Protein AF-0000000068953182 (afdb_homodimer)

Solvent-accessible surface area (backbone atoms only — not comparable to full-atom values): 46967 Å² total; per-residue (Å²): 128,83,80,72,71,77,74,80,54,53,44,37,31,41,40,59,44,64,20,23,60,34,70,32,16,42,49,41,89,77,25,44,59,62,33,35,67,32,52,69,58,50,49,53,51,51,47,52,41,38,72,64,44,34,40,24,41,36,32,75,69,74,76,39,44,79,54,80,82,41,86,46,48,32,48,32,79,77,52,38,37,59,41,44,60,44,51,47,21,19,44,28,65,74,51,73,49,44,13,43,30,28,41,53,45,50,65,86,54,56,47,58,59,54,35,38,48,46,30,30,41,8,40,57,32,59,16,13,24,27,43,30,51,41,58,73,90,44,42,59,35,20,27,38,67,58,31,82,55,50,74,53,71,70,58,41,51,54,43,34,55,52,37,54,50,50,23,57,44,33,36,49,17,34,42,93,77,23,67,61,58,36,51,87,82,45,34,32,32,45,64,88,33,54,39,68,55,64,43,78,58,96,84,47,32,33,30,60,37,49,36,41,63,39,22,74,39,37,49,57,46,35,28,28,54,55,83,47,71,71,36,43,52,50,35,39,67,63,32,37,32,36,42,42,68,36,71,43,67,68,58,21,24,51,51,41,54,52,51,48,62,48,14,54,82,64,77,42,58,62,75,55,44,41,42,24,33,33,35,31,54,36,74,17,95,35,57,66,49,8,50,50,53,48,49,55,48,58,68,53,47,49,66,65,47,28,49,49,52,42,16,56,46,40,54,61,49,82,60,84,88,51,61,47,84,32,63,69,72,88,81,68,73,80,38,91,58,59,47,68,50,31,50,50,53,53,46,47,32,62,75,67,66,32,26,40,49,57,44,15,58,62,63,55,52,48,83,58,27,22,70,48,72,17,22,33,65,57,48,42,49,54,52,47,49,32,43,76,57,50,31,25,49,29,31,24,40,29,24,35,22,24,60,60,34,51,48,47,43,55,72,47,30,45,56,51,32,37,73,70,54,36,35,70,85,59,78,90,54,54,27,30,44,54,65,67,62,42,81,68,58,75,64,68,88,70,55,70,73,68,73,75,78,80,76,81,130,130,82,80,71,72,78,74,79,54,52,44,38,31,40,40,58,44,62,22,23,61,36,70,32,15,42,47,42,90,77,25,44,60,64,32,34,67,32,55,69,59,51,49,53,51,52,48,52,42,37,73,64,45,36,42,23,41,35,32,74,70,73,76,40,44,77,54,79,82,41,87,47,49,33,47,32,79,77,53,37,36,58,40,45,62,44,52,46,21,19,45,29,63,75,52,73,48,44,14,43,30,28,41,53,45,51,64,87,53,55,48,58,58,53,36,39,47,46,32,29,41,8,40,56,32,59,16,12,27,25,43,29,50,40,59,74,92,43,42,60,36,20,27,39,68,58,31,82,56,51,76,54,72,70,59,42,50,55,43,34,56,52,38,51,51,50,24,57,44,36,35,48,16,34,43,93,76,23,68,60,59,35,49,88,83,44,34,33,31,44,65,89,32,53,38,67,56,63,44,79,59,96,82,48,31,33,28,61,36,49,35,41,64,40,22,74,37,37,49,57,46,36,28,29,54,55,81,46,72,72,36,42,53,52,34,40,67,62,31,37,32,34,43,42,68,36,72,43,65,67,60,20,24,51,50,42,52,54,49,47,63,49,14,53,82,64,76,43,58,64,74,55,44,41,40,23,35,34,35,32,54,35,76,17,96,36,58,65,49,7,49,50,53,49,49,54,50,58,69,52,47,49,66,64,47,28,51,50,52,42,16,56,47,40,55,61,48,82,60,84,88,50,60,48,85,31,64,69,72,89,81,68,73,78,38,92,58,59,48,67,49,30,49,50,54,54,45,48,31,62,75,66,66,34,24,40,47,56,45,15,59,62,64,56,52,49,85,57,28,24,68,47,71,16,22,34,65,58,47,41,50,53,53,47,48,32,43,76,58,51,31,24,49,28,30,23,40,30,24,34,22,22,60,58,32,50,48,46,43,57,72,47,29,44,55,52,31,38,74,70,53,36,35,68,86,59,77,87,51,52,25,29,44,53,64,68,63,40,81,68,58,76,63,69,87,70,55,70,74,70,72,75,75,75,75,79,129

Nearest PDB structures (foldseek):
  6ask-assembly1_A  TM=9.057E-01  e=3.598E-47  Bacillus subtilis subsp. subtilis str. 168
  1yw1-assembly1_A-2  TM=9.464E-01  e=6.395E-42  Bacillus subtilis
  1tvl-assembly1_A-2  TM=9.394E-01  e=3.865E-42  Bacillus subtilis
  5tlc-assembly1_B  TM=9.129E-01  e=7.210E-43  Bacillus subtilis
  5tlc-assembly1_A  TM=9.253E-01  e=2.190E-41  Bacillus subtilis

InterPro domains:
  IPR011251 Luciferase-like domain [PF00296] (23-388)
  IPR016215 Nitrilotriacetate monooxygenase component A/pristinamycin IIA synthase subunit A [PIRSF000337] (8-445)
  IPR016215 Nitrilotriacetate monooxygenase component A/pristinamycin IIA synthase subunit A [TIGR03860] (12-435)
  IPR016215 Nitrilotriacetate monooxygenase component A/pristinamycin IIA synthase subunit A [cd01095] (10-423)
  IPR036661 Luciferase-like domain superfamily [G3DSA:3.20.20.30] (4-449)
  IPR036661 Luciferase-like domain superfamily [SSF51679] (8-441)
  IPR051260 Diverse substrate monooxygenases [PTHR30011] (7-442)

Radius of gyration: 29.84 Å; Cα contacts (8 Å, |Δi|>4): 1883; chains: 2; bounding box: 108×92×71 Å

pLDDT: mean 92.64, std 12.22, range [24.36, 99.0]

Foldseek 3Di:
DPPPDADAFFAEEAEDDQFFQFQLSLVPPPTDVVSQPDLVQVLVLLVLCQLLPHLAYEYEDDQAQPPPVQPCSVVGSRRGHDQQLVSLLVSLQRDFFHAREYEDELQQDDLLVVLQSQLVSLVSNVFRYEYAYDHHDFLRRQVVRPHR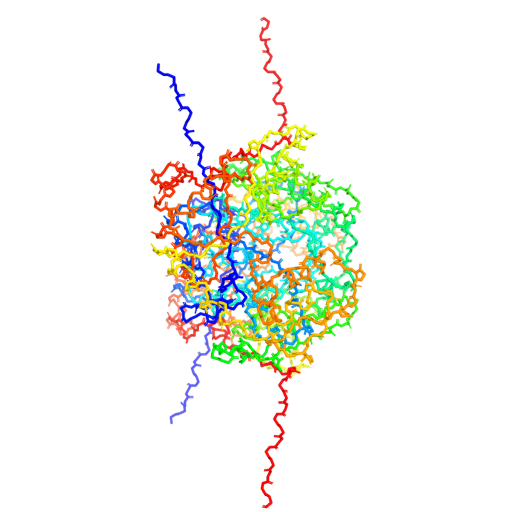GRDDPVVSLVSSLVSLVVSLLLLLQAAPQQADCPVVVPGGGHPLRGHWSQDDDPNDGGTDNRPHHRGNLNDHAYEYADQDPSRLLSCLQHHQEYEYADADLVRLLCSLVVSQVSNVVNPDHSLSYFYAYAEEEQADQFLVRQVVVLVVSLVSDDQSNLQCLVCVLQVNDHCVPDDQQAADDPPRDRDPPNNVSNCVLNVVCVVVVGGNNRSSSVRSPPVRHHYDTGYLQVVLVVQVCSCVVSSGSHYHYGARTPDVSVVSCSVTNSVVCVVVVRHDNHDPDRHSCSSSVHHRDHSPPSPDPPPPDPPDD/DPPPDADAFFAEEAEDDQFFQFQLSLVPPPTDVVSQPDLVQVLVLLVLCQLLPHLAYEYEDDQAQPPPVQPCSVVGSRRGHDQQLVSLLVSLQRDFFHAREYEDELQQDDLLVVLQSQLVSLVSNVFRYEYEYDHHDFLRRQVVRPHRGRDDPVVSLVSSLVSLVVSLLLLLQAAPQQADCPVVVPGGGHPLRGHWSQDDDPNDGGTDNRPHHRGNLNDHAYEYADQDPSRLLSCLQHHQEYEYADADLVVLQCSLVVSQVSNVVNPDHSLSYFYAYAEEEQADQFLVRQVVSLVVSLVSDDQSNLQCLVCVLQVNDHCVPDDQQAADDPPRDRDPPNNVSNCVLNVVCVVVVGGNNRSSSVRSPPVRHHYDTGYLQVVLVVQVCSCVVSSGSHYHYGARTPDVSVVSCSVTNSVVCVVVVRHDNHDPDRHSCSSSVHHRDHSPPSPDPPPPDPPDD

Sequence (914 aa):
MSQQKPARQLHLGAFLQATGHHVAGWRHPGAQADAGRNLAHYIALAQRAEAAGFDALFLADGVAIRGMDDATLPRTARAATFEPLTLLSALAAVTQRIGLVATVSTTYNEPFHVARKFASLDHLSGGRAGWNVVTSWSDAEARNFSLERHPAHADRYARAEEFVDVVTGLWDTWEDDAFLYDKDSGRHFDADKLHTLDHRGAHFQVHGPLNVARPPQGHPVIVQAGSSEAGQELAARTAEVIFTAQQSLADAQAFYRGLKARLARYGRTFDQLKILPGVFPVVGRSEAEAQERFEALQSLIHPSVGLALLSQHLGGIDLSGYPLDGPLPDNLAEPNGAKSRFQLVTGLARRDGLTIRQLCLRVATARGHWSIHGTPQSIADQLQAWFEGEAADGFNVMPPWLPGGLDDFIELVLPELRRRGLFRERYTGTTLREHLGLRRPENLRWRQVEPPLAVGAMSQQKPARQLHLGAFLQATGHHVAGWRHPGAQADAGRNLAHYIALAQRAEAAGFDALFLADGVAIRGMDDATLPRTARAATFEPLTLLSALAAVTQRIGLVATVSTTYNEPFHVARKFASLDHLSGGRAGWNVVTSWSDAEARNFSLERHPAHADRYARAEEFVDVVTGLWDTWEDDAFLYDKDSGRHFDADKLHTLDHRGAHFQVHGPLNVARPPQGHPVIVQAGSSEAGQELAARTAEVIFTAQQSLADAQAFYRGLKARLARYGRTFDQLKILPGVFPVVGRSEAEAQERFEALQSLIHPSVGLALLSQHLGGIDLSGYPLDGPLPDNLAEPNGAKSRFQLVTGLARRDGLTIRQLCLRVATARGHWSIHGTPQSIADQLQAWFEGEAADGFNVMPPWLPGGLDDFIELVLPELRRRGLFRERYTGTTLREHLGLRRPENLRWRQVEPPLAVGA

Organism: Cupriavidus necator (strain ATCC 17699 / DSM 428 / KCTC 22496 / NCIMB 10442 / H16 / Stanier 337) (NCBI:txid381666)

Secondary structure (DSSP, 8-state):
----------EEEEE--TT-SSTTGGGSTTS-TTGGG-HHHHHHHHHHHHHTT-SEEEE---SS-S-TT-TTGGGSS-S----HHHHHHHHHTT-SSSEEEEEEESSSS-HHHHHHHHHHHHHHHTS-EEEEEE----HHHHTTTT-SSPPPHHHHHHHHHHHHHHHHHHHTTB-TT-EEEETTTTEEE-GGGB----EE-SS-EE----SSPPPTTSS-EEEE---SHHHHHHHHHH-SEEEE---SHHHHHHHHHHHHHHGGGGT--GGG-EEEEEEEEEE-SSHHHHHHHHHHHHTTS-HHHHHHHHHHHTTS---TTS-TTSBPPTTPPPPSS-HHHHHHHHHHHHHHT-BHHHHHHHHTSGGGSEEEEE-HHHHHHHHHHHHHTTS-SEEEE--SSTTHHHHHIIIIIHHHHHHTT-S-SS---SSHHHHHTPPPPP-TTT-----------/----------EEEEE--TT-SSTTGGGSTTS-TTGGG-HHHHHHHHHHHHHTT-SEEEE---SS-S-TT-TTGGGSS-S----HHHHHHHHHTT-SSSEEEEEEESSSS-HHHHHHHHHHHHHHHTS-EEEEEE----HHHHTTTT-SSPPPHHHHHHHHHHHHHHHHHHHTTB-TT-EEEETTTTEEE-GGGB----EE-SS-EE----SSPPPTTSS-EEEE---SHHHHHHHHHH-SEEEE---SHHHHHHHHHHHHHHGGGGT--GGG-EEEEEEEEEE-SSHHHHHHHHHHHHTTS-HHHHHHHHHHHTTS---TTS-TTSBPPTTPPPPSS-HHHHHHHHHHHHHHT-BHHHHHHHHTSGGGSEEEEE-HHHHHHHHHHHHHTTS-SEEEE--SSTTHHHHHIIIIIHHHHHHTT-S-SS---SSHHHHHTPPPPP-TTT-----------

Structure (mmCIF, N/CA/C/O backbone):
data_AF-0000000068953182-model_v1
#
loop_
_entity.id
_entity.type
_entity.pdbx_description
1 polymer 'LLM class flavin-dependent oxidoreductase'
#
loop_
_atom_site.group_PDB
_atom_site.id
_atom_site.type_symbol
_atom_site.label_atom_id
_atom_site.label_alt_id
_atom_site.label_comp_id
_atom_site.label_asym_id
_atom_site.label_entity_id
_atom_site.label_seq_id
_atom_site.pdbx_PDB_ins_code
_atom_site.Cartn_x
_atom_site.Cartn_y
_atom_site.Cartn_z
_atom_site.occupancy
_atom_site.B_iso_or_equiv
_atom_site.auth_seq_id
_atom_site.auth_comp_id
_atom_site.auth_asym_id
_atom_site.auth_atom_id
_atom_site.pdbx_PDB_model_num
ATOM 1 N N . MET A 1 1 ? 34.25 34.281 -20.641 1 31.44 1 MET A N 1
ATOM 2 C CA . MET A 1 1 ? 32.844 34.406 -20.281 1 31.44 1 MET A CA 1
ATOM 3 C C . MET A 1 1 ? 32.5 33.469 -19.125 1 31.44 1 MET A C 1
ATOM 5 O O . MET A 1 1 ? 32.688 32.25 -19.219 1 31.44 1 MET A O 1
ATOM 9 N N . SER A 1 2 ? 32.688 33.906 -17.922 1 37.31 2 SER A N 1
ATOM 10 C CA . SER A 1 2 ? 32.5 33.188 -16.672 1 37.31 2 SER A CA 1
ATOM 11 C C . SER A 1 2 ? 31.188 32.406 -16.672 1 37.31 2 SER A C 1
ATOM 13 O O . SER A 1 2 ? 30.141 32.938 -17.047 1 37.31 2 SER A O 1
ATOM 15 N N . GLN A 1 3 ? 31.156 31.141 -16.969 1 39.78 3 GLN A N 1
ATOM 16 C CA . GLN A 1 3 ? 29.984 30.266 -16.969 1 39.78 3 GLN A CA 1
ATOM 17 C C . GLN A 1 3 ? 29.156 30.469 -15.703 1 39.78 3 GLN A C 1
ATOM 19 O O . GLN A 1 3 ? 29.609 30.141 -14.602 1 39.78 3 GLN A O 1
ATOM 24 N N . GLN A 1 4 ? 28.406 31.5 -15.57 1 38.09 4 GLN A N 1
ATOM 25 C CA . GLN A 1 4 ? 27.531 31.844 -14.461 1 38.09 4 GLN A CA 1
ATOM 26 C C . GLN A 1 4 ? 26.703 30.625 -14.031 1 38.09 4 GLN A C 1
ATOM 28 O O . GLN A 1 4 ? 26 30.031 -14.852 1 38.09 4 GLN A O 1
ATOM 33 N N . LYS A 1 5 ? 27.094 29.938 -13.07 1 52.44 5 LYS A N 1
ATOM 34 C CA . LYS A 1 5 ? 26.328 28.859 -12.445 1 52.44 5 LYS A CA 1
ATOM 35 C C . LYS A 1 5 ? 24.844 29.219 -12.375 1 52.44 5 LYS A C 1
ATOM 37 O O . LYS A 1 5 ? 24.484 30.312 -11.938 1 52.44 5 LYS A O 1
ATOM 42 N N . PRO A 1 6 ? 24.016 28.422 -13.086 1 57.38 6 PRO A N 1
ATOM 43 C CA . PRO A 1 6 ? 22.594 28.719 -13.016 1 57.38 6 PRO A CA 1
ATOM 44 C C . PRO A 1 6 ? 22.125 29.062 -11.594 1 57.38 6 PRO A C 1
ATOM 46 O O . PRO A 1 6 ? 22.688 28.547 -10.625 1 57.38 6 PRO A O 1
ATOM 49 N N . ALA A 1 7 ? 21.375 30.141 -11.422 1 73.31 7 ALA A N 1
ATOM 50 C CA . ALA A 1 7 ? 20.844 30.625 -10.156 1 73.31 7 ALA A CA 1
ATOM 51 C C . ALA A 1 7 ? 20.078 29.531 -9.422 1 73.31 7 ALA A C 1
ATOM 53 O O . ALA A 1 7 ? 19.359 28.75 -10.039 1 73.31 7 ALA A O 1
ATOM 54 N N . ARG A 1 8 ? 20.438 29.266 -8.18 1 89.56 8 ARG A N 1
ATOM 55 C CA . ARG A 1 8 ? 19.766 28.328 -7.273 1 89.56 8 ARG A CA 1
ATOM 56 C C . ARG A 1 8 ? 18.266 28.594 -7.238 1 89.56 8 ARG A C 1
ATOM 58 O O . ARG A 1 8 ? 17.844 29.75 -7.25 1 89.56 8 ARG A O 1
ATOM 65 N N . GLN A 1 9 ? 17.453 27.547 -7.422 1 95.69 9 GLN A N 1
ATOM 66 C CA . GLN A 1 9 ? 16 27.672 -7.371 1 95.69 9 GLN A CA 1
ATOM 67 C C . GLN A 1 9 ? 15.438 26.938 -6.152 1 95.69 9 GLN A C 1
ATOM 69 O O . GLN A 1 9 ? 16.031 25.984 -5.652 1 95.69 9 GLN A O 1
ATOM 74 N N . LEU A 1 10 ? 14.297 27.391 -5.762 1 96.5 10 LEU A N 1
ATOM 75 C CA . LEU A 1 10 ? 13.57 26.844 -4.629 1 96.5 10 LEU A CA 1
ATOM 76 C C . LEU A 1 10 ? 12.992 25.469 -4.977 1 96.5 10 LEU A C 1
ATOM 78 O O . LEU A 1 10 ? 12.641 25.219 -6.129 1 96.5 10 LEU A O 1
ATOM 82 N N . HIS A 1 11 ? 12.961 24.656 -3.914 1 98.56 11 HIS A N 1
ATOM 83 C CA . HIS A 1 11 ? 12.172 23.422 -3.994 1 98.56 11 HIS A CA 1
ATOM 84 C C . HIS A 1 11 ? 10.797 23.609 -3.346 1 98.56 11 HIS A C 1
ATOM 86 O O . HIS A 1 11 ? 10.688 24.25 -2.297 1 98.56 11 HIS A O 1
ATOM 92 N N . LEU A 1 12 ? 9.75 23.078 -3.982 1 98.88 12 LEU A N 1
ATOM 93 C CA . LEU A 1 12 ? 8.406 23.203 -3.426 1 98.88 12 LEU A CA 1
ATOM 94 C C . LEU A 1 12 ? 7.742 21.828 -3.311 1 98.88 12 LEU A C 1
ATOM 96 O O . LEU A 1 12 ? 7.637 21.109 -4.297 1 98.88 12 LEU A O 1
ATOM 100 N N . GLY A 1 13 ? 7.355 21.469 -2.115 1 98.81 13 GLY A N 1
ATOM 101 C CA . GLY A 1 13 ? 6.445 20.359 -1.866 1 98.81 13 GLY A CA 1
ATOM 102 C C . GLY A 1 13 ? 5.027 20.812 -1.567 1 98.81 13 GLY A C 1
ATOM 103 O O . GLY A 1 13 ? 4.812 21.922 -1.078 1 98.81 13 GLY A O 1
ATOM 104 N N . ALA A 1 14 ? 4.07 20.031 -1.916 1 98.88 14 ALA A N 1
ATOM 105 C CA . ALA A 1 14 ? 2.689 20.219 -1.483 1 98.88 14 ALA A CA 1
ATOM 106 C C . ALA A 1 14 ? 2.334 19.266 -0.346 1 98.88 14 ALA A C 1
ATOM 108 O O . ALA A 1 14 ? 2.197 18.062 -0.558 1 98.88 14 ALA A O 1
ATOM 109 N N . PHE A 1 15 ? 2.283 19.828 0.818 1 98.19 15 PHE A N 1
ATOM 110 C CA . PHE A 1 15 ? 1.85 19.031 1.965 1 98.19 15 PHE A CA 1
ATOM 111 C C . PHE A 1 15 ? 0.328 18.969 2.031 1 98.19 15 PHE A C 1
ATOM 113 O O . PHE A 1 15 ? -0.327 19.938 2.428 1 98.19 15 PHE A O 1
ATOM 120 N N . LEU A 1 16 ? -0.195 17.781 1.729 1 97.75 16 LEU A N 1
ATOM 121 C CA . LEU A 1 16 ? -1.641 17.656 1.585 1 97.75 16 LEU A CA 1
ATOM 122 C C . LEU A 1 16 ? -2.258 17.016 2.828 1 97.75 16 LEU A C 1
ATOM 124 O O . LEU A 1 16 ? -1.853 15.93 3.244 1 97.75 16 LEU A O 1
ATOM 128 N N . GLN A 1 17 ? -3.09 17.797 3.4 1 94.44 17 GLN A N 1
ATOM 129 C CA . GLN A 1 17 ? -4.078 17.281 4.348 1 94.44 17 GLN A CA 1
ATOM 130 C C . GLN A 1 17 ? -5.473 17.25 3.723 1 94.44 17 GLN A C 1
ATOM 132 O O . GLN A 1 17 ? -5.82 18.125 2.926 1 94.44 17 GLN A O 1
ATOM 137 N N . ALA A 1 18 ? -6.246 16.312 3.979 1 91 18 ALA A N 1
ATOM 138 C CA . ALA A 1 18 ? -7.457 15.992 3.221 1 91 18 ALA A CA 1
ATOM 139 C C . ALA A 1 18 ? -8.234 17.266 2.883 1 91 18 ALA A C 1
ATOM 141 O O . ALA A 1 18 ? -8.555 17.516 1.719 1 91 18 ALA A O 1
ATOM 142 N N . THR A 1 19 ? -8.438 18.156 3.832 1 95.69 19 THR A N 1
ATOM 143 C CA . THR A 1 19 ? -9.289 19.312 3.586 1 95.69 19 THR A CA 1
ATOM 144 C C . THR A 1 19 ? -8.516 20.609 3.773 1 95.69 19 THR A C 1
ATOM 146 O O . THR A 1 19 ? -9.102 21.703 3.84 1 95.69 19 THR A O 1
ATOM 149 N N . GLY A 1 20 ? -7.18 20.516 3.867 1 96.25 20 GLY A N 1
ATOM 150 C CA . GLY A 1 20 ? -6.348 21.672 4.121 1 96.25 20 GLY A CA 1
ATOM 151 C C . GLY A 1 20 ? -5.828 21.734 5.547 1 96.25 20 GLY A C 1
ATOM 152 O O . GLY A 1 20 ? -6.23 20.938 6.395 1 96.25 20 GLY A O 1
ATOM 153 N N . HIS A 1 21 ? -4.977 22.672 5.832 1 95.56 21 HIS A N 1
ATOM 154 C CA . HIS A 1 21 ? -4.234 22.656 7.09 1 95.56 21 HIS A CA 1
ATOM 155 C C . HIS A 1 21 ? -4.898 23.562 8.117 1 95.56 21 HIS A C 1
ATOM 157 O O . HIS A 1 21 ? -4.574 23.5 9.312 1 95.56 21 HIS A O 1
ATOM 163 N N . HIS A 1 22 ? -5.773 24.469 7.715 1 94.94 22 HIS A N 1
ATOM 164 C CA . HIS A 1 22 ? -6.547 25.203 8.703 1 94.94 22 HIS A CA 1
ATOM 165 C C . HIS A 1 22 ? -7.52 24.297 9.438 1 94.94 22 HIS A C 1
ATOM 167 O O . HIS A 1 22 ? -8.195 23.469 8.82 1 94.94 22 HIS A O 1
ATOM 173 N N . VAL A 1 23 ? -7.645 24.422 10.703 1 91.44 23 VAL A N 1
ATOM 174 C CA . VAL A 1 23 ? -8.414 23.5 11.539 1 91.44 23 VAL A CA 1
ATOM 175 C C . VAL A 1 23 ? -9.875 23.5 11.094 1 91.44 23 VAL A C 1
ATOM 177 O O . VAL A 1 23 ? -10.547 22.469 11.188 1 91.44 23 VAL A O 1
ATOM 180 N N . ALA A 1 24 ? -10.32 24.609 10.562 1 94.69 24 ALA A N 1
ATOM 181 C CA . ALA A 1 24 ? -11.695 24.703 10.086 1 94.69 24 ALA A CA 1
ATOM 182 C C . ALA A 1 24 ? -11.75 24.75 8.562 1 94.69 24 ALA A C 1
ATOM 184 O O . ALA A 1 24 ? -12.766 25.141 7.98 1 94.69 24 ALA A O 1
ATOM 185 N N . GLY A 1 25 ? -10.695 24.359 7.875 1 95.56 25 GLY A N 1
ATOM 186 C CA . GLY A 1 25 ? -10.625 24.406 6.426 1 95.56 25 GLY A CA 1
ATOM 187 C C . GLY A 1 25 ? -11.727 23.625 5.738 1 95.56 25 GLY A C 1
ATOM 188 O O . GLY A 1 25 ? -12.227 24.047 4.691 1 95.56 25 GLY A O 1
ATOM 189 N N . TRP A 1 26 ? -12.188 22.547 6.352 1 97.31 26 TRP A N 1
ATOM 190 C CA . TRP A 1 26 ? -13.203 21.688 5.758 1 97.31 26 TRP A CA 1
ATOM 191 C C . TRP A 1 26 ? -14.547 22.406 5.68 1 97.31 26 TRP A C 1
ATOM 193 O O . TRP A 1 26 ? -15.414 22.016 4.891 1 97.31 26 TRP A O 1
ATOM 203 N N . ARG A 1 27 ? -14.688 23.422 6.457 1 97.56 27 ARG A N 1
ATOM 204 C CA . ARG A 1 27 ? -15.961 24.141 6.508 1 97.56 27 ARG A CA 1
ATOM 205 C C . ARG A 1 27 ? -16.016 25.234 5.461 1 97.56 27 ARG A C 1
ATOM 207 O O . ARG A 1 27 ? -17.062 25.844 5.238 1 97.56 27 ARG A O 1
ATOM 214 N N . HIS A 1 28 ? -14.875 25.609 4.875 1 97.88 28 HIS A N 1
ATOM 215 C CA . HIS A 1 28 ? -14.898 26.578 3.783 1 97.88 28 HIS A CA 1
ATOM 216 C C . HIS A 1 28 ? -15.906 26.156 2.711 1 97.88 28 HIS A C 1
ATOM 218 O O . HIS A 1 28 ? -15.984 24.984 2.344 1 97.88 28 HIS A O 1
ATOM 224 N N . PRO A 1 29 ? -16.641 27.109 2.158 1 97.44 29 PRO A N 1
ATOM 225 C CA . PRO A 1 29 ? -17.672 26.766 1.176 1 97.44 29 PRO A CA 1
ATOM 226 C C . PRO A 1 29 ? -17.109 26.062 -0.055 1 97.44 29 PRO A C 1
ATOM 228 O O . PRO A 1 29 ? -17.797 25.234 -0.671 1 97.44 29 PRO A O 1
ATOM 231 N N . GLY A 1 30 ? -15.93 26.297 -0.393 1 97.69 30 GLY A N 1
ATOM 232 C CA . GLY A 1 30 ? -15.32 25.703 -1.575 1 97.69 30 GLY A CA 1
ATOM 233 C C . GLY A 1 30 ? -14.539 24.453 -1.275 1 97.69 30 GLY A C 1
ATOM 234 O O . GLY A 1 30 ? -14.008 23.812 -2.188 1 97.69 30 GLY A O 1
ATOM 235 N N . ALA A 1 31 ? -14.461 24.016 -0.04 1 98.19 31 ALA A N 1
ATOM 236 C CA . ALA A 1 31 ? -13.641 22.875 0.349 1 98.19 31 ALA A CA 1
ATOM 237 C C . ALA A 1 31 ? -14.344 21.562 0.038 1 98.19 31 ALA A C 1
ATOM 239 O O . ALA A 1 31 ? -15.578 21.484 0.076 1 98.19 31 ALA A O 1
ATOM 240 N N . GLN A 1 32 ? -13.617 20.547 -0.334 1 98 32 GLN A N 1
ATOM 241 C CA . GLN A 1 32 ? -14.125 19.188 -0.467 1 98 32 GLN A CA 1
ATOM 242 C C . GLN A 1 32 ? -14.203 18.484 0.891 1 98 32 GLN A C 1
ATOM 244 O O . GLN A 1 32 ? -13.25 17.828 1.315 1 98 32 GLN A O 1
ATOM 249 N N . ALA A 1 33 ? -15.344 18.469 1.47 1 97.44 33 ALA A N 1
ATOM 250 C CA . ALA A 1 33 ? -15.484 18.062 2.865 1 97.44 33 ALA A CA 1
ATOM 251 C C . ALA A 1 33 ? -15.242 16.562 3.023 1 97.44 33 ALA A C 1
ATOM 253 O O . ALA A 1 33 ? -14.789 16.109 4.078 1 97.44 33 ALA A O 1
ATOM 254 N N . ASP A 1 34 ? -15.508 15.758 2.008 1 97.56 34 ASP A N 1
ATOM 255 C CA . ASP A 1 34 ? -15.344 14.305 2.086 1 97.56 34 ASP A CA 1
ATOM 256 C C . ASP A 1 34 ? -14 13.875 1.507 1 97.56 34 ASP A C 1
ATOM 258 O O . ASP A 1 34 ? -13.844 12.734 1.058 1 97.56 34 ASP A O 1
ATOM 262 N N . ALA A 1 35 ? -13.023 14.773 1.493 1 97.62 35 ALA A N 1
ATOM 263 C CA . ALA A 1 35 ? -11.727 14.562 0.858 1 97.62 35 ALA A CA 1
ATOM 264 C C . ALA A 1 35 ? -11.039 13.32 1.419 1 97.62 35 ALA A C 1
ATOM 266 O O . ALA A 1 35 ? -10.289 12.648 0.711 1 97.62 35 ALA A O 1
ATOM 267 N N . GLY A 1 36 ? -11.328 12.93 2.594 1 96.25 36 GLY A N 1
ATOM 268 C CA . GLY A 1 36 ? -10.664 11.812 3.25 1 96.25 36 GLY A CA 1
ATOM 269 C C . GLY A 1 36 ? -10.984 10.469 2.613 1 96.25 36 GLY A C 1
ATOM 270 O O . GLY A 1 36 ? -10.312 9.477 2.885 1 96.25 36 GLY A O 1
ATOM 271 N N . ARG A 1 37 ? -11.938 10.398 1.759 1 96.62 37 ARG A N 1
ATOM 272 C CA . ARG A 1 37 ? -12.297 9.156 1.074 1 96.62 37 ARG A CA 1
ATOM 273 C C . ARG A 1 37 ? -12.602 9.414 -0.398 1 96.62 37 ARG A C 1
ATOM 275 O O . ARG A 1 37 ? -13.375 8.68 -1.015 1 96.62 37 ARG A O 1
ATOM 282 N N . ASN A 1 38 ? -12.047 10.516 -0.911 1 98.12 38 ASN A N 1
ATOM 283 C CA . ASN A 1 38 ? -12.344 10.945 -2.271 1 98.12 38 ASN A CA 1
ATOM 284 C C . ASN A 1 38 ? -11.094 10.93 -3.15 1 98.12 38 ASN A C 1
ATOM 286 O O . ASN A 1 38 ? -10.352 11.906 -3.191 1 98.12 38 ASN A O 1
ATOM 290 N N . LEU A 1 39 ? -10.938 9.867 -3.924 1 98.5 39 LEU A N 1
ATOM 291 C CA . LEU A 1 39 ? -9.742 9.727 -4.746 1 98.5 39 LEU A CA 1
ATOM 292 C C . LEU A 1 39 ? -9.711 10.781 -5.844 1 98.5 39 LEU A C 1
ATOM 294 O O . LEU A 1 39 ? -8.641 11.328 -6.156 1 98.5 39 LEU A O 1
ATOM 298 N N . ALA A 1 40 ? -10.82 11.062 -6.441 1 98.5 40 ALA A N 1
ATOM 299 C CA . ALA A 1 40 ? -10.883 12.031 -7.535 1 98.5 40 ALA A CA 1
ATOM 300 C C . ALA A 1 40 ? -10.336 13.383 -7.098 1 98.5 40 ALA A C 1
ATOM 302 O O . ALA A 1 40 ? -9.672 14.07 -7.875 1 98.5 40 ALA A O 1
ATOM 303 N N . HIS A 1 41 ? -10.625 13.734 -5.852 1 98.5 41 HIS A N 1
ATOM 304 C CA . HIS A 1 41 ? -10.109 14.977 -5.289 1 98.5 41 HIS A CA 1
ATOM 305 C C . HIS A 1 41 ? -8.586 14.977 -5.246 1 98.5 41 HIS A C 1
ATOM 307 O O . HIS A 1 41 ? -7.949 15.938 -5.684 1 98.5 41 HIS A O 1
ATOM 313 N N . TYR A 1 42 ? -8 13.922 -4.836 1 98.81 42 TYR A N 1
ATOM 314 C CA . TYR A 1 42 ? -6.551 13.828 -4.727 1 98.81 42 TYR A CA 1
ATOM 315 C C . TYR A 1 42 ? -5.898 13.766 -6.102 1 98.81 42 TYR A C 1
ATOM 317 O O . TYR A 1 42 ? -4.812 14.312 -6.305 1 98.81 42 TYR A O 1
ATOM 325 N N . ILE A 1 43 ? -6.543 13.094 -7.035 1 98.88 43 ILE A N 1
ATOM 326 C CA . ILE A 1 43 ? -6.027 13.055 -8.398 1 98.88 43 ILE A CA 1
ATOM 327 C C . ILE A 1 43 ? -5.938 14.477 -8.953 1 98.88 43 ILE A C 1
ATOM 329 O O . ILE A 1 43 ? -4.906 14.875 -9.492 1 98.88 43 ILE A O 1
ATOM 333 N N . ALA A 1 44 ? -6.992 15.227 -8.789 1 98.81 44 ALA A N 1
ATOM 334 C CA . ALA A 1 44 ? -7.016 16.594 -9.281 1 98.81 44 ALA A CA 1
ATOM 335 C C . ALA A 1 44 ? -5.93 17.438 -8.625 1 98.81 44 ALA A C 1
ATOM 337 O O . ALA A 1 44 ? -5.227 18.203 -9.297 1 98.81 44 ALA A O 1
ATOM 338 N N . LEU A 1 45 ? -5.785 17.312 -7.301 1 98.88 45 LEU A N 1
ATOM 339 C CA . LEU A 1 45 ? -4.762 18.047 -6.578 1 98.88 45 LEU A CA 1
ATOM 340 C C . LEU A 1 45 ? -3.367 17.688 -7.078 1 98.88 45 LEU A C 1
ATOM 342 O O . LEU A 1 45 ? -2.537 18.562 -7.316 1 98.88 45 LEU A O 1
ATOM 346 N N . ALA A 1 46 ? -3.125 16.375 -7.227 1 98.94 46 ALA A N 1
ATOM 347 C CA . ALA A 1 46 ? -1.818 15.891 -7.66 1 98.94 46 ALA A CA 1
ATOM 348 C C . ALA A 1 46 ? -1.469 16.422 -9.047 1 98.94 46 ALA A C 1
ATOM 350 O O . ALA A 1 46 ? -0.346 16.859 -9.281 1 98.94 46 ALA A O 1
ATOM 351 N N . GLN A 1 47 ? -2.422 16.375 -9.922 1 98.88 47 GLN A N 1
ATOM 352 C CA . GLN A 1 47 ? -2.191 16.797 -11.297 1 98.88 47 GLN A CA 1
ATOM 353 C C . GLN A 1 47 ? -1.986 18.312 -11.375 1 98.88 47 GLN A C 1
ATOM 355 O O . GLN A 1 47 ? -1.177 18.797 -12.172 1 98.88 47 GLN A O 1
ATOM 360 N N . ARG A 1 48 ? -2.699 19.078 -10.539 1 98.69 48 ARG A N 1
ATOM 361 C CA . ARG A 1 48 ? -2.494 20.531 -10.469 1 98.69 48 ARG A CA 1
ATOM 362 C C . ARG A 1 48 ? -1.091 20.859 -9.969 1 98.69 48 ARG A C 1
ATOM 364 O O . ARG A 1 48 ? -0.405 21.703 -10.555 1 98.69 48 ARG A O 1
ATOM 371 N N . ALA A 1 49 ? -0.701 20.188 -8.898 1 98.94 49 ALA A N 1
ATOM 372 C CA . ALA A 1 49 ? 0.632 20.422 -8.344 1 98.94 49 ALA A CA 1
ATOM 373 C C . ALA A 1 49 ? 1.714 20.016 -9.344 1 98.94 49 ALA A C 1
ATOM 375 O O . ALA A 1 49 ? 2.729 20.703 -9.484 1 98.94 49 ALA A O 1
ATOM 376 N N . GLU A 1 50 ? 1.504 18.906 -10.062 1 98.94 50 GLU A N 1
ATOM 377 C CA . GLU A 1 50 ? 2.453 18.438 -11.07 1 98.94 50 GLU A CA 1
ATOM 378 C C . GLU A 1 50 ? 2.566 19.438 -12.219 1 98.94 50 GLU A C 1
ATOM 380 O O . GLU A 1 50 ? 3.674 19.812 -12.617 1 98.94 50 GLU A O 1
ATOM 385 N N . ALA A 1 51 ? 1.443 19.859 -12.703 1 98.75 51 ALA A N 1
ATOM 386 C CA . ALA A 1 51 ? 1.433 20.812 -13.797 1 98.75 51 ALA A CA 1
ATOM 387 C C . ALA A 1 51 ? 2.133 22.109 -13.398 1 98.75 51 ALA A C 1
ATOM 389 O O . ALA A 1 51 ? 2.729 22.797 -14.234 1 98.75 51 ALA A O 1
ATOM 390 N N . ALA A 1 52 ? 2.104 22.406 -12.086 1 98.88 52 ALA A N 1
ATOM 391 C CA . ALA A 1 52 ? 2.691 23.641 -11.57 1 98.88 52 ALA A CA 1
ATOM 392 C C . ALA A 1 52 ? 4.18 23.469 -11.297 1 98.88 52 ALA A C 1
ATOM 394 O O . ALA A 1 52 ? 4.875 24.422 -10.953 1 98.88 52 ALA A O 1
ATOM 395 N N . GLY A 1 53 ? 4.684 22.234 -11.359 1 98.69 53 GLY A N 1
ATOM 396 C CA . GLY A 1 53 ? 6.117 22.016 -11.258 1 98.69 53 GLY A CA 1
ATOM 397 C C . GLY A 1 53 ? 6.578 21.703 -9.852 1 98.69 53 GLY A C 1
ATOM 398 O O . GLY A 1 53 ? 7.781 21.703 -9.57 1 98.69 53 GLY A O 1
ATOM 399 N N . PHE A 1 54 ? 5.688 21.375 -8.945 1 98.94 54 PHE A N 1
ATOM 400 C CA . PHE A 1 54 ? 6.059 21.016 -7.582 1 98.94 54 PHE A CA 1
ATOM 401 C C . PHE A 1 54 ? 6.973 19.797 -7.574 1 98.94 54 PHE A C 1
ATOM 403 O O . PHE A 1 54 ? 6.832 18.906 -8.414 1 98.94 54 PHE A O 1
ATOM 410 N N . ASP A 1 55 ? 7.863 19.766 -6.57 1 98.88 55 ASP A N 1
ATOM 411 C CA . ASP A 1 55 ? 8.797 18.656 -6.469 1 98.88 55 ASP A CA 1
ATOM 412 C C . ASP A 1 55 ? 8.086 17.375 -6.016 1 98.88 55 ASP A C 1
ATOM 414 O O . ASP A 1 55 ? 8.398 16.281 -6.488 1 98.88 55 ASP A O 1
ATOM 418 N N . ALA A 1 56 ? 7.176 17.547 -5.066 1 98.94 56 ALA A N 1
ATOM 419 C CA . ALA A 1 56 ? 6.605 16.344 -4.461 1 98.94 56 ALA A CA 1
ATOM 420 C C . ALA A 1 56 ? 5.293 16.672 -3.752 1 98.94 56 ALA A C 1
ATOM 422 O O . ALA A 1 56 ? 5.062 17.797 -3.334 1 98.94 56 ALA A O 1
ATOM 423 N N . LEU A 1 57 ? 4.453 15.672 -3.709 1 98.94 57 LEU A N 1
ATOM 424 C CA . LEU A 1 57 ? 3.408 15.602 -2.693 1 98.94 57 LEU A CA 1
ATOM 425 C C . LEU A 1 57 ? 3.951 15.023 -1.392 1 98.94 57 LEU A C 1
ATOM 427 O O . LEU A 1 57 ? 4.762 14.094 -1.412 1 98.94 57 LEU A O 1
ATOM 431 N N . PHE A 1 58 ? 3.527 15.562 -0.318 1 98.75 58 PHE A N 1
ATOM 432 C CA . PHE A 1 58 ? 3.898 15.086 1.009 1 98.75 58 PHE A CA 1
ATOM 433 C C . PHE A 1 58 ? 2.662 14.719 1.821 1 98.75 58 PHE A C 1
ATOM 435 O O . PHE A 1 58 ? 1.75 15.539 1.971 1 98.75 58 PHE A O 1
ATOM 442 N N . LEU A 1 59 ? 2.598 13.469 2.309 1 98.5 59 LEU A N 1
ATOM 443 C CA . LEU A 1 59 ? 1.504 13.016 3.164 1 98.5 59 LEU A CA 1
ATOM 444 C C . LEU A 1 59 ? 2.021 12.617 4.543 1 98.5 59 LEU A C 1
ATOM 446 O O . LEU A 1 59 ? 2.916 11.773 4.652 1 98.5 59 LEU A O 1
ATOM 450 N N . ALA A 1 60 ? 1.438 13.234 5.562 1 96.25 60 ALA A N 1
ATOM 451 C CA . ALA A 1 60 ? 1.688 12.781 6.926 1 96.25 60 ALA A CA 1
ATOM 452 C C . ALA A 1 60 ? 0.943 11.484 7.219 1 96.25 60 ALA A C 1
ATOM 454 O O . ALA A 1 60 ? 0.155 11.016 6.391 1 96.25 60 ALA A O 1
ATOM 455 N N . ASP A 1 61 ? 1.314 10.883 8.391 1 95.88 61 ASP A N 1
ATOM 456 C CA . ASP A 1 61 ? 0.596 9.68 8.805 1 95.88 61 ASP A CA 1
ATOM 457 C C . ASP A 1 61 ? 0.658 9.492 10.32 1 95.88 61 ASP A C 1
ATOM 459 O O . ASP A 1 61 ? 1.654 9.844 10.953 1 95.88 61 ASP A O 1
ATOM 463 N N . GLY A 1 62 ? -0.456 9.078 10.859 1 95 62 GLY A N 1
ATOM 464 C CA . GLY A 1 62 ? -0.593 8.516 12.195 1 95 62 GLY A CA 1
ATOM 465 C C . GLY A 1 62 ? -1.371 7.215 12.219 1 95 62 GLY A C 1
ATOM 466 O O . GLY A 1 62 ? -2.34 7.051 11.477 1 95 62 GLY A O 1
ATOM 467 N N . VAL A 1 63 ? -0.947 6.293 13.125 1 97.69 63 VAL A N 1
ATOM 468 C CA . VAL A 1 63 ? -1.568 4.973 13.102 1 97.69 63 VAL A CA 1
ATOM 469 C C . VAL A 1 63 ? -2.566 4.848 14.25 1 97.69 63 VAL A C 1
ATOM 471 O O . VAL A 1 63 ? -2.611 3.82 14.93 1 97.69 63 VAL A O 1
ATOM 474 N N . ALA A 1 64 ? -3.334 5.938 14.469 1 97.19 64 ALA A N 1
ATOM 475 C CA . ALA A 1 64 ? -4.441 6.043 15.422 1 97.19 64 ALA A CA 1
ATOM 476 C C . ALA A 1 64 ? -5.273 7.293 15.156 1 97.19 64 ALA A C 1
ATOM 478 O O . ALA A 1 64 ? -4.84 8.195 14.43 1 97.19 64 ALA A O 1
ATOM 479 N N . ILE A 1 65 ? -6.531 7.234 15.602 1 94.69 65 ILE A N 1
ATOM 480 C CA . ILE A 1 65 ? -7.238 8.5 15.781 1 94.69 65 ILE A CA 1
ATOM 481 C C . ILE A 1 65 ? -6.777 9.172 17.062 1 94.69 65 ILE A C 1
ATOM 483 O O . ILE A 1 65 ? -6.926 8.617 18.156 1 94.69 65 ILE A O 1
ATOM 487 N N . ARG A 1 66 ? -6.207 10.273 16.891 1 80.75 66 ARG A N 1
ATOM 488 C CA . ARG A 1 66 ? -5.738 11 18.062 1 80.75 66 ARG A CA 1
ATOM 489 C C . ARG A 1 66 ? -6.855 11.844 18.656 1 80.75 66 ARG A C 1
ATOM 491 O O . ARG A 1 66 ? -7.719 12.344 17.938 1 80.75 66 ARG A O 1
ATOM 498 N N . GLY A 1 67 ? -6.871 11.93 19.953 1 78.19 67 GLY A N 1
ATOM 499 C CA . GLY A 1 67 ? -7.816 12.797 20.656 1 78.19 67 GLY A CA 1
ATOM 500 C C . GLY A 1 67 ? -9.203 12.195 20.781 1 78.19 67 GLY A C 1
ATOM 501 O O . GLY A 1 67 ? -10.203 12.898 20.656 1 78.19 67 GLY A O 1
ATOM 502 N N . MET A 1 68 ? -9.25 10.977 20.906 1 75.88 68 MET A N 1
ATOM 503 C CA . MET A 1 68 ? -10.531 10.289 21.047 1 75.88 68 MET A CA 1
ATOM 504 C C . MET A 1 68 ? -11.312 10.828 22.25 1 75.88 68 MET A C 1
ATOM 506 O O . MET A 1 68 ? -12.539 10.789 22.25 1 75.88 68 MET A O 1
ATOM 510 N N . ASP A 1 69 ? -10.555 11.414 23.062 1 75.69 69 ASP A N 1
ATOM 511 C CA . ASP A 1 69 ? -11.203 11.961 24.25 1 75.69 69 ASP A CA 1
ATOM 512 C C . ASP A 1 69 ? -11.555 13.438 24.047 1 75.69 69 ASP A C 1
ATOM 514 O O . ASP A 1 69 ? -12.195 14.047 24.906 1 75.69 69 ASP A O 1
ATOM 518 N N . ASP A 1 70 ? -11.141 13.883 22.969 1 81.12 70 ASP A N 1
ATOM 519 C CA . ASP A 1 70 ? -11.461 15.266 22.641 1 81.12 70 ASP A CA 1
ATOM 520 C C . ASP A 1 70 ? -12.867 15.383 22.062 1 81.12 70 ASP A C 1
ATOM 522 O O . ASP A 1 70 ? -13.133 14.906 20.953 1 81.12 70 ASP A O 1
ATOM 526 N N . ALA A 1 71 ? -13.727 16.094 22.781 1 86.81 71 ALA A N 1
ATOM 527 C CA . ALA A 1 71 ? -15.125 16.234 22.406 1 86.81 71 ALA A CA 1
ATOM 528 C C . ALA A 1 71 ? -15.258 16.984 21.078 1 86.81 71 ALA A C 1
ATOM 530 O O . ALA A 1 71 ? -16.312 16.953 20.438 1 86.81 71 ALA A O 1
ATOM 531 N N . THR A 1 72 ? -14.203 17.625 20.688 1 91.31 72 THR A N 1
ATOM 532 C CA . THR A 1 72 ? -14.281 18.438 19.469 1 91.31 72 THR A CA 1
ATOM 533 C C . THR A 1 72 ? -13.805 17.641 18.25 1 91.31 72 THR A C 1
ATOM 535 O O . THR A 1 72 ? -13.898 18.125 17.125 1 91.31 72 THR A O 1
ATOM 538 N N . LEU A 1 73 ? -13.391 16.422 18.422 1 92.69 73 LEU A N 1
ATOM 539 C CA . LEU A 1 73 ? -12.906 15.586 17.328 1 92.69 73 LEU A CA 1
ATOM 540 C C . LEU A 1 73 ? -13.93 15.516 16.203 1 92.69 73 LEU A C 1
ATOM 542 O O . LEU A 1 73 ? -13.586 15.68 15.039 1 92.69 73 LEU A O 1
ATOM 546 N N . PRO A 1 74 ? -15.242 15.445 16.5 1 96.19 74 PRO A N 1
ATOM 547 C CA . PRO A 1 74 ? -16.234 15.344 15.438 1 96.19 74 PRO A CA 1
ATOM 548 C C . PRO A 1 74 ? -16.375 16.625 14.625 1 96.19 74 PRO A C 1
ATOM 550 O O . PRO A 1 74 ? -17.016 16.641 13.578 1 96.19 74 PRO A O 1
ATOM 553 N N . ARG A 1 75 ? -15.734 17.672 15.125 1 95.62 75 ARG A N 1
ATOM 554 C CA . ARG A 1 75 ? -15.82 18.969 14.453 1 95.62 75 ARG A CA 1
ATOM 555 C C . ARG A 1 75 ? -14.586 19.234 13.602 1 95.62 75 ARG A C 1
ATOM 557 O O . ARG A 1 75 ? -14.43 20.312 13.039 1 95.62 75 ARG A O 1
ATOM 564 N N . THR A 1 76 ? -13.766 18.234 13.477 1 93.12 76 THR A N 1
ATOM 565 C CA . THR A 1 76 ? -12.578 18.312 12.633 1 93.12 76 THR A CA 1
ATOM 566 C C . THR A 1 76 ? -12.625 17.25 11.539 1 93.12 76 THR A C 1
ATOM 568 O O . THR A 1 76 ? -13.344 16.266 11.656 1 93.12 76 THR A O 1
ATOM 571 N N . ALA A 1 77 ? -11.906 17.5 10.484 1 94.31 77 ALA A N 1
ATOM 572 C CA . ALA A 1 77 ? -11.844 16.547 9.375 1 94.31 77 ALA A CA 1
ATOM 573 C C . ALA A 1 77 ? -10.594 15.68 9.469 1 94.31 77 ALA A C 1
ATOM 575 O O . ALA A 1 77 ? -10.031 15.273 8.445 1 94.31 77 ALA A O 1
ATOM 576 N N . ARG A 1 78 ? -10.164 15.32 10.641 1 91.88 78 ARG A N 1
ATOM 577 C CA . ARG A 1 78 ? -8.844 14.719 10.82 1 91.88 78 ARG A CA 1
ATOM 578 C C . ARG A 1 78 ? -8.969 13.266 11.281 1 91.88 78 ARG A C 1
ATOM 580 O O . ARG A 1 78 ? -7.961 12.57 11.422 1 91.88 78 ARG A O 1
ATOM 587 N N . ALA A 1 79 ? -10.164 12.773 11.445 1 94.81 79 ALA A N 1
ATOM 588 C CA . ALA A 1 79 ? -10.352 11.477 12.102 1 94.81 79 ALA A CA 1
ATOM 589 C C . ALA A 1 79 ? -10.133 10.336 11.117 1 94.81 79 ALA A C 1
ATOM 591 O O . ALA A 1 79 ? -9.648 9.266 11.5 1 94.81 79 ALA A O 1
ATOM 592 N N . ALA A 1 80 ? -10.492 10.555 9.875 1 96.88 80 ALA A N 1
ATOM 593 C CA . ALA A 1 80 ? -10.43 9.461 8.906 1 96.88 80 ALA A CA 1
ATOM 594 C C . ALA A 1 80 ? -9.883 9.938 7.566 1 96.88 80 ALA A C 1
ATOM 596 O O . ALA A 1 80 ? -10.43 10.867 6.961 1 96.88 80 ALA A O 1
ATOM 597 N N . THR A 1 81 ? -8.82 9.367 7.121 1 97.56 81 THR A N 1
ATOM 598 C CA . THR A 1 81 ? -8.195 9.641 5.828 1 97.56 81 THR A CA 1
ATOM 599 C C . THR A 1 81 ? -7.613 8.375 5.223 1 97.56 81 THR A C 1
ATOM 601 O O . THR A 1 81 ? -7.598 7.32 5.871 1 97.56 81 THR A O 1
ATOM 604 N N . PHE A 1 82 ? -7.184 8.422 4.004 1 98.5 82 PHE A N 1
ATOM 605 C CA . PHE A 1 82 ? -6.535 7.297 3.34 1 98.5 82 PHE A CA 1
ATOM 606 C C . PHE A 1 82 ? -5.211 6.957 4.016 1 98.5 82 PHE A C 1
ATOM 608 O O . PHE A 1 82 ? -4.52 7.848 4.516 1 98.5 82 PHE A O 1
ATOM 615 N N . GLU A 1 83 ? -4.902 5.629 4.008 1 98.56 83 GLU A N 1
ATOM 616 C CA . GLU A 1 83 ? -3.52 5.234 4.258 1 98.56 83 GLU A CA 1
ATOM 617 C C . GLU A 1 83 ? -2.59 5.766 3.168 1 98.56 83 GLU A C 1
ATOM 619 O O . GLU A 1 83 ? -2.912 5.695 1.98 1 98.56 83 GLU A O 1
ATOM 624 N N . PRO A 1 84 ? -1.496 6.391 3.502 1 98.56 84 PRO A N 1
ATOM 625 C CA . PRO A 1 84 ? -0.734 7.211 2.559 1 98.56 84 PRO A CA 1
ATOM 626 C C . PRO A 1 84 ? -0.116 6.391 1.429 1 98.56 84 PRO A C 1
ATOM 628 O O . PRO A 1 84 ? -0.092 6.836 0.279 1 98.56 84 PRO A O 1
ATOM 631 N N . LEU A 1 85 ? 0.392 5.203 1.676 1 98.81 85 LEU A N 1
ATOM 632 C CA . LEU A 1 85 ? 1.097 4.449 0.645 1 98.81 85 LEU A CA 1
ATOM 633 C C . LEU A 1 85 ? 0.129 3.957 -0.427 1 98.81 85 LEU A C 1
ATOM 635 O O . LEU A 1 85 ? 0.45 3.98 -1.617 1 98.81 85 LEU A O 1
ATOM 639 N N . THR A 1 86 ? -1.076 3.508 0.015 1 98.88 86 THR A N 1
ATOM 640 C CA . THR A 1 86 ? -2.059 3.102 -0.983 1 98.88 86 THR A CA 1
ATOM 641 C C . THR A 1 86 ? -2.504 4.297 -1.822 1 98.88 86 THR A C 1
ATOM 643 O O . THR A 1 86 ? -2.586 4.203 -3.049 1 98.88 86 THR A O 1
ATOM 646 N N . LEU A 1 87 ? -2.705 5.438 -1.199 1 98.94 87 LEU A N 1
ATOM 647 C CA . LEU A 1 87 ? -3.117 6.633 -1.932 1 98.94 87 LEU A CA 1
ATOM 648 C C . LEU A 1 87 ? -2.039 7.062 -2.92 1 98.94 87 LEU A C 1
ATOM 650 O O . LEU A 1 87 ? -2.328 7.305 -4.094 1 98.94 87 LEU A O 1
ATOM 654 N N . LEU A 1 88 ? -0.81 7.113 -2.447 1 98.94 88 LEU A N 1
ATOM 655 C CA . LEU A 1 88 ? 0.264 7.59 -3.312 1 98.94 88 LEU A CA 1
ATOM 656 C C . LEU A 1 88 ? 0.532 6.602 -4.441 1 98.94 88 LEU A C 1
ATOM 658 O O . LEU A 1 88 ? 0.897 7.004 -5.551 1 98.94 88 LEU A O 1
ATOM 662 N N . SER A 1 89 ? 0.309 5.309 -4.203 1 98.94 89 SER A N 1
ATOM 663 C CA . SER A 1 89 ? 0.425 4.328 -5.273 1 98.94 89 SER A CA 1
ATOM 664 C C . SER A 1 89 ? -0.641 4.547 -6.344 1 98.94 89 SER A C 1
ATOM 666 O O . SER A 1 89 ? -0.358 4.445 -7.539 1 98.94 89 SER A O 1
ATOM 668 N N . ALA A 1 90 ? -1.843 4.852 -5.941 1 98.94 90 ALA A N 1
ATOM 669 C CA . ALA A 1 90 ? -2.895 5.195 -6.895 1 98.94 90 ALA A CA 1
ATOM 670 C C . ALA A 1 90 ? -2.508 6.422 -7.719 1 98.94 90 ALA A C 1
ATOM 672 O O . ALA A 1 90 ? -2.668 6.426 -8.945 1 98.94 90 ALA A O 1
ATOM 673 N N . LEU A 1 91 ? -1.933 7.395 -7.051 1 98.94 91 LEU A N 1
ATOM 674 C CA . LEU A 1 91 ? -1.574 8.641 -7.723 1 98.94 91 LEU A CA 1
ATOM 675 C C . LEU A 1 91 ? -0.39 8.43 -8.664 1 98.94 91 LEU A C 1
ATOM 677 O O . LEU A 1 91 ? -0.234 9.156 -9.648 1 98.94 91 LEU A O 1
ATOM 681 N N . ALA A 1 92 ? 0.447 7.422 -8.352 1 98.94 92 ALA A N 1
ATOM 682 C CA . ALA A 1 92 ? 1.584 7.094 -9.203 1 98.94 92 ALA A CA 1
ATOM 683 C C . ALA A 1 92 ? 1.124 6.734 -10.617 1 98.94 92 ALA A C 1
ATOM 685 O O . ALA A 1 92 ? 1.814 7.031 -11.594 1 98.94 92 ALA A O 1
ATOM 686 N N . ALA A 1 93 ? -0.075 6.191 -10.758 1 98.75 93 ALA A N 1
ATOM 687 C CA . ALA A 1 93 ? -0.57 5.695 -12.039 1 98.75 93 ALA A CA 1
ATOM 688 C C . ALA A 1 93 ? -1.166 6.824 -12.867 1 98.75 93 ALA A C 1
ATOM 690 O O . ALA A 1 93 ? -1.408 6.66 -14.07 1 98.75 93 ALA A O 1
ATOM 691 N N . VAL A 1 94 ? -1.357 8.016 -12.242 1 98.75 94 VAL A N 1
ATOM 692 C CA . VAL A 1 94 ? -2.082 9.062 -12.953 1 98.75 94 VAL A CA 1
ATOM 693 C C . VAL A 1 94 ? -1.261 10.344 -12.969 1 98.75 94 VAL A C 1
ATOM 695 O O . VAL A 1 94 ? -1.78 11.422 -13.289 1 98.75 94 VAL A O 1
ATOM 698 N N . THR A 1 95 ? -0.016 10.281 -12.5 1 98.81 95 THR A N 1
ATOM 699 C CA . THR A 1 95 ? 0.97 11.352 -12.617 1 98.81 95 THR A CA 1
ATOM 700 C C . THR A 1 95 ? 2.256 10.836 -13.25 1 98.81 95 THR A C 1
ATOM 702 O O . THR A 1 95 ? 2.436 9.625 -13.406 1 98.81 95 THR A O 1
ATOM 705 N N . GLN A 1 96 ? 3.189 11.805 -13.594 1 98.56 96 GLN A N 1
ATOM 706 C CA . GLN A 1 96 ? 4.328 11.367 -14.391 1 98.56 96 GLN A CA 1
ATOM 707 C C . GLN A 1 96 ? 5.641 11.867 -13.805 1 98.56 96 GLN A C 1
ATOM 709 O O . GLN A 1 96 ? 6.699 11.281 -14.039 1 98.56 96 GLN A O 1
ATOM 714 N N . ARG A 1 97 ? 5.57 12.992 -13.07 1 98.88 97 ARG A N 1
ATOM 715 C CA . ARG A 1 97 ? 6.832 13.625 -12.695 1 98.88 97 ARG A CA 1
ATOM 716 C C . ARG A 1 97 ? 6.875 13.906 -11.195 1 98.88 97 ARG A C 1
ATOM 718 O O . ARG A 1 97 ? 7.918 13.758 -10.562 1 98.88 97 ARG A O 1
ATOM 725 N N . ILE A 1 98 ? 5.805 14.281 -10.594 1 98.94 98 ILE A N 1
ATOM 726 C CA . ILE A 1 98 ? 5.789 14.805 -9.234 1 98.94 98 ILE A CA 1
ATOM 727 C C . ILE A 1 98 ? 6.18 13.703 -8.25 1 98.94 98 ILE A C 1
ATOM 729 O O . ILE A 1 98 ? 5.773 12.547 -8.414 1 98.94 98 ILE A O 1
ATOM 733 N N . GLY A 1 99 ? 7.039 14.039 -7.309 1 98.94 99 GLY A N 1
ATOM 734 C CA . GLY A 1 99 ? 7.434 13.109 -6.266 1 98.94 99 GLY A CA 1
ATOM 735 C C . GLY A 1 99 ? 6.285 12.711 -5.359 1 98.94 99 GLY A C 1
ATOM 736 O O . GLY A 1 99 ? 5.305 13.445 -5.23 1 98.94 99 GLY A O 1
ATOM 737 N N . LEU A 1 100 ? 6.422 11.531 -4.715 1 99 100 LEU A N 1
ATOM 738 C CA . LEU A 1 100 ? 5.395 10.922 -3.879 1 99 100 LEU A CA 1
ATOM 739 C C . LEU A 1 100 ? 5.969 10.5 -2.531 1 99 100 LEU A C 1
ATOM 741 O O . LEU A 1 100 ? 6.504 9.398 -2.398 1 99 100 LEU A O 1
ATOM 745 N N . VAL A 1 101 ? 5.812 11.367 -1.488 1 98.94 101 VAL A N 1
ATOM 746 C CA . VAL A 1 101 ? 6.453 11.156 -0.194 1 98.94 101 VAL A CA 1
ATOM 747 C C . VAL A 1 101 ? 5.41 10.711 0.831 1 98.94 101 VAL A C 1
ATOM 749 O O . VAL A 1 101 ? 4.449 11.438 1.101 1 98.94 101 VAL A O 1
ATOM 752 N N . ALA A 1 102 ? 5.602 9.531 1.385 1 98.81 102 ALA A N 1
ATOM 753 C CA . ALA A 1 102 ? 4.723 8.992 2.422 1 98.81 102 ALA A CA 1
ATOM 754 C C . ALA A 1 102 ? 5.434 8.938 3.77 1 98.81 102 ALA A C 1
ATOM 756 O O . ALA A 1 102 ? 6.621 8.602 3.84 1 98.81 102 ALA A O 1
ATOM 757 N N . THR A 1 103 ? 4.695 9.234 4.801 1 98.44 103 THR A N 1
ATOM 758 C CA . THR A 1 103 ? 5.188 9.078 6.168 1 98.44 103 THR A CA 1
ATOM 759 C C . THR A 1 103 ? 4.918 7.664 6.676 1 98.44 103 THR A C 1
ATOM 761 O O . THR A 1 103 ? 3.793 7.168 6.59 1 98.44 103 THR A O 1
ATOM 764 N N . VAL A 1 104 ? 5.949 6.992 7.125 1 98.56 104 VAL A N 1
ATOM 765 C CA . VAL A 1 104 ? 5.832 5.668 7.73 1 98.56 104 VAL A CA 1
ATOM 766 C C . VAL A 1 104 ? 6.723 5.582 8.969 1 98.56 104 VAL A C 1
ATOM 768 O O . VAL A 1 104 ? 7.902 5.934 8.914 1 98.56 104 VAL A O 1
ATOM 771 N N . SER A 1 105 ? 6.164 5.129 10.055 1 97.88 105 SER A N 1
ATOM 772 C CA . SER A 1 105 ? 6.848 5.078 11.344 1 97.88 105 SER A CA 1
ATOM 773 C C . SER A 1 105 ? 7.789 3.881 11.422 1 97.88 105 SER A C 1
ATOM 775 O O . SER A 1 105 ? 7.453 2.789 10.961 1 97.88 105 SER A O 1
ATOM 777 N N . THR A 1 106 ? 8.93 4.078 12.047 1 98.38 106 THR A N 1
ATOM 778 C CA . THR A 1 106 ? 9.875 2.998 12.305 1 98.38 106 THR A CA 1
ATOM 779 C C . THR A 1 106 ? 9.539 2.283 13.609 1 98.38 106 THR A C 1
ATOM 781 O O . THR A 1 106 ? 10.125 1.248 13.93 1 98.38 106 THR A O 1
ATOM 784 N N . THR A 1 107 ? 8.578 2.836 14.367 1 98.31 107 THR A N 1
ATOM 785 C CA . THR A 1 107 ? 8.25 2.27 15.664 1 98.31 107 THR A CA 1
ATOM 786 C C . THR A 1 107 ? 7.25 1.124 15.523 1 98.31 107 THR A C 1
ATOM 788 O O . THR A 1 107 ? 7.387 0.086 16.172 1 98.31 107 THR A O 1
ATOM 791 N N . TYR A 1 108 ? 6.336 1.272 14.625 1 98.31 108 TYR A N 1
ATOM 792 C CA . TYR A 1 108 ? 5.211 0.344 14.594 1 98.31 108 TYR A CA 1
ATOM 793 C C . TYR A 1 108 ? 5.172 -0.422 13.273 1 98.31 108 TYR A C 1
ATOM 795 O O . TYR A 1 108 ? 4.105 -0.868 12.844 1 98.31 108 TYR A O 1
ATOM 803 N N . ASN A 1 109 ? 6.309 -0.517 12.555 1 98.62 109 ASN A N 1
ATOM 804 C CA . ASN A 1 109 ? 6.422 -1.263 11.305 1 98.62 109 ASN A CA 1
ATOM 805 C C . ASN A 1 109 ? 7.605 -2.225 11.328 1 98.62 109 ASN A C 1
ATOM 807 O O . ASN A 1 109 ? 8.438 -2.168 12.234 1 98.62 109 ASN A O 1
ATOM 811 N N . GLU A 1 110 ? 7.598 -3.168 10.367 1 98.75 110 GLU A N 1
ATOM 812 C CA . GLU A 1 110 ? 8.727 -4.051 10.102 1 98.75 110 GLU A CA 1
ATOM 813 C C . GLU A 1 110 ? 9.547 -3.551 8.914 1 98.75 110 GLU A C 1
ATOM 815 O O . GLU A 1 110 ? 8.984 -3.176 7.879 1 98.75 110 GLU A O 1
ATOM 820 N N . PRO A 1 111 ? 10.891 -3.545 9.078 1 98.88 111 PRO A N 1
ATOM 821 C CA . PRO A 1 111 ? 11.711 -2.938 8.031 1 98.88 111 PRO A CA 1
ATOM 822 C C . PRO A 1 111 ? 11.547 -3.629 6.68 1 98.88 111 PRO A C 1
ATOM 824 O O . PRO A 1 111 ? 11.625 -2.977 5.637 1 98.88 111 PRO A O 1
ATOM 827 N N . PHE A 1 112 ? 11.344 -4.953 6.633 1 98.88 112 PHE A N 1
ATOM 828 C CA . PHE A 1 112 ? 11.211 -5.664 5.363 1 98.88 112 PHE A CA 1
ATOM 829 C C . PHE A 1 112 ? 9.984 -5.176 4.598 1 98.88 112 PHE A C 1
ATOM 831 O O . PHE A 1 112 ? 10.047 -4.961 3.387 1 98.88 112 PHE A O 1
ATOM 838 N N . HIS A 1 113 ? 8.883 -4.957 5.312 1 98.88 113 HIS A N 1
ATOM 839 C CA . HIS A 1 113 ? 7.672 -4.434 4.691 1 98.88 113 HIS A CA 1
ATOM 840 C C . HIS A 1 113 ? 7.906 -3.035 4.125 1 98.88 113 HIS A C 1
ATOM 842 O O . HIS A 1 113 ? 7.508 -2.744 2.996 1 98.88 113 HIS A O 1
ATOM 848 N N . VAL A 1 114 ? 8.539 -2.215 4.922 1 98.94 114 VAL A N 1
ATOM 849 C CA . VAL A 1 114 ? 8.742 -0.83 4.512 1 98.94 114 VAL A CA 1
ATOM 850 C C . VAL A 1 114 ? 9.664 -0.784 3.293 1 98.94 114 VAL A C 1
ATOM 852 O O . VAL A 1 114 ? 9.398 -0.057 2.334 1 98.94 114 VAL A O 1
ATOM 855 N N . ALA A 1 115 ? 10.688 -1.598 3.299 1 98.94 115 ALA A N 1
ATOM 856 C CA . ALA A 1 115 ? 11.602 -1.669 2.164 1 98.94 115 ALA A CA 1
ATOM 857 C C . ALA A 1 115 ? 10.867 -2.08 0.891 1 98.94 115 ALA A C 1
ATOM 859 O O . ALA A 1 115 ? 11.039 -1.46 -0.161 1 98.94 115 ALA A O 1
ATOM 860 N N . ARG A 1 116 ? 10.008 -3.07 0.999 1 98.69 116 ARG A N 1
ATOM 861 C CA . ARG A 1 116 ? 9.281 -3.6 -0.153 1 98.69 116 ARG A CA 1
ATOM 862 C C . ARG A 1 116 ? 8.312 -2.564 -0.712 1 98.69 116 ARG A C 1
ATOM 864 O O . ARG A 1 116 ? 8.242 -2.365 -1.927 1 98.69 116 ARG A O 1
ATOM 871 N N . LYS A 1 117 ? 7.641 -1.935 0.139 1 98.94 117 LYS A N 1
ATOM 872 C CA . LYS A 1 117 ? 6.574 -1.031 -0.285 1 98.94 117 LYS A CA 1
ATOM 873 C C . LYS A 1 117 ? 7.145 0.219 -0.95 1 98.94 117 LYS A C 1
ATOM 875 O O . LYS A 1 117 ? 6.672 0.638 -2.008 1 98.94 117 LYS A O 1
ATOM 880 N N . PHE A 1 118 ? 8.18 0.739 -0.393 1 98.94 118 PHE A N 1
ATOM 881 C CA . PHE A 1 118 ? 8.75 1.94 -0.985 1 98.94 118 PHE A CA 1
ATOM 882 C C . PHE A 1 118 ? 9.516 1.604 -2.258 1 98.94 118 PHE A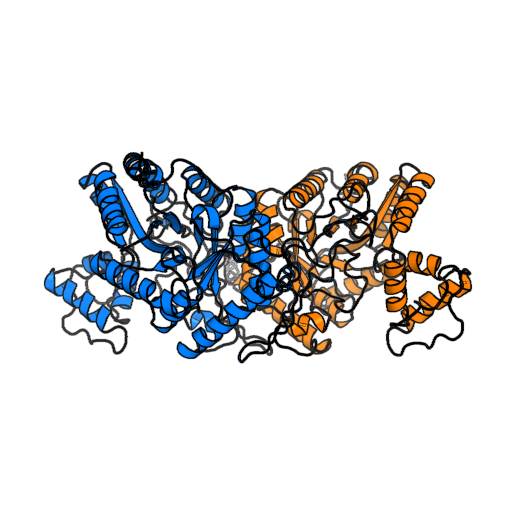 C 1
ATOM 884 O O . PHE A 1 118 ? 9.547 2.398 -3.201 1 98.94 118 PHE A O 1
ATOM 891 N N . ALA A 1 119 ? 10.195 0.463 -2.277 1 98.94 119 ALA A N 1
ATOM 892 C CA . ALA A 1 119 ? 10.82 0.036 -3.529 1 98.94 119 ALA A CA 1
ATOM 893 C C . ALA A 1 119 ? 9.773 -0.132 -4.629 1 98.94 119 ALA A C 1
ATOM 895 O O . ALA A 1 119 ? 9.984 0.304 -5.766 1 98.94 119 ALA A O 1
ATOM 896 N N . SER A 1 120 ? 8.648 -0.735 -4.285 1 98.94 120 SER A N 1
ATOM 897 C CA . SER A 1 120 ? 7.574 -0.915 -5.254 1 98.94 120 SER A CA 1
ATOM 898 C C . SER A 1 120 ? 7.012 0.427 -5.711 1 98.94 120 SER A C 1
ATOM 900 O O . SER A 1 120 ? 6.816 0.649 -6.91 1 98.94 120 SER A O 1
ATOM 902 N N . LEU A 1 121 ? 6.762 1.33 -4.762 1 98.94 121 LEU A N 1
ATOM 903 C CA . LEU A 1 121 ? 6.27 2.654 -5.125 1 98.94 121 LEU A CA 1
ATOM 904 C C . LEU A 1 121 ? 7.25 3.365 -6.051 1 98.94 121 LEU A C 1
ATOM 906 O O . LEU A 1 121 ? 6.84 4.062 -6.98 1 98.94 121 LEU A O 1
ATOM 910 N N . ASP A 1 122 ? 8.539 3.193 -5.781 1 98.94 122 ASP A N 1
ATOM 911 C CA . ASP A 1 122 ? 9.562 3.822 -6.617 1 98.94 122 ASP A CA 1
ATOM 912 C C . ASP A 1 122 ? 9.523 3.264 -8.039 1 98.94 122 ASP A C 1
ATOM 914 O O . ASP A 1 122 ? 9.617 4.016 -9.008 1 98.94 122 ASP A O 1
ATOM 918 N N . HIS A 1 123 ? 9.328 2.008 -8.172 1 98.88 123 HIS A N 1
ATOM 919 C CA . HIS A 1 123 ? 9.203 1.397 -9.492 1 98.88 123 HIS A CA 1
ATOM 920 C C . HIS A 1 123 ? 7.898 1.797 -10.164 1 98.88 123 HIS A C 1
ATOM 922 O O . HIS A 1 123 ? 7.883 2.16 -11.336 1 98.88 123 HIS A O 1
ATOM 928 N N . LEU A 1 124 ? 6.809 1.769 -9.422 1 98.88 124 LEU A N 1
ATOM 929 C CA . LEU A 1 124 ? 5.504 2.123 -9.969 1 98.88 124 LEU A CA 1
ATOM 930 C C . LEU A 1 124 ? 5.516 3.533 -10.547 1 98.88 124 LEU A C 1
ATOM 932 O O . LEU A 1 124 ? 4.816 3.818 -11.516 1 98.88 124 LEU A O 1
ATOM 936 N N . SER A 1 125 ? 6.305 4.363 -9.938 1 98.88 125 SER A N 1
ATOM 937 C CA . SER A 1 125 ? 6.27 5.781 -10.273 1 98.88 125 SER A CA 1
ATOM 938 C C . SER A 1 125 ? 7.441 6.164 -11.172 1 98.88 125 SER A C 1
ATOM 940 O O . SER A 1 125 ? 7.543 7.312 -11.609 1 98.88 125 SER A O 1
ATOM 942 N N . GLY A 1 126 ? 8.312 5.238 -11.461 1 98.62 126 GLY A N 1
ATOM 943 C CA . GLY A 1 126 ? 9.484 5.551 -12.266 1 98.62 126 GLY A CA 1
ATOM 944 C C . GLY A 1 126 ? 10.5 6.398 -11.531 1 98.62 126 GLY A C 1
ATOM 945 O O . GLY A 1 126 ? 11.125 7.281 -12.125 1 98.62 126 GLY A O 1
ATOM 946 N N . GLY A 1 127 ? 10.641 6.211 -10.258 1 98.81 127 GLY A N 1
ATOM 947 C CA . GLY A 1 127 ? 11.664 6.891 -9.484 1 98.81 127 GLY A CA 1
ATOM 948 C C . GLY A 1 127 ? 11.156 8.148 -8.805 1 98.81 127 GLY A C 1
ATOM 949 O O . GLY A 1 127 ? 11.836 9.18 -8.82 1 98.81 127 GLY A O 1
ATOM 950 N N . ARG A 1 128 ? 10.031 8.109 -8.164 1 98.94 128 ARG A N 1
ATOM 951 C CA . ARG A 1 128 ? 9.484 9.344 -7.609 1 98.94 128 ARG A CA 1
ATOM 952 C C . ARG A 1 128 ? 9.117 9.172 -6.137 1 98.94 128 ARG A C 1
ATOM 954 O O . ARG A 1 128 ? 8.492 10.047 -5.539 1 98.94 128 ARG A O 1
ATOM 961 N N . ALA A 1 129 ? 9.523 8.039 -5.48 1 98.94 129 ALA A N 1
ATOM 962 C CA . ALA A 1 129 ? 9.117 7.738 -4.109 1 98.94 129 ALA A CA 1
ATOM 963 C C . ALA A 1 129 ? 10.031 8.43 -3.102 1 98.94 129 ALA A C 1
ATOM 965 O O . ALA A 1 129 ? 11.234 8.562 -3.334 1 98.94 129 ALA A O 1
ATOM 966 N N . GLY A 1 130 ? 9.461 8.875 -1.994 1 98.94 130 GLY A N 1
ATOM 967 C CA . GLY A 1 130 ? 10.172 9.312 -0.8 1 98.94 130 GLY A CA 1
ATOM 968 C C . GLY A 1 130 ? 9.57 8.758 0.482 1 98.94 130 GLY A C 1
ATOM 969 O O . GLY A 1 130 ? 8.359 8.578 0.579 1 98.94 130 GLY A O 1
ATOM 970 N N . TRP A 1 131 ? 10.422 8.484 1.441 1 98.94 131 TRP A N 1
ATOM 971 C CA . TRP A 1 131 ? 10.039 7.965 2.748 1 98.94 131 TRP A CA 1
ATOM 972 C C . TRP A 1 131 ? 10.312 8.992 3.844 1 98.94 131 TRP A C 1
ATOM 974 O O . TRP A 1 131 ? 11.469 9.32 4.117 1 98.94 131 TRP A O 1
ATOM 984 N N . ASN A 1 132 ? 9.227 9.523 4.406 1 98.69 132 ASN A N 1
ATOM 985 C CA . ASN A 1 132 ? 9.367 10.359 5.594 1 98.69 132 ASN A CA 1
ATOM 986 C C . ASN A 1 132 ? 9.461 9.516 6.863 1 98.69 132 ASN A C 1
ATOM 988 O O . ASN A 1 132 ? 8.469 8.93 7.297 1 98.69 132 ASN A O 1
ATOM 992 N N . VAL A 1 133 ? 10.625 9.516 7.453 1 98.25 133 VAL A N 1
ATOM 993 C CA . VAL A 1 133 ? 10.938 8.703 8.617 1 98.25 133 VAL A CA 1
ATOM 994 C C . VAL A 1 133 ? 10.492 9.414 9.891 1 98.25 133 VAL A C 1
ATOM 996 O O . VAL A 1 133 ? 10.961 10.516 10.188 1 98.25 133 VAL A O 1
ATOM 999 N N . VAL A 1 134 ? 9.602 8.734 10.57 1 95.94 134 VAL A N 1
ATOM 1000 C CA . VAL A 1 134 ? 9.18 9.25 11.867 1 95.94 134 VAL A CA 1
ATOM 1001 C C . VAL A 1 134 ? 9.172 8.125 12.898 1 95.94 134 VAL A C 1
ATOM 1003 O O . VAL A 1 134 ? 9.211 6.945 12.539 1 95.94 134 VAL A O 1
ATOM 1006 N N . THR A 1 135 ? 9.117 8.461 14.203 1 96.06 135 THR A N 1
ATOM 1007 C CA . THR A 1 135 ? 9.109 7.453 15.258 1 96.06 135 THR A CA 1
ATOM 1008 C C . THR A 1 135 ? 7.777 7.449 16 1 96.06 135 THR A C 1
ATOM 1010 O O . THR A 1 135 ? 7.621 6.75 17 1 96.06 135 THR A O 1
ATOM 1013 N N . SER A 1 136 ? 6.793 8.133 15.43 1 93.75 136 SER A N 1
ATOM 1014 C CA . SER A 1 136 ? 5.504 8.305 16.094 1 93.75 136 SER A CA 1
ATOM 1015 C C . SER A 1 136 ? 5.664 9 17.438 1 93.75 136 SER A C 1
ATOM 1017 O O . SER A 1 136 ? 6.77 9.406 17.812 1 93.75 136 SER A O 1
ATOM 1019 N N . TRP A 1 137 ? 4.461 9.328 18.203 1 88.5 137 TRP A N 1
ATOM 1020 C CA . TRP A 1 137 ? 4.691 10.148 19.391 1 88.5 137 TRP A CA 1
ATOM 1021 C C . TRP A 1 137 ? 3.598 9.922 20.422 1 88.5 137 TRP A C 1
ATOM 1023 O O . TRP A 1 137 ? 3.641 10.492 21.516 1 88.5 137 TRP A O 1
ATOM 1033 N N . SER A 1 138 ? 2.58 9.031 20.172 1 89.31 138 SER A N 1
ATOM 1034 C CA . SER A 1 138 ? 1.45 9.047 21.094 1 89.31 138 SER A CA 1
ATOM 1035 C C . SER A 1 138 ? 1.154 7.648 21.625 1 89.31 138 SER A C 1
ATOM 1037 O O . SER A 1 138 ? 1.398 6.652 20.938 1 89.31 138 SER A O 1
ATOM 1039 N N . ASP A 1 139 ? 0.552 7.648 22.812 1 94 139 ASP A N 1
ATOM 1040 C CA . ASP A 1 139 ? 0.082 6.398 23.406 1 94 139 ASP A CA 1
ATOM 1041 C C . ASP A 1 139 ? -1.085 5.82 22.609 1 94 139 ASP A C 1
ATOM 1043 O O . ASP A 1 139 ? -1.272 4.602 22.578 1 94 139 ASP A O 1
ATOM 1047 N N . ALA A 1 140 ? -1.828 6.699 21.984 1 94.25 140 ALA A N 1
ATOM 1048 C CA . ALA A 1 140 ? -2.938 6.227 21.156 1 94.25 140 ALA A CA 1
ATOM 1049 C C . ALA A 1 140 ? -2.449 5.262 20.078 1 94.25 140 ALA A C 1
ATOM 1051 O O . ALA A 1 140 ? -3.088 4.242 19.812 1 94.25 140 ALA A O 1
ATOM 1052 N N . GLU A 1 141 ? -1.329 5.52 19.5 1 97.12 141 GLU A N 1
ATOM 1053 C CA . GLU A 1 141 ? -0.756 4.641 18.484 1 97.12 141 GLU A CA 1
ATOM 1054 C C . GLU A 1 141 ? -0.281 3.326 19.094 1 97.12 141 GLU A C 1
ATOM 1056 O O . GLU A 1 141 ? -0.518 2.252 18.531 1 97.12 141 GLU A O 1
ATOM 1061 N N . ALA A 1 142 ? 0.342 3.451 20.266 1 97.75 142 ALA A N 1
ATOM 1062 C CA . ALA A 1 142 ? 0.844 2.26 20.953 1 97.75 142 ALA A CA 1
ATOM 1063 C C . ALA A 1 142 ? -0.281 1.262 21.203 1 97.75 142 ALA A C 1
ATOM 1065 O O . ALA A 1 142 ? -0.103 0.055 21.016 1 97.75 142 ALA A O 1
ATOM 1066 N N . ARG A 1 143 ? -1.419 1.735 21.516 1 97.75 143 ARG A N 1
ATOM 1067 C CA . ARG A 1 143 ? -2.547 0.91 21.938 1 97.75 143 ARG A CA 1
ATOM 1068 C C . ARG A 1 143 ? -3.148 0.158 20.75 1 97.75 143 ARG A C 1
ATOM 1070 O O . ARG A 1 143 ? -4.004 -0.712 20.938 1 97.75 143 ARG A O 1
ATOM 1077 N N . ASN A 1 144 ? -2.717 0.449 19.547 1 98.56 144 ASN A N 1
ATOM 1078 C CA . ASN A 1 144 ? -3.158 -0.293 18.359 1 98.56 144 ASN A CA 1
ATOM 1079 C C . ASN A 1 144 ? -2.158 -1.38 17.984 1 98.56 144 ASN A C 1
ATOM 1081 O O . ASN A 1 144 ? -2.389 -2.137 17.031 1 98.56 144 ASN A O 1
ATOM 1085 N N . PHE A 1 145 ? -1.079 -1.47 18.703 1 98.62 145 PHE A N 1
ATOM 1086 C CA . PHE A 1 145 ? 0.003 -2.385 18.359 1 98.62 145 PHE A CA 1
ATOM 1087 C C . PHE A 1 145 ? 0.436 -3.191 19.578 1 98.62 145 PHE A C 1
ATOM 1089 O O . PHE A 1 145 ? 1.622 -3.482 19.75 1 98.62 145 PHE A O 1
ATOM 1096 N N . SER A 1 146 ? -0.5 -3.502 20.406 1 98.44 146 SER A N 1
ATOM 1097 C CA . SER A 1 146 ? -0.382 -4.426 21.531 1 98.44 146 SER A CA 1
ATOM 1098 C C . SER A 1 146 ? 0.581 -3.893 22.578 1 98.44 146 SER A C 1
ATOM 1100 O O . SER A 1 146 ? 1.3 -4.664 23.219 1 98.44 146 SER A O 1
ATOM 1102 N N . LEU A 1 147 ? 0.718 -2.549 22.656 1 97.75 147 LEU A N 1
ATOM 1103 C CA . LEU A 1 147 ? 1.452 -1.85 23.703 1 97.75 147 LEU A CA 1
ATOM 1104 C C . LEU A 1 147 ? 0.53 -0.921 24.484 1 97.75 147 LEU A C 1
ATOM 1106 O O . LEU A 1 147 ? -0.397 -0.339 23.922 1 97.75 147 LEU A O 1
ATOM 1110 N N . GLU A 1 148 ? 0.861 -0.743 25.734 1 96.44 148 GLU A N 1
ATOM 1111 C CA . GLU A 1 148 ? 0.073 0.164 26.562 1 96.44 148 GLU A CA 1
ATOM 1112 C C . GLU A 1 148 ? 0.549 1.605 26.406 1 96.44 148 GLU A C 1
ATOM 1114 O O . GLU A 1 148 ? -0.256 2.539 26.438 1 96.44 148 GLU A O 1
ATOM 1119 N N . ARG A 1 149 ? 1.874 1.667 26.25 1 96.38 149 ARG A N 1
ATOM 1120 C CA . ARG A 1 149 ? 2.492 2.988 26.188 1 96.38 149 ARG A CA 1
ATOM 1121 C C . ARG A 1 149 ? 3.477 3.078 25.031 1 96.38 149 ARG A C 1
ATOM 1123 O O . ARG A 1 149 ? 4.094 2.08 24.656 1 96.38 149 ARG A O 1
ATOM 1130 N N . HIS A 1 150 ? 3.527 4.281 24.5 1 95.44 150 HIS A N 1
ATOM 1131 C CA . HIS A 1 150 ? 4.527 4.582 23.484 1 95.44 150 HIS A CA 1
ATOM 1132 C C . HIS A 1 150 ? 5.941 4.457 24.062 1 95.44 150 HIS A C 1
ATOM 1134 O O . HIS A 1 150 ? 6.199 4.867 25.188 1 95.44 150 HIS A O 1
ATOM 1140 N N . PRO A 1 151 ? 6.895 3.838 23.344 1 96.12 151 PRO A N 1
ATOM 1141 C CA . PRO A 1 151 ? 8.25 3.648 23.875 1 96.12 151 PRO A CA 1
ATOM 1142 C C . PRO A 1 151 ? 8.961 4.969 24.156 1 96.12 151 PRO A C 1
ATOM 1144 O O . PRO A 1 151 ? 8.609 6 23.578 1 96.12 151 PRO A O 1
ATOM 1147 N N . ALA A 1 152 ? 9.969 4.855 24.953 1 95.06 152 ALA A N 1
ATOM 1148 C CA . ALA A 1 152 ? 10.742 6.035 25.344 1 95.06 152 ALA A CA 1
ATOM 1149 C C . ALA A 1 152 ? 11.5 6.605 24.141 1 95.06 152 ALA A C 1
ATOM 1151 O O . ALA A 1 152 ? 11.891 5.863 23.234 1 95.06 152 ALA A O 1
ATOM 1152 N N . HIS A 1 153 ? 11.719 7.914 24.188 1 92.62 153 HIS A N 1
ATOM 1153 C CA . HIS A 1 153 ? 12.312 8.672 23.094 1 92.62 153 HIS A CA 1
ATOM 1154 C C . HIS A 1 153 ? 13.648 8.07 22.656 1 92.62 153 HIS A C 1
ATOM 1156 O O . HIS A 1 153 ? 13.859 7.797 21.484 1 92.62 153 HIS A O 1
ATOM 1162 N N . ALA A 1 154 ? 14.516 7.793 23.547 1 93 154 ALA A N 1
ATOM 1163 C CA . ALA A 1 154 ? 15.844 7.27 23.25 1 93 154 ALA A CA 1
ATOM 1164 C C . ALA A 1 154 ? 15.758 5.898 22.578 1 93 154 ALA A C 1
ATOM 1166 O O . ALA A 1 154 ? 16.5 5.613 21.641 1 93 154 ALA A O 1
ATOM 1167 N N . ASP A 1 155 ? 14.875 5.062 23.062 1 96 155 ASP A N 1
ATOM 1168 C CA . ASP A 1 155 ? 14.695 3.721 22.516 1 96 155 ASP A CA 1
ATOM 1169 C C . ASP A 1 155 ? 14.156 3.779 21.094 1 96 155 ASP A C 1
ATOM 1171 O O . ASP A 1 155 ? 14.594 3.021 20.219 1 96 155 ASP A O 1
ATOM 1175 N N . ARG A 1 156 ? 13.242 4.668 20.844 1 96.12 156 ARG A N 1
ATOM 1176 C CA . ARG A 1 156 ? 12.633 4.789 19.531 1 96.12 156 ARG A CA 1
ATOM 1177 C C . ARG A 1 156 ? 13.656 5.219 18.484 1 96.12 156 ARG A C 1
ATOM 1179 O O . ARG A 1 156 ? 13.648 4.719 17.359 1 96.12 156 ARG A O 1
ATOM 1186 N N . TYR A 1 157 ? 14.508 6.105 18.875 1 95.38 157 TYR A N 1
ATOM 1187 C CA . TYR A 1 157 ? 15.469 6.605 17.891 1 95.38 157 TYR A CA 1
ATOM 1188 C C . TYR A 1 157 ? 16.594 5.602 17.672 1 95.38 157 TYR A C 1
ATOM 1190 O O . TYR A 1 157 ? 17.141 5.496 16.578 1 95.38 157 TYR A O 1
ATOM 1198 N N . ALA A 1 158 ? 16.969 4.832 18.75 1 97.44 158 ALA A N 1
ATOM 1199 C CA . ALA A 1 158 ? 17.891 3.73 18.531 1 97.44 158 ALA A CA 1
ATOM 1200 C C . ALA A 1 158 ? 17.328 2.715 17.547 1 97.44 158 ALA A C 1
ATOM 1202 O O . ALA A 1 158 ? 18.031 2.262 16.641 1 97.44 158 ALA A O 1
ATOM 1203 N N . ARG A 1 159 ? 16.109 2.432 17.719 1 98.38 159 ARG A N 1
ATOM 1204 C CA . ARG A 1 159 ? 15.422 1.525 16.812 1 98.38 159 ARG A CA 1
ATOM 1205 C C . ARG A 1 159 ? 15.359 2.111 15.398 1 98.38 159 ARG A C 1
ATOM 1207 O O . ARG A 1 159 ? 15.578 1.403 14.414 1 98.38 159 ARG A O 1
ATOM 1214 N N . ALA A 1 160 ? 15.078 3.393 15.305 1 98.31 160 ALA A N 1
ATOM 1215 C CA . ALA A 1 160 ? 14.953 4.074 14.016 1 98.31 160 ALA A CA 1
ATOM 1216 C C . ALA A 1 160 ? 16.266 4.039 13.242 1 98.31 160 ALA A C 1
ATOM 1218 O O . ALA A 1 160 ? 16.281 3.834 12.031 1 98.31 160 ALA A O 1
ATOM 1219 N N . GLU A 1 161 ? 17.344 4.273 13.914 1 98 161 GLU A N 1
ATOM 1220 C CA . GLU A 1 161 ? 18.656 4.23 13.273 1 98 161 GLU A CA 1
ATOM 1221 C C . GLU A 1 161 ? 18.922 2.865 12.641 1 98 161 GLU A C 1
ATOM 1223 O O . GLU A 1 161 ? 19.297 2.781 11.469 1 98 161 GLU A O 1
ATOM 1228 N N . GLU A 1 162 ? 18.672 1.839 13.422 1 98.69 162 GLU A N 1
ATOM 1229 C CA . GLU A 1 162 ? 18.859 0.484 12.906 1 98.69 162 GLU A CA 1
ATOM 1230 C C . GLU A 1 162 ? 17.875 0.175 11.781 1 98.69 162 GLU A C 1
ATOM 1232 O O . GLU A 1 162 ? 18.234 -0.484 10.805 1 98.69 162 GLU A O 1
ATOM 1237 N N . PHE A 1 163 ? 16.656 0.651 11.969 1 98.88 163 PHE A N 1
ATOM 1238 C CA . PHE A 1 163 ? 15.609 0.465 10.977 1 98.88 163 PHE A CA 1
ATOM 1239 C C . PHE A 1 163 ? 16.031 1.01 9.625 1 98.88 163 PHE A C 1
ATOM 1241 O O . PHE A 1 163 ? 15.93 0.316 8.609 1 98.88 163 PHE A O 1
ATOM 1248 N N . VAL A 1 164 ? 16.547 2.205 9.555 1 98.75 164 VAL A N 1
ATOM 1249 C CA . VAL A 1 164 ? 16.969 2.848 8.312 1 98.75 164 VAL A CA 1
ATOM 1250 C C . VAL A 1 164 ? 18.141 2.078 7.703 1 98.75 164 VAL A C 1
ATOM 1252 O O . VAL A 1 164 ? 18.188 1.88 6.488 1 98.75 164 VAL A O 1
ATOM 1255 N N . ASP A 1 165 ? 19.016 1.598 8.562 1 98.31 165 ASP A N 1
ATOM 1256 C CA . ASP A 1 165 ? 20.125 0.79 8.078 1 98.31 165 ASP A CA 1
ATOM 1257 C C . ASP A 1 165 ? 19.625 -0.473 7.379 1 98.31 165 ASP A C 1
ATOM 1259 O O . ASP A 1 165 ? 20.125 -0.828 6.305 1 98.31 165 ASP A O 1
ATOM 1263 N N . VAL A 1 166 ? 18.672 -1.121 7.973 1 98.81 166 VAL A N 1
ATOM 1264 C CA . VAL A 1 166 ? 18.141 -2.365 7.418 1 98.81 166 VAL A CA 1
ATOM 1265 C C . VAL A 1 166 ? 17.438 -2.082 6.098 1 98.81 166 VAL A C 1
ATOM 1267 O O . VAL A 1 166 ? 17.656 -2.773 5.102 1 98.81 166 VAL A O 1
ATOM 1270 N N . VAL A 1 167 ? 16.594 -1.057 6.035 1 98.88 167 VAL A N 1
ATOM 1271 C CA . VAL A 1 167 ? 15.805 -0.75 4.848 1 98.88 167 VAL A CA 1
ATOM 1272 C C . VAL A 1 167 ? 16.734 -0.394 3.689 1 98.88 167 VAL A C 1
ATOM 1274 O O . VAL A 1 167 ? 16.594 -0.925 2.586 1 98.88 167 VAL A O 1
ATOM 1277 N N . THR A 1 168 ? 17.719 0.495 3.928 1 98.38 168 THR A N 1
ATOM 1278 C CA . THR A 1 168 ? 18.625 0.893 2.857 1 98.38 168 THR A CA 1
ATOM 1279 C C . THR A 1 168 ? 19.5 -0.278 2.434 1 98.38 168 THR A C 1
ATOM 1281 O O . THR A 1 168 ? 19.812 -0.427 1.251 1 98.38 168 THR A O 1
ATOM 1284 N N . GLY A 1 169 ? 19.859 -1.111 3.41 1 98.38 169 GLY A N 1
ATOM 1285 C CA . GLY A 1 169 ? 20.578 -2.33 3.074 1 98.38 169 GLY A CA 1
ATOM 1286 C C . GLY A 1 169 ? 19.781 -3.27 2.191 1 98.38 169 GLY A C 1
ATOM 1287 O O . GLY A 1 169 ? 20.328 -3.863 1.257 1 98.38 169 GLY A O 1
ATOM 1288 N N . LEU A 1 170 ? 18.516 -3.461 2.52 1 98.75 170 LEU A N 1
ATOM 1289 C CA . LEU A 1 170 ? 17.641 -4.316 1.727 1 98.75 170 LEU A CA 1
ATOM 1290 C C . LEU A 1 170 ? 17.516 -3.791 0.302 1 98.75 170 LEU A C 1
ATOM 1292 O O . LEU A 1 170 ? 17.547 -4.566 -0.657 1 98.75 170 LEU A O 1
ATOM 1296 N N . TRP A 1 171 ? 17.391 -2.469 0.101 1 98.56 171 TRP A N 1
ATOM 1297 C CA . TRP A 1 171 ? 17.266 -1.879 -1.229 1 98.56 171 TRP A CA 1
ATOM 1298 C C . TRP A 1 171 ? 18.516 -2.176 -2.062 1 98.56 171 TRP A C 1
ATOM 1300 O O . TRP A 1 171 ? 18.438 -2.248 -3.291 1 98.56 171 TRP A O 1
ATOM 1310 N N . ASP A 1 172 ? 19.609 -2.418 -1.418 1 98.12 172 ASP A N 1
ATOM 1311 C CA . ASP A 1 172 ? 20.891 -2.588 -2.109 1 98.12 172 ASP A CA 1
ATOM 1312 C C . ASP A 1 172 ? 21.203 -4.066 -2.322 1 98.12 172 ASP A C 1
ATOM 1314 O O . ASP A 1 172 ? 22.281 -4.414 -2.801 1 98.12 172 ASP A O 1
ATOM 1318 N N . THR A 1 173 ? 20.297 -4.949 -1.953 1 97.88 173 THR A N 1
ATOM 1319 C CA . THR A 1 173 ? 20.594 -6.375 -2.072 1 97.88 173 THR A CA 1
ATOM 1320 C C . THR A 1 173 ? 20.641 -6.793 -3.539 1 97.88 173 THR A C 1
ATOM 1322 O O . THR A 1 173 ? 21.172 -7.859 -3.865 1 97.88 173 THR A O 1
ATOM 1325 N N . TRP A 1 174 ? 20.047 -6.027 -4.449 1 97.56 174 TRP A N 1
ATOM 1326 C CA . TRP A 1 174 ? 20.188 -6.172 -5.895 1 97.56 174 TRP A CA 1
ATOM 1327 C C . TRP A 1 174 ? 21.156 -5.137 -6.453 1 97.56 174 TRP A C 1
ATOM 1329 O O . TRP A 1 174 ? 21.094 -3.959 -6.086 1 97.56 174 TRP A O 1
ATOM 1339 N N . GLU A 1 175 ? 22.078 -5.559 -7.293 1 97.06 175 GLU A N 1
ATOM 1340 C CA . GLU A 1 175 ? 22.828 -4.574 -8.055 1 97.06 175 GLU A CA 1
ATOM 1341 C C . GLU A 1 175 ? 22 -3.986 -9.188 1 97.06 175 GLU A C 1
ATOM 1343 O O . GLU A 1 175 ? 20.984 -4.57 -9.586 1 97.06 175 GLU A O 1
ATOM 1348 N N . ASP A 1 176 ? 22.375 -2.854 -9.75 1 95.62 176 ASP A N 1
ATOM 1349 C CA . ASP A 1 176 ? 21.578 -2.082 -10.695 1 95.62 176 ASP A CA 1
ATOM 1350 C C . ASP A 1 176 ? 21.328 -2.877 -11.977 1 95.62 176 ASP A C 1
ATOM 1352 O O . ASP A 1 176 ? 20.25 -2.785 -12.562 1 95.62 176 ASP A O 1
ATOM 1356 N N . ASP A 1 177 ? 22.266 -3.656 -12.414 1 95.38 177 ASP A N 1
ATOM 1357 C CA . ASP A 1 177 ? 22.188 -4.371 -13.688 1 95.38 177 ASP A CA 1
ATOM 1358 C C . ASP A 1 177 ? 22.031 -5.871 -13.469 1 95.38 177 ASP A C 1
ATOM 1360 O O . ASP A 1 177 ? 22.469 -6.676 -14.289 1 95.38 177 ASP A O 1
ATOM 1364 N N . ALA A 1 178 ? 21.406 -6.219 -12.359 1 97.38 178 ALA A N 1
ATOM 1365 C CA . ALA A 1 178 ? 21.281 -7.621 -11.977 1 97.38 178 ALA A CA 1
ATOM 1366 C C . ALA A 1 178 ? 20.406 -8.391 -12.961 1 97.38 178 ALA A C 1
ATOM 1368 O O . ALA A 1 178 ? 20.641 -9.57 -13.219 1 97.38 178 ALA A O 1
ATOM 1369 N N . PHE A 1 179 ? 19.406 -7.805 -13.539 1 98.19 179 PHE A N 1
ATOM 1370 C CA . PHE A 1 179 ? 18.438 -8.492 -14.383 1 98.19 179 PHE A CA 1
ATOM 1371 C C . PHE A 1 179 ? 18.891 -8.5 -15.836 1 98.19 179 PHE A C 1
ATOM 1373 O O . PHE A 1 179 ? 19.141 -7.445 -16.422 1 98.19 179 PHE A O 1
ATOM 1380 N N . LEU A 1 180 ? 18.922 -9.703 -16.375 1 98.31 180 LEU A N 1
ATOM 1381 C CA . LEU A 1 180 ? 19.453 -9.914 -17.719 1 98.31 180 LEU A CA 1
ATOM 1382 C C . LEU A 1 180 ? 18.312 -10.117 -18.719 1 98.31 180 LEU A C 1
ATOM 1384 O O . LEU A 1 180 ? 18.391 -9.648 -19.859 1 98.31 180 LEU A O 1
ATOM 1388 N N . TYR A 1 181 ? 17.359 -10.805 -18.344 1 98 181 TYR A N 1
ATOM 1389 C CA . TYR A 1 181 ? 16.219 -11.203 -19.156 1 98 181 TYR A CA 1
ATOM 1390 C C . TYR A 1 181 ? 16.672 -11.898 -20.438 1 98 181 TYR A C 1
ATOM 1392 O O . TYR A 1 181 ? 16.172 -11.617 -21.516 1 98 181 TYR A O 1
ATOM 1400 N N . ASP A 1 182 ? 17.672 -12.719 -20.281 1 98.12 182 ASP A N 1
ATOM 1401 C CA . ASP A 1 182 ? 18.219 -13.453 -21.422 1 98.12 182 ASP A CA 1
ATOM 1402 C C . ASP A 1 182 ? 17.391 -14.711 -21.703 1 98.12 182 ASP A C 1
ATOM 1404 O O . ASP A 1 182 ? 17.656 -15.773 -21.156 1 98.12 182 ASP A O 1
ATOM 1408 N N . LYS A 1 183 ? 16.469 -14.641 -22.641 1 97.69 183 LYS A N 1
ATOM 1409 C CA . LYS A 1 183 ? 15.555 -15.734 -22.938 1 97.69 183 LYS A CA 1
ATOM 1410 C C . LYS A 1 183 ? 16.281 -16.906 -23.578 1 97.69 183 LYS A C 1
ATOM 1412 O O . LYS A 1 183 ? 15.93 -18.078 -23.344 1 97.69 183 LYS A O 1
ATOM 1417 N N . ASP A 1 184 ? 17.297 -16.641 -24.312 1 96.69 184 ASP A N 1
ATOM 1418 C CA . ASP A 1 184 ? 18.016 -17.672 -25.047 1 96.69 184 ASP A CA 1
ATOM 1419 C C . ASP A 1 184 ? 18.75 -18.609 -24.109 1 96.69 184 ASP A C 1
ATOM 1421 O O . ASP A 1 184 ? 18.594 -19.828 -24.188 1 96.69 184 ASP A O 1
ATOM 1425 N N . SER A 1 185 ? 19.453 -18.031 -23.141 1 95.88 185 SER A N 1
ATOM 1426 C CA . SER A 1 185 ? 20.234 -18.859 -22.234 1 95.88 185 SER A CA 1
ATOM 1427 C C . SER A 1 185 ? 19.406 -19.25 -21.016 1 95.88 185 SER A C 1
ATOM 1429 O O . SER A 1 185 ? 19.828 -20.094 -20.219 1 95.88 185 SER A O 1
ATOM 1431 N N . GLY A 1 186 ? 18.266 -18.641 -20.922 1 96.81 186 GLY A N 1
ATOM 1432 C CA . GLY A 1 186 ? 17.391 -18.938 -19.797 1 96.81 186 GLY A CA 1
ATOM 1433 C C . GLY A 1 186 ? 17.875 -18.344 -18.5 1 96.81 186 GLY A C 1
ATOM 1434 O O . GLY A 1 186 ? 17.719 -18.953 -17.438 1 96.81 186 GLY A O 1
ATOM 1435 N N . ARG A 1 187 ? 18.516 -17.219 -18.562 1 97.5 187 ARG A N 1
ATOM 1436 C CA . ARG A 1 187 ? 18.953 -16.5 -17.359 1 97.5 187 ARG A CA 1
ATOM 1437 C C . ARG A 1 187 ? 18.141 -15.219 -17.156 1 97.5 187 ARG A C 1
ATOM 1439 O O . ARG A 1 187 ? 18.297 -14.266 -17.922 1 97.5 187 ARG A O 1
ATOM 1446 N N . HIS A 1 188 ? 17.344 -15.242 -16.141 1 97.88 188 HIS A N 1
ATOM 1447 C CA . HIS A 1 188 ? 16.5 -14.086 -15.875 1 97.88 188 HIS A CA 1
ATOM 1448 C C . HIS A 1 188 ? 17.297 -12.977 -15.188 1 97.88 188 HIS A C 1
ATOM 1450 O O . HIS A 1 188 ? 17.141 -11.797 -15.516 1 97.88 188 HIS A O 1
ATOM 1456 N N . PHE A 1 189 ? 18.141 -13.344 -14.242 1 97.62 189 PHE A N 1
ATOM 1457 C CA . PHE A 1 189 ? 19.016 -12.398 -13.562 1 97.62 189 PHE A CA 1
ATOM 1458 C C . PHE A 1 189 ? 20.359 -13.047 -13.242 1 97.62 189 PHE A C 1
ATOM 1460 O O . PHE A 1 189 ? 20.531 -14.25 -13.422 1 97.62 189 PHE A O 1
ATOM 1467 N N . ASP A 1 190 ? 21.359 -12.227 -12.914 1 97 190 ASP A N 1
ATOM 1468 C CA . ASP A 1 190 ? 22.703 -12.656 -12.523 1 97 190 ASP A CA 1
ATOM 1469 C C . ASP A 1 190 ? 22.766 -12.984 -11.039 1 97 190 ASP A C 1
ATOM 1471 O O . ASP A 1 190 ? 22.672 -12.086 -10.195 1 97 190 ASP A O 1
ATOM 1475 N N . ALA A 1 191 ? 22.953 -14.25 -10.742 1 94.69 191 ALA A N 1
ATOM 1476 C CA . ALA A 1 191 ? 22.953 -14.711 -9.359 1 94.69 191 ALA A CA 1
ATOM 1477 C C . ALA A 1 191 ? 24.031 -14 -8.539 1 94.69 191 ALA A C 1
ATOM 1479 O O . ALA A 1 191 ? 23.859 -13.789 -7.336 1 94.69 191 ALA A O 1
ATOM 1480 N N . ASP A 1 192 ? 25.078 -13.594 -9.164 1 94.75 192 ASP A N 1
ATOM 1481 C CA . ASP A 1 192 ? 26.188 -12.961 -8.469 1 94.75 192 ASP A CA 1
ATOM 1482 C C . ASP A 1 192 ? 25.844 -11.531 -8.062 1 94.75 192 ASP A C 1
ATOM 1484 O O . ASP A 1 192 ? 26.578 -10.898 -7.293 1 94.75 192 ASP A O 1
ATOM 1488 N N . LYS A 1 193 ? 24.781 -11.078 -8.57 1 96.31 193 LYS A N 1
ATOM 1489 C CA . LYS A 1 193 ? 24.406 -9.695 -8.305 1 96.31 193 LYS A CA 1
ATOM 1490 C C . LYS A 1 193 ? 23.203 -9.617 -7.367 1 96.31 193 LYS A C 1
ATOM 1492 O O . LYS A 1 193 ? 22.562 -8.57 -7.258 1 96.31 193 LYS A O 1
ATOM 1497 N N . LEU A 1 194 ? 22.828 -10.664 -6.809 1 96.62 194 LEU A N 1
ATOM 1498 C CA . LEU A 1 194 ? 21.875 -10.781 -5.707 1 96.62 194 LEU A CA 1
ATOM 1499 C C . LEU A 1 194 ? 22.594 -11.117 -4.402 1 96.62 194 LEU A C 1
ATOM 1501 O O . LEU A 1 194 ? 23.359 -12.078 -4.336 1 96.62 194 LEU A O 1
ATOM 1505 N N . HIS A 1 195 ? 22.312 -10.281 -3.379 1 95.81 195 HIS A N 1
ATOM 1506 C CA . HIS A 1 195 ? 23.062 -10.43 -2.135 1 95.81 195 HIS A CA 1
ATOM 1507 C C . HIS A 1 195 ? 22.125 -10.562 -0.939 1 95.81 195 HIS A C 1
ATOM 1509 O O . HIS A 1 195 ? 21.078 -9.914 -0.898 1 95.81 195 HIS A O 1
ATOM 1515 N N . THR A 1 196 ? 22.516 -11.352 -0.026 1 96.06 196 THR A N 1
ATOM 1516 C CA . THR A 1 196 ? 21.797 -11.445 1.238 1 96.06 196 THR A CA 1
ATOM 1517 C C . THR A 1 196 ? 22.234 -10.352 2.201 1 96.06 196 THR A C 1
ATOM 1519 O O . THR A 1 196 ? 23.438 -10.07 2.322 1 96.06 196 THR A O 1
ATOM 1522 N N . LEU A 1 197 ? 21.328 -9.688 2.834 1 97.25 197 LEU A N 1
ATOM 1523 C CA . LEU A 1 197 ? 21.656 -8.648 3.799 1 97.25 197 LEU A CA 1
ATOM 1524 C C . LEU A 1 197 ? 22.281 -9.242 5.059 1 97.25 197 LEU A C 1
ATOM 1526 O O . LEU A 1 197 ? 23.312 -8.773 5.527 1 97.25 197 LEU A O 1
ATOM 1530 N N . ASP A 1 198 ? 21.688 -10.242 5.648 1 97.31 198 ASP A N 1
ATOM 1531 C CA . ASP A 1 198 ? 22.125 -10.961 6.844 1 97.31 198 ASP A CA 1
ATOM 1532 C C . ASP A 1 198 ? 22.344 -10.008 8.008 1 97.31 198 ASP A C 1
ATOM 1534 O O . ASP A 1 198 ? 23.391 -10.039 8.656 1 97.31 198 ASP A O 1
ATOM 1538 N N . HIS A 1 199 ? 21.422 -9.141 8.25 1 98.44 199 HIS A N 1
ATOM 1539 C CA . HIS A 1 199 ? 21.516 -8.188 9.352 1 98.44 199 HIS A CA 1
ATOM 1540 C C . HIS A 1 199 ? 21.156 -8.844 10.68 1 98.44 199 HIS A C 1
ATOM 1542 O O . HIS A 1 199 ? 20.141 -9.523 10.789 1 98.44 199 HIS A O 1
ATOM 1548 N N . ARG A 1 200 ? 21.969 -8.672 11.648 1 98.44 200 ARG A N 1
ATOM 1549 C CA . ARG A 1 200 ? 21.734 -9.07 13.031 1 98.44 200 ARG A CA 1
ATOM 1550 C C . ARG A 1 200 ? 22.062 -7.93 13.992 1 98.44 200 ARG A C 1
ATOM 1552 O O . ARG A 1 200 ? 23.234 -7.703 14.312 1 98.44 200 ARG A O 1
ATOM 1559 N N . GLY A 1 201 ? 21.031 -7.234 14.422 1 98.44 201 GLY A N 1
ATOM 1560 C CA . GLY A 1 201 ? 21.234 -6.105 15.312 1 98.44 201 GLY A CA 1
ATOM 1561 C C . GLY A 1 201 ? 20.453 -6.227 16.609 1 98.44 201 GLY A C 1
ATOM 1562 O O . GLY A 1 201 ? 19.938 -7.297 16.938 1 98.44 201 GLY A O 1
ATOM 1563 N N . ALA A 1 202 ? 20.422 -5.141 17.391 1 98.31 202 ALA A N 1
ATOM 1564 C CA . ALA A 1 202 ? 19.766 -5.102 18.703 1 98.31 202 ALA A CA 1
ATOM 1565 C C . ALA A 1 202 ? 18.25 -5.215 18.562 1 98.31 202 ALA A C 1
ATOM 1567 O O . ALA A 1 202 ? 17.594 -5.809 19.422 1 98.31 202 ALA A O 1
ATOM 1568 N N . HIS A 1 203 ? 17.734 -4.688 17.438 1 98.38 203 HIS A N 1
ATOM 1569 C CA . HIS A 1 203 ? 16.281 -4.59 17.312 1 98.38 203 HIS A CA 1
ATOM 1570 C C . HIS A 1 203 ? 15.75 -5.551 16.266 1 98.38 203 HIS A C 1
ATOM 1572 O O . HIS A 1 203 ? 14.602 -5.996 16.328 1 98.38 203 HIS A O 1
ATOM 1578 N N . PHE A 1 204 ? 16.609 -5.836 15.305 1 98.75 204 PHE A N 1
ATOM 1579 C CA . PHE A 1 204 ? 16.094 -6.59 14.172 1 98.75 204 PHE A CA 1
ATOM 1580 C C . PHE A 1 204 ? 17.094 -7.664 13.742 1 98.75 204 PHE A C 1
ATOM 1582 O O . PHE A 1 204 ? 18.297 -7.453 13.789 1 98.75 204 PHE A O 1
ATOM 1589 N N . GLN A 1 205 ? 16.562 -8.828 13.344 1 98.75 205 GLN A N 1
ATOM 1590 C CA . GLN A 1 205 ? 17.234 -9.836 12.531 1 98.75 205 GLN A CA 1
ATOM 1591 C C . GLN A 1 205 ? 16.531 -10 11.18 1 98.75 205 GLN A C 1
ATOM 1593 O O . GLN A 1 205 ? 15.391 -10.445 11.117 1 98.75 205 GLN A O 1
ATOM 1598 N N . VAL A 1 206 ? 17.203 -9.602 10.125 1 98.75 206 VAL A N 1
ATOM 1599 C CA . VAL A 1 206 ? 16.625 -9.609 8.789 1 98.75 206 VAL A CA 1
ATOM 1600 C C . VAL A 1 206 ? 17.625 -10.227 7.805 1 98.75 206 VAL A C 1
ATOM 1602 O O . VAL A 1 206 ? 18.703 -9.688 7.598 1 98.75 206 VAL A O 1
ATOM 1605 N N . HIS A 1 207 ? 17.188 -11.258 7.195 1 97.62 207 HIS A N 1
ATOM 1606 C CA . HIS A 1 207 ? 18.094 -12.016 6.324 1 97.62 207 HIS A CA 1
ATOM 1607 C C . HIS A 1 207 ? 18.141 -11.398 4.93 1 97.62 207 HIS A C 1
ATOM 1609 O O . HIS A 1 207 ? 19.234 -11.148 4.402 1 97.62 207 HIS A O 1
ATOM 1615 N N . GLY A 1 208 ? 17 -11.047 4.371 1 96.88 208 GLY A N 1
ATOM 1616 C CA . GLY A 1 208 ? 16.938 -10.688 2.965 1 96.88 208 GLY A CA 1
ATOM 1617 C C . GLY A 1 208 ? 17.219 -11.852 2.037 1 96.88 208 GLY A C 1
ATOM 1618 O O . GLY A 1 208 ? 17.188 -13.008 2.461 1 96.88 208 GLY A O 1
ATOM 1619 N N . PRO A 1 209 ? 17.531 -11.609 0.715 1 97.94 209 PRO A N 1
ATOM 1620 C CA . PRO A 1 209 ? 17.438 -10.352 -0.026 1 97.94 209 PRO A CA 1
ATOM 1621 C C . PRO A 1 209 ? 16 -9.844 -0.151 1 97.94 209 PRO A C 1
ATOM 1623 O O . PRO A 1 209 ? 15.062 -10.531 0.266 1 97.94 209 PRO A O 1
ATOM 1626 N N . LEU A 1 210 ? 15.898 -8.586 -0.615 1 98.5 210 LEU A N 1
ATOM 1627 C CA . LEU A 1 210 ? 14.586 -8.016 -0.884 1 98.5 210 LEU A CA 1
ATOM 1628 C C . LEU A 1 210 ? 13.977 -8.625 -2.145 1 98.5 210 LEU A C 1
ATOM 1630 O O . LEU A 1 210 ? 14.672 -8.789 -3.154 1 98.5 210 LEU A O 1
ATOM 1634 N N . ASN A 1 211 ? 12.734 -8.977 -2.109 1 98.25 211 ASN A N 1
ATOM 1635 C CA . ASN A 1 211 ? 12.094 -9.578 -3.275 1 98.25 211 ASN A CA 1
ATOM 1636 C C . ASN A 1 211 ? 11.461 -8.516 -4.172 1 98.25 211 ASN A C 1
ATOM 1638 O O . ASN A 1 211 ? 10.383 -8.742 -4.727 1 98.25 211 ASN A O 1
ATOM 1642 N N . VAL A 1 212 ? 12 -7.348 -4.219 1 98.62 212 VAL A N 1
ATOM 1643 C CA . VAL A 1 212 ? 11.773 -6.246 -5.145 1 98.62 212 VAL A CA 1
ATOM 1644 C C . VAL A 1 212 ? 13.102 -5.73 -5.684 1 98.62 212 VAL A C 1
ATOM 1646 O O . VAL A 1 212 ? 14.07 -5.59 -4.93 1 98.62 212 VAL A O 1
ATOM 1649 N N . ALA A 1 213 ? 13.164 -5.48 -6.996 1 98.25 213 ALA A N 1
ATOM 1650 C CA . ALA A 1 213 ? 14.391 -5.004 -7.629 1 98.25 213 ALA A CA 1
ATOM 1651 C C . ALA A 1 213 ? 14.852 -3.689 -7.004 1 98.25 213 ALA A C 1
ATOM 1653 O O . ALA A 1 213 ? 14.055 -2.953 -6.426 1 98.25 213 ALA A O 1
ATOM 1654 N N . ARG A 1 214 ? 16.125 -3.42 -7.105 1 98.38 214 ARG A N 1
ATOM 1655 C CA . ARG A 1 214 ? 16.641 -2.152 -6.602 1 98.38 214 ARG A CA 1
ATOM 1656 C C . ARG A 1 214 ? 15.875 -0.973 -7.188 1 98.38 214 ARG A C 1
ATOM 1658 O O . ARG A 1 214 ? 15.633 -0.92 -8.398 1 98.38 214 ARG A O 1
ATOM 1665 N N . PRO A 1 215 ? 15.508 -0.047 -6.352 1 98.62 215 PRO A N 1
ATOM 1666 C CA . PRO A 1 215 ? 14.711 1.082 -6.84 1 98.62 215 PRO A CA 1
ATOM 1667 C C . PRO A 1 215 ? 15.43 1.888 -7.918 1 98.62 215 PRO A C 1
ATOM 1669 O O . PRO A 1 215 ? 16.656 2.018 -7.887 1 98.62 215 PRO A O 1
ATOM 1672 N N . PRO A 1 216 ? 14.656 2.521 -8.844 1 98.44 216 PRO A N 1
ATOM 1673 C CA . PRO A 1 216 ? 15.242 3.375 -9.883 1 98.44 216 PRO A CA 1
ATOM 1674 C C . PRO A 1 216 ? 16.094 4.5 -9.305 1 98.44 216 PRO A C 1
ATOM 1676 O O . PRO A 1 216 ? 17.109 4.879 -9.906 1 98.44 216 PRO A O 1
ATOM 1679 N N . GLN A 1 217 ? 15.797 4.977 -8.164 1 98.62 217 GLN A N 1
ATOM 1680 C CA . GLN A 1 217 ? 16.531 6.07 -7.547 1 98.62 217 GLN A CA 1
ATOM 1681 C C . GLN A 1 217 ? 17.719 5.547 -6.738 1 98.62 217 GLN A C 1
ATOM 1683 O O . GLN A 1 217 ? 18.453 6.324 -6.117 1 98.62 217 GLN A O 1
ATOM 1688 N N . GLY A 1 218 ? 18 4.305 -6.742 1 97.94 218 GLY A N 1
ATOM 1689 C CA . GLY A 1 218 ? 18.875 3.703 -5.758 1 97.94 218 GLY A CA 1
ATOM 1690 C C . GLY A 1 218 ? 18.203 3.451 -4.422 1 97.94 218 GLY A C 1
ATOM 1691 O O . GLY A 1 218 ? 17.922 2.303 -4.066 1 97.94 218 GLY A O 1
ATOM 1692 N N . HIS A 1 219 ? 17.859 4.562 -3.84 1 98.12 219 HIS A N 1
ATOM 1693 C CA . HIS A 1 219 ? 17 4.621 -2.672 1 98.12 219 HIS A CA 1
ATOM 1694 C C . HIS A 1 219 ? 15.875 5.637 -2.873 1 98.12 219 HIS A C 1
ATOM 1696 O O . HIS A 1 219 ? 16.125 6.758 -3.326 1 98.12 219 HIS A O 1
ATOM 1702 N N . PRO A 1 220 ? 14.602 5.195 -2.539 1 98.88 220 PRO A N 1
ATOM 1703 C CA . PRO A 1 220 ? 13.672 6.309 -2.344 1 98.88 220 PRO A CA 1
ATOM 1704 C C . PRO A 1 220 ? 14.258 7.426 -1.483 1 98.88 220 PRO A C 1
ATOM 1706 O O . PRO A 1 220 ? 15.062 7.16 -0.585 1 98.88 220 PRO A O 1
ATOM 1709 N N . VAL A 1 221 ? 13.883 8.695 -1.781 1 98.94 221 VAL A N 1
ATOM 1710 C CA . VAL A 1 221 ? 14.43 9.836 -1.056 1 98.94 221 VAL A CA 1
ATOM 1711 C C . VAL A 1 221 ? 14.062 9.727 0.424 1 98.94 221 VAL A C 1
ATOM 1713 O O . VAL A 1 221 ? 12.906 9.469 0.768 1 98.94 221 VAL A O 1
ATOM 1716 N N . ILE A 1 222 ? 15.047 9.883 1.296 1 98.88 222 ILE A N 1
ATOM 1717 C CA . ILE A 1 222 ? 14.812 9.797 2.734 1 98.88 222 ILE A CA 1
ATOM 1718 C C . ILE A 1 222 ? 14.508 11.18 3.295 1 98.88 222 ILE A C 1
ATOM 1720 O O . ILE A 1 222 ? 15.352 12.078 3.252 1 98.88 222 ILE A O 1
ATOM 1724 N N . VAL A 1 223 ? 13.328 11.32 3.779 1 98.75 223 VAL A N 1
ATOM 1725 C CA . VAL A 1 223 ? 12.844 12.547 4.414 1 98.75 223 VAL A CA 1
ATOM 1726 C C . VAL A 1 223 ? 12.727 12.336 5.922 1 98.75 223 VAL A C 1
ATOM 1728 O O . VAL A 1 223 ? 12.5 11.211 6.379 1 98.75 223 VAL A O 1
ATOM 1731 N N . GLN A 1 224 ? 12.938 13.359 6.672 1 97.25 224 GLN A N 1
ATOM 1732 C CA . GLN A 1 224 ? 12.742 13.297 8.117 1 97.25 224 GLN A CA 1
ATOM 1733 C C . GLN A 1 224 ? 12.094 14.578 8.641 1 97.25 224 GLN A C 1
ATOM 1735 O O . GLN A 1 224 ? 12.258 15.648 8.055 1 97.25 224 GLN A O 1
ATOM 1740 N N . ALA A 1 225 ? 11.336 14.547 9.656 1 87.19 225 ALA A N 1
ATOM 1741 C CA . ALA A 1 225 ? 10.672 15.703 10.242 1 87.19 225 ALA A CA 1
ATOM 1742 C C . ALA A 1 225 ? 11.008 15.844 11.727 1 87.19 225 ALA A C 1
ATOM 1744 O O . ALA A 1 225 ? 10.531 16.766 12.391 1 87.19 225 ALA A O 1
ATOM 1745 N N . GLY A 1 226 ? 11.977 15.281 12.297 1 75.12 226 GLY A N 1
ATOM 1746 C CA . GLY A 1 226 ? 12.289 15.391 13.711 1 75.12 226 GLY A CA 1
ATOM 1747 C C . GLY A 1 226 ? 13.211 16.547 14.039 1 75.12 226 GLY A C 1
ATOM 1748 O O . GLY A 1 226 ? 14.188 16.781 13.328 1 75.12 226 GLY A O 1
ATOM 1749 N N . SER A 1 227 ? 12.883 17.344 15.156 1 79.31 227 SER A N 1
ATOM 1750 C CA . SER A 1 227 ? 13.672 18.516 15.508 1 79.31 227 SER A CA 1
ATOM 1751 C C . SER A 1 227 ? 14.438 18.312 16.797 1 79.31 227 SER A C 1
ATOM 1753 O O . SER A 1 227 ? 15.258 19.141 17.188 1 79.31 227 SER A O 1
ATOM 1755 N N . SER A 1 228 ? 14.227 17.156 17.406 1 82.56 228 SER A N 1
ATOM 1756 C CA . SER A 1 228 ? 14.977 16.859 18.625 1 82.56 228 SER A CA 1
ATOM 1757 C C . SER A 1 228 ? 16.453 16.625 18.312 1 82.56 228 SER A C 1
ATOM 1759 O O . SER A 1 228 ? 16.828 16.484 17.141 1 82.56 228 SER A O 1
ATOM 1761 N N . GLU A 1 229 ? 17.234 16.656 19.391 1 89.44 229 GLU A N 1
ATOM 1762 C CA . GLU A 1 229 ? 18.656 16.406 19.203 1 89.44 229 GLU A CA 1
ATOM 1763 C C . GLU A 1 229 ? 18.906 15.047 18.547 1 89.44 229 GLU A C 1
ATOM 1765 O O . GLU A 1 229 ? 19.672 14.953 17.578 1 89.44 229 GLU A O 1
ATOM 1770 N N . ALA A 1 230 ? 18.312 14.023 19.109 1 90.12 230 ALA A N 1
ATOM 1771 C CA . ALA A 1 230 ? 18.438 12.688 18.531 1 90.12 230 ALA A CA 1
ATOM 1772 C C . ALA A 1 230 ? 17.906 12.656 17.094 1 90.12 230 ALA A C 1
ATOM 1774 O O . ALA A 1 230 ? 18.5 12.008 16.234 1 90.12 230 ALA A O 1
ATOM 1775 N N . GLY A 1 231 ? 16.875 13.344 16.859 1 91.88 231 GLY A N 1
ATOM 1776 C CA . GLY A 1 231 ? 16.312 13.445 15.523 1 91.88 231 GLY A CA 1
ATOM 1777 C C . GLY A 1 231 ? 17.234 14.141 14.539 1 91.88 231 GLY A C 1
ATOM 1778 O O . GLY A 1 231 ? 17.406 13.688 13.406 1 91.88 231 GLY A O 1
ATOM 1779 N N . GLN A 1 232 ? 17.844 15.188 15 1 94.06 232 GLN A N 1
ATOM 1780 C CA . GLN A 1 232 ? 18.766 15.922 14.141 1 94.06 232 GLN A CA 1
ATOM 1781 C C . GLN A 1 232 ? 20 15.094 13.836 1 94.06 232 GLN A C 1
ATOM 1783 O O . GLN A 1 232 ? 20.547 15.164 12.734 1 94.06 232 GLN A O 1
ATOM 1788 N N . GLU A 1 233 ? 20.438 14.344 14.789 1 95 233 GLU A N 1
ATOM 1789 C CA . GLU A 1 233 ? 21.594 13.477 14.555 1 95 233 GLU A CA 1
ATOM 1790 C C . GLU A 1 233 ? 21.281 12.406 13.516 1 95 233 GLU A C 1
ATOM 1792 O O . GLU A 1 233 ? 22.094 12.148 12.625 1 95 233 GLU A O 1
ATOM 1797 N N . LEU A 1 234 ? 20.125 11.789 13.688 1 95.5 234 LEU A N 1
ATOM 1798 C CA . LEU A 1 234 ? 19.703 10.812 12.688 1 95.5 234 LEU A CA 1
ATOM 1799 C C . LEU A 1 234 ? 19.578 11.453 11.312 1 95.5 234 LEU A C 1
ATOM 1801 O O . LEU A 1 234 ? 20 10.867 10.312 1 95.5 234 LEU A O 1
ATOM 1805 N N . ALA A 1 235 ? 19.031 12.609 11.281 1 96.5 235 ALA A N 1
ATOM 1806 C CA . ALA A 1 235 ? 18.875 13.344 10.031 1 96.5 235 ALA A CA 1
ATOM 1807 C C . ALA A 1 235 ? 20.219 13.648 9.391 1 96.5 235 ALA A C 1
ATOM 1809 O O . ALA A 1 235 ? 20.391 13.461 8.18 1 96.5 235 ALA A O 1
ATOM 1810 N N . ALA A 1 236 ? 21.094 14.117 10.18 1 97.44 236 ALA A N 1
ATOM 1811 C CA . ALA A 1 236 ? 22.422 14.445 9.664 1 97.44 236 ALA A CA 1
ATOM 1812 C C . ALA A 1 236 ? 23.078 13.227 9.016 1 97.44 236 ALA A C 1
ATOM 1814 O O . ALA A 1 236 ? 23.766 13.352 8 1 97.44 236 ALA A O 1
ATOM 1815 N N . ARG A 1 237 ? 22.766 12.133 9.57 1 97 237 ARG A N 1
ATOM 1816 C CA . ARG A 1 237 ? 23.391 10.906 9.094 1 97 237 ARG A CA 1
ATOM 1817 C C . ARG A 1 237 ? 22.688 10.383 7.848 1 97 237 ARG A C 1
ATOM 1819 O O . ARG A 1 237 ? 23.328 9.852 6.938 1 97 237 ARG A O 1
ATOM 1826 N N . THR A 1 238 ? 21.359 10.547 7.781 1 96.81 238 THR A N 1
ATOM 1827 C CA . THR A 1 238 ? 20.641 9.695 6.836 1 96.81 238 THR A CA 1
ATOM 1828 C C . THR A 1 238 ? 19.75 10.523 5.926 1 96.81 238 THR A C 1
ATOM 1830 O O . THR A 1 238 ? 19.5 10.141 4.781 1 96.81 238 THR A O 1
ATOM 1833 N N . ALA A 1 239 ? 19.172 11.633 6.352 1 98.25 239 ALA A N 1
ATOM 1834 C CA . ALA A 1 239 ? 18.109 12.328 5.645 1 98.25 239 ALA A CA 1
ATOM 1835 C C . ALA A 1 239 ? 18.656 13.102 4.445 1 98.25 239 ALA A C 1
ATOM 1837 O O . ALA A 1 239 ? 19.797 13.562 4.465 1 98.25 239 ALA A O 1
ATOM 1838 N N . GLU A 1 240 ? 17.828 13.18 3.455 1 98.69 240 GLU A N 1
ATOM 1839 C CA . GLU A 1 240 ? 18.156 13.961 2.268 1 98.69 240 GLU A CA 1
ATOM 1840 C C . GLU A 1 240 ? 17.25 15.188 2.145 1 98.69 240 GLU A C 1
ATOM 1842 O O . GLU A 1 240 ? 17.562 16.125 1.422 1 98.69 240 GLU A O 1
ATOM 1847 N N . VAL A 1 241 ? 16.094 15.125 2.791 1 98.75 241 VAL A N 1
ATOM 1848 C CA . VAL A 1 241 ? 15.164 16.234 2.922 1 98.75 241 VAL A CA 1
ATOM 1849 C C . VAL A 1 241 ? 14.664 16.328 4.359 1 98.75 241 VAL A C 1
ATOM 1851 O O . VAL A 1 241 ? 14.406 15.305 5 1 98.75 241 VAL A O 1
ATOM 1854 N N . ILE A 1 242 ? 14.586 17.531 4.883 1 98.06 242 ILE A N 1
ATOM 1855 C CA . ILE A 1 242 ? 14.023 17.766 6.207 1 98.06 242 ILE A CA 1
ATOM 1856 C C . ILE A 1 242 ? 12.734 18.578 6.082 1 98.06 242 ILE A C 1
ATOM 1858 O O . ILE A 1 242 ? 12.695 19.594 5.398 1 98.06 242 ILE A O 1
ATOM 1862 N N . PHE A 1 243 ? 11.711 18.062 6.609 1 96.44 243 PHE A N 1
ATOM 1863 C CA . PHE A 1 243 ? 10.5 18.844 6.863 1 96.44 243 PHE A CA 1
ATOM 1864 C C . PHE A 1 243 ? 10.477 19.359 8.297 1 96.44 243 PHE A C 1
ATOM 1866 O O . PHE A 1 243 ? 10.492 18.578 9.242 1 96.44 243 PHE A O 1
ATOM 1873 N N . THR A 1 244 ? 10.367 20.641 8.508 1 93.56 244 THR A N 1
ATOM 1874 C CA . THR A 1 244 ? 10.461 21.219 9.844 1 93.56 244 THR A CA 1
ATOM 1875 C C . THR A 1 244 ? 9.477 22.375 10.008 1 93.56 244 THR A C 1
ATOM 1877 O O . THR A 1 244 ? 9.031 22.969 9.023 1 93.56 244 THR A O 1
ATOM 1880 N N . ALA A 1 245 ? 9.133 22.641 11.234 1 90.12 245 ALA A N 1
ATOM 1881 C CA . ALA A 1 245 ? 8.312 23.797 11.594 1 90.12 245 ALA A CA 1
ATOM 1882 C C . ALA A 1 245 ? 9.172 24.922 12.164 1 90.12 245 ALA A C 1
ATOM 1884 O O . ALA A 1 245 ? 9.898 24.719 13.141 1 90.12 245 ALA A O 1
ATOM 1885 N N . GLN A 1 246 ? 9.18 26.016 11.469 1 89.56 246 GLN A N 1
ATOM 1886 C CA . GLN A 1 246 ? 9.852 27.234 11.891 1 89.56 246 GLN A CA 1
ATOM 1887 C C . GLN A 1 246 ? 8.93 28.438 11.766 1 89.56 246 GLN A C 1
ATOM 1889 O O . GLN A 1 246 ? 8.148 28.531 10.82 1 89.56 246 GLN A O 1
ATOM 1894 N N . GLN A 1 247 ? 9.086 29.391 12.695 1 87.44 247 GLN A N 1
ATOM 1895 C CA . GLN A 1 247 ? 8.109 30.469 12.703 1 87.44 247 GLN A CA 1
ATOM 1896 C C . GLN A 1 247 ? 8.781 31.812 12.453 1 87.44 247 GLN A C 1
ATOM 1898 O O . GLN A 1 247 ? 8.102 32.812 12.227 1 87.44 247 GLN A O 1
ATOM 1903 N N . SER A 1 248 ? 10.109 31.812 12.547 1 91.5 248 SER A N 1
ATOM 1904 C CA . SER A 1 248 ? 10.836 33.062 12.305 1 91.5 248 SER A CA 1
ATOM 1905 C C . SER A 1 248 ? 12.086 32.812 11.469 1 91.5 248 SER A C 1
ATOM 1907 O O . SER A 1 248 ? 12.617 31.688 11.453 1 91.5 248 SER A O 1
ATOM 1909 N N . LEU A 1 249 ? 12.492 33.875 10.766 1 96.38 249 LEU A N 1
ATOM 1910 C CA . LEU A 1 249 ? 13.711 33.812 9.961 1 96.38 249 LEU A CA 1
ATOM 1911 C C . LEU A 1 249 ? 14.906 33.438 10.828 1 96.38 249 LEU A C 1
ATOM 1913 O O . LEU A 1 249 ? 15.688 32.531 10.461 1 96.38 249 LEU A O 1
ATOM 1917 N N . ALA A 1 250 ? 14.961 34.031 12.023 1 96.44 250 ALA A N 1
ATOM 1918 C CA . ALA A 1 250 ? 16.094 33.781 12.906 1 96.44 250 ALA A CA 1
ATOM 1919 C C . ALA A 1 250 ? 16.141 32.312 13.359 1 96.44 250 ALA A C 1
ATOM 1921 O O . ALA A 1 250 ? 17.203 31.688 13.336 1 96.44 250 ALA A O 1
ATOM 1922 N N . ASP A 1 251 ? 15.008 31.812 13.781 1 93 251 ASP A N 1
ATOM 1923 C CA . ASP A 1 251 ? 14.945 30.422 14.219 1 93 251 ASP A CA 1
ATOM 1924 C C . ASP A 1 251 ? 15.242 29.469 13.062 1 93 251 ASP A C 1
ATOM 1926 O O . ASP A 1 251 ? 15.938 28.469 13.242 1 93 251 ASP A O 1
ATOM 1930 N N . ALA A 1 252 ? 14.727 29.797 11.93 1 96.19 252 ALA A N 1
ATOM 1931 C CA . ALA A 1 252 ? 14.961 28.984 10.75 1 96.19 252 ALA A CA 1
ATOM 1932 C C . ALA A 1 252 ? 16.438 28.969 10.375 1 96.19 252 ALA A C 1
ATOM 1934 O O . ALA A 1 252 ? 16.984 27.922 10.031 1 96.19 252 ALA A O 1
ATOM 1935 N N . GLN A 1 253 ? 17.062 30.109 10.453 1 98.06 253 GLN A N 1
ATOM 1936 C CA . GLN A 1 253 ? 18.484 30.219 10.156 1 98.06 253 GLN A CA 1
ATOM 1937 C C . GLN A 1 253 ? 19.312 29.391 11.141 1 98.06 253 GLN A C 1
ATOM 1939 O O . GLN A 1 253 ? 20.25 28.703 10.742 1 98.06 253 GLN A O 1
ATOM 1944 N N . ALA A 1 254 ? 18.922 29.516 12.383 1 96.69 254 ALA A N 1
ATOM 1945 C CA . ALA A 1 254 ? 19.641 28.766 13.414 1 96.69 254 ALA A CA 1
ATOM 1946 C C . ALA A 1 254 ? 19.516 27.25 13.172 1 96.69 254 ALA A C 1
ATOM 1948 O O . ALA A 1 254 ? 20.5 26.516 13.25 1 96.69 254 ALA A O 1
ATOM 1949 N N . PHE A 1 255 ? 18.344 26.812 12.938 1 95.12 255 PHE A N 1
ATOM 1950 C CA . PHE A 1 255 ? 18.109 25.406 12.664 1 95.12 255 PHE A CA 1
ATOM 1951 C C . PHE A 1 255 ? 18.859 24.953 11.422 1 95.12 255 PHE A C 1
ATOM 1953 O O . PHE A 1 255 ? 19.547 23.922 11.445 1 95.12 255 PHE A O 1
ATOM 1960 N N . TYR A 1 256 ? 18.75 25.719 10.32 1 97.31 256 TYR A N 1
ATOM 1961 C CA . TYR A 1 256 ? 19.391 25.438 9.039 1 97.31 256 TYR A CA 1
ATOM 1962 C C . TYR A 1 256 ? 20.891 25.281 9.203 1 97.31 256 TYR A C 1
ATOM 1964 O O . TYR A 1 256 ? 21.453 24.25 8.844 1 97.31 256 TYR A O 1
ATOM 1972 N N . ARG A 1 257 ? 21.547 26.281 9.789 1 97.5 257 ARG A N 1
ATOM 1973 C CA . ARG A 1 257 ? 22.984 26.281 9.961 1 97.5 257 ARG A CA 1
ATOM 1974 C C . ARG A 1 257 ? 23.422 25.172 10.922 1 97.5 257 ARG A C 1
ATOM 1976 O O . ARG A 1 257 ? 24.453 24.531 10.703 1 97.5 257 ARG A O 1
ATOM 1983 N N . GLY A 1 258 ? 22.609 25.031 11.969 1 96.75 258 GLY A N 1
ATOM 1984 C CA . GLY A 1 258 ? 22.938 24 12.945 1 96.75 258 GLY A CA 1
ATOM 1985 C C . GLY A 1 258 ? 22.922 22.594 12.359 1 96.75 258 GLY A C 1
ATOM 1986 O O . GLY A 1 258 ? 23.859 21.828 12.562 1 96.75 258 GLY A O 1
ATOM 1987 N N . LEU A 1 259 ? 21.891 22.25 11.664 1 97.19 259 LEU A N 1
ATOM 1988 C CA . LEU A 1 259 ? 21.766 20.922 11.094 1 97.19 259 LEU A CA 1
ATOM 1989 C C . LEU A 1 259 ? 22.797 20.703 9.984 1 97.19 259 LEU A C 1
ATOM 1991 O O . LEU A 1 259 ? 23.438 19.656 9.922 1 97.19 259 LEU A O 1
ATOM 1995 N N . LYS A 1 260 ? 22.969 21.719 9.125 1 97.62 260 LYS A N 1
ATOM 1996 C CA . LYS A 1 260 ? 23.953 21.609 8.039 1 97.62 260 LYS A CA 1
ATOM 1997 C C . LYS A 1 260 ? 25.359 21.406 8.586 1 97.62 260 LYS A C 1
ATOM 1999 O O . LYS A 1 260 ? 26.156 20.672 8 1 97.62 260 LYS A O 1
ATOM 2004 N N . ALA A 1 261 ? 25.641 21.984 9.656 1 97.31 261 ALA A N 1
ATOM 2005 C CA . ALA A 1 261 ? 26.969 21.891 10.258 1 97.31 261 ALA A CA 1
ATOM 2006 C C . ALA A 1 261 ? 27.234 20.469 10.742 1 97.31 261 ALA A C 1
ATOM 2008 O O . ALA A 1 261 ? 28.391 20.047 10.82 1 97.31 261 ALA A O 1
ATOM 2009 N N . ARG A 1 262 ? 26.203 19.734 11.086 1 97.19 262 ARG A N 1
ATOM 2010 C CA . ARG A 1 262 ? 26.359 18.375 11.602 1 97.19 262 ARG A CA 1
ATOM 2011 C C . ARG A 1 262 ? 26.734 17.406 10.484 1 97.19 262 ARG A C 1
ATOM 2013 O O . ARG A 1 262 ? 27.234 16.312 10.742 1 97.19 262 ARG A O 1
ATOM 2020 N N . LEU A 1 263 ? 26.516 17.766 9.258 1 98.06 263 LEU A N 1
ATOM 2021 C CA . LEU A 1 263 ? 26.672 16.859 8.125 1 98.06 263 LEU A CA 1
ATOM 2022 C C . LEU A 1 263 ? 28.125 16.422 7.988 1 98.06 263 LEU A C 1
ATOM 2024 O O . LEU A 1 263 ? 28.391 15.266 7.641 1 98.06 263 LEU A O 1
ATOM 2028 N N . ALA A 1 264 ? 28.984 17.281 8.266 1 97.31 264 ALA A N 1
ATOM 2029 C CA . ALA A 1 264 ? 30.406 17 8.078 1 97.31 264 ALA A CA 1
ATOM 2030 C C . ALA A 1 264 ? 30.859 15.805 8.922 1 97.31 264 ALA A C 1
ATOM 2032 O O . ALA A 1 264 ? 31.734 15.047 8.508 1 97.31 264 ALA A O 1
ATOM 2033 N N . ARG A 1 265 ? 30.25 15.625 10.031 1 96.94 265 ARG A N 1
ATOM 2034 C CA . ARG A 1 265 ? 30.562 14.5 10.914 1 96.94 265 ARG A CA 1
ATOM 2035 C C . ARG A 1 265 ? 30.344 13.172 10.211 1 96.94 265 ARG A C 1
ATOM 2037 O O . ARG A 1 265 ? 30.938 12.156 10.57 1 96.94 265 ARG A O 1
ATOM 2044 N N . TYR A 1 266 ? 29.562 13.172 9.211 1 97 266 TYR A N 1
ATOM 2045 C CA . TYR A 1 266 ? 29.203 11.938 8.516 1 97 266 TYR A CA 1
ATOM 2046 C C . TYR A 1 266 ? 29.719 11.945 7.086 1 97 266 TYR A C 1
ATOM 2048 O O . TYR A 1 266 ? 29.234 11.188 6.242 1 97 266 TYR A O 1
ATOM 2056 N N . GLY A 1 267 ? 30.609 12.898 6.762 1 96.88 267 GLY A N 1
ATOM 2057 C CA . GLY A 1 267 ? 31.203 12.977 5.441 1 96.88 267 GLY A CA 1
ATOM 2058 C C . GLY A 1 267 ? 30.25 13.5 4.383 1 96.88 267 GLY A C 1
ATOM 2059 O O . GLY A 1 267 ? 30.438 13.234 3.191 1 96.88 267 GLY A O 1
ATOM 2060 N N . ARG A 1 268 ? 29.234 14.188 4.816 1 97.44 268 ARG A N 1
ATOM 2061 C CA . ARG A 1 268 ? 28.25 14.711 3.891 1 97.44 268 ARG A CA 1
ATOM 2062 C C . ARG A 1 268 ? 28.422 16.219 3.688 1 97.44 268 ARG A C 1
ATOM 2064 O O . ARG A 1 268 ? 29.016 16.891 4.531 1 97.44 268 ARG A O 1
ATOM 2071 N N . THR A 1 269 ? 27.969 16.672 2.502 1 96.94 269 THR A N 1
ATOM 2072 C CA . THR A 1 269 ? 28.078 18.094 2.158 1 96.94 269 THR A CA 1
ATOM 2073 C C . THR A 1 269 ? 26.703 18.766 2.258 1 96.94 269 THR A C 1
ATOM 2075 O O . THR A 1 269 ? 25.672 18.094 2.312 1 96.94 269 THR A O 1
ATOM 2078 N N . PHE A 1 270 ? 26.672 20.031 2.297 1 95.5 270 PHE A N 1
ATOM 2079 C CA . PHE A 1 270 ? 25.484 20.828 2.514 1 95.5 270 PHE A CA 1
ATOM 2080 C C . PHE A 1 270 ? 24.438 20.547 1.44 1 95.5 270 PHE A C 1
ATOM 2082 O O . PHE A 1 270 ? 23.234 20.531 1.721 1 95.5 270 PHE A O 1
ATOM 2089 N N . ASP A 1 271 ? 24.922 20.25 0.265 1 94.31 271 ASP A N 1
ATOM 2090 C CA . ASP A 1 271 ? 24 20.094 -0.868 1 94.31 271 ASP A CA 1
ATOM 2091 C C . ASP A 1 271 ? 23.312 18.734 -0.83 1 94.31 271 ASP A C 1
ATOM 2093 O O . ASP A 1 271 ? 22.344 18.516 -1.562 1 94.31 271 ASP A O 1
ATOM 2097 N N . GLN A 1 272 ? 23.688 17.875 0.08 1 97.5 272 GLN A N 1
ATOM 2098 C CA . GLN A 1 272 ? 23.109 16.531 0.183 1 97.5 272 GLN A CA 1
ATOM 2099 C C . GLN A 1 272 ? 21.891 16.531 1.101 1 97.5 272 GLN A C 1
ATOM 2101 O O . GLN A 1 272 ? 21.25 15.492 1.289 1 97.5 272 GLN A O 1
ATOM 2106 N N . LEU A 1 273 ? 21.562 17.672 1.612 1 98.12 273 LEU A N 1
ATOM 2107 C CA . LEU A 1 273 ? 20.406 17.828 2.486 1 98.12 273 LEU A CA 1
ATOM 2108 C C . LEU A 1 273 ? 19.609 19.078 2.141 1 98.12 273 LEU A C 1
ATOM 2110 O O . LEU A 1 273 ? 20.188 20.172 2.086 1 98.12 273 LEU A O 1
ATOM 2114 N N . LYS A 1 274 ? 18.375 18.891 1.81 1 98.62 274 LYS A N 1
ATOM 2115 C CA . LYS A 1 274 ? 17.469 20.016 1.576 1 98.62 274 LYS A CA 1
ATOM 2116 C C . LYS A 1 274 ? 16.547 20.234 2.773 1 98.62 274 LYS A C 1
ATOM 2118 O O . LYS A 1 274 ? 15.961 19.281 3.297 1 98.62 274 LYS A O 1
ATOM 2123 N N . ILE A 1 275 ? 16.484 21.422 3.232 1 98.31 275 ILE A N 1
ATOM 2124 C CA . ILE A 1 275 ? 15.633 21.781 4.359 1 98.31 275 ILE A CA 1
ATOM 2125 C C . ILE A 1 275 ? 14.438 22.578 3.863 1 98.31 275 ILE A C 1
ATOM 2127 O O . ILE A 1 275 ? 14.594 23.688 3.336 1 98.31 275 ILE A O 1
ATOM 2131 N N . LEU A 1 276 ? 13.211 22.016 4.062 1 98.5 276 LEU A N 1
ATOM 2132 C CA . LEU A 1 276 ? 11.977 22.578 3.531 1 98.5 276 LEU A CA 1
ATOM 2133 C C . LEU A 1 276 ? 10.977 22.828 4.652 1 98.5 276 LEU A C 1
ATOM 2135 O O . LEU A 1 276 ? 10.07 22.031 4.879 1 98.5 276 LEU A O 1
ATOM 2139 N N . PRO A 1 277 ? 11.055 24.031 5.336 1 96.81 277 PRO A N 1
ATOM 2140 C CA . PRO A 1 277 ? 10.039 24.359 6.336 1 96.81 277 PRO A CA 1
ATOM 2141 C C . PRO A 1 277 ? 8.633 24.469 5.738 1 96.81 277 PRO A C 1
ATOM 2143 O O . PRO A 1 277 ? 8.484 24.766 4.551 1 96.81 277 PRO A O 1
ATOM 2146 N N . GLY A 1 278 ? 7.656 24.188 6.586 1 96.44 278 GLY A N 1
ATOM 2147 C CA . GLY A 1 278 ? 6.277 24.391 6.172 1 96.44 278 GLY A CA 1
ATOM 2148 C C . GLY A 1 278 ? 5.883 25.844 6.121 1 96.44 278 GLY A C 1
ATOM 2149 O O . GLY A 1 278 ? 6.301 26.641 6.965 1 96.44 278 GLY A O 1
ATOM 2150 N N . VAL A 1 279 ? 5.086 26.172 5.125 1 97.12 279 VAL A N 1
ATOM 2151 C CA . VAL A 1 279 ? 4.559 27.531 5.016 1 97.12 279 VAL A CA 1
ATOM 2152 C C . VAL A 1 279 ? 3.055 27.484 4.758 1 97.12 279 VAL A C 1
ATOM 2154 O O . VAL A 1 279 ? 2.586 26.703 3.922 1 97.12 279 VAL A O 1
ATOM 2157 N N . PHE A 1 280 ? 2.322 28.219 5.543 1 96.5 280 PHE A N 1
ATOM 2158 C CA . PHE A 1 280 ? 0.871 28.344 5.484 1 96.5 280 PHE A CA 1
ATOM 2159 C C . PHE A 1 280 ? 0.475 29.688 4.875 1 96.5 280 PHE A C 1
ATOM 2161 O O . PHE A 1 280 ? 0.288 30.672 5.59 1 96.5 280 PHE A O 1
ATOM 2168 N N . PRO A 1 281 ? 0.255 29.719 3.541 1 97.69 281 PRO A N 1
ATOM 2169 C CA . PRO A 1 281 ? 0.004 31 2.881 1 97.69 281 PRO A CA 1
ATOM 2170 C C . PRO A 1 281 ? -1.484 31.312 2.746 1 97.69 281 PRO A C 1
ATOM 2172 O O . PRO A 1 281 ? -2.275 30.438 2.404 1 97.69 281 PRO A O 1
ATOM 2175 N N . VAL A 1 282 ? -1.871 32.469 3.057 1 97.75 282 VAL A N 1
ATOM 2176 C CA . VAL A 1 282 ? -3.152 33.062 2.676 1 97.75 282 VAL A CA 1
ATOM 2177 C C . VAL A 1 282 ? -2.926 34.219 1.709 1 97.75 282 VAL A C 1
ATOM 2179 O O . VAL A 1 282 ? -2.426 35.281 2.104 1 97.75 282 VAL A O 1
ATOM 2182 N N . VAL A 1 283 ? -3.35 34 0.462 1 98.5 283 VAL A N 1
ATOM 2183 C CA . VAL A 1 283 ? -2.963 34.906 -0.622 1 98.5 283 VAL A CA 1
ATOM 2184 C C . VAL A 1 283 ? -4.16 35.75 -1.039 1 98.5 283 VAL A C 1
ATOM 2186 O O . VAL A 1 283 ? -5.277 35.25 -1.166 1 98.5 283 VAL A O 1
ATOM 2189 N N . GLY A 1 284 ? -3.932 37.031 -1.154 1 98.19 284 GLY A N 1
ATOM 2190 C CA . GLY A 1 284 ? -4.883 37.969 -1.736 1 98.19 284 GLY A CA 1
ATOM 2191 C C . GLY A 1 284 ? -4.254 38.875 -2.77 1 98.19 284 GLY A C 1
ATOM 2192 O O . GLY A 1 284 ? -3.033 39.031 -2.805 1 98.19 284 GLY A O 1
ATOM 2193 N N . ARG A 1 285 ? -5.055 39.406 -3.598 1 97.44 285 ARG A N 1
ATOM 2194 C CA . ARG A 1 285 ? -4.57 40.344 -4.602 1 97.44 285 ARG A CA 1
ATOM 2195 C C . ARG A 1 285 ? -4.148 41.656 -3.955 1 97.44 285 ARG A C 1
ATOM 2197 O O . ARG A 1 285 ? -3.412 42.469 -4.555 1 97.44 285 ARG A O 1
ATOM 2204 N N . SER A 1 286 ? -4.684 41.938 -2.746 1 98.06 286 SER A N 1
ATOM 2205 C CA . SER A 1 286 ? -4.254 43 -1.874 1 98.06 286 SER A CA 1
ATOM 2206 C C . SER A 1 286 ? -4.043 42.531 -0.444 1 98.06 286 SER A C 1
ATOM 2208 O O . SER A 1 286 ? -4.52 41.438 -0.073 1 98.06 286 SER A O 1
ATOM 2210 N N . GLU A 1 287 ? -3.281 43.344 0.264 1 97.75 287 GLU A N 1
ATOM 2211 C CA . GLU A 1 287 ? -3.09 43.031 1.672 1 97.75 287 GLU A CA 1
ATOM 2212 C C . GLU A 1 287 ? -4.426 42.906 2.4 1 97.75 287 GLU A C 1
ATOM 2214 O O . GLU A 1 287 ? -4.609 42 3.23 1 97.75 287 GLU A O 1
ATOM 2219 N N . ALA A 1 288 ? -5.344 43.781 2.049 1 98 288 ALA A N 1
ATOM 2220 C CA . ALA A 1 288 ? -6.668 43.781 2.668 1 98 288 ALA A CA 1
ATOM 2221 C C . ALA A 1 288 ? -7.434 42.5 2.322 1 98 288 ALA A C 1
ATOM 2223 O O . ALA A 1 288 ? -8.078 41.906 3.186 1 98 288 ALA A O 1
ATOM 2224 N N . GLU A 1 289 ? -7.352 42.125 1.105 1 98.19 289 GLU A N 1
ATOM 2225 C CA . GLU A 1 289 ? -8.039 40.906 0.683 1 98.19 289 GLU A CA 1
ATOM 2226 C C . GLU A 1 289 ? -7.477 39.688 1.396 1 98.19 289 GLU A C 1
ATOM 2228 O O . GLU A 1 289 ? -8.227 38.812 1.811 1 98.19 289 GLU A O 1
ATOM 2233 N N . ALA A 1 290 ? -6.152 39.625 1.508 1 98.06 290 ALA A N 1
ATOM 2234 C CA . ALA A 1 290 ? -5.52 38.5 2.211 1 98.06 290 ALA A CA 1
ATOM 2235 C C . ALA A 1 290 ? -6.004 38.438 3.654 1 98.06 290 ALA A C 1
ATOM 2237 O O . ALA A 1 290 ? -6.324 37.344 4.148 1 98.06 290 ALA A O 1
ATOM 2238 N N . GLN A 1 291 ? -6.059 39.562 4.27 1 96.62 291 GLN A N 1
ATOM 2239 C CA . GLN A 1 291 ? -6.512 39.625 5.656 1 96.62 291 GLN A CA 1
ATOM 2240 C C . GLN A 1 291 ? -7.977 39.219 5.77 1 96.62 291 GLN A C 1
ATOM 2242 O O . GLN A 1 291 ? -8.352 38.5 6.699 1 96.62 291 GLN A O 1
ATOM 2247 N N . GLU A 1 292 ? -8.773 39.688 4.867 1 97.44 292 GLU A N 1
ATOM 2248 C CA . GLU A 1 292 ? -10.188 39.344 4.855 1 97.44 292 GLU A CA 1
ATOM 2249 C C . GLU A 1 292 ? -10.375 37.844 4.688 1 97.44 292 GLU A C 1
ATOM 2251 O O . GLU A 1 292 ? -11.219 37.219 5.352 1 97.44 292 GLU A O 1
ATOM 2256 N N . ARG A 1 293 ? -9.625 37.281 3.832 1 96.94 293 ARG A N 1
ATOM 2257 C CA . ARG A 1 293 ? -9.703 35.844 3.58 1 96.94 293 ARG A CA 1
ATOM 2258 C C . ARG A 1 293 ? -9.273 35.062 4.809 1 96.94 293 ARG A C 1
ATOM 2260 O O . ARG A 1 293 ? -9.867 34.031 5.133 1 96.94 293 ARG A O 1
ATOM 2267 N N . PHE A 1 294 ? -8.273 35.562 5.438 1 95.44 294 PHE A N 1
ATOM 2268 C CA . PHE A 1 294 ? -7.809 34.875 6.652 1 95.44 294 PHE A CA 1
ATOM 2269 C C . PHE A 1 294 ? -8.867 34.969 7.746 1 95.44 294 PHE A C 1
ATOM 2271 O O . PHE A 1 294 ? -9.156 33.969 8.406 1 95.44 294 PHE A O 1
ATOM 2278 N N . GLU A 1 295 ? -9.406 36.125 7.863 1 94.38 295 GLU A N 1
ATOM 2279 C CA . GLU A 1 295 ? -10.438 36.312 8.875 1 94.38 295 GLU A CA 1
ATOM 2280 C C . GLU A 1 295 ? -11.672 35.469 8.586 1 94.38 295 GLU A C 1
ATOM 2282 O O . GLU A 1 295 ? -12.328 34.969 9.508 1 94.38 295 GLU A O 1
ATOM 2287 N N . ALA A 1 296 ? -11.945 35.344 7.352 1 95.81 296 ALA A N 1
ATOM 2288 C CA . ALA A 1 296 ? -13.062 34.469 6.973 1 95.81 296 ALA A CA 1
ATOM 2289 C C . ALA A 1 296 ? -12.82 33.031 7.406 1 95.81 296 ALA A C 1
ATOM 2291 O O . ALA A 1 296 ? -13.727 32.375 7.91 1 95.81 296 ALA A O 1
ATOM 2292 N N . LEU A 1 297 ? -11.641 32.531 7.27 1 95.25 297 LEU A N 1
ATOM 2293 C CA . LEU A 1 297 ? -11.289 31.188 7.715 1 95.25 297 LEU A CA 1
ATOM 2294 C C . LEU A 1 297 ? -11.367 31.094 9.234 1 95.25 297 LEU A C 1
ATOM 2296 O O . LEU A 1 297 ? -11.898 30.109 9.766 1 95.25 297 LEU A O 1
ATOM 2300 N N . GLN A 1 298 ? -10.852 32.094 9.875 1 93.62 298 GLN A N 1
ATOM 2301 C CA . GLN A 1 298 ? -10.852 32.094 11.336 1 93.62 298 GLN A CA 1
ATOM 2302 C C . GLN A 1 298 ? -12.273 32.062 11.883 1 93.62 298 GLN A C 1
ATOM 2304 O O . GLN A 1 298 ? -12.531 31.422 12.906 1 93.62 298 GLN A O 1
ATOM 2309 N N . SER A 1 299 ? -13.141 32.719 11.188 1 93.75 299 SER A N 1
ATOM 2310 C CA . SER A 1 299 ? -14.531 32.812 11.633 1 93.75 299 SER A CA 1
ATOM 2311 C C . SER A 1 299 ? -15.219 31.453 11.539 1 93.75 299 SER A C 1
ATOM 2313 O O . SER A 1 299 ? -16.281 31.25 12.125 1 93.75 299 SER A O 1
ATOM 2315 N N . LEU A 1 300 ? -14.617 30.531 10.82 1 95.56 300 LEU A N 1
ATOM 2316 C CA . LEU A 1 300 ? -15.195 29.203 10.656 1 95.56 300 LEU A CA 1
ATOM 2317 C C . LEU A 1 300 ? -14.812 28.297 11.812 1 95.56 300 LEU A C 1
ATOM 2319 O O . LEU A 1 300 ? -15.359 27.188 11.961 1 95.56 300 LEU A O 1
ATOM 2323 N N . ILE A 1 301 ? -13.867 28.703 12.688 1 94.69 301 ILE A N 1
ATOM 2324 C CA . ILE A 1 301 ? -13.469 27.906 13.836 1 94.69 301 ILE A CA 1
ATOM 2325 C C . ILE A 1 301 ? -14.602 27.859 14.852 1 94.69 301 ILE A C 1
ATOM 2327 O O . ILE A 1 301 ? -15.016 28.891 15.391 1 94.69 301 ILE A O 1
ATOM 2331 N N . HIS A 1 302 ? -15.07 26.656 15.055 1 93.38 302 HIS A N 1
ATOM 2332 C CA . HIS A 1 302 ? -16.078 26.5 16.094 1 93.38 302 HIS A CA 1
ATOM 2333 C C . HIS A 1 302 ? -15.516 26.859 17.469 1 93.38 302 HIS A C 1
ATOM 2335 O O . HIS A 1 302 ? -14.391 26.469 17.797 1 93.38 302 HIS A O 1
ATOM 2341 N N . PRO A 1 303 ? -16.234 27.531 18.25 1 91.62 303 PRO A N 1
ATOM 2342 C CA . PRO A 1 303 ? -15.719 27.984 19.547 1 91.62 303 PRO A CA 1
ATOM 2343 C C . PRO A 1 303 ? -15.188 26.828 20.391 1 91.62 303 PRO A C 1
ATOM 2345 O O . PRO A 1 303 ? -14.148 26.969 21.047 1 91.62 303 PRO A O 1
ATOM 2348 N N . SER A 1 304 ? -15.844 25.766 20.328 1 91.62 304 SER A N 1
ATOM 2349 C CA . SER A 1 304 ? -15.391 24.641 21.141 1 91.62 304 SER A CA 1
ATOM 2350 C C . SER A 1 304 ? -14.047 24.109 20.656 1 91.62 304 SER A C 1
ATOM 2352 O O . SER A 1 304 ? -13.227 23.641 21.438 1 91.62 304 SER A O 1
ATOM 2354 N N . VAL A 1 305 ? -13.82 24.156 19.359 1 92.06 305 VAL A N 1
ATOM 2355 C CA . VAL A 1 305 ? -12.547 23.719 18.797 1 92.06 305 VAL A CA 1
ATOM 2356 C C . VAL A 1 305 ? -11.438 24.688 19.203 1 92.06 305 VAL A C 1
ATOM 2358 O O . VAL A 1 305 ? -10.359 24.25 19.625 1 92.06 305 VAL A O 1
ATOM 2361 N N . GLY A 1 306 ? -11.711 25.891 19.094 1 90.38 306 GLY A N 1
ATOM 2362 C CA . GLY A 1 306 ? -10.75 26.891 19.547 1 90.38 306 GLY A CA 1
ATOM 2363 C C . GLY A 1 306 ? -10.375 26.734 21.016 1 90.38 306 GLY A C 1
ATOM 2364 O O . GLY A 1 306 ? -9.195 26.812 21.359 1 90.38 306 GLY A O 1
ATOM 2365 N N . LEU A 1 307 ? -11.375 26.469 21.797 1 90.5 307 LEU A N 1
ATOM 2366 C CA . LEU A 1 307 ? -11.164 26.297 23.234 1 90.5 307 LEU A CA 1
ATOM 2367 C C . LEU A 1 307 ? -10.297 25.078 23.516 1 90.5 307 LEU A C 1
ATOM 2369 O O . LEU A 1 307 ? -9.414 25.109 24.375 1 90.5 307 LEU A O 1
ATOM 2373 N N . ALA A 1 308 ? -10.594 24.062 22.781 1 88.69 308 ALA A N 1
ATOM 2374 C CA . ALA A 1 308 ? -9.828 22.828 22.969 1 88.69 308 ALA A CA 1
ATOM 2375 C C . ALA A 1 308 ? -8.367 23.031 22.594 1 88.69 308 ALA A C 1
ATOM 2377 O O . ALA A 1 308 ? -7.469 22.578 23.312 1 88.69 308 ALA A O 1
ATOM 2378 N N . LEU A 1 309 ? -8.109 23.656 21.5 1 86.94 309 LEU A N 1
ATOM 2379 C CA . LEU A 1 309 ? -6.746 23.953 21.078 1 86.94 309 LEU A CA 1
ATOM 2380 C C . LEU A 1 309 ? -6.023 24.812 22.109 1 86.94 309 LEU A C 1
ATOM 2382 O O . LEU A 1 309 ? -4.871 24.531 22.453 1 86.94 309 LEU A O 1
ATOM 2386 N N . LEU A 1 310 ? -6.668 25.797 22.531 1 87.62 310 LEU A N 1
ATOM 2387 C CA . LEU A 1 310 ? -6.09 26.672 23.547 1 87.62 310 LEU A CA 1
ATOM 2388 C C . LEU A 1 310 ? -5.773 25.891 24.812 1 87.62 310 LEU A C 1
ATOM 2390 O O . LEU A 1 310 ? -4.707 26.078 25.406 1 87.62 310 LEU A O 1
ATOM 2394 N N . SER A 1 311 ? -6.703 25.062 25.219 1 87.06 311 SER A N 1
ATOM 2395 C CA . SER A 1 311 ? -6.504 24.219 26.391 1 87.06 311 SER A CA 1
ATOM 2396 C C . SER A 1 311 ? -5.246 23.375 26.25 1 87.06 311 SER A C 1
ATOM 2398 O O . SER A 1 311 ? -4.465 23.25 27.203 1 87.06 311 SER A O 1
ATOM 2400 N N . GLN A 1 312 ? -5.074 22.781 25.094 1 81 312 GLN A N 1
ATOM 2401 C CA . GLN A 1 312 ? -3.887 21.984 24.828 1 81 312 GLN A CA 1
ATOM 2402 C C . GLN A 1 312 ? -2.613 22.812 24.969 1 81 312 GLN A C 1
ATOM 2404 O O . GLN A 1 312 ? -1.621 22.344 25.531 1 81 312 GLN A O 1
ATOM 2409 N N . HIS A 1 313 ? -2.623 24 24.484 1 79.19 313 HIS A N 1
ATOM 2410 C CA . HIS A 1 313 ? -1.478 24.891 24.594 1 79.19 313 HIS A CA 1
ATOM 2411 C C . HIS A 1 313 ? -1.217 25.297 26.031 1 79.19 313 HIS A C 1
ATOM 2413 O O . HIS A 1 313 ? -0.085 25.625 26.391 1 79.19 313 HIS A O 1
ATOM 2419 N N . LEU A 1 314 ? -2.203 25.203 26.859 1 84.19 314 LEU A N 1
ATOM 2420 C CA . LEU A 1 314 ? -2.104 25.625 28.25 1 84.19 314 LEU A CA 1
ATOM 2421 C C . LEU A 1 314 ? -1.902 24.422 29.172 1 84.19 314 LEU A C 1
ATOM 2423 O O . LEU A 1 314 ? -2.07 24.531 30.375 1 84.19 314 LEU A O 1
ATOM 2427 N N . GLY A 1 315 ? -1.599 23.312 28.562 1 76.06 315 GLY A N 1
ATOM 2428 C CA . GLY A 1 315 ? -1.296 22.125 29.344 1 76.06 315 GLY A CA 1
ATOM 2429 C C . GLY A 1 315 ? -2.535 21.359 29.781 1 76.06 315 GLY A C 1
ATOM 2430 O O . GLY A 1 315 ? -2.523 20.688 30.812 1 76.06 315 GLY A O 1
ATOM 2431 N N . GLY A 1 316 ? -3.664 21.625 29.125 1 81.69 316 GLY A N 1
ATOM 2432 C CA . GLY A 1 316 ? -4.863 20.859 29.391 1 81.69 316 GLY A CA 1
ATOM 2433 C C . GLY A 1 316 ? -5.836 21.562 30.312 1 81.69 316 GLY A C 1
ATOM 2434 O O . GLY A 1 316 ? -6.785 20.953 30.812 1 81.69 316 GLY A O 1
ATOM 2435 N N . ILE A 1 317 ? -5.602 22.812 30.562 1 84.44 317 ILE A N 1
ATOM 2436 C CA . ILE A 1 317 ? -6.484 23.578 31.438 1 84.44 317 ILE A CA 1
ATOM 2437 C C . ILE A 1 317 ? -7.859 23.719 30.781 1 84.44 317 ILE A C 1
ATOM 2439 O O . ILE A 1 317 ? -7.965 24.062 29.594 1 84.44 317 ILE A O 1
ATOM 2443 N N . ASP A 1 318 ? -8.891 23.453 31.578 1 86.56 318 ASP A N 1
ATOM 2444 C CA . ASP A 1 318 ? -10.258 23.578 31.094 1 86.56 318 ASP A CA 1
ATOM 2445 C C . ASP A 1 318 ? -10.742 25.016 31.172 1 86.56 318 ASP A C 1
ATOM 2447 O O . ASP A 1 318 ? -10.875 25.578 32.25 1 86.56 318 ASP A O 1
ATOM 2451 N N . LEU A 1 319 ? -11.055 25.562 30.062 1 89.5 319 LEU A N 1
ATOM 2452 C CA . LEU A 1 319 ? -11.477 26.969 30 1 89.5 319 LEU A CA 1
ATOM 2453 C C . LEU A 1 319 ? -12.969 27.062 29.703 1 89.5 319 LEU A C 1
ATOM 2455 O O . LEU A 1 319 ? -13.484 28.172 29.5 1 89.5 319 LEU A O 1
ATOM 2459 N N . SER A 1 320 ? -13.703 25.969 29.703 1 87.56 320 SER A N 1
ATOM 2460 C CA . SER A 1 320 ? -15.109 25.938 29.297 1 87.56 320 SER A CA 1
ATOM 2461 C C . SER A 1 320 ? -15.977 26.766 30.234 1 87.56 320 SER A C 1
ATOM 2463 O O . SER A 1 320 ? -17.047 27.234 29.844 1 87.56 320 SER A O 1
ATOM 2465 N N . GLY A 1 321 ? -15.484 27 31.391 1 88.25 321 GLY A N 1
ATOM 2466 C CA . GLY A 1 321 ? -16.266 27.734 32.375 1 88.25 321 GLY A CA 1
ATOM 2467 C C . GLY A 1 321 ? -16.047 29.234 32.312 1 88.25 321 GLY A C 1
ATOM 2468 O O . GLY A 1 321 ? -16.688 29.984 33.031 1 88.25 321 GLY A O 1
ATOM 2469 N N . TYR A 1 322 ? -15.289 29.672 31.422 1 92.25 322 TYR A N 1
ATOM 2470 C CA . TYR A 1 322 ? -14.984 31.094 31.312 1 92.25 322 TYR A CA 1
ATOM 2471 C C . TYR A 1 322 ? -15.625 31.703 30.062 1 92.25 322 TYR A C 1
ATOM 2473 O O . TYR A 1 322 ? -15.797 31.016 29.047 1 92.25 322 TYR A O 1
ATOM 2481 N N . PRO A 1 323 ? -15.992 33 30.234 1 93.12 323 PRO A N 1
ATOM 2482 C CA . PRO A 1 323 ? -16.547 33.656 29.047 1 93.12 323 PRO A CA 1
ATOM 2483 C C . PRO A 1 323 ? -15.523 33.812 27.922 1 93.12 323 PRO A C 1
ATOM 2485 O O . PRO A 1 323 ? -14.422 34.344 28.156 1 93.12 323 PRO A O 1
ATOM 2488 N N . LEU A 1 324 ? -15.867 33.5 26.719 1 93.56 324 LEU A N 1
ATOM 2489 C CA . LEU A 1 324 ? -14.961 33.531 25.578 1 93.56 324 LEU A CA 1
ATOM 2490 C C . LEU A 1 324 ? -14.484 34.969 25.297 1 93.56 324 LEU A C 1
ATOM 2492 O O . LEU A 1 324 ? -13.367 35.156 24.828 1 93.56 324 LEU A O 1
ATOM 2496 N N . ASP A 1 325 ? -15.352 35.844 25.578 1 94.44 325 ASP A N 1
ATOM 2497 C CA . ASP A 1 325 ? -15.008 37.25 25.281 1 94.44 325 ASP A CA 1
ATOM 2498 C C . ASP A 1 325 ? -14.391 37.938 26.5 1 94.44 325 ASP A C 1
ATOM 2500 O O . ASP A 1 325 ? -14.188 39.156 26.5 1 94.44 325 ASP A O 1
ATOM 2504 N N . GLY A 1 326 ? -14.078 37.156 27.516 1 93.75 326 GLY A N 1
ATOM 2505 C CA . GLY A 1 326 ? -13.328 37.625 28.672 1 93.75 326 GLY A CA 1
ATOM 2506 C C . GLY A 1 326 ? -11.852 37.281 28.609 1 93.75 326 GLY A C 1
ATOM 2507 O O . GLY A 1 326 ? -11.406 36.594 27.688 1 93.75 326 GLY A O 1
ATOM 2508 N N . PRO A 1 327 ? -11.141 37.844 29.547 1 93.5 327 PRO A N 1
ATOM 2509 C CA . PRO A 1 327 ? -9.703 37.562 29.594 1 93.5 327 PRO A CA 1
ATOM 2510 C C . PRO A 1 327 ? -9.383 36.188 30.156 1 93.5 327 PRO A C 1
ATOM 2512 O O . PRO A 1 327 ? -10.25 35.531 30.75 1 93.5 327 PRO A O 1
ATOM 2515 N N . LEU A 1 328 ? -8.188 35.75 29.891 1 92.81 328 LEU A N 1
ATOM 2516 C CA . LEU A 1 328 ? -7.691 34.562 30.594 1 92.81 328 LEU A CA 1
ATOM 2517 C C . LEU A 1 328 ? -7.66 34.812 32.094 1 92.81 328 LEU A C 1
ATOM 2519 O O . LEU A 1 328 ? -7.281 35.906 32.531 1 92.81 328 LEU A O 1
ATOM 2523 N N . PRO A 1 329 ? -8.008 33.781 32.781 1 89.44 329 PRO A N 1
ATOM 2524 C CA . PRO A 1 329 ? -7.914 33.969 34.25 1 89.44 329 PRO A CA 1
ATOM 2525 C C . PRO A 1 329 ? -6.477 34.188 34.719 1 89.44 329 PRO A C 1
ATOM 2527 O O . PRO A 1 329 ? -5.547 33.594 34.188 1 89.44 329 PRO A O 1
ATOM 2530 N N . ASP A 1 330 ? -6.266 34.969 35.75 1 83.31 330 ASP A N 1
ATOM 2531 C CA . ASP A 1 330 ? -4.945 35.344 36.25 1 83.31 330 ASP A CA 1
ATOM 2532 C C . ASP A 1 330 ? -4.312 34.188 37.031 1 83.31 330 ASP A C 1
ATOM 2534 O O . ASP A 1 330 ? -3.092 34.125 37.188 1 83.31 330 ASP A O 1
ATOM 2538 N N . ASN A 1 331 ? -5.082 33.312 37.531 1 83.38 331 ASN A N 1
ATOM 2539 C CA . ASN A 1 331 ? -4.578 32.344 38.5 1 83.38 331 ASN A CA 1
ATOM 2540 C C . ASN A 1 331 ? -4.469 30.938 37.875 1 83.38 331 ASN A C 1
ATOM 2542 O O . ASN A 1 331 ? -4.695 29.938 38.531 1 83.38 331 ASN A O 1
ATOM 2546 N N . LEU A 1 332 ? -4.117 30.953 36.562 1 86.94 332 LEU A N 1
ATOM 2547 C CA . LEU A 1 332 ? -3.926 29.641 35.969 1 86.94 332 LEU A CA 1
ATOM 2548 C C . LEU A 1 332 ? -2.627 29 36.438 1 86.94 332 LEU A C 1
ATOM 2550 O O . LEU A 1 332 ? -1.589 29.656 36.5 1 86.94 332 LEU A O 1
ATOM 2554 N N . ALA A 1 333 ? -2.734 27.781 36.906 1 81.19 333 ALA A N 1
ATOM 2555 C CA . ALA A 1 333 ? -1.557 27.047 37.344 1 81.19 333 ALA A CA 1
ATOM 2556 C C . ALA A 1 333 ? -0.695 26.609 36.156 1 81.19 333 ALA A C 1
ATOM 2558 O O . ALA A 1 333 ? -1.201 26.031 35.219 1 81.19 333 ALA A O 1
ATOM 2559 N N . GLU A 1 334 ? 0.551 26.906 36.281 1 79 334 GLU A N 1
ATOM 2560 C CA . GLU A 1 334 ? 1.5 26.469 35.25 1 79 334 GLU A CA 1
ATOM 2561 C C . GLU A 1 334 ? 1.617 24.953 35.219 1 79 334 GLU A C 1
ATOM 2563 O O . GLU A 1 334 ? 1.784 24.312 36.281 1 79 334 GLU A O 1
ATOM 2568 N N . PRO A 1 335 ? 1.359 24.422 34.125 1 75.62 335 PRO A N 1
ATOM 2569 C CA . PRO A 1 335 ? 1.476 22.969 34.062 1 75.62 335 PRO A CA 1
ATOM 2570 C C . PRO A 1 335 ? 2.916 22.484 34.188 1 75.62 335 PRO A C 1
ATOM 2572 O O . PRO A 1 335 ? 3.855 23.266 34.031 1 75.62 335 PRO A O 1
ATOM 2575 N N . ASN A 1 336 ? 3.049 21.203 34.656 1 62.38 336 ASN A N 1
ATOM 2576 C CA . ASN A 1 336 ? 4.379 20.609 34.781 1 62.38 336 ASN A CA 1
ATOM 2577 C C . ASN A 1 336 ? 5.004 20.375 33.406 1 62.38 336 ASN A C 1
ATOM 2579 O O . ASN A 1 336 ? 6.203 20.594 33.219 1 62.38 336 ASN A O 1
ATOM 2583 N N . GLY A 1 337 ? 4.113 19.922 32.531 1 60.16 337 GLY A N 1
ATOM 2584 C CA . GLY A 1 337 ? 4.559 19.734 31.172 1 60.16 337 GLY A CA 1
ATOM 2585 C C . GLY A 1 337 ? 4.215 20.906 30.266 1 60.16 337 GLY A C 1
ATOM 2586 O O . GLY A 1 337 ? 3.492 21.828 30.672 1 60.16 337 GLY A O 1
ATOM 2587 N N . ALA A 1 338 ? 4.934 21.406 29.188 1 64.06 338 ALA A N 1
ATOM 2588 C CA . ALA A 1 338 ? 4.703 22.422 28.156 1 64.06 338 ALA A CA 1
ATOM 2589 C C . ALA A 1 338 ? 4.836 23.828 28.734 1 64.06 338 ALA A C 1
ATOM 2591 O O . ALA A 1 338 ? 4.035 24.719 28.422 1 64.06 338 ALA A O 1
ATOM 2592 N N . LYS A 1 339 ? 5.613 24.062 29.797 1 67.12 339 LYS A N 1
ATOM 2593 C CA . LYS A 1 339 ? 5.789 25.328 30.5 1 67.12 339 LYS A CA 1
ATOM 2594 C C . LYS A 1 339 ? 6.059 26.469 29.516 1 67.12 339 LYS A C 1
ATOM 2596 O O . LYS A 1 339 ? 5.473 27.547 29.625 1 67.12 339 LYS A O 1
ATOM 2601 N N . SER A 1 340 ? 6.875 26.188 28.578 1 69.75 340 SER A N 1
ATOM 2602 C CA . SER A 1 340 ? 7.238 27.219 27.609 1 69.75 340 SER A CA 1
ATOM 2603 C C . SER A 1 340 ? 6.023 27.688 26.812 1 69.75 340 SER A C 1
ATOM 2605 O O . SER A 1 340 ? 5.805 28.891 26.656 1 69.75 340 SER A O 1
ATOM 2607 N N . ARG A 1 341 ? 5.188 26.75 26.359 1 73.69 341 ARG A N 1
ATOM 2608 C CA . ARG A 1 341 ? 3.992 27.109 25.609 1 73.69 341 ARG A CA 1
ATOM 2609 C C . ARG A 1 341 ? 2.996 27.859 26.484 1 73.69 341 ARG A C 1
ATOM 2611 O O . ARG A 1 341 ? 2.373 28.828 26.031 1 73.69 341 ARG A O 1
ATOM 2618 N N . PHE A 1 342 ? 2.885 27.406 27.703 1 81.06 342 PHE A N 1
ATOM 2619 C CA . PHE A 1 342 ? 2.006 28.062 28.656 1 81.06 342 PHE A CA 1
ATOM 2620 C C . PHE A 1 342 ? 2.408 29.516 28.859 1 81.06 342 PHE A C 1
ATOM 2622 O O . PHE A 1 342 ? 1.57 30.422 28.766 1 81.06 342 PHE A O 1
ATOM 2629 N N . GLN A 1 343 ? 3.686 29.719 29.031 1 79.81 343 GLN A N 1
ATOM 2630 C CA . GLN A 1 343 ? 4.195 31.062 29.25 1 79.81 343 GLN A CA 1
ATOM 2631 C C . GLN A 1 343 ? 4.02 31.938 28 1 79.81 343 GLN A C 1
ATOM 2633 O O . GLN A 1 343 ? 3.697 33.125 28.109 1 79.81 343 GLN A O 1
ATOM 2638 N N . LEU A 1 344 ? 4.227 31.344 26.969 1 77.94 344 LEU A N 1
ATOM 2639 C CA . LEU A 1 344 ? 4.074 32.094 25.703 1 77.94 344 LEU A CA 1
ATOM 2640 C C . LEU A 1 344 ? 2.631 32.531 25.516 1 77.94 344 LEU A C 1
ATOM 2642 O O . LEU A 1 344 ? 2.375 33.688 25.188 1 77.94 344 LEU A O 1
ATOM 2646 N N . VAL A 1 345 ? 1.741 31.641 25.719 1 84.44 345 VAL A N 1
ATOM 2647 C CA . VAL A 1 345 ? 0.333 31.922 25.453 1 84.44 345 VAL A CA 1
ATOM 2648 C C . VAL A 1 345 ? -0.199 32.906 26.5 1 84.44 345 VAL A C 1
ATOM 2650 O O . VAL A 1 345 ? -0.902 33.844 26.156 1 84.44 345 VAL A O 1
ATOM 2653 N N . THR A 1 346 ? 0.13 32.656 27.734 1 87.44 346 THR A N 1
ATOM 2654 C CA . THR A 1 346 ? -0.33 33.562 28.781 1 87.44 346 THR A CA 1
ATOM 2655 C C . THR A 1 346 ? 0.318 34.938 28.641 1 87.44 346 THR A C 1
ATOM 2657 O O . THR A 1 346 ? -0.323 35.969 28.875 1 87.44 346 THR A O 1
ATOM 2660 N N . GLY A 1 347 ? 1.541 34.938 28.281 1 84.94 347 GLY A N 1
ATOM 2661 C CA . GLY A 1 347 ? 2.207 36.219 28.016 1 84.94 347 GLY A CA 1
ATOM 2662 C C . GLY A 1 347 ? 1.568 37 26.875 1 84.94 347 GLY A C 1
ATOM 2663 O O . GLY A 1 347 ? 1.398 38.188 26.984 1 84.94 347 GLY A O 1
ATOM 2664 N N . LEU A 1 348 ? 1.265 36.312 25.875 1 84.44 348 LEU A N 1
ATOM 2665 C CA . LEU A 1 348 ? 0.585 36.938 24.734 1 84.44 348 LEU A CA 1
ATOM 2666 C C . LEU A 1 348 ? -0.748 37.531 25.156 1 84.44 348 LEU A C 1
ATOM 2668 O O . LEU A 1 348 ? -1.088 38.656 24.734 1 84.44 348 LEU A O 1
ATOM 2672 N N . ALA A 1 349 ? -1.494 36.812 25.891 1 89.12 349 ALA A N 1
ATOM 2673 C CA . ALA A 1 349 ? -2.789 37.281 26.375 1 89.12 349 ALA A CA 1
ATOM 2674 C C . ALA A 1 349 ? -2.641 38.562 27.172 1 89.12 349 ALA A C 1
ATOM 2676 O O . ALA A 1 349 ? -3.406 39.5 26.984 1 89.12 349 ALA A O 1
ATOM 2677 N N . ARG A 1 350 ? -1.676 38.562 27.969 1 88.88 350 ARG A N 1
ATOM 2678 C CA . ARG A 1 350 ? -1.458 39.719 28.844 1 88.88 350 ARG A CA 1
ATOM 2679 C C . ARG A 1 350 ? -0.927 40.906 28.062 1 88.88 350 ARG A C 1
ATOM 2681 O O . ARG A 1 350 ? -1.417 42.031 28.219 1 88.88 350 ARG A O 1
ATOM 2688 N N . ARG A 1 351 ? 0.021 40.625 27.328 1 88.75 351 ARG A N 1
ATOM 2689 C CA . ARG A 1 351 ? 0.683 41.688 26.594 1 88.75 351 ARG A CA 1
ATOM 2690 C C . ARG A 1 351 ? -0.285 42.375 25.625 1 88.75 351 ARG A C 1
ATOM 2692 O O . ARG A 1 351 ? -0.312 43.594 25.531 1 88.75 351 ARG A O 1
ATOM 2699 N N . ASP A 1 352 ? -1.11 41.625 24.984 1 89.56 352 ASP A N 1
ATOM 2700 C CA . ASP A 1 352 ? -1.96 42.156 23.938 1 89.56 352 ASP A CA 1
ATOM 2701 C C . ASP A 1 352 ? -3.4 42.312 24.422 1 89.56 352 ASP A C 1
ATOM 2703 O O . ASP A 1 352 ? -4.266 42.781 23.672 1 89.56 352 ASP A O 1
ATOM 2707 N N . GLY A 1 353 ? -3.623 42 25.516 1 91.5 353 GLY A N 1
ATOM 2708 C CA . GLY A 1 353 ? -4.961 42.125 26.078 1 91.5 353 GLY A CA 1
ATOM 2709 C C . GLY A 1 353 ? -5.996 41.312 25.328 1 91.5 353 GLY A C 1
ATOM 2710 O O . GLY A 1 353 ? -7.074 41.812 25 1 91.5 353 GLY A O 1
ATOM 2711 N N . LEU A 1 354 ? -5.688 40.094 25.031 1 92.75 354 LEU A N 1
ATOM 2712 C CA . LEU A 1 354 ? -6.543 39.25 24.188 1 92.75 354 LEU A CA 1
ATOM 2713 C C . LEU A 1 354 ? -7.602 38.562 25.031 1 92.75 354 LEU A C 1
ATOM 2715 O O . LEU A 1 354 ? -7.324 38.125 26.156 1 92.75 354 LEU A O 1
ATOM 2719 N N . THR A 1 355 ? -8.789 38.531 24.484 1 94.94 355 THR A N 1
ATOM 2720 C CA . THR A 1 355 ? -9.82 37.688 25.062 1 94.94 355 THR A CA 1
ATOM 2721 C C . THR A 1 355 ? -9.516 36.188 24.812 1 94.94 355 THR A C 1
ATOM 2723 O O . THR A 1 355 ? -8.633 35.875 24.016 1 94.94 355 THR A O 1
ATOM 2726 N N . ILE A 1 356 ? -10.25 35.312 25.531 1 93.75 356 ILE A N 1
ATOM 2727 C CA . ILE A 1 356 ? -10.109 33.875 25.328 1 93.75 356 ILE A CA 1
ATOM 2728 C C . ILE A 1 356 ? -10.414 33.531 23.859 1 93.75 356 ILE A C 1
ATOM 2730 O O . ILE A 1 356 ? -9.672 32.781 23.234 1 93.75 356 ILE A O 1
ATOM 2734 N N . ARG A 1 357 ? -11.461 34.156 23.344 1 92.38 357 ARG A N 1
ATOM 2735 C CA . ARG A 1 357 ? -11.812 33.938 21.953 1 92.38 357 ARG A CA 1
ATOM 2736 C C . ARG A 1 357 ? -10.672 34.344 21.031 1 92.38 357 ARG A C 1
ATOM 2738 O O . ARG A 1 357 ? -10.289 33.594 20.125 1 92.38 357 ARG A O 1
ATOM 2745 N N . GLN A 1 358 ? -10.164 35.5 21.25 1 89.06 358 GLN A N 1
ATOM 2746 C CA . GLN A 1 358 ? -9.062 36 20.422 1 89.06 358 GLN A CA 1
ATOM 2747 C C . GLN A 1 358 ? -7.824 35.125 20.562 1 89.06 358 GLN A C 1
ATOM 2749 O O . GLN A 1 358 ? -7.102 34.906 19.594 1 89.06 358 GLN A O 1
ATOM 2754 N N . LEU A 1 359 ? -7.625 34.656 21.734 1 89 359 LEU A N 1
ATOM 2755 C CA . LEU A 1 359 ? -6.484 33.781 21.984 1 89 359 LEU A CA 1
ATOM 2756 C C . LEU A 1 359 ? -6.648 32.469 21.266 1 89 359 LEU A C 1
ATOM 2758 O O . LEU A 1 359 ? -5.68 31.906 20.734 1 89 359 LEU A O 1
ATOM 2762 N N . CYS A 1 360 ? -7.844 31.969 21.297 1 88.69 360 CYS A N 1
ATOM 2763 C CA . CYS A 1 360 ? -8.156 30.734 20.578 1 88.69 360 CYS A CA 1
ATOM 2764 C C . CYS A 1 360 ? -7.781 30.859 19.109 1 88.69 360 CYS A C 1
ATOM 2766 O O . CYS A 1 360 ? -7.152 29.969 18.531 1 88.69 360 CYS A O 1
ATOM 2768 N N . LEU A 1 361 ? -8.141 31.906 18.531 1 87.31 361 LEU A N 1
ATOM 2769 C CA . LEU A 1 361 ? -7.871 32.125 17.125 1 87.31 361 LEU A CA 1
ATOM 2770 C C . LEU A 1 361 ? -6.371 32.25 16.859 1 87.31 361 LEU A C 1
ATOM 2772 O O . LEU A 1 361 ? -5.875 31.797 15.836 1 87.31 361 LEU A O 1
ATOM 2776 N N . ARG A 1 362 ? -5.703 32.781 17.781 1 80.94 362 ARG A N 1
ATOM 2777 C CA . ARG A 1 362 ? -4.262 32.969 17.641 1 80.94 362 ARG A CA 1
ATOM 2778 C C . ARG A 1 362 ? -3.527 31.625 17.672 1 80.94 362 ARG A C 1
ATOM 2780 O O . ARG A 1 362 ? -2.566 31.422 16.922 1 80.94 362 ARG A O 1
ATOM 2787 N N . VAL A 1 363 ? -3.988 30.734 18.453 1 80.81 363 VAL A N 1
ATOM 2788 C CA . VAL A 1 363 ? -3.254 29.484 18.641 1 80.81 363 VAL A CA 1
ATOM 2789 C C . VAL A 1 363 ? -3.67 28.484 17.578 1 80.81 363 VAL A C 1
ATOM 2791 O O 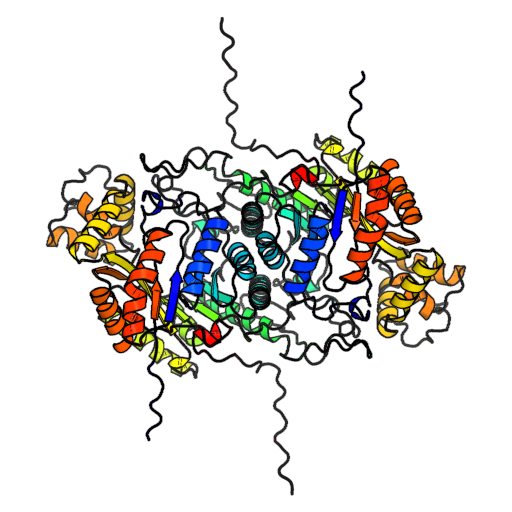. VAL A 1 363 ? -2.998 27.469 17.391 1 80.81 363 VAL A O 1
ATOM 2794 N N . ALA A 1 364 ? -4.773 28.734 16.969 1 78.12 364 ALA A N 1
ATOM 2795 C CA . ALA A 1 364 ? -5.309 27.781 16 1 78.12 364 ALA A CA 1
ATOM 2796 C C . ALA A 1 364 ? -4.523 27.828 14.695 1 78.12 364 ALA A C 1
ATOM 2798 O O . ALA A 1 364 ? -4.66 26.938 13.852 1 78.12 364 ALA A O 1
ATOM 2799 N N . THR A 1 365 ? -3.648 28.766 14.672 1 67 365 THR A N 1
ATOM 2800 C CA . THR A 1 365 ? -3.045 28.984 13.359 1 67 365 THR A CA 1
ATOM 2801 C C . THR A 1 365 ? -1.826 28.094 13.172 1 67 365 THR A C 1
ATOM 2803 O O . THR A 1 365 ? -0.96 28.016 14.047 1 67 365 THR A O 1
ATOM 2806 N N . ALA A 1 366 ? -1.657 27.312 12.117 1 65.75 366 ALA A N 1
ATOM 2807 C CA . ALA A 1 366 ? -0.593 26.672 11.359 1 65.75 366 ALA A CA 1
ATOM 2808 C C . ALA A 1 366 ? 0.179 25.688 12.227 1 65.75 366 ALA A C 1
ATOM 2810 O O . ALA A 1 366 ? 1.314 25.312 11.906 1 65.75 366 ALA A O 1
ATOM 2811 N N . ARG A 1 367 ? -0.214 25.25 13.328 1 67.44 367 ARG A N 1
ATOM 2812 C CA . ARG A 1 367 ? 0.342 24.156 14.125 1 67.44 367 ARG A CA 1
ATOM 2813 C C . ARG A 1 367 ? 1.852 24.297 14.281 1 67.44 367 ARG A C 1
ATOM 2815 O O . ARG A 1 367 ? 2.598 23.344 14.102 1 67.44 367 ARG A O 1
ATOM 2822 N N . GLY A 1 368 ? 2.318 25.516 14.422 1 73.31 368 GLY A N 1
ATOM 2823 C CA . GLY A 1 368 ? 3.738 25.75 14.633 1 73.31 368 GLY A CA 1
ATOM 2824 C C . GLY A 1 368 ? 4.488 26.078 13.359 1 73.31 368 GLY A C 1
ATOM 2825 O O . GLY A 1 368 ? 5.645 26.5 13.406 1 73.31 368 GLY A O 1
ATOM 2826 N N . HIS A 1 369 ? 3.811 25.969 12.273 1 86.5 369 HIS A N 1
ATOM 2827 C CA . HIS A 1 369 ? 4.449 26.312 11.008 1 86.5 369 HIS A CA 1
ATOM 2828 C C . HIS A 1 369 ? 4.348 27.797 10.719 1 86.5 369 HIS A C 1
ATOM 2830 O O . HIS A 1 369 ? 3.693 28.531 11.461 1 86.5 369 HIS A O 1
ATOM 2836 N N . TRP A 1 370 ? 5.082 28.219 9.758 1 90.5 370 TRP A N 1
ATOM 2837 C CA . TRP A 1 370 ? 5.172 29.625 9.352 1 90.5 370 TRP A CA 1
ATOM 2838 C C . TRP A 1 370 ? 3.924 30.047 8.578 1 90.5 370 TRP A C 1
ATOM 2840 O O . TRP A 1 370 ? 3.629 29.5 7.516 1 90.5 370 TRP A O 1
ATOM 2850 N N . SER A 1 371 ? 3.111 30.953 9.188 1 93 371 SER A N 1
ATOM 2851 C CA . SER A 1 371 ? 1.927 31.5 8.531 1 93 371 SER A CA 1
ATOM 2852 C C . SER A 1 371 ? 2.219 32.844 7.91 1 93 371 SER A C 1
ATOM 2854 O O . SER A 1 371 ? 2.676 33.781 8.594 1 93 371 SER A O 1
ATOM 2856 N N . ILE A 1 372 ? 1.954 33 6.594 1 95.31 372 ILE A N 1
ATOM 2857 C CA . ILE A 1 372 ? 2.211 34.25 5.906 1 95.31 372 ILE A CA 1
ATOM 2858 C C . ILE A 1 372 ? 0.962 34.688 5.145 1 95.31 372 ILE A C 1
ATOM 2860 O O . ILE A 1 372 ? 0.336 33.875 4.453 1 95.31 372 ILE A O 1
ATOM 2864 N N . HIS A 1 373 ? 0.589 35.969 5.301 1 96 373 HIS A N 1
ATOM 2865 C CA . HIS A 1 373 ? -0.589 36.531 4.664 1 96 373 HIS A CA 1
ATOM 2866 C C . HIS A 1 373 ? -0.225 37.781 3.854 1 96 373 HIS A C 1
ATOM 2868 O O . HIS A 1 373 ? 0.463 38.656 4.352 1 96 373 HIS A O 1
ATOM 2874 N N . GLY A 1 374 ? -0.655 37.781 2.605 1 98.38 374 GLY A N 1
ATOM 2875 C CA . GLY A 1 374 ? -0.345 38.969 1.833 1 98.38 374 GLY A CA 1
ATOM 2876 C C . GLY A 1 374 ? -0.562 38.781 0.342 1 98.38 374 GLY A C 1
ATOM 2877 O O . GLY A 1 374 ? -1.307 37.875 -0.079 1 98.38 374 GLY A O 1
ATOM 2878 N N . THR A 1 375 ? -0.001 39.781 -0.412 1 98.62 375 THR A N 1
ATOM 2879 C CA . THR A 1 375 ? -0.043 39.75 -1.87 1 98.62 375 THR A CA 1
ATOM 2880 C C . THR A 1 375 ? 0.973 38.75 -2.412 1 98.62 375 THR A C 1
ATOM 2882 O O . THR A 1 375 ? 1.876 38.312 -1.691 1 98.62 375 THR A O 1
ATOM 2885 N N . PRO A 1 376 ? 0.811 38.344 -3.689 1 98.62 376 PRO A N 1
ATOM 2886 C CA . PRO A 1 376 ? 1.825 37.5 -4.305 1 98.62 376 PRO A CA 1
ATOM 2887 C C . PRO A 1 376 ? 3.238 38.062 -4.16 1 98.62 376 PRO A C 1
ATOM 2889 O O . PRO A 1 376 ? 4.172 37.312 -3.857 1 98.62 376 PRO A O 1
ATOM 2892 N N . GLN A 1 377 ? 3.371 39.344 -4.281 1 98.56 377 GLN A N 1
ATOM 2893 C CA . GLN A 1 377 ? 4.68 40 -4.199 1 98.56 377 GLN A CA 1
ATOM 2894 C C . GLN A 1 377 ? 5.238 39.906 -2.781 1 98.56 377 GLN A C 1
ATOM 2896 O O . GLN A 1 377 ? 6.402 39.562 -2.586 1 98.56 377 GLN A O 1
ATOM 2901 N N . SER A 1 378 ? 4.41 40.25 -1.836 1 98.38 378 SER A N 1
ATOM 2902 C CA . SER A 1 378 ? 4.879 40.25 -0.455 1 98.38 378 SER A CA 1
ATOM 2903 C C . SER A 1 378 ? 5.219 38.844 0.016 1 98.38 378 SER A C 1
ATOM 2905 O O . SER A 1 378 ? 6.18 38.656 0.762 1 98.38 378 SER A O 1
ATOM 2907 N N . ILE A 1 379 ? 4.434 37.906 -0.325 1 98.62 379 ILE A N 1
ATOM 2908 C CA . ILE A 1 379 ? 4.715 36.5 0.018 1 98.62 379 ILE A CA 1
ATOM 2909 C C . ILE A 1 379 ? 6.008 36.062 -0.659 1 98.62 379 ILE A C 1
ATOM 2911 O O . ILE A 1 379 ? 6.875 35.469 -0.019 1 98.62 379 ILE A O 1
ATOM 2915 N N . ALA A 1 380 ? 6.168 36.344 -1.933 1 98.69 380 ALA A N 1
ATOM 2916 C CA . ALA A 1 380 ? 7.395 36 -2.646 1 98.69 380 ALA A CA 1
ATOM 2917 C C . ALA A 1 380 ? 8.609 36.656 -1.996 1 98.69 380 ALA A C 1
ATOM 2919 O O . ALA A 1 380 ? 9.68 36.062 -1.925 1 98.69 380 ALA A O 1
ATOM 2920 N N . ASP A 1 381 ? 8.43 37.938 -1.548 1 98.62 381 ASP A N 1
ATOM 2921 C CA . ASP A 1 381 ? 9.508 38.625 -0.837 1 98.62 381 ASP A CA 1
ATOM 2922 C C . ASP A 1 381 ? 9.953 37.812 0.38 1 98.62 381 ASP A C 1
ATOM 2924 O O . ASP A 1 381 ? 11.156 37.656 0.606 1 98.62 381 ASP A O 1
ATOM 2928 N N . GLN A 1 382 ? 9.023 37.406 1.115 1 98.12 382 GLN A N 1
ATOM 2929 C CA . GLN A 1 382 ? 9.312 36.688 2.354 1 98.12 382 GLN A CA 1
ATOM 2930 C C . GLN A 1 382 ? 9.945 35.312 2.066 1 98.12 382 GLN A C 1
ATOM 2932 O O . GLN A 1 382 ? 10.922 34.938 2.707 1 98.12 382 GLN A O 1
ATOM 2937 N N . LEU A 1 383 ? 9.43 34.594 1.123 1 98.69 383 LEU A N 1
ATOM 2938 C CA . LEU A 1 383 ? 10.008 33.312 0.739 1 98.69 383 LEU A CA 1
ATOM 2939 C C . LEU A 1 383 ? 11.438 33.5 0.246 1 98.69 383 LEU A C 1
ATOM 2941 O O . LEU A 1 383 ? 12.328 32.719 0.607 1 98.69 383 LEU A O 1
ATOM 2945 N N . GLN A 1 384 ? 11.664 34.469 -0.591 1 98.56 384 GLN A N 1
ATOM 2946 C CA . GLN A 1 384 ? 12.984 34.75 -1.143 1 98.56 384 GLN A CA 1
ATOM 2947 C C . GLN A 1 384 ? 13.977 35.094 -0.038 1 98.56 384 GLN A C 1
ATOM 2949 O O . GLN A 1 384 ? 15.133 34.656 -0.079 1 98.56 384 GLN A O 1
ATOM 2954 N N . ALA A 1 385 ? 13.484 35.875 0.931 1 98.38 385 ALA A N 1
ATOM 2955 C CA . ALA A 1 385 ? 14.352 36.25 2.049 1 98.38 385 ALA A CA 1
ATOM 2956 C C . ALA A 1 385 ? 14.828 35 2.805 1 98.38 385 ALA A C 1
ATOM 2958 O O . ALA A 1 385 ? 16 34.906 3.168 1 98.38 385 ALA A O 1
ATOM 2959 N N . TRP A 1 386 ? 13.922 34.062 3.115 1 98.44 386 TRP A N 1
ATOM 2960 C CA . TRP A 1 386 ? 14.305 32.844 3.791 1 98.44 386 TRP A CA 1
ATOM 2961 C C . TRP A 1 386 ? 15.273 32.031 2.936 1 98.44 386 TRP A C 1
ATOM 2963 O O . TRP A 1 386 ? 16.266 31.5 3.439 1 98.44 386 TRP A O 1
ATOM 2973 N N . PHE A 1 387 ? 15.031 31.953 1.647 1 98.06 387 PHE A N 1
ATOM 2974 C CA . PHE A 1 387 ? 15.797 31.156 0.7 1 98.06 387 PHE A CA 1
ATOM 2975 C C . PHE A 1 387 ? 17.219 31.688 0.562 1 98.06 387 PHE A C 1
ATOM 2977 O O . PHE A 1 387 ? 18.188 30.922 0.666 1 98.06 387 PHE A O 1
ATOM 2984 N N . GLU A 1 388 ? 17.328 32.969 0.394 1 97.38 388 GLU A N 1
ATOM 2985 C CA . GLU A 1 388 ? 18.641 33.594 0.207 1 97.38 388 GLU A CA 1
ATOM 2986 C C . GLU A 1 388 ? 19.359 33.75 1.539 1 97.38 388 GLU A C 1
ATOM 2988 O O . GLU A 1 388 ? 20.594 33.875 1.575 1 97.38 388 GLU A O 1
ATOM 2993 N N . GLY A 1 389 ? 18.578 33.656 2.621 1 97.38 389 GLY A N 1
ATOM 2994 C CA . GLY A 1 389 ? 19.125 33.938 3.936 1 97.38 389 GLY A CA 1
ATOM 2995 C C . GLY A 1 389 ? 19.547 32.688 4.691 1 97.38 389 GLY A C 1
ATOM 2996 O O . GLY A 1 389 ? 19.703 32.719 5.91 1 97.38 389 GLY A O 1
ATOM 2997 N N . GLU A 1 390 ? 19.672 31.578 4.09 1 96.94 390 GLU A N 1
ATOM 2998 C CA . GLU A 1 390 ? 20.062 30.312 4.703 1 96.94 390 GLU A CA 1
ATOM 2999 C C . GLU A 1 390 ? 19.078 29.891 5.781 1 96.94 390 GLU A C 1
ATOM 3001 O O . GLU A 1 390 ? 19.469 29.516 6.887 1 96.94 390 GLU A O 1
ATOM 3006 N N . ALA A 1 391 ? 17.875 30.047 5.473 1 97.88 391 ALA A N 1
ATOM 3007 C CA . ALA A 1 391 ? 16.797 29.594 6.359 1 97.88 391 ALA A CA 1
ATOM 3008 C C . ALA A 1 391 ? 16.047 28.422 5.742 1 97.88 391 ALA A C 1
ATOM 3010 O O . ALA A 1 391 ? 15.344 27.688 6.449 1 97.88 391 ALA A O 1
ATOM 3011 N N . ALA A 1 392 ? 16.234 28.281 4.426 1 98.25 392 ALA A N 1
ATOM 3012 C CA . ALA A 1 392 ? 15.477 27.25 3.729 1 98.25 392 ALA A CA 1
ATOM 3013 C C . ALA A 1 392 ? 16.062 26.984 2.34 1 98.25 392 ALA A C 1
ATOM 3015 O O . ALA A 1 392 ? 16.641 27.891 1.729 1 98.25 392 ALA A O 1
ATOM 3016 N N . ASP A 1 393 ? 15.914 25.75 1.871 1 98.44 393 ASP A N 1
ATOM 3017 C CA . ASP A 1 393 ? 16.188 25.406 0.481 1 98.44 393 ASP A CA 1
ATOM 3018 C C . ASP A 1 393 ? 14.914 25.422 -0.356 1 98.44 393 ASP A C 1
ATOM 3020 O O . ASP A 1 393 ? 14.969 25.25 -1.577 1 98.44 393 ASP A O 1
ATOM 3024 N N . GLY A 1 394 ? 13.828 25.609 0.232 1 98.5 394 GLY A N 1
ATOM 3025 C CA . GLY A 1 394 ? 12.477 25.609 -0.294 1 98.5 394 GLY A CA 1
ATOM 3026 C C . GLY A 1 394 ? 11.414 25.453 0.782 1 98.5 394 GLY A C 1
ATOM 3027 O O . GLY A 1 394 ? 11.672 25.734 1.955 1 98.5 394 GLY A O 1
ATOM 3028 N N . PHE A 1 395 ? 10.234 25.031 0.315 1 98.75 395 PHE A N 1
ATOM 3029 C CA . PHE A 1 395 ? 9.148 25.016 1.293 1 98.75 395 PHE A CA 1
ATOM 3030 C C . PHE A 1 395 ? 8.164 23.891 0.976 1 98.75 395 PHE A C 1
ATOM 3032 O O . PHE A 1 395 ? 7.965 23.547 -0.19 1 98.75 395 PHE A O 1
ATOM 3039 N N . ASN A 1 396 ? 7.598 23.312 2.01 1 98.31 396 ASN A N 1
ATOM 3040 C CA . ASN A 1 396 ? 6.355 22.562 1.883 1 98.31 396 ASN A CA 1
ATOM 3041 C C . ASN A 1 396 ? 5.133 23.453 2.047 1 98.31 396 ASN A C 1
ATOM 3043 O O . ASN A 1 396 ? 4.859 23.953 3.146 1 98.31 396 ASN A O 1
ATOM 3047 N N . VAL A 1 397 ? 4.441 23.641 0.967 1 98.69 397 VAL A N 1
ATOM 3048 C CA . VAL A 1 397 ? 3.266 24.5 0.97 1 98.69 397 VAL A CA 1
ATOM 3049 C C . VAL A 1 397 ? 2.104 23.797 1.656 1 98.69 397 VAL A C 1
ATOM 3051 O O . VAL A 1 397 ? 1.778 22.656 1.315 1 98.69 397 VAL A O 1
ATOM 3054 N N . MET A 1 398 ? 1.562 24.484 2.605 1 97.62 398 MET A N 1
ATOM 3055 C CA . MET A 1 398 ? 0.448 23.984 3.406 1 97.62 398 MET A CA 1
ATOM 3056 C C . MET A 1 398 ? -0.818 24.781 3.143 1 97.62 398 MET A C 1
ATOM 3058 O O . MET A 1 398 ? -1.143 25.703 3.898 1 97.62 398 MET A O 1
ATOM 3062 N N . PRO A 1 399 ? -1.626 24.375 2.148 1 97.94 399 PRO A N 1
ATOM 3063 C CA . PRO A 1 399 ? -2.84 25.141 1.842 1 97.94 399 PRO A CA 1
ATOM 3064 C C . PRO A 1 399 ? -3.832 25.156 3.002 1 97.94 399 PRO A C 1
ATOM 3066 O O . PRO A 1 399 ? -4.125 24.109 3.588 1 97.94 399 PRO A O 1
ATOM 3069 N N . PRO A 1 400 ? -4.375 26.312 3.273 1 96.44 400 PRO A N 1
ATOM 3070 C CA . PRO A 1 400 ? -5.324 26.406 4.387 1 96.44 400 PRO A CA 1
ATOM 3071 C C . PRO A 1 400 ? -6.562 25.531 4.18 1 96.44 400 PRO A C 1
ATOM 3073 O O . PRO A 1 400 ? -7.059 24.922 5.129 1 96.44 400 PRO A O 1
ATOM 3076 N N . TRP A 1 401 ? -7.066 25.516 3.043 1 97.25 401 TRP A N 1
ATOM 3077 C CA . TRP A 1 401 ? -8.18 24.672 2.613 1 97.25 401 TRP A CA 1
ATOM 3078 C C . TRP A 1 401 ? -7.961 24.188 1.188 1 97.25 401 TRP A C 1
ATOM 3080 O O . TRP A 1 401 ? -7.125 24.719 0.456 1 97.25 401 TRP A O 1
ATOM 3090 N N . LEU A 1 402 ? -8.547 23.078 0.88 1 98.31 402 LEU A N 1
ATOM 3091 C CA . LEU A 1 402 ? -8.344 22.484 -0.432 1 98.31 402 LEU A CA 1
ATOM 3092 C C . LEU A 1 402 ? -9.672 22.297 -1.161 1 98.31 402 LEU A C 1
ATOM 3094 O O . LEU A 1 402 ? -10.672 21.938 -0.549 1 98.31 402 LEU A O 1
ATOM 3098 N N . PRO A 1 403 ? -9.594 22.594 -2.504 1 98.44 403 PRO A N 1
ATOM 3099 C CA . PRO A 1 403 ? -8.383 22.766 -3.309 1 98.44 403 PRO A CA 1
ATOM 3100 C C . PRO A 1 403 ? -7.934 24.219 -3.377 1 98.44 403 PRO A C 1
ATOM 3102 O O . PRO A 1 403 ? -6.812 24.516 -3.807 1 98.44 403 PRO A O 1
ATOM 3105 N N . GLY A 1 404 ? -8.68 25.156 -2.947 1 97.94 404 GLY A N 1
ATOM 3106 C CA . GLY A 1 404 ? -8.531 26.562 -3.283 1 97.94 404 GLY A CA 1
ATOM 3107 C C . GLY A 1 404 ? -7.238 27.172 -2.77 1 97.94 404 GLY A C 1
ATOM 3108 O O . GLY A 1 404 ? -6.625 28 -3.443 1 97.94 404 GLY A O 1
ATOM 3109 N N . GLY A 1 405 ? -6.785 26.75 -1.598 1 97.94 405 GLY A N 1
ATOM 3110 C CA . GLY A 1 405 ? -5.523 27.266 -1.081 1 97.94 405 GLY A CA 1
ATOM 3111 C C . GLY A 1 405 ? -4.336 26.906 -1.951 1 97.94 405 GLY A C 1
ATOM 3112 O O . GLY A 1 405 ? -3.406 27.688 -2.104 1 97.94 405 GLY A O 1
ATOM 3113 N N . LEU A 1 406 ? -4.336 25.703 -2.498 1 98.69 406 LEU A N 1
ATOM 3114 C CA . LEU A 1 406 ? -3.291 25.297 -3.43 1 98.69 406 LEU A CA 1
ATOM 3115 C C . LEU A 1 406 ? -3.387 26.078 -4.734 1 98.69 406 LEU A C 1
ATOM 3117 O O . LEU A 1 406 ? -2.377 26.562 -5.246 1 98.69 406 LEU A O 1
ATOM 3121 N N . ASP A 1 407 ? -4.605 26.266 -5.234 1 98.62 407 ASP A N 1
ATOM 3122 C CA . ASP A 1 407 ? -4.844 27.016 -6.465 1 98.62 407 ASP A CA 1
ATOM 3123 C C . ASP A 1 407 ? -4.352 28.453 -6.332 1 98.62 407 ASP A C 1
ATOM 3125 O O . ASP A 1 407 ? -3.719 28.984 -7.246 1 98.62 407 ASP A O 1
ATOM 3129 N N . ASP A 1 408 ? -4.668 29.047 -5.219 1 98.5 408 ASP A N 1
ATOM 3130 C CA . ASP A 1 408 ? -4.254 30.438 -4.984 1 98.5 408 ASP A CA 1
ATOM 3131 C C . ASP A 1 408 ? -2.734 30.562 -5.062 1 98.5 408 ASP A C 1
ATOM 3133 O O . ASP A 1 408 ? -2.221 31.5 -5.684 1 98.5 408 ASP A O 1
ATOM 3137 N N . PHE A 1 409 ? -2.045 29.656 -4.418 1 98.69 409 PHE A N 1
ATOM 3138 C CA . PHE A 1 409 ? -0.587 29.703 -4.445 1 98.69 409 PHE A CA 1
ATOM 3139 C C . PHE A 1 409 ? -0.067 29.547 -5.871 1 98.69 409 PHE A C 1
ATOM 3141 O O . PHE A 1 409 ? 0.798 30.297 -6.312 1 98.69 409 PHE A O 1
ATOM 3148 N N . ILE A 1 410 ? -0.612 28.594 -6.609 1 98.81 410 ILE A N 1
ATOM 3149 C CA . ILE A 1 410 ? -0.171 28.25 -7.957 1 98.81 410 ILE A CA 1
ATOM 3150 C C . ILE A 1 410 ? -0.466 29.422 -8.906 1 98.81 410 ILE A C 1
ATOM 3152 O O . ILE A 1 410 ? 0.391 29.812 -9.703 1 98.81 410 ILE A O 1
ATOM 3156 N N . GLU A 1 411 ? -1.597 30 -8.789 1 98.62 411 GLU A N 1
ATOM 3157 C CA . GLU A 1 411 ? -2.059 30.984 -9.75 1 98.62 411 GLU A CA 1
ATOM 3158 C C . GLU A 1 411 ? -1.474 32.375 -9.438 1 98.62 411 GLU A C 1
ATOM 3160 O O . GLU A 1 411 ? -1.276 33.188 -10.344 1 98.62 411 GLU A O 1
ATOM 3165 N N . LEU A 1 412 ? -1.19 32.594 -8.148 1 98.56 412 LEU A N 1
ATOM 3166 C CA . LEU A 1 412 ? -0.86 33.969 -7.785 1 98.56 412 LEU A CA 1
ATOM 3167 C C . LEU A 1 412 ? 0.6 34.094 -7.359 1 98.56 412 LEU A C 1
ATOM 3169 O O . LEU A 1 412 ? 1.309 35 -7.797 1 98.56 412 LEU A O 1
ATOM 3173 N N . VAL A 1 413 ? 1.135 33.219 -6.578 1 98.75 413 VAL A N 1
ATOM 3174 C CA . VAL A 1 413 ? 2.463 33.344 -5.988 1 98.75 413 VAL A CA 1
ATOM 3175 C C . VAL A 1 413 ? 3.512 32.781 -6.945 1 98.75 413 VAL A C 1
ATOM 3177 O O . VAL A 1 413 ? 4.566 33.375 -7.148 1 98.75 413 VAL A O 1
ATOM 3180 N N . LEU A 1 414 ? 3.254 31.656 -7.594 1 98.62 414 LEU A N 1
ATOM 3181 C CA . LEU A 1 414 ? 4.23 30.938 -8.414 1 98.62 414 LEU A CA 1
ATOM 3182 C C . LEU A 1 414 ? 4.691 31.812 -9.578 1 98.62 414 LEU A C 1
ATOM 3184 O O . LEU A 1 414 ? 5.883 31.844 -9.898 1 98.62 414 LEU A O 1
ATOM 3188 N N . PRO A 1 415 ? 3.77 32.469 -10.289 1 98.5 415 PRO A N 1
ATOM 3189 C CA . PRO A 1 415 ? 4.234 33.344 -11.375 1 98.5 415 PRO A CA 1
ATOM 3190 C C . PRO A 1 415 ? 5.223 34.406 -10.898 1 98.5 415 PRO A C 1
ATOM 3192 O O . PRO A 1 415 ? 6.168 34.719 -11.617 1 98.5 415 PRO A O 1
ATOM 3195 N N . GLU A 1 416 ? 4.969 34.969 -9.711 1 98.5 416 GLU A N 1
ATOM 3196 C CA . GLU A 1 416 ? 5.898 35.938 -9.156 1 98.5 416 GLU A CA 1
ATOM 3197 C C . GLU A 1 416 ? 7.258 35.312 -8.867 1 98.5 416 GLU A C 1
ATOM 3199 O O . GLU A 1 416 ? 8.297 35.906 -9.148 1 98.5 416 GLU A O 1
ATOM 3204 N N . LEU A 1 417 ? 7.289 34.094 -8.289 1 98.69 417 LEU A N 1
ATOM 3205 C CA . LEU A 1 417 ? 8.539 33.406 -8.039 1 98.69 417 LEU A CA 1
ATOM 3206 C C . LEU A 1 417 ? 9.273 33.125 -9.344 1 98.69 417 LEU A C 1
ATOM 3208 O O . LEU A 1 417 ? 10.5 33.25 -9.406 1 98.69 417 LEU A O 1
ATOM 3212 N N . ARG A 1 418 ? 8.57 32.75 -10.383 1 98.25 418 ARG A N 1
ATOM 3213 C CA . ARG A 1 418 ? 9.156 32.438 -11.688 1 98.25 418 ARG A CA 1
ATOM 3214 C C . ARG A 1 418 ? 9.711 33.719 -12.344 1 98.25 418 ARG A C 1
ATOM 3216 O O . ARG A 1 418 ? 10.797 33.688 -12.93 1 98.25 418 ARG A O 1
ATOM 3223 N N . ARG A 1 419 ? 8.953 34.719 -12.234 1 97.81 419 ARG A N 1
ATOM 3224 C CA . ARG A 1 419 ? 9.414 36 -12.773 1 97.81 419 ARG A CA 1
ATOM 3225 C C . ARG A 1 419 ? 10.766 36.406 -12.172 1 97.81 419 ARG A C 1
ATOM 3227 O O . ARG A 1 419 ? 11.609 36.969 -12.859 1 97.81 419 ARG A O 1
ATOM 3234 N N . ARG A 1 420 ? 10.969 36 -10.977 1 97.44 420 ARG A N 1
ATOM 3235 C CA . ARG A 1 420 ? 12.195 36.344 -10.25 1 97.44 420 ARG A CA 1
ATOM 3236 C C . ARG A 1 420 ? 13.281 35.312 -10.508 1 97.44 420 ARG A C 1
ATOM 3238 O O . ARG A 1 420 ? 14.398 35.438 -9.992 1 97.44 420 ARG A O 1
ATOM 3245 N N . GLY A 1 421 ? 12.93 34.25 -11.195 1 97.31 421 GLY A N 1
ATOM 3246 C CA . GLY A 1 421 ? 13.883 33.188 -11.469 1 97.31 421 GLY A CA 1
ATOM 3247 C C . GLY A 1 421 ? 14.07 32.25 -10.297 1 97.31 421 GLY A C 1
ATOM 3248 O O . GLY A 1 421 ? 15.055 31.5 -10.25 1 97.31 421 GLY A O 1
ATOM 3249 N N . LEU A 1 422 ? 13.164 32.219 -9.359 1 98.19 422 LEU A N 1
ATOM 3250 C CA . LEU A 1 422 ? 13.32 31.484 -8.109 1 98.19 422 LEU A CA 1
ATOM 3251 C C . LEU A 1 422 ? 12.711 30.094 -8.219 1 98.19 422 LEU A C 1
ATOM 3253 O O . LEU A 1 422 ? 12.969 29.234 -7.375 1 98.19 422 LEU A O 1
ATOM 3257 N N . PHE A 1 423 ? 11.906 29.844 -9.227 1 98.19 423 PHE A N 1
ATOM 3258 C CA . PHE A 1 423 ? 11.273 28.531 -9.367 1 98.19 423 PHE A CA 1
ATOM 3259 C C . PHE A 1 423 ? 11.219 28.109 -10.828 1 98.19 423 PHE A C 1
ATOM 3261 O O . PHE A 1 423 ? 11.086 28.953 -11.719 1 98.19 423 PHE A O 1
ATOM 3268 N N . ARG A 1 424 ? 11.203 26.844 -11.062 1 97.38 424 ARG A N 1
ATOM 3269 C CA . ARG A 1 424 ? 11.289 26.297 -12.406 1 97.38 424 ARG A CA 1
ATOM 3270 C C . ARG A 1 424 ? 9.984 26.516 -13.172 1 97.38 424 ARG A C 1
ATOM 3272 O O . ARG A 1 424 ? 8.906 26.516 -12.578 1 97.38 424 ARG A O 1
ATOM 3279 N N . GLU A 1 425 ? 10.078 26.562 -14.445 1 96.06 425 GLU A N 1
ATOM 3280 C CA . GLU A 1 425 ? 8.922 26.641 -15.328 1 96.06 425 GLU A CA 1
ATOM 3281 C C . GLU A 1 425 ? 8.43 25.25 -15.734 1 96.06 425 GLU A C 1
ATOM 3283 O O . GLU A 1 425 ? 7.238 25.062 -15.977 1 96.06 425 GLU A O 1
ATOM 3288 N N . ARG A 1 426 ? 9.398 24.391 -15.867 1 96.75 426 ARG A N 1
ATOM 3289 C CA . ARG A 1 426 ? 9.109 23.016 -16.25 1 96.75 426 ARG A CA 1
ATOM 3290 C C . ARG A 1 426 ? 10.078 22.031 -15.594 1 96.75 426 ARG A C 1
ATOM 3292 O O . ARG A 1 426 ? 11.164 22.438 -15.156 1 96.75 426 ARG A O 1
ATOM 3299 N N . TYR A 1 427 ? 9.648 20.828 -15.516 1 97.75 427 TYR A N 1
ATOM 3300 C CA . TYR A 1 427 ? 10.539 19.797 -15.008 1 97.75 427 TYR A CA 1
ATOM 3301 C C . TYR A 1 427 ? 11.727 19.594 -15.953 1 97.75 427 TYR A C 1
ATOM 3303 O O . TYR A 1 427 ? 11.562 19.609 -17.172 1 97.75 427 TYR A O 1
ATOM 3311 N N . THR A 1 428 ? 12.875 19.359 -15.367 1 95.75 428 THR A N 1
ATOM 3312 C CA . THR A 1 428 ? 14.055 19.078 -16.172 1 95.75 428 THR A CA 1
ATOM 3313 C C . THR A 1 428 ? 14.523 17.641 -15.945 1 95.75 428 THR A C 1
ATOM 3315 O O . THR A 1 428 ? 15.438 17.156 -16.625 1 95.75 428 THR A O 1
ATOM 3318 N N . GLY A 1 429 ? 13.992 16.953 -14.984 1 97.44 429 GLY A N 1
ATOM 3319 C CA . GLY A 1 429 ? 14.242 15.547 -14.688 1 97.44 429 GLY A CA 1
ATOM 3320 C C . GLY A 1 429 ? 12.969 14.719 -14.625 1 97.44 429 GLY A C 1
ATOM 3321 O O . GLY A 1 429 ? 11.875 15.227 -14.859 1 97.44 429 GLY A O 1
ATOM 3322 N N . THR A 1 430 ? 13.18 13.406 -14.359 1 98.38 430 THR A N 1
ATOM 3323 C CA . THR A 1 430 ? 12.031 12.516 -14.336 1 98.38 430 THR A CA 1
ATOM 3324 C C . THR A 1 430 ? 11.852 11.898 -12.953 1 98.38 430 THR A C 1
ATOM 3326 O O . THR A 1 430 ? 10.797 11.344 -12.648 1 98.38 430 THR A O 1
ATOM 3329 N N . THR A 1 431 ? 12.867 12 -12.055 1 98.81 431 THR A N 1
ATOM 3330 C CA . THR A 1 431 ? 12.805 11.398 -10.727 1 98.81 431 THR A CA 1
ATOM 3331 C C . THR A 1 431 ? 12.734 12.477 -9.648 1 98.81 431 THR A C 1
ATOM 3333 O O . THR A 1 431 ? 13.047 13.641 -9.906 1 98.81 431 THR A O 1
ATOM 3336 N N . LEU A 1 432 ? 12.312 12.109 -8.477 1 98.94 432 LEU A N 1
ATOM 3337 C CA . LEU A 1 432 ? 12.305 13.047 -7.352 1 98.94 432 LEU A CA 1
ATOM 3338 C C . LEU A 1 432 ? 13.719 13.508 -7.016 1 98.94 432 LEU A C 1
ATOM 3340 O O . LEU A 1 432 ? 13.938 14.688 -6.723 1 98.94 432 LEU A O 1
ATOM 3344 N N . ARG A 1 433 ? 14.727 12.656 -7.125 1 98.62 433 ARG A N 1
ATOM 3345 C CA . ARG A 1 433 ? 16.109 13.023 -6.855 1 98.62 433 ARG A CA 1
ATOM 3346 C C . ARG A 1 433 ? 16.578 14.102 -7.828 1 98.62 433 ARG A C 1
ATOM 3348 O O . ARG A 1 433 ? 17.234 15.07 -7.422 1 98.62 433 ARG A O 1
ATOM 3355 N N . GLU A 1 434 ? 16.234 13.898 -9.047 1 98.25 434 GLU A N 1
ATOM 3356 C CA . GLU A 1 434 ? 16.625 14.883 -10.047 1 98.25 434 GLU A CA 1
ATOM 3357 C C . GLU A 1 434 ? 15.969 16.234 -9.781 1 98.25 434 GLU A C 1
ATOM 3359 O O . GLU A 1 434 ? 16.609 17.281 -9.93 1 98.25 434 GLU A O 1
ATOM 3364 N N . HIS A 1 435 ? 14.695 16.203 -9.367 1 98.38 435 HIS A N 1
ATOM 3365 C CA . HIS A 1 435 ? 14.008 17.453 -9.047 1 98.38 435 HIS A CA 1
ATOM 3366 C C . HIS A 1 435 ? 14.719 18.188 -7.91 1 98.38 435 HIS A C 1
ATOM 3368 O O . HIS A 1 435 ? 14.812 19.406 -7.93 1 98.38 435 HIS A O 1
ATOM 3374 N N . LEU A 1 436 ? 15.25 17.391 -6.945 1 98.44 436 LEU A N 1
ATOM 3375 C CA . LEU A 1 436 ? 15.797 17.953 -5.715 1 98.44 436 LEU A CA 1
ATOM 3376 C C . LEU A 1 436 ? 17.297 18.188 -5.848 1 98.44 436 LEU A C 1
ATOM 3378 O O . LEU A 1 436 ? 17.938 18.719 -4.926 1 98.44 436 LEU A O 1
ATOM 3382 N N . GLY A 1 437 ? 17.844 17.828 -6.969 1 97.19 437 GLY A N 1
ATOM 3383 C CA . GLY A 1 437 ? 19.281 17.969 -7.156 1 97.19 437 GLY A CA 1
ATOM 3384 C C . GLY A 1 437 ? 20.094 17.047 -6.27 1 97.19 437 GLY A C 1
ATOM 3385 O O . GLY A 1 437 ? 21.172 17.422 -5.801 1 97.19 437 GLY A O 1
ATOM 3386 N N . LEU A 1 438 ? 19.562 15.859 -5.973 1 98.06 438 LEU A N 1
ATOM 3387 C CA . LEU A 1 438 ? 20.219 14.883 -5.117 1 98.06 438 LEU A CA 1
ATOM 3388 C C . LEU A 1 438 ? 20.922 13.82 -5.953 1 98.06 438 LEU A C 1
ATOM 3390 O O . LEU A 1 438 ? 20.422 13.398 -6.988 1 98.06 438 LEU A O 1
ATOM 3394 N N . ARG A 1 439 ? 22 13.406 -5.461 1 96.06 439 ARG A N 1
ATOM 3395 C CA . ARG A 1 439 ? 22.734 12.344 -6.145 1 96.06 439 ARG A CA 1
ATOM 3396 C C . ARG A 1 439 ? 22.078 10.984 -5.91 1 96.06 439 ARG A C 1
ATOM 3398 O O . ARG A 1 439 ? 21.547 10.727 -4.832 1 96.06 439 ARG A O 1
ATOM 3405 N N . ARG A 1 440 ? 22.141 10.148 -6.875 1 96.81 440 ARG A N 1
ATOM 3406 C CA . ARG A 1 440 ? 21.656 8.773 -6.742 1 96.81 440 ARG A CA 1
ATOM 3407 C C . ARG A 1 440 ? 22.641 7.934 -5.922 1 96.81 440 ARG A C 1
ATOM 3409 O O . ARG A 1 440 ? 23.828 7.879 -6.23 1 96.81 440 ARG A O 1
ATOM 3416 N N . PRO A 1 441 ? 22.203 7.293 -4.871 1 95.69 441 PRO A N 1
ATOM 3417 C CA . PRO A 1 441 ? 23.094 6.445 -4.082 1 95.69 441 PRO A CA 1
ATOM 3418 C C . PRO A 1 441 ? 23.672 5.289 -4.891 1 95.69 441 PRO A C 1
ATOM 3420 O O . PRO A 1 441 ? 22.953 4.617 -5.629 1 95.69 441 PRO A O 1
ATOM 3423 N N . GLU A 1 442 ? 24.938 5.09 -4.727 1 92.31 442 GLU A N 1
ATOM 3424 C CA . GLU A 1 442 ? 25.594 3.938 -5.332 1 92.31 442 GLU A CA 1
ATOM 3425 C C . GLU A 1 442 ? 25.453 2.695 -4.461 1 92.31 442 GLU A C 1
ATOM 3427 O O . GLU A 1 442 ? 25.234 2.801 -3.252 1 92.31 442 GLU A O 1
ATOM 3432 N N . ASN A 1 443 ? 25.422 1.551 -5.109 1 91.75 443 ASN A N 1
ATOM 3433 C CA . ASN A 1 443 ? 25.469 0.303 -4.355 1 91.75 443 ASN A CA 1
ATOM 3434 C C . ASN A 1 443 ? 26.891 -0.051 -3.926 1 91.75 443 ASN A C 1
ATOM 3436 O O . ASN A 1 443 ? 27.578 -0.809 -4.609 1 91.75 443 ASN A O 1
ATOM 3440 N N . LEU A 1 444 ? 27.328 0.47 -2.898 1 76.56 444 LEU A N 1
ATOM 3441 C CA . LEU A 1 444 ? 28.719 0.34 -2.486 1 76.56 444 LEU A CA 1
ATOM 3442 C C . LEU A 1 444 ? 28.922 -0.914 -1.642 1 76.56 444 LEU A C 1
ATOM 3444 O O . LEU A 1 444 ? 30.047 -1.389 -1.486 1 76.56 444 LEU A O 1
ATOM 3448 N N . ARG A 1 445 ? 27.891 -1.418 -1.198 1 75.56 445 ARG A N 1
ATOM 3449 C CA . ARG A 1 445 ? 27.984 -2.541 -0.272 1 75.56 445 ARG A CA 1
ATOM 3450 C C . ARG A 1 445 ? 28.562 -3.773 -0.968 1 75.56 445 ARG A C 1
ATOM 3452 O O . ARG A 1 445 ? 29.281 -4.562 -0.354 1 75.56 445 ARG A O 1
ATOM 3459 N N . TRP A 1 446 ? 28.234 -3.902 -2.244 1 73.06 446 TRP A N 1
ATOM 3460 C CA . TRP A 1 446 ? 28.562 -5.176 -2.871 1 73.06 446 TRP A CA 1
ATOM 3461 C C . TRP A 1 446 ? 29.406 -4.961 -4.125 1 73.06 446 TRP A C 1
ATOM 3463 O O . TRP A 1 446 ? 29.844 -5.922 -4.766 1 73.06 446 TRP A O 1
ATOM 3473 N N . ARG A 1 447 ? 29.609 -3.768 -4.574 1 62.47 447 ARG A N 1
ATOM 3474 C CA . ARG A 1 447 ? 30.469 -3.555 -5.73 1 62.47 447 ARG A CA 1
ATOM 3475 C C . ARG A 1 447 ? 31.922 -3.941 -5.422 1 62.47 447 ARG A C 1
ATOM 3477 O O . ARG A 1 447 ? 32.438 -3.59 -4.363 1 62.47 447 ARG A O 1
ATOM 3484 N N . GLN A 1 448 ? 32.219 -5.148 -5.883 1 51.41 448 GLN A N 1
ATOM 3485 C CA . GLN A 1 448 ? 33.594 -5.543 -5.867 1 51.41 448 GLN A CA 1
ATOM 3486 C C . GLN A 1 448 ? 34.5 -4.41 -6.359 1 51.41 448 GLN A C 1
ATOM 3488 O O . GLN A 1 448 ? 34.156 -3.713 -7.316 1 51.41 448 GLN A O 1
ATOM 3493 N N . VAL A 1 449 ? 35.219 -3.768 -5.5 1 44.12 449 VAL A N 1
ATOM 3494 C CA . VAL A 1 449 ? 36.312 -2.893 -5.898 1 44.12 449 VAL A CA 1
ATOM 3495 C C . VAL A 1 449 ? 37 -3.453 -7.145 1 44.12 449 VAL A C 1
ATOM 3497 O O . VAL A 1 449 ? 37.406 -4.613 -7.16 1 44.12 449 VAL A O 1
ATOM 3500 N N . GLU A 1 450 ? 36.656 -2.951 -8.281 1 45.66 450 GLU A N 1
ATOM 3501 C CA . GLU A 1 450 ? 37.469 -3.277 -9.438 1 45.66 450 GLU A CA 1
ATOM 3502 C C . GLU A 1 450 ? 38.938 -3.408 -9.039 1 45.66 450 GLU A C 1
ATOM 3504 O O . GLU A 1 450 ? 39.438 -2.621 -8.234 1 45.66 450 GLU A O 1
ATOM 3509 N N . PRO A 1 451 ? 39.5 -4.586 -9.125 1 38.97 451 PRO A N 1
ATOM 3510 C CA . PRO A 1 451 ? 40.938 -4.562 -8.867 1 38.97 451 PRO A CA 1
ATOM 3511 C C . PRO A 1 451 ? 41.656 -3.393 -9.555 1 38.97 451 PRO A C 1
ATOM 3513 O O . PRO A 1 451 ? 41.188 -2.914 -10.594 1 38.97 451 PRO A O 1
ATOM 3516 N N . PRO A 1 452 ? 42.406 -2.584 -8.773 1 40.09 452 PRO A N 1
ATOM 3517 C CA . PRO A 1 452 ? 43.156 -1.502 -9.43 1 40.09 452 PRO A CA 1
ATOM 3518 C C . PRO A 1 452 ? 43.75 -1.93 -10.758 1 40.09 452 PRO A C 1
ATOM 3520 O O . PRO A 1 452 ? 44.062 -3.107 -10.953 1 40.09 452 PRO A O 1
ATOM 3523 N N . LEU A 1 453 ? 43.469 -1.197 -11.859 1 40.06 453 LEU A N 1
ATOM 3524 C CA . LEU A 1 453 ? 44.094 -1.414 -13.156 1 40.06 453 LEU A CA 1
ATOM 3525 C C . LEU A 1 453 ? 45.562 -1.756 -12.977 1 40.06 453 LEU A C 1
ATOM 3527 O O . LEU A 1 453 ? 46.312 -1.035 -12.297 1 40.06 453 LEU A O 1
ATOM 3531 N N . ALA A 1 454 ? 45.906 -2.979 -13.18 1 37.25 454 ALA A N 1
ATOM 3532 C CA . ALA A 1 454 ? 47.312 -3.367 -13.211 1 37.25 454 ALA A CA 1
ATOM 3533 C C . ALA A 1 454 ? 48.125 -2.408 -14.07 1 37.25 454 ALA A C 1
ATOM 3535 O O . ALA A 1 454 ? 47.844 -2.225 -15.258 1 37.25 454 ALA A O 1
ATOM 3536 N N . VAL A 1 455 ? 48.781 -1.302 -13.547 1 37.59 455 VAL A N 1
ATOM 3537 C CA . VAL A 1 455 ? 49.781 -0.498 -14.242 1 37.59 455 VAL A CA 1
ATOM 3538 C C . VAL A 1 455 ? 50.719 -1.409 -15.016 1 37.59 455 VAL A C 1
ATOM 3540 O O . VAL A 1 455 ? 51.281 -2.361 -14.461 1 37.59 455 VAL A O 1
ATOM 3543 N N . GLY A 1 456 ? 50.594 -1.534 -16.297 1 29.08 456 GLY A N 1
ATOM 3544 C CA . GLY A 1 456 ? 51.531 -2.184 -17.188 1 29.08 456 GLY A CA 1
ATOM 3545 C C . GLY A 1 456 ? 53 -1.963 -16.781 1 29.08 456 GLY A C 1
ATOM 3546 O O . GLY A 1 456 ? 53.375 -0.835 -16.484 1 29.08 456 GLY A O 1
ATOM 3547 N N . ALA A 1 457 ? 53.75 -2.984 -16.391 1 25.08 457 ALA A N 1
ATOM 3548 C CA . ALA A 1 457 ? 55.219 -3.006 -16.422 1 25.08 457 ALA A CA 1
ATOM 3549 C C . ALA A 1 457 ? 55.719 -2.82 -17.844 1 25.08 457 ALA A C 1
ATOM 3551 O O . ALA A 1 457 ? 55.188 -3.408 -18.797 1 25.08 457 ALA A O 1
ATOM 3552 N N . MET B 1 1 ? -46.531 -17.438 -15.953 1 31.22 1 MET B N 1
ATOM 3553 C CA . MET B 1 1 ? -45.188 -17.484 -16.578 1 31.22 1 MET B CA 1
ATOM 3554 C C . MET B 1 1 ? -44.094 -17.562 -15.523 1 31.22 1 MET B C 1
ATOM 3556 O O . MET B 1 1 ? -44 -16.703 -14.648 1 31.22 1 MET B O 1
ATOM 3560 N N . SER B 1 2 ? -43.719 -18.734 -15.109 1 37.75 2 SER B N 1
ATOM 3561 C CA . SER B 1 2 ? -42.781 -19.047 -14.039 1 37.75 2 SER B CA 1
ATOM 3562 C C . SER B 1 2 ? -41.5 -18.25 -14.164 1 37.75 2 SER B C 1
ATOM 3564 O O . SER B 1 2 ? -40.969 -18.109 -15.258 1 37.75 2 SER B O 1
ATOM 3566 N N . GLN B 1 3 ? -41.312 -17.188 -13.461 1 40 3 GLN B N 1
ATOM 3567 C CA . GLN B 1 3 ? -40.156 -16.328 -13.469 1 40 3 GLN B CA 1
ATOM 3568 C C . GLN B 1 3 ? -38.844 -17.141 -13.391 1 40 3 GLN B C 1
ATOM 3570 O O . GLN B 1 3 ? -38.594 -17.797 -12.383 1 40 3 GLN B O 1
ATOM 3575 N N . GLN B 1 4 ? -38.438 -17.781 -14.398 1 38.44 4 GLN B N 1
ATOM 3576 C CA . GLN B 1 4 ? -37.219 -18.578 -14.531 1 38.44 4 GLN B CA 1
ATOM 3577 C C . GLN B 1 4 ? -36 -17.859 -13.93 1 38.44 4 GLN B C 1
ATOM 3579 O O . GLN B 1 4 ? -35.719 -16.719 -14.312 1 38.44 4 GLN B O 1
ATOM 3584 N N . LYS B 1 5 ? -35.656 -18.141 -12.773 1 52.75 5 LYS B N 1
ATOM 3585 C CA . LYS B 1 5 ? -34.438 -17.656 -12.125 1 52.75 5 LYS B CA 1
ATOM 3586 C C . LYS B 1 5 ? -33.281 -17.578 -13.109 1 52.75 5 LYS B C 1
ATOM 3588 O O . LYS B 1 5 ? -33 -18.547 -13.828 1 52.75 5 LYS B O 1
ATOM 3593 N N . PRO B 1 6 ? -32.781 -16.344 -13.352 1 57.5 6 PRO B N 1
ATOM 3594 C CA . PRO B 1 6 ? -31.656 -16.266 -14.273 1 57.5 6 PRO B CA 1
ATOM 3595 C C . PRO B 1 6 ? -30.609 -17.359 -14.039 1 57.5 6 PRO B C 1
ATOM 3597 O O . PRO B 1 6 ? -30.422 -17.797 -12.906 1 57.5 6 PRO B O 1
ATOM 3600 N N . ALA B 1 7 ? -30.172 -18.016 -15.094 1 73.5 7 ALA B N 1
ATOM 3601 C CA . ALA B 1 7 ? -29.188 -19.109 -15.07 1 73.5 7 ALA B CA 1
ATOM 3602 C C . ALA B 1 7 ? -27.906 -18.672 -14.359 1 73.5 7 ALA B C 1
ATOM 3604 O O . ALA B 1 7 ? -27.453 -17.531 -14.516 1 73.5 7 ALA B O 1
ATOM 3605 N N . ARG B 1 8 ? -27.484 -19.422 -13.352 1 89.56 8 ARG B N 1
ATOM 3606 C CA . ARG B 1 8 ? -26.234 -19.25 -12.625 1 89.56 8 ARG B CA 1
ATOM 3607 C C . ARG B 1 8 ? -25.062 -19.078 -13.586 1 89.56 8 ARG B C 1
ATOM 3609 O O . ARG B 1 8 ? -25 -19.766 -14.617 1 89.56 8 ARG B O 1
ATOM 3616 N N . GLN B 1 9 ? -24.25 -18.047 -13.383 1 95.69 9 GLN B N 1
ATOM 3617 C CA . GLN B 1 9 ? -23.062 -17.812 -14.211 1 95.69 9 GLN B CA 1
ATOM 3618 C C . GLN B 1 9 ? -21.781 -18.016 -13.414 1 95.69 9 GLN B C 1
ATOM 3620 O O . GLN B 1 9 ? -21.766 -17.844 -12.188 1 95.69 9 GLN B O 1
ATOM 3625 N N . LEU B 1 10 ? -20.766 -18.312 -14.125 1 96.5 10 LEU B N 1
ATOM 3626 C CA . LEU B 1 10 ? -19.438 -18.531 -13.57 1 96.5 10 LEU B CA 1
ATOM 3627 C C . LEU B 1 10 ? -18.812 -17.203 -13.109 1 96.5 10 LEU B C 1
ATOM 3629 O O . LEU B 1 10 ? -19.094 -16.156 -13.695 1 96.5 10 LEU B O 1
ATOM 3633 N N . HIS B 1 11 ? -18.031 -17.359 -12.047 1 98.62 11 HIS B N 1
ATOM 3634 C CA . HIS B 1 11 ? -17.125 -16.281 -11.664 1 98.62 11 HIS B CA 1
ATOM 3635 C C . HIS B 1 11 ? -15.719 -16.516 -12.195 1 98.62 11 HIS B C 1
ATOM 3637 O O . HIS B 1 11 ? -15.227 -17.641 -12.164 1 98.62 11 HIS B O 1
ATOM 3643 N N . LEU B 1 12 ? -15.078 -15.453 -12.703 1 98.88 12 LEU B N 1
ATOM 3644 C CA . LEU B 1 12 ? -13.727 -15.594 -13.227 1 98.88 12 LEU B CA 1
ATOM 3645 C C . LEU B 1 12 ? -12.789 -14.57 -12.586 1 98.88 12 LEU B C 1
ATOM 3647 O O . LEU B 1 12 ? -13.055 -13.367 -12.641 1 98.88 12 LEU B O 1
ATOM 3651 N N . GLY B 1 13 ? -11.758 -15.039 -11.945 1 98.81 13 GLY B N 1
ATOM 3652 C CA . GLY B 1 13 ? -10.617 -14.227 -11.555 1 98.81 13 GLY B CA 1
ATOM 3653 C C . GLY B 1 13 ? -9.414 -14.406 -12.461 1 98.81 13 GLY B C 1
ATOM 3654 O O . GLY B 1 13 ? -9.25 -15.453 -13.086 1 98.81 13 GLY B O 1
ATOM 3655 N N . ALA B 1 14 ? -8.641 -13.398 -12.617 1 98.88 14 ALA B N 1
ATOM 3656 C CA . ALA B 1 14 ? -7.332 -13.492 -13.273 1 98.88 14 ALA B CA 1
ATOM 3657 C C . ALA B 1 14 ? -6.207 -13.531 -12.242 1 98.88 14 ALA B C 1
ATOM 3659 O O . ALA B 1 14 ? -5.922 -12.523 -11.586 1 98.88 14 ALA B O 1
ATOM 3660 N N . PHE B 1 15 ? -5.684 -14.688 -12.07 1 98.19 15 PHE B N 1
ATOM 3661 C CA . PHE B 1 15 ? -4.531 -14.82 -11.195 1 98.19 15 PHE B CA 1
ATOM 3662 C C . PHE B 1 15 ? -3.246 -14.445 -11.922 1 98.19 15 PHE B C 1
ATOM 3664 O O . PHE B 1 15 ? -2.738 -15.227 -12.734 1 98.19 15 PHE B O 1
ATOM 3671 N N . LEU B 1 16 ? -2.688 -13.297 -11.531 1 97.75 16 LEU B N 1
ATOM 3672 C CA . LEU B 1 16 ? -1.562 -12.758 -12.289 1 97.75 16 LEU B CA 1
ATOM 3673 C C . LEU B 1 16 ? -0.245 -13.016 -11.562 1 97.75 16 LEU B C 1
ATOM 3675 O O . LEU B 1 16 ? -0.084 -12.625 -10.398 1 97.75 16 LEU B O 1
ATOM 3679 N N . GLN B 1 17 ? 0.557 -13.75 -12.234 1 94.5 17 GLN B N 1
ATOM 3680 C CA . GLN B 1 17 ? 1.985 -13.797 -11.945 1 94.5 17 GLN B CA 1
ATOM 3681 C C . GLN B 1 17 ? 2.783 -13.008 -12.969 1 94.5 17 GLN B C 1
ATOM 3683 O O . GLN B 1 17 ? 2.424 -12.969 -14.148 1 94.5 17 GLN B O 1
ATOM 3688 N N . ALA B 1 18 ? 3.785 -12.344 -12.609 1 91.12 18 ALA B N 1
ATOM 3689 C CA . ALA B 1 18 ? 4.434 -11.312 -13.422 1 91.12 18 ALA B CA 1
ATOM 3690 C C . ALA B 1 18 ? 4.578 -11.773 -14.867 1 91.12 18 ALA B C 1
ATOM 3692 O O . ALA B 1 18 ? 4.156 -11.07 -15.789 1 91.12 18 ALA B O 1
ATOM 3693 N N . THR B 1 19 ? 5.031 -12.992 -15.109 1 95.62 19 THR B N 1
ATOM 3694 C CA . THR B 1 19 ? 5.312 -13.414 -16.484 1 95.62 19 THR B CA 1
ATOM 3695 C C . THR B 1 19 ? 4.465 -14.625 -16.859 1 95.62 19 THR B C 1
ATOM 3697 O O . THR B 1 19 ? 4.711 -15.266 -17.875 1 95.62 19 THR B O 1
ATOM 3700 N N . GLY B 1 20 ? 3.463 -14.938 -16.031 1 96.25 20 GLY B N 1
ATOM 3701 C CA . GLY B 1 20 ? 2.639 -16.109 -16.25 1 96.25 20 GLY B CA 1
ATOM 3702 C C . GLY B 1 20 ? 2.963 -17.25 -15.312 1 96.25 20 GLY B C 1
ATOM 3703 O O . GLY B 1 20 ? 3.93 -17.188 -14.547 1 96.25 20 GLY B O 1
ATOM 3704 N N . HIS B 1 21 ? 2.201 -18.312 -15.352 1 95.62 21 HIS B N 1
ATOM 3705 C CA . HIS B 1 21 ? 2.271 -19.344 -14.328 1 95.62 21 HIS B CA 1
ATOM 3706 C C . HIS B 1 21 ? 3.137 -20.516 -14.789 1 95.62 21 HIS B C 1
ATOM 3708 O O . HIS B 1 21 ? 3.52 -21.359 -13.977 1 95.62 21 HIS B O 1
ATOM 3714 N N . HIS B 1 22 ? 3.418 -20.641 -16.062 1 94.94 22 HIS B N 1
ATOM 3715 C CA . HIS B 1 22 ? 4.395 -21.641 -16.5 1 94.94 22 HIS B CA 1
ATOM 3716 C C . HIS B 1 22 ? 5.797 -21.266 -16.016 1 94.94 22 HIS B C 1
ATOM 3718 O O . HIS B 1 22 ? 6.215 -20.109 -16.125 1 94.94 22 HIS B O 1
ATOM 3724 N N . VAL B 1 23 ? 6.535 -22.188 -15.539 1 91.44 23 VAL B N 1
ATOM 3725 C CA . VAL B 1 23 ? 7.828 -21.953 -14.906 1 91.44 23 VAL B CA 1
ATOM 3726 C C . VAL B 1 23 ? 8.773 -21.281 -15.898 1 91.44 23 VAL B C 1
ATOM 3728 O O . VAL B 1 23 ? 9.625 -20.469 -15.516 1 91.44 23 VAL B O 1
ATOM 3731 N N . ALA B 1 24 ? 8.594 -21.578 -17.156 1 94.69 24 ALA B N 1
ATOM 3732 C CA . ALA B 1 24 ? 9.43 -20.984 -18.203 1 94.69 24 ALA B CA 1
ATOM 3733 C C . ALA B 1 24 ? 8.648 -19.953 -19.016 1 94.69 24 ALA B C 1
ATOM 3735 O O . ALA B 1 24 ? 9.07 -19.578 -20.125 1 94.69 24 ALA B O 1
ATOM 3736 N N . GLY B 1 25 ? 7.523 -19.484 -18.531 1 95.56 25 GLY B N 1
ATOM 3737 C CA . GLY B 1 25 ? 6.68 -18.547 -19.25 1 95.56 25 GLY B CA 1
ATOM 3738 C C . GLY B 1 25 ? 7.398 -17.281 -19.656 1 95.56 25 GLY B C 1
ATOM 3739 O O . GLY B 1 25 ? 7.148 -16.719 -20.734 1 95.56 25 GLY B O 1
ATOM 3740 N N . TRP B 1 26 ? 8.352 -16.828 -18.859 1 97.38 26 TRP B N 1
ATOM 3741 C CA . TRP B 1 26 ? 9.07 -15.586 -19.109 1 97.38 26 TRP B CA 1
ATOM 3742 C C . TRP B 1 26 ? 9.945 -15.695 -20.359 1 97.38 26 TRP B C 1
ATOM 3744 O O . TRP B 1 26 ? 10.32 -14.688 -20.953 1 97.38 26 TRP B O 1
ATOM 3754 N N . ARG B 1 27 ? 10.227 -16.891 -20.734 1 97.56 27 ARG B N 1
ATOM 3755 C CA . ARG B 1 27 ? 11.117 -17.109 -21.875 1 97.56 27 ARG B CA 1
ATOM 3756 C C . ARG B 1 27 ? 10.336 -17.156 -23.188 1 97.56 27 ARG B C 1
ATOM 3758 O O . ARG B 1 27 ? 10.93 -17.156 -24.266 1 97.56 27 ARG B O 1
ATOM 3765 N N . HIS B 1 28 ? 9 -17.281 -23.109 1 97.88 28 HIS B N 1
ATOM 3766 C CA . HIS B 1 28 ? 8.211 -17.188 -24.328 1 97.88 28 HIS B CA 1
ATOM 3767 C C . HIS B 1 28 ? 8.555 -15.938 -25.125 1 97.88 28 HIS B C 1
ATOM 3769 O O . HIS B 1 28 ? 8.711 -14.859 -24.547 1 97.88 28 HIS B O 1
ATOM 3775 N N . PRO B 1 29 ? 8.633 -16.031 -26.438 1 97.44 29 PRO B N 1
ATOM 3776 C CA . PRO B 1 29 ? 9.031 -14.883 -27.25 1 97.44 29 PRO B CA 1
ATOM 3777 C C . PRO B 1 29 ? 8.086 -13.695 -27.094 1 97.44 29 PRO B C 1
ATOM 3779 O O . PRO B 1 29 ? 8.508 -12.539 -27.203 1 97.44 29 PRO B O 1
ATOM 3782 N N . GLY B 1 30 ? 6.891 -13.914 -26.797 1 97.69 30 GLY B N 1
ATOM 3783 C CA . GLY B 1 30 ? 5.91 -12.844 -26.656 1 97.69 30 GLY B CA 1
ATOM 3784 C C . GLY B 1 30 ? 5.738 -12.367 -25.234 1 97.69 30 GLY B C 1
ATOM 3785 O O . GLY B 1 30 ? 4.98 -11.43 -24.969 1 97.69 30 GLY B O 1
ATOM 3786 N N . ALA B 1 31 ? 6.438 -12.945 -24.266 1 98.19 31 ALA B N 1
ATOM 3787 C CA . ALA B 1 31 ? 6.258 -12.617 -22.859 1 98.19 31 ALA B CA 1
ATOM 3788 C C . ALA B 1 31 ? 6.984 -11.328 -22.5 1 98.19 31 ALA B C 1
ATOM 3790 O O . ALA B 1 31 ? 8.023 -11.008 -23.078 1 98.19 31 ALA B O 1
ATOM 3791 N N . GLN B 1 32 ? 6.441 -10.539 -21.609 1 98.06 32 GLN B N 1
ATOM 3792 C CA . GLN B 1 32 ? 7.109 -9.383 -21.016 1 98.06 32 GLN B CA 1
ATOM 3793 C C . GLN B 1 32 ? 8.062 -9.812 -19.906 1 98.06 32 GLN B C 1
ATOM 3795 O O . GLN B 1 32 ? 7.672 -9.891 -18.734 1 98.06 32 GLN B O 1
ATOM 3800 N N . ALA B 1 33 ? 9.297 -9.93 -20.203 1 97.44 33 ALA B N 1
ATOM 3801 C CA . ALA B 1 33 ? 10.258 -10.562 -19.312 1 97.44 33 ALA B CA 1
ATOM 3802 C C . ALA B 1 33 ? 10.5 -9.703 -18.078 1 97.44 33 ALA B C 1
ATOM 3804 O O . ALA B 1 33 ? 10.805 -10.219 -17 1 97.44 33 ALA B O 1
ATOM 3805 N N . ASP B 1 34 ? 10.375 -8.383 -18.156 1 97.62 34 ASP B N 1
ATOM 3806 C CA . ASP B 1 34 ? 10.633 -7.48 -17.047 1 97.62 34 ASP B CA 1
ATOM 3807 C C . ASP B 1 34 ? 9.336 -7.113 -16.328 1 97.62 34 ASP B C 1
ATOM 3809 O O . ASP B 1 34 ? 9.25 -6.059 -15.695 1 97.62 34 ASP B O 1
ATOM 3813 N N . ALA B 1 35 ? 8.328 -7.957 -16.438 1 97.62 35 ALA B N 1
ATOM 3814 C CA . ALA B 1 35 ? 6.984 -7.695 -15.922 1 97.62 35 ALA B CA 1
ATOM 3815 C C . ALA B 1 35 ? 7.016 -7.387 -14.43 1 97.62 35 ALA B C 1
ATOM 3817 O O . ALA B 1 35 ? 6.195 -6.621 -13.93 1 97.62 35 ALA B O 1
ATOM 3818 N N . GLY B 1 36 ? 7.969 -7.844 -13.719 1 96.38 36 GLY B N 1
ATOM 3819 C CA . GLY B 1 36 ? 8.047 -7.684 -12.273 1 96.38 36 GLY B CA 1
ATOM 3820 C C . GLY B 1 36 ? 8.297 -6.25 -11.844 1 96.38 36 GLY B C 1
ATOM 3821 O O . GLY B 1 36 ? 8.141 -5.914 -10.672 1 96.38 36 GLY B O 1
ATOM 3822 N N . ARG B 1 37 ? 8.633 -5.383 -12.734 1 96.69 37 ARG B N 1
ATOM 3823 C CA . ARG B 1 37 ? 8.867 -3.977 -12.422 1 96.69 37 ARG B CA 1
ATOM 3824 C C . ARG B 1 37 ? 8.266 -3.072 -13.492 1 96.69 37 ARG B C 1
ATOM 3826 O O . ARG B 1 37 ? 8.75 -1.957 -13.711 1 96.69 37 ARG B O 1
ATOM 3833 N N . ASN B 1 38 ? 7.281 -3.619 -14.203 1 98.12 38 ASN B N 1
ATOM 3834 C CA . ASN B 1 38 ? 6.691 -2.918 -15.336 1 98.12 38 ASN B CA 1
ATOM 3835 C C . ASN B 1 38 ? 5.215 -2.609 -15.102 1 98.12 38 ASN B C 1
ATOM 3837 O O . ASN B 1 38 ? 4.352 -3.438 -15.383 1 98.12 38 ASN B O 1
ATOM 3841 N N . LEU B 1 39 ? 4.934 -1.395 -14.672 1 98.56 39 LEU B N 1
ATOM 3842 C CA . LEU B 1 39 ? 3.561 -1.02 -14.352 1 98.56 39 LEU B CA 1
ATOM 3843 C C . LEU B 1 39 ? 2.691 -1.01 -15.602 1 98.56 39 LEU B C 1
ATOM 3845 O O . LEU B 1 39 ? 1.531 -1.429 -15.562 1 98.56 39 LEU B O 1
ATOM 3849 N N . ALA B 1 40 ? 3.211 -0.522 -16.688 1 98.56 40 ALA B N 1
ATOM 3850 C CA . ALA B 1 40 ? 2.447 -0.43 -17.922 1 98.56 40 ALA B CA 1
ATOM 3851 C C . ALA B 1 40 ? 1.909 -1.796 -18.344 1 98.56 40 ALA B C 1
ATOM 3853 O O . ALA B 1 40 ? 0.787 -1.902 -18.844 1 98.56 40 ALA B O 1
ATOM 3854 N N . HIS B 1 41 ? 2.721 -2.814 -18.109 1 98.5 41 HIS B N 1
ATOM 3855 C CA . HIS B 1 41 ? 2.299 -4.18 -18.422 1 98.5 41 HIS B CA 1
ATOM 3856 C C . HIS B 1 41 ? 1.089 -4.574 -17.578 1 98.5 41 HIS B C 1
ATOM 3858 O O . HIS B 1 41 ? 0.103 -5.094 -18.109 1 98.5 41 HIS B O 1
ATOM 3864 N N . TYR B 1 42 ? 1.092 -4.281 -16.328 1 98.81 42 TYR B N 1
ATOM 3865 C CA . TYR B 1 42 ? -0.004 -4.641 -15.445 1 98.81 42 TYR B CA 1
ATOM 3866 C C . TYR B 1 42 ? -1.251 -3.818 -15.75 1 98.81 42 TYR B C 1
ATOM 3868 O O . TYR B 1 42 ? -2.373 -4.32 -15.648 1 98.81 42 TYR B O 1
ATOM 3876 N N . ILE B 1 43 ? -1.061 -2.553 -16.094 1 98.88 43 ILE B N 1
ATOM 3877 C CA . ILE B 1 43 ? -2.197 -1.725 -16.484 1 98.88 43 ILE B CA 1
ATOM 3878 C C . ILE B 1 43 ? -2.906 -2.346 -17.672 1 98.88 43 ILE B C 1
ATOM 3880 O O . ILE B 1 43 ? -4.129 -2.502 -17.672 1 98.88 43 ILE B O 1
ATOM 3884 N N . ALA B 1 44 ? -2.141 -2.723 -18.672 1 98.81 44 ALA B N 1
ATOM 3885 C CA . ALA B 1 44 ? -2.713 -3.328 -19.859 1 98.81 44 ALA B CA 1
ATOM 3886 C C . ALA B 1 44 ? -3.449 -4.621 -19.531 1 98.81 44 ALA B C 1
ATOM 3888 O O . ALA B 1 44 ? -4.562 -4.852 -20.016 1 98.81 44 ALA B O 1
ATOM 3889 N N . LEU B 1 45 ? -2.838 -5.465 -18.703 1 98.88 45 LEU B N 1
ATOM 3890 C CA . LEU B 1 45 ? -3.465 -6.719 -18.297 1 98.88 45 LEU B CA 1
ATOM 3891 C C . LEU B 1 45 ? -4.773 -6.457 -17.562 1 98.88 45 LEU B C 1
ATOM 3893 O O . LEU B 1 45 ? -5.785 -7.102 -17.844 1 98.88 45 LEU B O 1
ATOM 3897 N N . ALA B 1 46 ? -4.734 -5.52 -16.609 1 98.94 46 ALA B N 1
ATOM 3898 C CA . ALA B 1 46 ? -5.902 -5.203 -15.805 1 98.94 46 ALA B CA 1
ATOM 3899 C C . ALA B 1 46 ? -7.055 -4.699 -16.672 1 98.94 46 ALA B C 1
ATOM 3901 O O . ALA B 1 46 ? -8.203 -5.121 -16.5 1 98.94 46 ALA B O 1
ATOM 3902 N N . GLN B 1 47 ? -6.734 -3.844 -17.578 1 98.88 47 GLN B N 1
ATOM 3903 C CA . GLN B 1 47 ? -7.758 -3.256 -18.438 1 98.88 47 GLN B CA 1
ATOM 3904 C C . GLN B 1 47 ? -8.328 -4.293 -19.406 1 98.88 47 GLN B C 1
ATOM 3906 O O . GLN B 1 47 ? -9.523 -4.273 -19.703 1 98.88 47 GLN B O 1
ATOM 3911 N N . ARG B 1 48 ? -7.488 -5.223 -19.891 1 98.69 48 ARG B N 1
ATOM 3912 C CA . ARG B 1 48 ? -7.969 -6.316 -20.734 1 98.69 48 ARG B CA 1
ATOM 3913 C C . ARG B 1 48 ? -8.922 -7.223 -19.953 1 98.69 48 ARG B C 1
ATOM 3915 O O . ARG B 1 48 ? -9.992 -7.574 -20.469 1 98.69 48 ARG B O 1
ATOM 3922 N N . ALA B 1 49 ? -8.508 -7.598 -18.766 1 98.94 49 ALA B N 1
ATOM 3923 C CA . ALA B 1 49 ? -9.352 -8.445 -17.922 1 98.94 49 ALA B CA 1
ATOM 3924 C C . ALA B 1 49 ? -10.664 -7.746 -17.578 1 98.94 49 ALA B C 1
ATOM 3926 O O . ALA B 1 49 ? -11.727 -8.375 -17.578 1 98.94 49 ALA B O 1
ATOM 3927 N N . GLU B 1 50 ? -10.609 -6.445 -17.297 1 98.94 50 GLU B N 1
ATOM 3928 C CA . GLU B 1 50 ? -11.805 -5.668 -16.984 1 98.94 50 GLU B CA 1
ATOM 3929 C C . GLU B 1 50 ? -12.75 -5.602 -18.172 1 98.94 50 GLU B C 1
ATOM 3931 O O . GLU B 1 50 ? -13.945 -5.844 -18.047 1 98.94 50 GLU B O 1
ATOM 3936 N N . ALA B 1 51 ? -12.188 -5.281 -19.297 1 98.75 51 ALA B N 1
ATOM 3937 C CA . ALA B 1 51 ? -12.992 -5.195 -20.516 1 98.75 51 ALA B CA 1
ATOM 3938 C C . ALA B 1 51 ? -13.664 -6.531 -20.828 1 98.75 51 ALA B C 1
ATOM 3940 O O . ALA B 1 51 ? -14.758 -6.566 -21.406 1 98.75 51 ALA B O 1
ATOM 3941 N N . ALA B 1 52 ? -13.023 -7.609 -20.375 1 98.81 52 ALA B N 1
ATOM 3942 C CA . ALA B 1 52 ? -13.523 -8.953 -20.641 1 98.81 52 ALA B CA 1
ATOM 3943 C C . ALA B 1 52 ? -14.547 -9.383 -19.594 1 98.81 52 ALA B C 1
ATOM 3945 O O . ALA B 1 52 ? -15.164 -10.445 -19.703 1 98.81 52 ALA B O 1
ATOM 3946 N N . GLY B 1 53 ? -14.688 -8.609 -18.531 1 98.69 53 GLY B N 1
ATOM 3947 C CA . GLY B 1 53 ? -15.742 -8.867 -17.562 1 98.69 53 GLY B CA 1
ATOM 3948 C C . GLY B 1 53 ? -15.289 -9.727 -16.391 1 98.69 53 GLY B C 1
ATOM 3949 O O . GLY B 1 53 ? -16.125 -10.211 -15.617 1 98.69 53 GLY B O 1
ATOM 3950 N N . PHE B 1 54 ? -14.008 -9.914 -16.203 1 98.94 54 PHE B N 1
ATOM 3951 C CA . PHE B 1 54 ? -13.5 -10.695 -15.07 1 98.94 54 PHE B CA 1
ATOM 3952 C C . PHE B 1 54 ? -13.938 -10.078 -13.75 1 98.94 54 PHE B C 1
ATOM 3954 O O . PHE B 1 54 ? -14.055 -8.859 -13.633 1 98.94 54 PHE B O 1
ATOM 3961 N N . ASP B 1 55 ? -14.125 -10.953 -12.75 1 98.88 55 ASP B N 1
ATOM 3962 C CA . ASP B 1 55 ? -14.555 -10.484 -11.445 1 98.88 55 ASP B CA 1
ATOM 3963 C C . ASP B 1 55 ? -13.43 -9.742 -10.727 1 98.88 55 ASP B C 1
ATOM 3965 O O . ASP B 1 55 ? -13.672 -8.734 -10.055 1 98.88 55 ASP B O 1
ATOM 3969 N N . ALA B 1 56 ? -12.234 -10.297 -10.852 1 98.94 56 ALA B N 1
ATOM 3970 C CA . ALA B 1 56 ? -11.156 -9.742 -10.031 1 98.94 56 ALA B CA 1
ATOM 3971 C C . ALA B 1 56 ? -9.789 -10.125 -10.594 1 98.94 56 ALA B C 1
ATOM 3973 O O . ALA B 1 56 ? -9.656 -11.133 -11.281 1 98.94 56 ALA B O 1
ATOM 3974 N N . LEU B 1 57 ? -8.844 -9.258 -10.336 1 98.94 57 LEU B N 1
ATOM 3975 C CA . LEU B 1 57 ? -7.438 -9.648 -10.336 1 98.94 57 LEU B CA 1
ATOM 3976 C C . LEU B 1 57 ? -7.043 -10.273 -9 1 98.94 57 LEU B C 1
ATOM 3978 O O . LEU B 1 57 ? -7.48 -9.805 -7.941 1 98.94 57 LEU B O 1
ATOM 3982 N N . PHE B 1 58 ? -6.258 -11.273 -9.055 1 98.75 58 PHE B N 1
ATOM 3983 C CA . PHE B 1 58 ? -5.738 -11.945 -7.867 1 98.75 58 PHE B CA 1
ATOM 3984 C C . PHE B 1 58 ? -4.215 -11.945 -7.871 1 98.75 58 PHE B C 1
ATOM 3986 O O . PHE B 1 58 ? -3.594 -12.391 -8.836 1 98.75 58 PHE B O 1
ATOM 3993 N N . LEU B 1 59 ? -3.604 -11.398 -6.812 1 98.5 59 LEU B N 1
ATOM 3994 C CA . LEU B 1 59 ? -2.152 -11.406 -6.66 1 98.5 59 LEU B CA 1
ATOM 3995 C C . LEU B 1 59 ? -1.742 -12.195 -5.422 1 98.5 59 LEU B C 1
ATOM 3997 O O . LEU B 1 59 ? -2.203 -11.914 -4.316 1 98.5 59 LEU B O 1
ATOM 4001 N N . ALA B 1 60 ? -0.877 -13.18 -5.633 1 96.25 60 ALA B N 1
ATOM 4002 C CA . ALA B 1 60 ? -0.242 -13.859 -4.508 1 96.25 60 ALA B CA 1
ATOM 4003 C C . ALA B 1 60 ? 0.833 -12.984 -3.871 1 96.25 60 ALA B C 1
ATOM 4005 O O . ALA B 1 60 ? 1.15 -11.914 -4.387 1 96.25 60 ALA B O 1
ATOM 4006 N N . ASP B 1 61 ? 1.305 -13.461 -2.686 1 95.88 61 ASP B N 1
ATOM 4007 C CA . ASP B 1 61 ? 2.398 -12.742 -2.041 1 95.88 61 ASP B CA 1
ATOM 4008 C C . ASP B 1 61 ? 3.201 -13.664 -1.126 1 95.88 61 ASP B C 1
ATOM 4010 O O . ASP B 1 61 ? 2.645 -14.578 -0.519 1 95.88 61 ASP B O 1
ATOM 4014 N N . GLY B 1 62 ? 4.488 -13.469 -1.143 1 95 62 GLY B N 1
ATOM 4015 C CA . GLY B 1 62 ? 5.449 -13.961 -0.166 1 95 62 GLY B CA 1
ATOM 4016 C C . GLY B 1 62 ? 6.406 -12.891 0.323 1 95 62 GLY B C 1
ATOM 4017 O O . GLY B 1 62 ? 6.832 -12.031 -0.45 1 95 62 GLY B O 1
ATOM 4018 N N . VAL B 1 63 ? 6.766 -12.977 1.609 1 97.75 63 VAL B N 1
ATOM 4019 C CA . VAL B 1 63 ? 7.574 -11.898 2.17 1 97.75 63 VAL B CA 1
ATOM 4020 C C . VAL B 1 63 ? 9.023 -12.359 2.301 1 97.75 63 VAL B C 1
ATOM 4022 O O . VAL B 1 63 ? 9.672 -12.102 3.32 1 97.75 63 VAL B O 1
ATOM 4025 N N . ALA B 1 64 ? 9.5 -13.07 1.264 1 97.25 64 ALA B N 1
ATOM 4026 C CA . ALA B 1 64 ? 10.875 -13.523 1.077 1 97.25 64 ALA B CA 1
ATOM 4027 C C . ALA B 1 64 ? 11.109 -14 -0.353 1 97.25 64 ALA B C 1
ATOM 4029 O O . ALA B 1 64 ? 10.148 -14.227 -1.102 1 97.25 64 ALA B O 1
ATOM 4030 N N . ILE B 1 65 ? 12.375 -13.969 -0.755 1 94.81 65 ILE B N 1
ATOM 4031 C CA . ILE B 1 65 ? 12.734 -14.781 -1.909 1 94.81 65 ILE B CA 1
ATOM 4032 C C . ILE B 1 65 ? 12.891 -16.25 -1.48 1 94.81 65 ILE B C 1
ATOM 4034 O O . ILE B 1 65 ? 13.727 -16.562 -0.636 1 94.81 65 ILE B O 1
ATOM 4038 N N . ARG B 1 66 ? 12.07 -17.016 -2.021 1 81.12 66 ARG B N 1
ATOM 4039 C CA . ARG B 1 66 ? 12.148 -18.422 -1.68 1 81.12 66 ARG B CA 1
ATOM 4040 C C . ARG B 1 66 ? 13.172 -19.141 -2.555 1 81.12 66 ARG B C 1
ATOM 4042 O O . ARG B 1 66 ? 13.359 -18.797 -3.721 1 81.12 66 ARG B O 1
ATOM 4049 N N . GLY B 1 67 ? 13.867 -20.094 -1.981 1 78.69 67 GLY B N 1
ATOM 4050 C CA . GLY B 1 67 ? 14.797 -20.922 -2.73 1 78.69 67 GLY B CA 1
ATOM 4051 C C . GLY B 1 67 ? 16.125 -20.25 -2.988 1 78.69 67 GLY B C 1
ATOM 4052 O O . GLY B 1 67 ? 16.719 -20.406 -4.059 1 78.69 67 GLY B O 1
ATOM 4053 N N . MET B 1 68 ? 16.516 -19.5 -2.115 1 76.12 68 MET B N 1
ATOM 4054 C CA . MET B 1 68 ? 17.797 -18.797 -2.258 1 76.12 68 MET B CA 1
ATOM 4055 C C . MET B 1 68 ? 18.938 -19.797 -2.436 1 76.12 68 MET B C 1
ATOM 4057 O O . MET B 1 68 ? 19.953 -19.484 -3.061 1 76.12 68 MET B O 1
ATOM 4061 N N . ASP B 1 69 ? 18.625 -20.938 -2.027 1 76.06 69 ASP B N 1
ATOM 4062 C CA . ASP B 1 69 ? 19.656 -21.969 -2.148 1 76.06 69 ASP B CA 1
ATOM 4063 C C . ASP B 1 69 ? 19.484 -22.766 -3.443 1 76.06 69 ASP B C 1
ATOM 4065 O O . ASP B 1 69 ? 20.312 -23.609 -3.766 1 76.06 69 ASP B O 1
ATOM 4069 N N . ASP B 1 70 ? 18.469 -22.453 -4.059 1 81.5 70 ASP B N 1
ATOM 4070 C CA . ASP B 1 70 ? 18.219 -23.109 -5.34 1 81.5 70 ASP B CA 1
ATOM 4071 C C . ASP B 1 70 ? 19.016 -22.438 -6.457 1 81.5 70 ASP B C 1
ATOM 4073 O O . ASP B 1 70 ? 18.766 -21.297 -6.824 1 81.5 70 ASP B O 1
ATOM 4077 N N . ALA B 1 71 ? 19.938 -23.219 -7.039 1 86.94 71 ALA B N 1
ATOM 4078 C CA . ALA B 1 71 ? 20.828 -22.703 -8.078 1 86.94 71 ALA B CA 1
ATOM 4079 C C . ALA B 1 71 ? 20.047 -22.297 -9.32 1 86.94 71 ALA B C 1
ATOM 4081 O O . ALA B 1 71 ? 20.562 -21.578 -10.172 1 86.94 71 ALA B O 1
ATOM 4082 N N . THR B 1 72 ? 18.828 -22.719 -9.398 1 91.44 72 THR B N 1
ATOM 4083 C CA . THR B 1 72 ? 18.047 -22.438 -10.602 1 91.44 72 THR B CA 1
ATOM 4084 C C . THR B 1 72 ? 17.203 -21.172 -10.406 1 91.44 72 THR B C 1
ATOM 4086 O O . THR B 1 72 ? 16.562 -20.703 -11.352 1 91.44 72 THR B O 1
ATOM 4089 N N . LEU B 1 73 ? 17.25 -20.547 -9.258 1 92.88 73 LEU B N 1
ATOM 4090 C CA . LEU B 1 73 ? 16.469 -19.344 -8.977 1 92.88 73 LEU B CA 1
ATOM 4091 C C . LEU B 1 73 ? 16.719 -18.281 -10.039 1 92.88 73 LEU B C 1
ATOM 4093 O O . LEU B 1 73 ? 15.773 -17.688 -10.555 1 92.88 73 LEU B O 1
ATOM 4097 N N . PRO B 1 74 ? 17.969 -18.125 -10.539 1 96.25 74 PRO B N 1
ATOM 4098 C CA . PRO B 1 74 ? 18.219 -17.078 -11.531 1 96.25 74 PRO B CA 1
ATOM 4099 C C . PRO B 1 74 ? 17.594 -17.375 -12.891 1 96.25 74 PRO B C 1
ATOM 4101 O O . PRO B 1 74 ? 17.562 -16.5 -13.766 1 96.25 74 PRO B O 1
ATOM 4104 N N . ARG B 1 75 ? 17.078 -18.594 -13.016 1 95.75 75 ARG B N 1
ATOM 4105 C CA . ARG B 1 75 ? 16.484 -19 -14.281 1 95.75 75 ARG B CA 1
ATOM 4106 C C . ARG B 1 75 ? 14.969 -18.891 -14.234 1 95.75 75 ARG B C 1
ATOM 4108 O O . ARG B 1 75 ? 14.281 -19.297 -15.172 1 95.75 75 ARG B O 1
ATOM 4115 N N . THR B 1 76 ? 14.477 -18.328 -13.18 1 93.25 76 THR B N 1
ATOM 4116 C CA . THR B 1 76 ? 13.047 -18.094 -13.023 1 93.25 76 THR B CA 1
ATOM 4117 C C . THR B 1 76 ? 12.75 -16.609 -12.867 1 93.25 76 THR B C 1
ATOM 4119 O O . THR B 1 76 ? 13.641 -15.828 -12.516 1 93.25 76 THR B O 1
ATOM 4122 N N . ALA B 1 77 ? 11.547 -16.234 -13.18 1 94.38 77 ALA B N 1
ATOM 4123 C CA . ALA B 1 77 ? 11.133 -14.836 -13.055 1 94.38 77 ALA B CA 1
ATOM 4124 C C . ALA B 1 77 ? 10.391 -14.602 -11.75 1 94.38 77 ALA B C 1
ATOM 4126 O O . ALA B 1 77 ? 9.516 -13.734 -11.664 1 94.38 77 ALA B O 1
ATOM 4127 N N . ARG B 1 78 ? 10.742 -15.273 -10.688 1 91.88 78 ARG B N 1
ATOM 4128 C CA . ARG B 1 78 ? 9.922 -15.297 -9.484 1 91.88 78 ARG B CA 1
ATOM 4129 C C . ARG B 1 78 ? 10.609 -14.586 -8.328 1 91.88 78 ARG B C 1
ATOM 4131 O O . ARG B 1 78 ? 10.039 -14.445 -7.246 1 91.88 78 ARG B O 1
ATOM 4138 N N . ALA B 1 79 ? 11.789 -14.062 -8.547 1 94.88 79 ALA B N 1
ATOM 4139 C CA . ALA B 1 79 ? 12.602 -13.57 -7.438 1 94.88 79 ALA B CA 1
ATOM 4140 C C . ALA B 1 79 ? 12.18 -12.156 -7.035 1 94.88 79 ALA B C 1
ATOM 4142 O O . ALA B 1 79 ? 12.25 -11.797 -5.859 1 94.88 79 ALA B O 1
ATOM 4143 N N . ALA B 1 80 ? 11.75 -11.383 -8.008 1 96.94 80 ALA B N 1
ATOM 4144 C CA . ALA B 1 80 ? 11.453 -9.984 -7.703 1 96.94 80 ALA B CA 1
ATOM 4145 C C . ALA B 1 80 ? 10.18 -9.531 -8.414 1 96.94 80 ALA B C 1
ATOM 4147 O O . ALA B 1 80 ? 10.07 -9.633 -9.641 1 96.94 80 ALA B O 1
ATOM 4148 N N . THR B 1 81 ? 9.219 -9.086 -7.676 1 97.56 81 THR B N 1
ATOM 4149 C CA . THR B 1 81 ? 7.957 -8.547 -8.18 1 97.56 81 THR B CA 1
ATOM 4150 C C . THR B 1 81 ? 7.473 -7.395 -7.305 1 97.56 81 THR B C 1
ATOM 4152 O O . THR B 1 81 ? 8.055 -7.121 -6.254 1 97.56 81 THR B O 1
ATOM 4155 N N . PHE B 1 82 ? 6.457 -6.703 -7.711 1 98.5 82 PHE B N 1
ATOM 4156 C CA . PHE B 1 82 ? 5.852 -5.633 -6.93 1 98.5 82 PHE B CA 1
ATOM 4157 C C . PHE B 1 82 ? 5.219 -6.184 -5.656 1 98.5 82 PHE B C 1
ATOM 4159 O O . PHE B 1 82 ? 4.707 -7.305 -5.648 1 98.5 82 PHE B O 1
ATOM 4166 N N . GLU B 1 83 ? 5.293 -5.344 -4.59 1 98.56 83 GLU B N 1
ATOM 4167 C CA . GLU B 1 83 ? 4.398 -5.574 -3.461 1 98.56 83 GLU B CA 1
ATOM 4168 C C . GLU B 1 83 ? 2.936 -5.422 -3.875 1 98.56 83 GLU B C 1
ATOM 4170 O O . GLU B 1 83 ? 2.584 -4.488 -4.598 1 98.56 83 GLU B O 1
ATOM 4175 N N . PRO B 1 84 ? 2.072 -6.344 -3.547 1 98.62 84 PRO B N 1
ATOM 4176 C CA . PRO B 1 84 ? 0.753 -6.449 -4.176 1 98.62 84 PRO B CA 1
ATOM 4177 C C . PRO B 1 84 ? -0.151 -5.262 -3.855 1 98.62 84 PRO B C 1
ATOM 4179 O O . PRO B 1 84 ? -0.891 -4.793 -4.723 1 98.62 84 PRO B O 1
ATOM 4182 N N . LEU B 1 85 ? -0.143 -4.734 -2.652 1 98.81 85 LEU B N 1
ATOM 4183 C CA . LEU B 1 85 ? -1.081 -3.68 -2.279 1 98.81 85 LEU B CA 1
ATOM 4184 C C . LEU B 1 85 ? -0.75 -2.377 -2.998 1 98.81 85 LEU B C 1
ATOM 4186 O O . LEU B 1 85 ? -1.65 -1.661 -3.443 1 98.81 85 LEU B O 1
ATOM 4190 N N . THR B 1 86 ? 0.575 -2.076 -3.105 1 98.88 86 THR B N 1
ATOM 4191 C CA . THR B 1 86 ? 0.937 -0.876 -3.852 1 98.88 86 THR B CA 1
ATOM 4192 C C . THR B 1 86 ? 0.563 -1.021 -5.324 1 98.88 86 THR B C 1
ATOM 4194 O O . THR B 1 86 ? -0 -0.1 -5.918 1 98.88 86 THR B O 1
ATOM 4197 N N . LEU B 1 87 ? 0.78 -2.184 -5.898 1 98.94 87 LEU B N 1
ATOM 4198 C CA . LEU B 1 87 ? 0.436 -2.406 -7.301 1 98.94 87 LEU B CA 1
ATOM 4199 C C . LEU B 1 87 ? -1.069 -2.293 -7.516 1 98.94 87 LEU B C 1
ATOM 4201 O O . LEU B 1 87 ? -1.52 -1.589 -8.422 1 98.94 87 LEU B O 1
ATOM 4205 N N . LEU B 1 88 ? -1.824 -2.941 -6.656 1 98.94 88 LEU B N 1
ATOM 4206 C CA . LEU B 1 88 ? -3.271 -2.941 -6.848 1 98.94 88 LEU B CA 1
ATOM 4207 C C . LEU B 1 88 ? -3.852 -1.554 -6.598 1 98.94 88 LEU B C 1
ATOM 4209 O O . LEU B 1 88 ? -4.836 -1.165 -7.23 1 98.94 88 LEU B O 1
ATOM 4213 N N . SER B 1 89 ? -3.229 -0.776 -5.711 1 98.94 89 SER B N 1
ATOM 4214 C CA . SER B 1 89 ? -3.654 0.607 -5.52 1 98.94 89 SER B CA 1
ATOM 4215 C C . SER B 1 89 ? -3.414 1.44 -6.773 1 98.94 89 SER B C 1
ATOM 4217 O O . SER B 1 89 ? -4.258 2.256 -7.152 1 98.94 89 SER B O 1
ATOM 4219 N N . ALA B 1 90 ? -2.303 1.251 -7.422 1 98.94 90 ALA B N 1
ATOM 4220 C CA . ALA B 1 90 ? -2.041 1.916 -8.695 1 98.94 90 ALA B CA 1
ATOM 4221 C C . ALA B 1 90 ? -3.09 1.54 -9.734 1 98.94 90 ALA B C 1
ATOM 4223 O O . ALA B 1 90 ? -3.615 2.406 -10.438 1 98.94 90 ALA B O 1
ATOM 4224 N N . LEU B 1 91 ? -3.432 0.271 -9.766 1 98.94 91 LEU B N 1
ATOM 4225 C CA . LEU B 1 91 ? -4.379 -0.217 -10.758 1 98.94 91 LEU B CA 1
ATOM 4226 C C . LEU B 1 91 ? -5.789 0.281 -10.453 1 98.94 91 LEU B C 1
ATOM 4228 O O . LEU B 1 91 ? -6.613 0.414 -11.359 1 98.94 91 LEU B O 1
ATOM 4232 N N . ALA B 1 92 ? -6.059 0.556 -9.164 1 98.94 92 ALA B N 1
ATOM 4233 C CA . ALA B 1 92 ? -7.355 1.089 -8.766 1 98.94 92 ALA B CA 1
ATOM 4234 C C . ALA B 1 92 ? -7.648 2.412 -9.469 1 98.94 92 ALA B C 1
ATOM 4236 O O . ALA B 1 92 ? -8.797 2.707 -9.797 1 98.94 92 ALA B O 1
ATOM 4237 N N . ALA B 1 93 ? -6.621 3.18 -9.797 1 98.75 93 ALA B N 1
ATOM 4238 C CA . ALA B 1 93 ? -6.785 4.52 -10.359 1 98.75 93 ALA B CA 1
ATOM 4239 C C . ALA B 1 93 ? -7.023 4.457 -11.867 1 98.75 93 ALA B C 1
ATOM 4241 O O . ALA B 1 93 ? -7.426 5.449 -12.477 1 98.75 93 ALA B O 1
ATOM 4242 N N . VAL B 1 94 ? -6.812 3.248 -12.469 1 98.75 94 VAL B N 1
ATOM 4243 C CA . VAL B 1 94 ? -6.863 3.203 -13.93 1 98.75 94 VAL B CA 1
ATOM 4244 C C . VAL B 1 94 ? -7.844 2.123 -14.375 1 98.75 94 VAL B C 1
ATOM 4246 O O . VAL B 1 94 ? -7.852 1.729 -15.547 1 98.75 94 VAL B O 1
ATOM 4249 N N . THR B 1 95 ? -8.594 1.547 -13.445 1 98.81 95 THR B N 1
ATOM 4250 C CA . THR B 1 95 ? -9.711 0.647 -13.703 1 98.81 95 THR B CA 1
ATOM 4251 C C . THR B 1 95 ? -10.969 1.125 -12.984 1 98.81 95 THR B C 1
ATOM 4253 O O . THR B 1 95 ? -10.906 2.027 -12.148 1 98.81 95 THR B O 1
ATOM 4256 N N . GLN B 1 96 ? -12.141 0.451 -13.312 1 98.56 96 GLN B N 1
ATOM 4257 C CA . GLN B 1 96 ? -13.391 1.023 -12.812 1 98.56 96 GLN B CA 1
ATOM 4258 C C . GLN B 1 96 ? -14.258 -0.044 -12.164 1 98.56 96 GLN B C 1
ATOM 4260 O O . GLN B 1 96 ? -15.102 0.266 -11.312 1 98.56 96 GLN B O 1
ATOM 4265 N N . ARG B 1 97 ? -14.086 -1.293 -12.594 1 98.88 97 ARG B N 1
ATOM 4266 C CA . ARG B 1 97 ? -15.062 -2.293 -12.164 1 98.88 97 ARG B CA 1
ATOM 4267 C C . ARG B 1 97 ? -14.367 -3.521 -11.586 1 98.88 97 ARG B C 1
ATOM 4269 O O . ARG B 1 97 ? -14.828 -4.098 -10.602 1 98.88 97 ARG B O 1
ATOM 4276 N N . ILE B 1 98 ? -13.266 -3.932 -12.117 1 98.94 98 ILE B N 1
ATOM 4277 C CA . ILE B 1 98 ? -12.656 -5.215 -11.805 1 98.94 98 ILE B CA 1
ATOM 4278 C C . ILE B 1 98 ? -12.18 -5.219 -10.352 1 98.94 98 ILE B C 1
ATOM 4280 O O . ILE B 1 98 ? -11.656 -4.215 -9.859 1 98.94 98 ILE B O 1
ATOM 4284 N N . GLY B 1 99 ? -12.453 -6.309 -9.656 1 98.94 99 GLY B N 1
ATOM 4285 C CA . GLY B 1 99 ? -11.992 -6.473 -8.281 1 98.94 99 GLY B CA 1
ATOM 4286 C C . GLY B 1 99 ? -10.484 -6.539 -8.164 1 98.94 99 GLY B C 1
ATOM 4287 O O . GLY B 1 99 ? -9.797 -6.898 -9.125 1 98.94 99 GLY B O 1
ATOM 4288 N N . LEU B 1 100 ? -9.969 -6.199 -6.969 1 99 100 LEU B N 1
ATOM 4289 C CA . LEU B 1 100 ? -8.547 -6.102 -6.684 1 99 100 LEU B CA 1
ATOM 4290 C C . LEU B 1 100 ? -8.188 -6.867 -5.414 1 99 100 LEU B C 1
ATOM 4292 O O . LEU B 1 100 ? -8.289 -6.328 -4.309 1 99 100 LEU B O 1
ATOM 4296 N N . VAL B 1 101 ? -7.719 -8.133 -5.57 1 98.94 101 VAL B N 1
ATOM 4297 C CA . VAL B 1 101 ? -7.496 -9.031 -4.438 1 98.94 101 VAL B CA 1
ATOM 4298 C C . VAL B 1 101 ? -5.996 -9.172 -4.176 1 98.94 101 VAL B C 1
ATOM 4300 O O . VAL B 1 101 ? -5.25 -9.625 -5.047 1 98.94 101 VAL B O 1
ATOM 4303 N N . ALA B 1 102 ? -5.578 -8.789 -2.982 1 98.81 102 ALA B N 1
ATOM 4304 C CA . ALA B 1 102 ? -4.184 -8.914 -2.566 1 98.81 102 ALA B CA 1
ATOM 4305 C C . ALA B 1 102 ? -4.031 -9.969 -1.477 1 98.81 102 ALA B C 1
ATOM 4307 O O . ALA B 1 102 ? -4.871 -10.078 -0.582 1 98.81 102 ALA B O 1
ATOM 4308 N N . THR B 1 103 ? -2.953 -10.695 -1.552 1 98.44 103 THR B N 1
ATOM 4309 C CA . THR B 1 103 ? -2.586 -11.641 -0.5 1 98.44 103 THR B CA 1
ATOM 4310 C C . THR B 1 103 ? -1.755 -10.953 0.578 1 98.44 103 THR B C 1
ATOM 4312 O O . THR B 1 103 ? -0.766 -10.281 0.273 1 98.44 103 THR B O 1
ATOM 4315 N N . VAL B 1 104 ? -2.191 -11.047 1.806 1 98.56 104 VAL B N 1
ATOM 4316 C CA . VAL B 1 104 ? -1.458 -10.516 2.949 1 98.56 104 VAL B CA 1
ATOM 4317 C C . VAL B 1 104 ? -1.5 -11.516 4.102 1 98.56 104 VAL B C 1
ATOM 4319 O O . VAL B 1 104 ? -2.57 -12.008 4.465 1 98.56 104 VAL B O 1
ATOM 4322 N N . SER B 1 105 ? -0.359 -11.805 4.664 1 97.88 105 SER B N 1
ATOM 4323 C CA . SER B 1 105 ? -0.213 -12.82 5.707 1 97.88 105 SER B CA 1
ATOM 4324 C C . SER B 1 105 ? -0.648 -12.273 7.066 1 97.88 105 SER B C 1
ATOM 4326 O O . SER B 1 105 ? -0.357 -11.125 7.402 1 97.88 105 SER B O 1
ATOM 4328 N N . THR B 1 106 ? -1.285 -13.117 7.855 1 98.38 106 THR B N 1
ATOM 4329 C CA . THR B 1 106 ? -1.654 -12.773 9.227 1 98.38 106 THR B CA 1
ATOM 4330 C C . THR B 1 106 ? -0.515 -13.102 10.188 1 98.38 106 THR B C 1
ATOM 4332 O O . THR B 1 106 ? -0.581 -12.766 11.375 1 98.38 106 THR B O 1
ATOM 4335 N N . THR B 1 107 ? 0.524 -13.758 9.68 1 98.31 107 THR B N 1
ATOM 4336 C CA . THR B 1 107 ? 1.624 -14.172 10.539 1 98.31 107 THR B CA 1
ATOM 4337 C C . THR B 1 107 ? 2.631 -13.039 10.719 1 98.31 107 THR B C 1
ATOM 4339 O O . THR B 1 107 ? 3.113 -12.805 11.828 1 98.31 107 THR B O 1
ATOM 4342 N N . TYR B 1 108 ? 2.863 -12.305 9.68 1 98.38 108 TYR B N 1
ATOM 4343 C CA . TYR B 1 108 ? 3.986 -11.375 9.703 1 98.38 108 TYR B CA 1
ATOM 4344 C C . TYR B 1 108 ? 3.506 -9.938 9.547 1 98.38 108 TYR B C 1
ATOM 4346 O O . TYR B 1 108 ? 4.246 -9.078 9.062 1 98.38 108 TYR B O 1
ATOM 4354 N N . ASN B 1 109 ? 2.213 -9.656 9.844 1 98.62 109 ASN B N 1
ATOM 4355 C CA . ASN B 1 109 ? 1.639 -8.32 9.789 1 98.62 109 ASN B CA 1
ATOM 4356 C C . ASN B 1 109 ? 0.925 -7.957 11.094 1 98.62 109 ASN B C 1
ATOM 4358 O O . ASN B 1 109 ? 0.722 -8.82 11.953 1 98.62 109 ASN B O 1
ATOM 4362 N N . GLU B 1 110 ? 0.655 -6.652 11.25 1 98.75 110 GLU B N 1
ATOM 4363 C CA . GLU B 1 110 ? -0.193 -6.137 12.32 1 98.75 110 GLU B CA 1
ATOM 4364 C C . GLU B 1 110 ? -1.609 -5.867 11.82 1 98.75 110 GLU B C 1
ATOM 4366 O O . GLU B 1 110 ? -1.795 -5.285 10.75 1 98.75 110 GLU B O 1
ATOM 4371 N N . PRO B 1 111 ? -2.617 -6.312 12.617 1 98.88 111 PRO B N 1
ATOM 4372 C CA . PRO B 1 111 ? -3.99 -6.211 12.117 1 98.88 111 PRO B CA 1
ATOM 4373 C C . PRO B 1 111 ? -4.406 -4.773 11.82 1 98.88 111 PRO B C 1
ATOM 4375 O O . PRO B 1 111 ? -5.18 -4.527 10.891 1 98.88 111 PRO B O 1
ATOM 4378 N N . PHE B 1 112 ? -3.938 -3.775 12.602 1 98.88 112 PHE B N 1
ATOM 4379 C CA . PHE B 1 112 ? -4.328 -2.389 12.383 1 98.88 112 PHE B CA 1
ATOM 4380 C C . PHE B 1 112 ? -3.861 -1.901 11.016 1 98.88 112 PHE B C 1
ATOM 4382 O O . PHE B 1 112 ? -4.609 -1.239 10.297 1 98.88 112 PHE B O 1
ATOM 4389 N N . HIS B 1 113 ? -2.646 -2.275 10.641 1 98.88 113 HIS B N 1
ATOM 4390 C CA . HIS B 1 113 ? -2.119 -1.919 9.328 1 98.88 113 HIS B CA 1
ATOM 4391 C C . HIS B 1 113 ? -2.945 -2.553 8.211 1 98.88 113 HIS B C 1
ATOM 4393 O O . HIS B 1 113 ? -3.289 -1.885 7.234 1 98.88 113 HIS B O 1
ATOM 4399 N N . VAL B 1 114 ? -3.23 -3.807 8.375 1 98.94 114 VAL B N 1
ATOM 4400 C CA . VAL B 1 114 ? -3.953 -4.531 7.336 1 98.94 114 VAL B CA 1
ATOM 4401 C C . VAL B 1 114 ? -5.355 -3.953 7.184 1 98.94 114 VAL B C 1
ATOM 4403 O O . VAL B 1 114 ? -5.824 -3.732 6.062 1 98.94 114 VAL B O 1
ATOM 4406 N N . ALA B 1 115 ? -5.992 -3.643 8.281 1 98.94 115 ALA B N 1
ATOM 4407 C CA . ALA B 1 115 ? -7.324 -3.039 8.25 1 98.94 115 ALA B CA 1
ATOM 4408 C C . ALA B 1 115 ? -7.305 -1.708 7.5 1 98.94 115 ALA B C 1
ATOM 4410 O O . ALA B 1 115 ? -8.148 -1.46 6.641 1 98.94 115 ALA B O 1
ATOM 4411 N N . ARG B 1 116 ? -6.305 -0.893 7.777 1 98.69 116 ARG B N 1
ATOM 4412 C CA . ARG B 1 116 ? -6.199 0.433 7.176 1 98.69 116 ARG B CA 1
ATOM 4413 C C . ARG B 1 116 ? -5.961 0.336 5.672 1 98.69 116 ARG B C 1
ATOM 4415 O O . ARG B 1 116 ? -6.598 1.045 4.891 1 98.69 116 ARG B O 1
ATOM 4422 N N . LYS B 1 117 ? -5.117 -0.514 5.312 1 98.94 117 LYS B N 1
ATOM 4423 C CA . LYS B 1 117 ? -4.699 -0.588 3.918 1 98.94 117 LYS B CA 1
ATOM 4424 C C . LYS B 1 117 ? -5.816 -1.136 3.035 1 98.94 117 LYS B C 1
ATOM 4426 O O . LYS B 1 117 ? -6.094 -0.591 1.965 1 98.94 117 LYS B O 1
ATOM 4431 N N . PHE B 1 118 ? -6.488 -2.127 3.51 1 98.94 118 PHE B N 1
ATOM 4432 C CA . PHE B 1 118 ? -7.559 -2.691 2.699 1 98.94 118 PHE B CA 1
ATOM 4433 C C . PHE B 1 118 ? -8.773 -1.777 2.699 1 98.94 118 PHE B C 1
ATOM 4435 O O . PHE B 1 118 ? -9.492 -1.69 1.701 1 98.94 118 PHE B O 1
ATOM 4442 N N . ALA B 1 119 ? -9.055 -1.131 3.822 1 98.94 119 ALA B N 1
ATOM 4443 C CA . ALA B 1 119 ? -10.125 -0.131 3.814 1 98.94 119 ALA B CA 1
ATOM 4444 C C . ALA B 1 119 ? -9.82 0.987 2.822 1 98.94 119 ALA B C 1
ATOM 4446 O O . ALA B 1 119 ? -10.695 1.411 2.066 1 98.94 119 ALA B O 1
ATOM 4447 N N . SER B 1 120 ? -8.578 1.438 2.809 1 98.94 120 SER B N 1
ATOM 4448 C CA . SER B 1 120 ? -8.172 2.482 1.874 1 98.94 120 SER B CA 1
ATOM 4449 C C . SER B 1 120 ? -8.289 2.004 0.43 1 98.94 120 SER B C 1
ATOM 4451 O O . SER B 1 120 ? -8.82 2.715 -0.425 1 98.94 120 SER B O 1
ATOM 4453 N N . LEU B 1 121 ? -7.801 0.791 0.161 1 98.94 121 LEU B N 1
ATOM 4454 C CA . LEU B 1 121 ? -7.914 0.241 -1.186 1 98.94 121 LEU B CA 1
ATOM 4455 C C . LEU B 1 121 ? -9.375 0.147 -1.613 1 98.94 121 LEU B C 1
ATOM 4457 O O . LEU B 1 121 ? -9.703 0.4 -2.775 1 98.94 121 LEU B O 1
ATOM 4461 N N . ASP B 1 122 ? -10.234 -0.223 -0.676 1 98.94 122 ASP B N 1
ATOM 4462 C CA . ASP B 1 122 ? -11.664 -0.33 -0.985 1 98.94 122 ASP B CA 1
ATOM 4463 C C . ASP B 1 122 ? -12.25 1.035 -1.336 1 98.94 122 ASP B C 1
ATOM 4465 O O . ASP B 1 122 ? -13.023 1.156 -2.285 1 98.94 122 ASP B O 1
ATOM 4469 N N . HIS B 1 123 ? -11.867 2.037 -0.652 1 98.88 123 HIS B N 1
ATOM 4470 C CA . HIS B 1 123 ? -12.312 3.389 -0.964 1 98.88 123 HIS B CA 1
ATOM 4471 C C . HIS B 1 123 ? -11.703 3.885 -2.27 1 98.88 123 HIS B C 1
ATOM 4473 O O . HIS B 1 123 ? -12.406 4.445 -3.115 1 98.88 123 HIS B O 1
ATOM 4479 N N . LEU B 1 124 ? -10.422 3.662 -2.453 1 98.88 124 LEU B N 1
ATOM 4480 C CA . LEU B 1 124 ? -9.734 4.102 -3.662 1 98.88 124 LEU B CA 1
ATOM 4481 C C . LEU B 1 124 ? -10.391 3.518 -4.906 1 98.88 124 LEU B C 1
ATOM 4483 O O . LEU B 1 124 ? -10.406 4.156 -5.961 1 98.88 124 LEU B O 1
ATOM 4487 N N . SER B 1 125 ? -10.914 2.346 -4.75 1 98.88 125 SER B N 1
ATOM 4488 C CA . SER B 1 125 ? -11.406 1.608 -5.91 1 98.88 125 SER B CA 1
ATOM 4489 C C . SER B 1 125 ? -12.922 1.672 -6 1 98.88 125 SER B C 1
ATOM 4491 O O . SER B 1 125 ? -13.516 1.159 -6.949 1 98.88 125 SER B O 1
ATOM 4493 N N . GLY B 1 126 ? -13.562 2.287 -5.047 1 98.62 126 GLY B N 1
ATOM 4494 C CA . GLY B 1 126 ? -15.016 2.338 -5.039 1 98.62 126 GLY B CA 1
ATOM 4495 C C . GLY B 1 126 ? -15.656 1.004 -4.711 1 98.62 126 GLY B C 1
ATOM 4496 O O . GLY B 1 126 ? -16.688 0.649 -5.277 1 98.62 126 GLY B O 1
ATOM 4497 N N . GLY B 1 127 ? -15.047 0.242 -3.865 1 98.88 127 GLY B N 1
ATOM 4498 C CA . GLY B 1 127 ? -15.625 -1.005 -3.393 1 98.88 127 GLY B CA 1
ATOM 4499 C C . GLY B 1 127 ? -15.172 -2.215 -4.184 1 98.88 127 GLY B C 1
ATOM 4500 O O . GLY B 1 127 ? -15.977 -3.074 -4.539 1 98.88 127 GLY B O 1
ATOM 4501 N N . ARG B 1 128 ? -13.906 -2.357 -4.43 1 98.94 128 ARG B N 1
ATOM 4502 C CA . ARG B 1 128 ? -13.461 -3.451 -5.289 1 98.94 128 ARG B CA 1
ATOM 4503 C C . ARG B 1 128 ? -12.344 -4.25 -4.625 1 98.94 128 ARG B C 1
ATOM 4505 O O . ARG B 1 128 ? -11.727 -5.102 -5.258 1 98.94 128 ARG B O 1
ATOM 4512 N N . ALA B 1 129 ? -12.055 -4.02 -3.307 1 98.94 129 ALA B N 1
ATOM 4513 C CA . ALA B 1 129 ? -10.922 -4.652 -2.633 1 98.94 129 ALA B CA 1
ATOM 4514 C C . ALA B 1 129 ? -11.289 -6.039 -2.117 1 98.94 129 ALA B C 1
ATOM 4516 O O . ALA B 1 129 ? -12.422 -6.266 -1.686 1 98.94 129 ALA B O 1
ATOM 4517 N N . GLY B 1 130 ? -10.352 -6.957 -2.168 1 98.94 130 GLY B N 1
ATOM 4518 C CA . GLY B 1 130 ? -10.398 -8.242 -1.495 1 98.94 130 GLY B CA 1
ATOM 4519 C C . GLY B 1 130 ? -9.094 -8.594 -0.796 1 98.94 130 GLY B C 1
ATOM 4520 O O . GLY B 1 130 ? -8.016 -8.25 -1.273 1 98.94 130 GLY B O 1
ATOM 4521 N N . TRP B 1 131 ? -9.211 -9.266 0.327 1 98.94 131 TRP B N 1
ATOM 4522 C CA . TRP B 1 131 ? -8.078 -9.711 1.13 1 98.94 131 TRP B CA 1
ATOM 4523 C C . TRP B 1 131 ? -7.965 -11.234 1.129 1 98.94 131 TRP B C 1
ATOM 4525 O O . TRP B 1 131 ? -8.836 -11.922 1.657 1 98.94 131 TRP B O 1
ATOM 4535 N N . ASN B 1 132 ? -6.91 -11.719 0.468 1 98.69 132 ASN B N 1
ATOM 4536 C CA . ASN B 1 132 ? -6.594 -13.133 0.568 1 98.69 132 ASN B CA 1
ATOM 4537 C C . ASN B 1 132 ? -5.793 -13.445 1.828 1 98.69 132 ASN B C 1
ATOM 4539 O O . ASN B 1 132 ? -4.613 -13.094 1.922 1 98.69 132 ASN B O 1
ATOM 4543 N N . VAL B 1 133 ? -6.426 -14.133 2.74 1 98.25 133 VAL B N 1
ATOM 4544 C CA . VAL B 1 133 ? -5.863 -14.445 4.051 1 98.25 133 VAL B CA 1
ATOM 4545 C C . VAL B 1 133 ? -5 -15.695 3.961 1 98.25 133 VAL B C 1
ATOM 4547 O O . VAL B 1 133 ? -5.488 -16.766 3.609 1 98.25 133 VAL B O 1
ATOM 4550 N N . VAL B 1 134 ? -3.744 -15.469 4.297 1 96 134 VAL B N 1
ATOM 4551 C CA . VAL B 1 134 ? -2.836 -16.609 4.367 1 96 134 VAL B CA 1
ATOM 4552 C C . VAL B 1 134 ? -2.012 -16.531 5.648 1 96 134 VAL 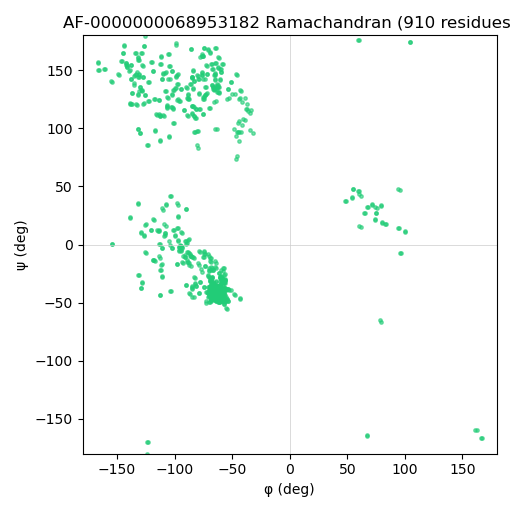B C 1
ATOM 4554 O O . VAL B 1 134 ? -1.939 -15.484 6.289 1 96 134 VAL B O 1
ATOM 4557 N N . THR B 1 135 ? -1.357 -17.656 6.031 1 96.06 135 THR B N 1
ATOM 4558 C CA . THR B 1 135 ? -0.549 -17.672 7.246 1 96.06 135 THR B CA 1
ATOM 4559 C C . THR B 1 135 ? 0.929 -17.844 6.91 1 96.06 135 THR B C 1
ATOM 4561 O O . THR B 1 135 ? 1.762 -18 7.805 1 96.06 135 THR B O 1
ATOM 4564 N N . SER B 1 136 ? 1.256 -17.703 5.629 1 93.69 136 SER B N 1
ATOM 4565 C CA . SER B 1 136 ? 2.611 -17.953 5.16 1 93.69 136 SER B CA 1
ATOM 4566 C C . SER B 1 136 ? 3.031 -19.391 5.441 1 93.69 136 SER B C 1
ATOM 4568 O O . SER B 1 136 ? 2.232 -20.203 5.934 1 93.69 136 SER B O 1
ATOM 4570 N N . TRP B 1 137 ? 4.34 -19.859 4.965 1 88.44 137 TRP B N 1
ATOM 4571 C CA . TRP B 1 137 ? 4.586 -21.281 5.121 1 88.44 137 TRP B CA 1
ATOM 4572 C C . TRP B 1 137 ? 6.082 -21.578 5.211 1 88.44 137 TRP B C 1
ATOM 4574 O O . TRP B 1 137 ? 6.488 -22.719 5.383 1 88.44 137 TRP B O 1
ATOM 4584 N N . SER B 1 138 ? 6.988 -20.531 5.152 1 89.19 138 SER B N 1
ATOM 4585 C CA . SER B 1 138 ? 8.391 -20.891 5 1 89.19 138 SER B CA 1
ATOM 4586 C C . SER B 1 138 ? 9.258 -20.219 6.062 1 89.19 138 SER B C 1
ATOM 4588 O O . SER B 1 138 ? 8.938 -19.125 6.531 1 89.19 138 SER B O 1
ATOM 4590 N N . ASP B 1 139 ? 10.375 -20.891 6.344 1 94.06 139 ASP B N 1
ATOM 4591 C CA . ASP B 1 139 ? 11.375 -20.328 7.242 1 94.06 139 ASP B CA 1
ATOM 4592 C C . ASP B 1 139 ? 12.039 -19.094 6.621 1 94.06 139 ASP B C 1
ATOM 4594 O O . ASP B 1 139 ? 12.469 -18.188 7.336 1 94.06 139 ASP B O 1
ATOM 4598 N N . ALA B 1 140 ? 12.094 -19.094 5.301 1 94.31 140 ALA B N 1
ATOM 4599 C CA . ALA B 1 140 ? 12.672 -17.938 4.625 1 94.31 140 ALA B CA 1
ATOM 4600 C C . ALA B 1 140 ? 11.93 -16.656 5 1 94.31 140 ALA B C 1
ATOM 4602 O O . ALA B 1 140 ? 12.555 -15.609 5.227 1 94.31 140 ALA B O 1
ATOM 4603 N N . GLU B 1 141 ? 10.648 -16.703 5.129 1 97.19 141 GLU B N 1
ATOM 4604 C CA . GLU B 1 141 ? 9.859 -15.547 5.527 1 97.19 141 GLU B CA 1
ATOM 4605 C C . GLU B 1 141 ? 10.117 -15.172 6.988 1 97.19 141 GLU B C 1
ATOM 4607 O O . GLU B 1 141 ? 10.266 -14 7.316 1 97.19 141 GLU B O 1
ATOM 4612 N N . ALA B 1 142 ? 10.203 -16.203 7.824 1 97.75 142 ALA B N 1
ATOM 4613 C CA . ALA B 1 142 ? 10.445 -15.977 9.242 1 97.75 142 ALA B CA 1
ATOM 4614 C C . ALA B 1 142 ? 11.742 -15.195 9.461 1 97.75 142 ALA B C 1
ATOM 4616 O O . ALA B 1 142 ? 11.789 -14.281 10.289 1 97.75 142 ALA B O 1
ATOM 4617 N N . ARG B 1 143 ? 12.711 -15.453 8.688 1 97.75 143 ARG B N 1
ATOM 4618 C CA . ARG B 1 143 ? 14.055 -14.898 8.867 1 97.75 143 ARG B CA 1
ATOM 4619 C C . ARG B 1 143 ? 14.094 -13.43 8.461 1 97.75 143 ARG B C 1
ATOM 4621 O O . ARG B 1 143 ? 15.094 -12.742 8.703 1 97.75 143 ARG B O 1
ATOM 4628 N N . ASN B 1 144 ? 13.023 -12.914 7.879 1 98.56 144 ASN B N 1
ATOM 4629 C CA . ASN B 1 144 ? 12.93 -11.492 7.562 1 98.56 144 ASN B CA 1
ATOM 4630 C C . ASN B 1 144 ? 12.18 -10.719 8.641 1 98.56 144 ASN B C 1
ATOM 4632 O O . ASN B 1 144 ? 12.047 -9.5 8.562 1 98.56 144 ASN B O 1
ATOM 4636 N N . PHE B 1 145 ? 11.711 -11.414 9.633 1 98.62 145 PHE B N 1
ATOM 4637 C CA . PHE B 1 145 ? 10.875 -10.805 10.664 1 98.62 145 PHE B CA 1
ATOM 4638 C C . PHE B 1 145 ? 11.367 -11.188 12.055 1 98.62 145 PHE B C 1
ATOM 4640 O O . PHE B 1 145 ? 10.562 -11.391 12.969 1 98.62 145 PHE B O 1
ATOM 4647 N N . SER B 1 146 ? 12.641 -11.297 12.188 1 98.44 146 SER B N 1
ATOM 4648 C CA . SER B 1 146 ? 13.367 -11.461 13.445 1 98.44 146 SER B CA 1
ATOM 4649 C C . SER B 1 146 ? 13.023 -12.781 14.125 1 98.44 146 SER B C 1
ATOM 4651 O O . SER B 1 146 ? 12.969 -12.859 15.352 1 98.44 146 SER B O 1
ATOM 4653 N N . LEU B 1 147 ? 12.625 -13.789 13.312 1 97.81 147 LEU B N 1
ATOM 4654 C CA . LEU B 1 147 ? 12.414 -15.164 13.75 1 97.81 147 LEU B CA 1
ATOM 4655 C C . LEU B 1 147 ? 13.352 -16.109 13.023 1 97.81 147 LEU B C 1
ATOM 4657 O O . LEU B 1 147 ? 13.656 -15.906 11.844 1 97.81 147 LEU B O 1
ATOM 4661 N N . GLU B 1 148 ? 13.703 -17.156 13.695 1 96.44 148 GLU B N 1
ATOM 4662 C CA . GLU B 1 148 ? 14.57 -18.172 13.07 1 96.44 148 GLU B CA 1
ATOM 4663 C C . GLU B 1 148 ? 13.75 -19.172 12.266 1 96.44 148 GLU B C 1
ATOM 4665 O O . GLU B 1 148 ? 14.195 -19.641 11.211 1 96.44 148 GLU B O 1
ATOM 4670 N N . ARG B 1 149 ? 12.57 -19.438 12.852 1 96.38 149 ARG B N 1
ATOM 4671 C CA . ARG B 1 149 ? 11.719 -20.453 12.242 1 96.38 149 ARG B CA 1
ATOM 4672 C C . ARG B 1 149 ? 10.273 -19.953 12.125 1 96.38 149 ARG B C 1
ATOM 4674 O O . ARG B 1 149 ? 9.82 -19.156 12.945 1 96.38 149 ARG B O 1
ATOM 4681 N N . HIS B 1 150 ? 9.672 -20.453 11.07 1 95.5 150 HIS B N 1
ATOM 4682 C CA . HIS B 1 150 ? 8.242 -20.203 10.891 1 95.5 150 HIS B CA 1
ATOM 4683 C C . HIS B 1 150 ? 7.43 -20.844 12.008 1 95.5 150 HIS B C 1
ATOM 4685 O O . HIS B 1 150 ? 7.719 -21.969 12.422 1 95.5 150 HIS B O 1
ATOM 4691 N N . PRO B 1 151 ? 6.43 -20.172 12.594 1 96.12 151 PRO B N 1
ATOM 4692 C CA . PRO B 1 151 ? 5.652 -20.719 13.703 1 96.12 151 PRO B CA 1
ATOM 4693 C C . PRO B 1 151 ? 4.906 -22 13.32 1 96.12 151 PRO B C 1
ATOM 4695 O O . PRO B 1 151 ? 4.641 -22.234 12.141 1 96.12 151 PRO B O 1
ATOM 4698 N N . ALA B 1 152 ? 4.543 -22.719 14.336 1 95.06 152 ALA B N 1
ATOM 4699 C CA . ALA B 1 152 ? 3.832 -23.984 14.133 1 95.06 152 ALA B CA 1
ATOM 4700 C C . ALA B 1 152 ? 2.443 -23.734 13.547 1 95.06 152 ALA B C 1
ATOM 4702 O O . ALA B 1 152 ? 1.821 -22.703 13.812 1 95.06 152 ALA B O 1
ATOM 4703 N N . HIS B 1 153 ? 1.975 -24.719 12.781 1 92.56 153 HIS B N 1
ATOM 4704 C CA . HIS B 1 153 ? 0.726 -24.641 12.031 1 92.56 153 HIS B CA 1
ATOM 4705 C C . HIS B 1 153 ? -0.438 -24.266 12.945 1 92.56 153 HIS B C 1
ATOM 4707 O O . HIS B 1 153 ? -1.176 -23.312 12.648 1 92.56 153 HIS B O 1
ATOM 4713 N N . ALA B 1 154 ? -0.606 -24.875 14.039 1 93.06 154 ALA B N 1
ATOM 4714 C CA . ALA B 1 154 ? -1.718 -24.641 14.953 1 93.06 154 ALA B CA 1
ATOM 4715 C C . ALA B 1 154 ? -1.667 -23.219 15.508 1 93.06 154 ALA B C 1
ATOM 4717 O O . ALA B 1 154 ? -2.697 -22.547 15.617 1 93.06 154 ALA B O 1
ATOM 4718 N N . ASP B 1 155 ? -0.49 -22.75 15.852 1 95.94 155 ASP B N 1
ATOM 4719 C CA . ASP B 1 155 ? -0.317 -21.406 16.406 1 95.94 155 ASP B CA 1
ATOM 4720 C C . ASP B 1 155 ? -0.646 -20.344 15.359 1 95.94 155 ASP B C 1
ATOM 4722 O O . ASP B 1 155 ? -1.28 -19.344 15.672 1 95.94 155 ASP B O 1
ATOM 4726 N N . ARG B 1 156 ? -0.24 -20.578 14.141 1 96.06 156 ARG B N 1
ATOM 4727 C CA . ARG B 1 156 ? -0.471 -19.609 13.078 1 96.06 156 ARG B CA 1
ATOM 4728 C C . ARG B 1 156 ? -1.962 -19.438 12.805 1 96.06 156 ARG B C 1
ATOM 4730 O O . ARG B 1 156 ? -2.434 -18.328 12.578 1 96.06 156 ARG B O 1
ATOM 4737 N N . TYR B 1 157 ? -2.666 -20.516 12.844 1 95.25 157 TYR B N 1
ATOM 4738 C CA . TYR B 1 157 ? -4.086 -20.422 12.531 1 95.25 157 TYR B CA 1
ATOM 4739 C C . TYR B 1 157 ? -4.875 -19.859 13.703 1 95.25 157 TYR B C 1
ATOM 4741 O O . TYR B 1 157 ? -5.875 -19.156 13.508 1 95.25 157 TYR B O 1
ATOM 4749 N N . ALA B 1 158 ? -4.43 -20.141 14.961 1 97.38 158 ALA B N 1
ATOM 4750 C CA . ALA B 1 158 ? -5.031 -19.469 16.094 1 97.38 158 ALA B CA 1
ATOM 4751 C C . ALA B 1 158 ? -4.852 -17.953 16 1 97.38 158 ALA B C 1
ATOM 4753 O O . ALA B 1 158 ? -5.793 -17.188 16.219 1 97.38 158 ALA B O 1
ATOM 4754 N N . ARG B 1 159 ? -3.689 -17.594 15.633 1 98.38 159 ARG B N 1
ATOM 4755 C CA . ARG B 1 159 ? -3.4 -16.172 15.43 1 98.38 159 ARG B CA 1
ATOM 4756 C C . ARG B 1 159 ? -4.242 -15.602 14.289 1 98.38 159 ARG B C 1
ATOM 4758 O O . ARG B 1 159 ? -4.77 -14.492 14.398 1 98.38 159 ARG B O 1
ATOM 4765 N N . ALA B 1 160 ? -4.379 -16.359 13.219 1 98.31 160 ALA B N 1
ATOM 4766 C CA . ALA B 1 160 ? -5.129 -15.914 12.039 1 98.31 160 ALA B CA 1
ATOM 4767 C C . ALA B 1 160 ? -6.598 -15.68 12.383 1 98.31 160 ALA B C 1
ATOM 4769 O O . ALA B 1 160 ? -7.203 -14.711 11.922 1 98.31 160 ALA B O 1
ATOM 4770 N N . GLU B 1 161 ? -7.172 -16.562 13.125 1 97.94 161 GLU B N 1
ATOM 4771 C CA . GLU B 1 161 ? -8.562 -16.406 13.539 1 97.94 161 GLU B CA 1
ATOM 4772 C C . GLU B 1 161 ? -8.781 -15.102 14.289 1 97.94 161 GLU B C 1
ATOM 4774 O O . GLU B 1 161 ? -9.688 -14.336 13.961 1 97.94 161 GLU B O 1
ATOM 4779 N N . GLU B 1 162 ? -7.93 -14.867 15.25 1 98.69 162 GLU B N 1
ATOM 4780 C CA . GLU B 1 162 ? -8.023 -13.633 16.031 1 98.69 162 GLU B CA 1
ATOM 4781 C C . GLU B 1 162 ? -7.754 -12.414 15.148 1 98.69 162 GLU B C 1
ATOM 4783 O O . GLU B 1 162 ? -8.406 -11.375 15.297 1 98.69 162 GLU B O 1
ATOM 4788 N N . PHE B 1 163 ? -6.773 -12.57 14.273 1 98.88 163 PHE B N 1
ATOM 4789 C CA . PHE B 1 163 ? -6.398 -11.508 13.336 1 98.88 163 PHE B CA 1
ATOM 4790 C C . PHE B 1 163 ? -7.602 -11.062 12.516 1 98.88 163 PHE B C 1
ATOM 4792 O O . PHE B 1 163 ? -7.887 -9.867 12.43 1 98.88 163 PHE B O 1
ATOM 4799 N N . VAL B 1 164 ? -8.344 -11.961 11.945 1 98.75 164 VAL B N 1
ATOM 4800 C CA . VAL B 1 164 ? -9.5 -11.664 11.109 1 98.75 164 VAL B CA 1
ATOM 4801 C C . VAL B 1 164 ? -10.586 -10.992 11.953 1 98.75 164 VAL B C 1
ATOM 4803 O O . VAL B 1 164 ? -11.227 -10.039 11.508 1 98.75 164 VAL B O 1
ATOM 4806 N N . ASP B 1 165 ? -10.727 -11.453 13.164 1 98.25 165 ASP B N 1
ATOM 4807 C CA . ASP B 1 165 ? -11.688 -10.836 14.07 1 98.25 165 ASP B CA 1
ATOM 4808 C C . ASP B 1 165 ? -11.352 -9.367 14.312 1 98.25 165 ASP B C 1
ATOM 4810 O O . ASP B 1 165 ? -12.234 -8.508 14.281 1 98.25 165 ASP B O 1
ATOM 4814 N N . VAL B 1 166 ? -10.102 -9.102 14.539 1 98.81 166 VAL B N 1
ATOM 4815 C CA . VAL B 1 166 ? -9.672 -7.734 14.836 1 98.81 166 VAL B CA 1
ATOM 4816 C C . VAL B 1 166 ? -9.859 -6.855 13.602 1 98.81 166 VAL B C 1
ATOM 4818 O O . VAL B 1 166 ? -10.398 -5.754 13.695 1 98.81 166 VAL B O 1
ATOM 4821 N N . VAL B 1 167 ? -9.461 -7.328 12.43 1 98.88 167 VAL B N 1
ATOM 4822 C CA . VAL B 1 167 ? -9.523 -6.539 11.203 1 98.88 167 VAL B CA 1
ATOM 4823 C C . VAL B 1 167 ? -10.977 -6.215 10.875 1 98.88 167 VAL B C 1
ATOM 4825 O O . VAL B 1 167 ? -11.32 -5.059 10.602 1 98.88 167 VAL B O 1
ATOM 4828 N N . THR B 1 168 ? -11.867 -7.215 10.906 1 98.38 168 THR B N 1
ATOM 4829 C CA . THR B 1 168 ? -13.266 -6.98 10.578 1 98.38 168 THR B CA 1
ATOM 4830 C C . THR B 1 168 ? -13.922 -6.098 11.633 1 98.38 168 THR B C 1
ATOM 4832 O O . THR B 1 168 ? -14.773 -5.262 11.312 1 98.38 168 THR B O 1
ATOM 4835 N N . GLY B 1 169 ? -13.492 -6.285 12.875 1 98.38 169 GLY B N 1
ATOM 4836 C CA . GLY B 1 169 ? -13.961 -5.391 13.922 1 98.38 169 GLY B CA 1
ATOM 4837 C C . GLY B 1 169 ? -13.555 -3.943 13.703 1 98.38 169 GLY B C 1
ATOM 4838 O O . GLY B 1 169 ? -14.359 -3.029 13.922 1 98.38 169 GLY B O 1
ATOM 4839 N N . LEU B 1 170 ? -12.312 -3.729 13.328 1 98.75 170 LEU B N 1
ATOM 4840 C CA . LEU B 1 170 ? -11.812 -2.387 13.055 1 98.75 170 LEU B CA 1
ATOM 4841 C C . LEU B 1 170 ? -12.594 -1.743 11.914 1 98.75 170 LEU B C 1
ATOM 4843 O O . LEU B 1 170 ? -12.945 -0.562 11.977 1 98.75 170 LEU B O 1
ATOM 4847 N N . TRP B 1 171 ? -12.922 -2.484 10.844 1 98.56 171 TRP B N 1
ATOM 4848 C CA . TRP B 1 171 ? -13.672 -1.954 9.719 1 98.56 171 TRP B CA 1
ATOM 4849 C C . TRP B 1 171 ? -15.055 -1.479 10.164 1 98.56 171 TRP B C 1
ATOM 4851 O O . TRP B 1 171 ? -15.625 -0.568 9.562 1 98.56 171 TRP B O 1
ATOM 4861 N N . ASP B 1 172 ? -15.547 -2.016 11.227 1 98.12 172 ASP B N 1
ATOM 4862 C CA . ASP B 1 172 ? -16.906 -1.731 11.672 1 98.12 172 ASP B CA 1
ATOM 4863 C C . ASP B 1 172 ? -16.922 -0.642 12.742 1 98.12 172 ASP B C 1
ATOM 4865 O O . ASP B 1 172 ? -17.969 -0.329 13.305 1 98.12 172 ASP B O 1
ATOM 4869 N N . THR B 1 173 ? -15.781 -0.083 13.062 1 97.88 173 THR B N 1
ATOM 4870 C CA . THR B 1 173 ? -15.727 0.913 14.125 1 97.88 173 THR B CA 1
ATOM 4871 C C . THR B 1 173 ? -16.453 2.189 13.703 1 97.88 173 THR B C 1
ATOM 4873 O O . THR B 1 173 ? -16.797 3.02 14.547 1 97.88 173 THR B O 1
ATOM 4876 N N . TRP B 1 174 ? -16.625 2.432 12.414 1 97.56 174 TRP B N 1
ATOM 4877 C CA . TRP B 1 174 ? -17.484 3.484 11.867 1 97.56 174 TRP B CA 1
ATOM 4878 C C . TRP B 1 174 ? -18.812 2.92 11.391 1 97.56 174 TRP B C 1
ATOM 4880 O O . TRP B 1 174 ? -18.859 1.875 10.734 1 97.56 174 TRP B O 1
ATOM 4890 N N . GLU B 1 175 ? -19.906 3.57 11.758 1 97.06 175 GLU B N 1
ATOM 4891 C CA . GLU B 1 175 ? -21.156 3.229 11.109 1 97.06 175 GLU B CA 1
ATOM 4892 C C . GLU B 1 175 ? -21.219 3.797 9.688 1 97.06 175 GLU B C 1
ATOM 4894 O O . GLU B 1 175 ? -20.469 4.715 9.352 1 97.06 175 GLU B O 1
ATOM 4899 N N . ASP B 1 176 ? -22.109 3.295 8.836 1 95.62 176 ASP B N 1
ATOM 4900 C CA . ASP B 1 176 ? -22.156 3.604 7.41 1 95.62 176 ASP B CA 1
ATOM 4901 C C . ASP B 1 176 ? -22.438 5.09 7.18 1 95.62 176 ASP B C 1
ATOM 4903 O O . ASP B 1 176 ? -21.906 5.688 6.246 1 95.62 176 ASP B O 1
ATOM 4907 N N . ASP B 1 177 ? -23.25 5.703 8 1 95.38 177 ASP B N 1
ATOM 4908 C CA . ASP B 1 177 ? -23.672 7.082 7.805 1 95.38 177 ASP B CA 1
ATOM 4909 C C . ASP B 1 177 ? -23.078 8 8.867 1 95.38 177 ASP B C 1
ATOM 4911 O O . ASP B 1 177 ? -23.672 9.016 9.234 1 95.38 177 ASP B O 1
ATOM 4915 N N . ALA B 1 178 ? -21.891 7.637 9.312 1 97.38 178 ALA B N 1
ATOM 4916 C CA . ALA B 1 178 ? -21.234 8.367 10.398 1 97.38 178 ALA B CA 1
ATOM 4917 C C . ALA B 1 178 ? -20.875 9.781 9.969 1 97.38 178 ALA B C 1
ATOM 4919 O O . ALA B 1 178 ? -20.922 10.719 10.773 1 97.38 178 ALA B O 1
ATOM 4920 N N . PHE B 1 179 ? -20.5 10.023 8.742 1 98.19 179 PHE B N 1
ATOM 4921 C CA . PHE B 1 179 ? -20 11.305 8.266 1 98.19 179 PHE B CA 1
ATOM 4922 C C . PHE B 1 179 ? -21.141 12.195 7.793 1 98.19 179 PHE B C 1
ATOM 4924 O O . PHE B 1 179 ? -21.922 11.805 6.91 1 98.19 179 PHE B O 1
ATOM 4931 N N . LEU B 1 180 ? -21.172 13.391 8.367 1 98.31 180 LEU B N 1
ATOM 4932 C CA . LEU B 1 180 ? -22.266 14.328 8.117 1 98.31 180 LEU B CA 1
ATOM 4933 C C . LEU B 1 180 ? -21.828 15.422 7.148 1 98.31 180 LEU B C 1
ATOM 4935 O O . LEU B 1 180 ? -22.609 15.867 6.309 1 98.31 180 LEU B O 1
ATOM 4939 N N . TYR B 1 181 ? -20.672 15.875 7.285 1 98 181 TYR B N 1
ATOM 4940 C CA . TYR B 1 181 ? -20.094 16.984 6.535 1 98 181 TYR B CA 1
ATOM 4941 C C . TYR B 1 181 ? -20.969 18.219 6.625 1 98 181 TYR B C 1
ATOM 4943 O O . TYR B 1 181 ? -21.203 18.891 5.617 1 98 181 TYR B O 1
ATOM 4951 N N . ASP B 1 182 ? -21.5 18.438 7.797 1 98.12 182 ASP B N 1
ATOM 4952 C CA . ASP B 1 182 ? -22.375 19.594 8.016 1 98.12 182 ASP B CA 1
ATOM 4953 C C . ASP B 1 182 ? -21.547 20.859 8.289 1 98.12 182 ASP B C 1
ATOM 4955 O O . ASP B 1 182 ? -21.219 21.156 9.438 1 98.12 182 ASP B O 1
ATOM 4959 N N . LYS B 1 183 ? -21.312 21.672 7.289 1 97.69 183 LYS B N 1
ATOM 4960 C CA . LYS B 1 183 ? -20.469 22.844 7.395 1 97.69 183 LYS B CA 1
ATOM 4961 C C . LYS B 1 183 ? -21.109 23.922 8.258 1 97.69 183 LYS B C 1
ATOM 4963 O O . LYS B 1 183 ? -20.422 24.656 8.977 1 97.69 183 LYS B O 1
ATOM 4968 N N . ASP B 1 184 ? -22.375 23.984 8.242 1 96.69 184 ASP B N 1
ATOM 4969 C CA . ASP B 1 184 ? -23.109 25.031 8.953 1 96.69 184 ASP B CA 1
ATOM 4970 C C . ASP B 1 184 ? -22.984 24.859 10.461 1 96.69 184 ASP B C 1
ATOM 4972 O O . ASP B 1 184 ? -22.594 25.797 11.172 1 96.69 184 ASP B O 1
ATOM 4976 N N . SER B 1 185 ? -23.172 23.641 10.922 1 95.88 185 SER B N 1
ATOM 4977 C CA . SER B 1 185 ? -23.125 23.391 12.359 1 95.88 185 SER B CA 1
ATOM 4978 C C . SER B 1 185 ? -21.703 23.031 12.812 1 95.88 185 SER B C 1
ATOM 4980 O O . SER B 1 185 ? -21.422 22.984 14.008 1 95.88 185 SER B O 1
ATOM 4982 N N . GLY B 1 186 ? -20.906 22.812 11.836 1 96.75 186 GLY B N 1
ATOM 4983 C CA . GLY B 1 186 ? -19.516 22.469 12.141 1 96.75 186 GLY B CA 1
ATOM 4984 C C . GLY B 1 186 ? -19.344 21.047 12.633 1 96.75 186 GLY B C 1
ATOM 4985 O O . GLY B 1 186 ? -18.516 20.781 13.508 1 96.75 186 GLY B O 1
ATOM 4986 N N . ARG B 1 187 ? -20.172 20.156 12.18 1 97.44 187 ARG B N 1
ATOM 4987 C CA . ARG B 1 187 ? -20.047 18.75 12.523 1 97.44 187 ARG B CA 1
ATOM 4988 C C . ARG B 1 187 ? -19.609 17.922 11.32 1 97.44 187 ARG B C 1
ATOM 4990 O O . ARG B 1 187 ? -20.375 17.75 10.367 1 97.44 187 ARG B O 1
ATOM 4997 N N . HIS B 1 188 ? -18.422 17.438 11.414 1 97.81 188 HIS B N 1
ATOM 4998 C CA . HIS B 1 188 ? -17.875 16.656 10.312 1 97.81 188 HIS B CA 1
ATOM 4999 C C . HIS B 1 188 ? -18.422 15.227 10.32 1 97.81 188 HIS B C 1
ATOM 5001 O O . HIS B 1 188 ? -18.766 14.68 9.266 1 97.81 188 HIS B O 1
ATOM 5007 N N . PHE B 1 189 ? -18.516 14.633 11.484 1 97.56 189 PHE B N 1
ATOM 5008 C CA . PHE B 1 189 ? -19.109 13.305 11.656 1 97.56 189 PHE B CA 1
ATOM 5009 C C . PHE B 1 189 ? -19.859 13.211 12.969 1 97.56 189 PHE B C 1
ATOM 5011 O O . PHE B 1 189 ? -19.812 14.125 13.789 1 97.56 189 PHE B O 1
ATOM 5018 N N . ASP B 1 190 ? -20.688 12.188 13.109 1 96.94 190 ASP B N 1
ATOM 5019 C CA . ASP B 1 190 ? -21.469 11.898 14.312 1 96.94 190 ASP B CA 1
ATOM 5020 C C . ASP B 1 190 ? -20.641 11.086 15.312 1 96.94 190 ASP B C 1
ATOM 5022 O O . ASP B 1 190 ? -20.344 9.914 15.07 1 96.94 190 ASP B O 1
ATOM 5026 N N . ALA B 1 191 ? -20.344 11.719 16.422 1 94.69 191 ALA B N 1
ATOM 5027 C CA . ALA B 1 191 ? -19.5 11.094 17.422 1 94.69 191 ALA B CA 1
ATOM 5028 C C . ALA B 1 191 ? -20.109 9.781 17.922 1 94.69 191 ALA B C 1
ATOM 5030 O O . ALA B 1 191 ? -19.375 8.852 18.297 1 94.69 191 ALA B O 1
ATOM 5031 N N . ASP B 1 192 ? -21.375 9.672 17.891 1 94.69 192 ASP B N 1
ATOM 5032 C CA . ASP B 1 192 ? -22.062 8.492 18.406 1 94.69 192 ASP B CA 1
ATOM 5033 C C . ASP B 1 192 ? -21.922 7.312 17.453 1 94.69 192 ASP B C 1
ATOM 5035 O O . ASP B 1 192 ? -22.266 6.18 17.797 1 94.69 192 ASP B O 1
ATOM 5039 N N . LYS B 1 193 ? -21.438 7.594 16.328 1 96.25 193 LYS B N 1
ATOM 5040 C CA . LYS B 1 193 ? -21.328 6.551 15.312 1 96.25 193 LYS B CA 1
ATOM 5041 C C . LYS B 1 193 ? -19.875 6.141 15.086 1 96.25 193 LYS B C 1
ATOM 5043 O O . LYS B 1 193 ? -19.547 5.496 14.086 1 96.25 193 LYS B O 1
ATOM 5048 N N . LEU B 1 194 ? -19.016 6.578 15.883 1 96.62 194 LEU B N 1
ATOM 5049 C CA . LEU B 1 194 ? -17.625 6.141 16.016 1 96.62 194 LEU B CA 1
ATOM 5050 C C . LEU B 1 194 ? -17.438 5.301 17.266 1 96.62 194 LEU B C 1
ATOM 5052 O O . LEU B 1 194 ? -17.781 5.734 18.375 1 96.62 194 LEU B O 1
ATOM 5056 N N . HIS B 1 195 ? -16.875 4.098 17.062 1 95.88 195 HIS B N 1
ATOM 5057 C CA . HIS B 1 195 ? -16.781 3.168 18.188 1 95.88 195 HIS B CA 1
ATOM 5058 C C . HIS B 1 195 ? -15.352 2.668 18.375 1 95.88 195 HIS B C 1
ATOM 5060 O O . HIS B 1 195 ? -14.633 2.459 17.391 1 95.88 195 HIS B O 1
ATOM 5066 N N . THR B 1 196 ? -14.992 2.484 19.578 1 96.06 196 THR B N 1
ATOM 5067 C CA . THR B 1 196 ? -13.711 1.863 19.891 1 96.06 196 THR B CA 1
ATOM 5068 C C . THR B 1 196 ? -13.828 0.342 19.859 1 96.06 196 THR B C 1
ATOM 5070 O O . THR B 1 196 ? -14.797 -0.222 20.359 1 96.06 196 THR B O 1
ATOM 5073 N N . LEU B 1 197 ? -12.922 -0.333 19.25 1 97.31 197 LEU B N 1
ATOM 5074 C CA . LEU B 1 197 ? -12.93 -1.791 19.188 1 97.31 197 LEU B CA 1
ATOM 5075 C C . LEU B 1 197 ? -12.609 -2.387 20.562 1 97.31 197 LEU B C 1
ATOM 5077 O O . LEU B 1 197 ? -13.32 -3.281 21.031 1 97.31 197 LEU B O 1
ATOM 5081 N N . ASP B 1 198 ? -11.57 -1.954 21.219 1 97.31 198 ASP B N 1
ATOM 5082 C CA . ASP B 1 198 ? -11.117 -2.379 22.531 1 97.31 198 ASP B CA 1
ATOM 5083 C C . ASP B 1 198 ? -10.906 -3.891 22.578 1 97.31 198 ASP B C 1
ATOM 5085 O O . ASP B 1 198 ? -11.398 -4.566 23.484 1 97.31 198 ASP B O 1
ATOM 5089 N N . HIS B 1 199 ? -10.234 -4.434 21.625 1 98.44 199 HIS B N 1
ATOM 5090 C CA . HIS B 1 199 ? -9.953 -5.863 21.562 1 98.44 199 HIS B CA 1
ATOM 5091 C C . HIS B 1 199 ? -8.805 -6.234 22.5 1 98.44 199 HIS B C 1
ATOM 5093 O O . HIS B 1 199 ? -7.75 -5.598 22.469 1 98.44 199 HIS B O 1
ATOM 5099 N N . ARG B 1 200 ? -8.984 -7.203 23.297 1 98.38 200 ARG B N 1
ATOM 5100 C CA . ARG B 1 200 ? -7.961 -7.816 24.141 1 98.38 200 ARG B CA 1
ATOM 5101 C C . ARG B 1 200 ? -8 -9.336 24.016 1 98.38 200 ARG B C 1
ATOM 5103 O O . ARG B 1 200 ? -8.82 -9.992 24.656 1 98.38 200 ARG B O 1
ATOM 5110 N N . GLY B 1 201 ? -7.105 -9.859 23.203 1 98.44 201 GLY B N 1
ATOM 5111 C CA . GLY B 1 201 ? -7.074 -11.297 22.984 1 98.44 201 GLY B CA 1
ATOM 5112 C C . GLY B 1 201 ? -5.727 -11.922 23.312 1 98.44 201 GLY B C 1
ATOM 5113 O O . GLY B 1 201 ? -4.875 -11.273 23.938 1 98.44 201 GLY B O 1
ATOM 5114 N N . ALA B 1 202 ? -5.551 -13.188 22.938 1 98.31 202 ALA B N 1
ATOM 5115 C CA . ALA B 1 202 ? -4.336 -13.945 23.219 1 98.31 202 ALA B CA 1
ATOM 5116 C C . ALA B 1 202 ? -3.15 -13.414 22.422 1 98.31 202 ALA B C 1
ATOM 5118 O O . ALA B 1 202 ? -2.016 -13.422 22.906 1 98.31 202 ALA B O 1
ATOM 5119 N N . HIS B 1 203 ? -3.445 -12.883 21.219 1 98.38 203 HIS B N 1
ATOM 5120 C CA . HIS B 1 203 ? -2.357 -12.516 20.328 1 98.38 203 HIS B CA 1
ATOM 5121 C C . HIS B 1 203 ? -2.258 -11.008 20.172 1 98.38 203 HIS B C 1
ATOM 5123 O O . HIS B 1 203 ? -1.176 -10.477 19.906 1 98.38 203 HIS B O 1
ATOM 5129 N N . PHE B 1 204 ? -3.395 -10.367 20.344 1 98.75 204 PHE B N 1
ATOM 5130 C CA . PHE B 1 204 ? -3.395 -8.945 20.016 1 98.75 204 PHE B CA 1
ATOM 5131 C C . PHE B 1 204 ? -4.164 -8.148 21.062 1 98.75 204 PHE B C 1
ATOM 5133 O O . PHE B 1 204 ? -5.176 -8.625 21.594 1 98.75 204 PHE B O 1
ATOM 5140 N N . GLN B 1 205 ? -3.668 -6.953 21.375 1 98.75 205 GLN 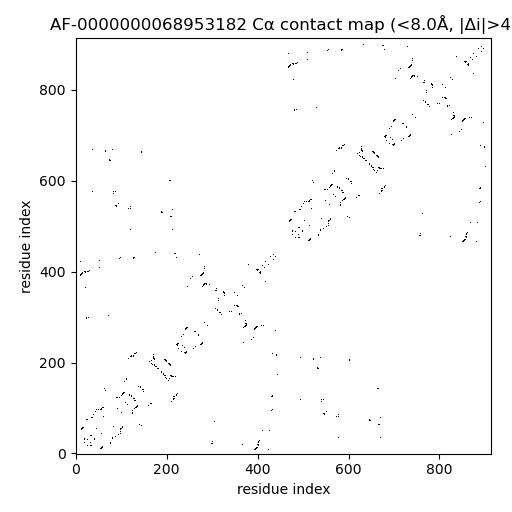B N 1
ATOM 5141 C CA . GLN B 1 205 ? -4.398 -5.859 22.016 1 98.75 205 GLN B CA 1
ATOM 5142 C C . GLN B 1 205 ? -4.512 -4.656 21.078 1 98.75 205 GLN B C 1
ATOM 5144 O O . GLN B 1 205 ? -3.504 -4.031 20.75 1 98.75 205 GLN B O 1
ATOM 5149 N N . VAL B 1 206 ? -5.703 -4.375 20.625 1 98.75 206 VAL B N 1
ATOM 5150 C CA . VAL B 1 206 ? -5.949 -3.314 19.656 1 98.75 206 VAL B CA 1
ATOM 5151 C C . VAL B 1 206 ? -7.129 -2.459 20.109 1 98.75 206 VAL B C 1
ATOM 5153 O O . VAL B 1 206 ? -8.258 -2.947 20.219 1 98.75 206 VAL B O 1
ATOM 5156 N N . HIS B 1 207 ? -6.855 -1.226 20.297 1 97.69 207 HIS B N 1
ATOM 5157 C CA . HIS B 1 207 ? -7.859 -0.324 20.844 1 97.69 207 HIS B CA 1
ATOM 5158 C C . HIS B 1 207 ? -8.797 0.189 19.75 1 97.69 207 HIS B C 1
ATOM 5160 O O . HIS B 1 207 ? -10.023 0.115 19.906 1 97.69 207 HIS B O 1
ATOM 5166 N N . GLY B 1 208 ? -8.258 0.604 18.625 1 96.94 208 GLY B N 1
ATOM 5167 C CA . GLY B 1 208 ? -9.047 1.331 17.656 1 96.94 208 GLY B CA 1
ATOM 5168 C C . GLY B 1 208 ? -9.484 2.701 18.141 1 96.94 208 GLY B C 1
ATOM 5169 O O . GLY B 1 208 ? -8.945 3.219 19.109 1 96.94 208 GLY B O 1
ATOM 5170 N N . PRO B 1 209 ? -10.484 3.363 17.469 1 97.94 209 PRO B N 1
ATOM 5171 C CA . PRO B 1 209 ? -11.102 3.02 16.188 1 97.94 209 PRO B CA 1
ATOM 5172 C C . PRO B 1 209 ? -10.125 3.104 15.008 1 97.94 209 PRO B C 1
ATOM 5174 O O . PRO B 1 209 ? -8.977 3.512 15.188 1 97.94 209 PRO B O 1
ATOM 5177 N N . LEU B 1 210 ? -10.602 2.576 13.867 1 98.5 210 LEU B N 1
ATOM 5178 C CA . LEU B 1 210 ? -9.812 2.689 12.641 1 98.5 210 LEU B CA 1
ATOM 5179 C C . LEU B 1 210 ? -9.852 4.117 12.109 1 98.5 210 LEU B C 1
ATOM 5181 O O . LEU B 1 210 ? -10.906 4.75 12.078 1 98.5 210 LEU B O 1
ATOM 5185 N N . ASN B 1 211 ? -8.734 4.641 11.711 1 98.25 211 ASN B N 1
ATOM 5186 C CA . ASN B 1 211 ? -8.688 6.004 11.195 1 98.25 211 ASN B CA 1
ATOM 5187 C C . ASN B 1 211 ? -8.906 6.039 9.688 1 98.25 211 ASN B C 1
ATOM 5189 O O . ASN B 1 211 ? -8.273 6.832 8.984 1 98.25 211 ASN B O 1
ATOM 5193 N N . VAL B 1 212 ? -9.656 5.137 9.148 1 98.62 212 VAL B N 1
ATOM 5194 C CA . VAL B 1 212 ? -10.227 5.062 7.809 1 98.62 212 VAL B CA 1
ATOM 5195 C C . VAL B 1 212 ? -11.719 4.754 7.898 1 98.62 212 VAL B C 1
ATOM 5197 O O . VAL B 1 212 ? -12.141 3.908 8.695 1 98.62 212 VAL B O 1
ATOM 5200 N N . ALA B 1 213 ? -12.523 5.469 7.105 1 98.25 213 ALA B N 1
ATOM 5201 C CA . ALA B 1 213 ? -13.969 5.277 7.113 1 98.25 213 ALA B CA 1
ATOM 5202 C C . ALA B 1 213 ? -14.336 3.832 6.773 1 98.25 213 ALA B C 1
ATOM 5204 O O . ALA B 1 213 ? -13.555 3.125 6.133 1 98.25 213 ALA B O 1
ATOM 5205 N N . ARG B 1 214 ? -15.492 3.4 7.207 1 98.38 214 ARG B N 1
ATOM 5206 C CA . ARG B 1 214 ? -15.953 2.059 6.871 1 98.38 214 ARG B CA 1
ATOM 5207 C C . ARG B 1 214 ? -15.922 1.834 5.359 1 98.38 214 ARG B C 1
ATOM 5209 O O . ARG B 1 214 ? -16.375 2.682 4.594 1 98.38 214 ARG B O 1
ATOM 5216 N N . PRO B 1 215 ? -15.398 0.708 4.957 1 98.62 215 PRO B N 1
ATOM 5217 C CA . PRO B 1 215 ? -15.289 0.454 3.521 1 98.62 215 PRO B CA 1
ATOM 5218 C C . PRO B 1 215 ? -16.641 0.464 2.812 1 98.62 215 PRO B C 1
ATOM 5220 O O . PRO B 1 215 ? -17.641 0.052 3.393 1 98.62 215 PRO B O 1
ATOM 5223 N N . PRO B 1 216 ? -16.656 0.844 1.502 1 98.44 216 PRO B N 1
ATOM 5224 C CA . PRO B 1 216 ? -17.891 0.823 0.709 1 98.44 216 PRO B CA 1
ATOM 5225 C C . PRO B 1 216 ? -18.562 -0.553 0.683 1 98.44 216 PRO B C 1
ATOM 5227 O O . PRO B 1 216 ? -19.781 -0.649 0.665 1 98.44 216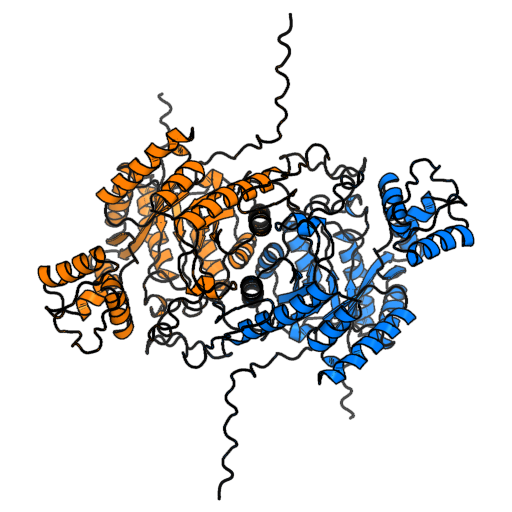 PRO B O 1
ATOM 5230 N N . GLN B 1 217 ? -17.828 -1.591 0.778 1 98.69 217 GLN B N 1
ATOM 5231 C CA . GLN B 1 217 ? -18.359 -2.945 0.734 1 98.69 217 GLN B CA 1
ATOM 5232 C C . GLN B 1 217 ? -18.766 -3.422 2.127 1 98.69 217 GLN B C 1
ATOM 5234 O O . GLN B 1 217 ? -19.219 -4.555 2.293 1 98.69 217 GLN B O 1
ATOM 5239 N N . GLY B 1 218 ? -18.688 -2.617 3.105 1 98 218 GLY B N 1
ATOM 5240 C CA . GLY B 1 218 ? -18.734 -3.09 4.48 1 98 218 GLY B CA 1
ATOM 5241 C C . GLY B 1 218 ? -17.406 -3.662 4.957 1 98 218 GLY B C 1
ATOM 5242 O O . GLY B 1 218 ? -16.719 -3.043 5.766 1 98 218 GLY B O 1
ATOM 5243 N N . HIS B 1 219 ? -17.109 -4.754 4.324 1 98.12 219 HIS B N 1
ATOM 5244 C CA . HIS B 1 219 ? -15.789 -5.383 4.402 1 98.12 219 HIS B CA 1
ATOM 5245 C C . HIS B 1 219 ? -15.234 -5.672 3.01 1 98.12 219 HIS B C 1
ATOM 5247 O O . HIS B 1 219 ? -15.945 -6.199 2.15 1 98.12 219 HIS B O 1
ATOM 5253 N N . PRO B 1 220 ? -13.914 -5.289 2.807 1 98.88 220 PRO B N 1
ATOM 5254 C CA . PRO B 1 220 ? -13.328 -5.965 1.648 1 98.88 220 PRO B CA 1
ATOM 5255 C C . PRO B 1 220 ? -13.617 -7.465 1.63 1 98.88 220 PRO B C 1
ATOM 5257 O O . PRO B 1 220 ? -13.727 -8.086 2.688 1 98.88 220 PRO B O 1
ATOM 5260 N N . VAL B 1 221 ? -13.773 -8.039 0.411 1 98.94 221 VAL B N 1
ATOM 5261 C CA . VAL B 1 221 ? -14.109 -9.453 0.288 1 98.94 221 VAL B CA 1
ATOM 5262 C C . VAL B 1 221 ? -13 -10.305 0.908 1 98.94 221 VAL B C 1
ATOM 5264 O O . VAL B 1 221 ? -11.812 -10.078 0.644 1 98.94 221 VAL B O 1
ATOM 5267 N N . ILE B 1 222 ? -13.375 -11.25 1.757 1 98.88 222 ILE B N 1
ATOM 5268 C CA . ILE B 1 222 ? -12.398 -12.117 2.416 1 98.88 222 ILE B CA 1
ATOM 5269 C C . ILE B 1 222 ? -12.188 -13.383 1.587 1 98.88 222 ILE B C 1
ATOM 5271 O O . ILE B 1 222 ? -13.109 -14.172 1.404 1 98.88 222 ILE B O 1
ATOM 5275 N N . VAL B 1 223 ? -11 -13.531 1.104 1 98.75 223 VAL B N 1
ATOM 5276 C CA . VAL B 1 223 ? -10.57 -14.688 0.332 1 98.75 223 VAL B CA 1
ATOM 5277 C C . VAL B 1 223 ? -9.617 -15.539 1.168 1 98.75 223 VAL B C 1
ATOM 5279 O O . VAL B 1 223 ? -8.922 -15.023 2.041 1 98.75 223 VAL B O 1
ATOM 5282 N N . GLN B 1 224 ? -9.648 -16.812 0.961 1 97.19 224 GLN B N 1
ATOM 5283 C CA . GLN B 1 224 ? -8.711 -17.703 1.62 1 97.19 224 GLN B CA 1
ATOM 5284 C C . GLN B 1 224 ? -8.211 -18.781 0.658 1 97.19 224 GLN B C 1
ATOM 5286 O O . GLN B 1 224 ? -8.922 -19.156 -0.283 1 97.19 224 GLN B O 1
ATOM 5291 N N . ALA B 1 225 ? -7.047 -19.281 0.792 1 87.12 225 ALA B N 1
ATOM 5292 C CA . ALA B 1 225 ? -6.473 -20.312 -0.065 1 87.12 225 ALA B CA 1
ATOM 5293 C C . ALA B 1 225 ? -5.992 -21.5 0.758 1 87.12 225 ALA B C 1
ATOM 5295 O O . ALA B 1 225 ? -5.473 -22.484 0.208 1 87.12 225 ALA B O 1
ATOM 5296 N N . GLY B 1 226 ? -6.324 -21.734 1.947 1 75.25 226 GLY B N 1
ATOM 5297 C CA . GLY B 1 226 ? -5.848 -22.844 2.75 1 75.25 226 GLY B CA 1
ATOM 5298 C C . GLY B 1 226 ? -6.703 -24.094 2.609 1 75.25 226 GLY B C 1
ATOM 5299 O O . GLY B 1 226 ? -7.934 -24.016 2.619 1 75.25 226 GLY B O 1
ATOM 5300 N N . SER B 1 227 ? -6.047 -25.328 2.439 1 79.19 227 SER B N 1
ATOM 5301 C CA . SER B 1 227 ? -6.781 -26.562 2.225 1 79.19 227 SER B CA 1
ATOM 5302 C C . SER B 1 227 ? -6.668 -27.484 3.434 1 79.19 227 SER B C 1
ATOM 5304 O O . SER B 1 227 ? -7.328 -28.531 3.49 1 79.19 227 SER B O 1
ATOM 5306 N N . SER B 1 228 ? -5.902 -27.062 4.41 1 82.38 228 SER B N 1
ATOM 5307 C CA . SER B 1 228 ? -5.793 -27.859 5.621 1 82.38 228 SER B CA 1
ATOM 5308 C C . SER B 1 228 ? -7.102 -27.844 6.41 1 82.38 228 SER B C 1
ATOM 5310 O O . SER B 1 228 ? -7.992 -27.047 6.129 1 82.38 228 SER B O 1
ATOM 5312 N N . GLU B 1 229 ? -7.16 -28.797 7.344 1 89.12 229 GLU B N 1
ATOM 5313 C CA . GLU B 1 229 ? -8.352 -28.844 8.18 1 89.12 229 GLU B CA 1
ATOM 5314 C C . GLU B 1 229 ? -8.578 -27.516 8.906 1 89.12 229 GLU B C 1
ATOM 5316 O O . GLU B 1 229 ? -9.688 -26.984 8.906 1 89.12 229 GLU B O 1
ATOM 5321 N N . ALA B 1 230 ? -7.555 -27.047 9.57 1 89.81 230 ALA B N 1
ATOM 5322 C CA . ALA B 1 230 ? -7.645 -25.766 10.266 1 89.81 230 ALA B CA 1
ATOM 5323 C C . ALA B 1 230 ? -7.973 -24.641 9.289 1 89.81 230 ALA B C 1
ATOM 5325 O O . ALA B 1 230 ? -8.758 -23.75 9.609 1 89.81 230 ALA B O 1
ATOM 5326 N N . GLY B 1 231 ? -7.414 -24.703 8.156 1 91.69 231 GLY B N 1
ATOM 5327 C CA . GLY B 1 231 ? -7.699 -23.719 7.117 1 91.69 231 GLY B CA 1
ATOM 5328 C C . GLY B 1 231 ? -9.141 -23.75 6.645 1 91.69 231 GLY B C 1
ATOM 5329 O O . GLY B 1 231 ? -9.766 -22.703 6.473 1 91.69 231 GLY B O 1
ATOM 5330 N N . GLN B 1 232 ? -9.641 -24.938 6.473 1 93.94 232 GLN B N 1
ATOM 5331 C CA . GLN B 1 232 ? -11.023 -25.078 6.031 1 93.94 232 GLN B CA 1
ATOM 5332 C C . GLN B 1 232 ? -11.992 -24.594 7.109 1 93.94 232 GLN B C 1
ATOM 5334 O O . GLN B 1 232 ? -13.039 -24.016 6.797 1 93.94 232 GLN B O 1
ATOM 5339 N N . GLU B 1 233 ? -11.664 -24.844 8.328 1 94.88 233 GLU B N 1
ATOM 5340 C CA . GLU B 1 233 ? -12.516 -24.375 9.414 1 94.88 233 GLU B CA 1
ATOM 5341 C C . GLU B 1 233 ? -12.555 -22.844 9.461 1 94.88 233 GLU B C 1
ATOM 5343 O O . GLU B 1 233 ? -13.617 -22.25 9.617 1 94.88 233 GLU B O 1
ATOM 5348 N N . LEU B 1 234 ? -11.367 -22.266 9.359 1 95.38 234 LEU B N 1
ATOM 5349 C CA . LEU B 1 234 ? -11.32 -20.797 9.305 1 95.38 234 LEU B CA 1
ATOM 5350 C C . LEU B 1 234 ? -12.109 -20.281 8.117 1 95.38 234 LEU B C 1
ATOM 5352 O O . LEU B 1 234 ? -12.836 -19.281 8.234 1 95.38 234 LEU B O 1
ATOM 5356 N N . ALA B 1 235 ? -11.961 -20.922 7.012 1 96.44 235 ALA B N 1
ATOM 5357 C CA . ALA B 1 235 ? -12.664 -20.516 5.797 1 96.44 235 ALA B CA 1
ATOM 5358 C C . ALA B 1 235 ? -14.18 -20.625 5.984 1 96.44 235 ALA B C 1
ATOM 5360 O O . ALA B 1 235 ? -14.914 -19.703 5.609 1 96.44 235 ALA B O 1
ATOM 5361 N N . ALA B 1 236 ? -14.586 -21.688 6.523 1 97.44 236 ALA B N 1
ATOM 5362 C CA . ALA B 1 236 ? -16.016 -21.891 6.746 1 97.44 236 ALA B CA 1
ATOM 5363 C C . ALA B 1 236 ? -16.594 -20.766 7.605 1 97.44 236 ALA B C 1
ATOM 5365 O O . ALA B 1 236 ? -17.719 -20.312 7.379 1 97.44 236 ALA B O 1
ATOM 5366 N N . ARG B 1 237 ? -15.773 -20.312 8.469 1 97 237 ARG B N 1
ATOM 5367 C CA . ARG B 1 237 ? -16.234 -19.297 9.406 1 97 237 ARG B CA 1
ATOM 5368 C C . ARG B 1 237 ? -16.203 -17.906 8.766 1 97 237 ARG B C 1
ATOM 5370 O O . ARG B 1 237 ? -17.078 -17.078 9.016 1 97 237 ARG B O 1
ATOM 5377 N N . THR B 1 238 ? -15.203 -17.656 7.91 1 96.75 238 THR B N 1
ATOM 5378 C CA . THR B 1 238 ? -14.922 -16.25 7.641 1 96.75 238 THR B CA 1
ATOM 5379 C C . THR B 1 238 ? -14.883 -15.984 6.141 1 96.75 238 THR B C 1
ATOM 5381 O O . THR B 1 238 ? -15.195 -14.883 5.695 1 96.75 238 THR B O 1
ATOM 5384 N N . ALA B 1 239 ? -14.469 -16.906 5.293 1 98.25 239 ALA B N 1
ATOM 5385 C CA . ALA B 1 239 ? -14.141 -16.641 3.893 1 98.25 239 ALA B CA 1
ATOM 5386 C C . ALA B 1 239 ? -15.406 -16.484 3.053 1 98.25 239 ALA B C 1
ATOM 5388 O O . ALA B 1 239 ? -16.438 -17.109 3.348 1 98.25 239 ALA B O 1
ATOM 5389 N N . GLU B 1 240 ? -15.281 -15.664 2.074 1 98.69 240 GLU B N 1
ATOM 5390 C CA .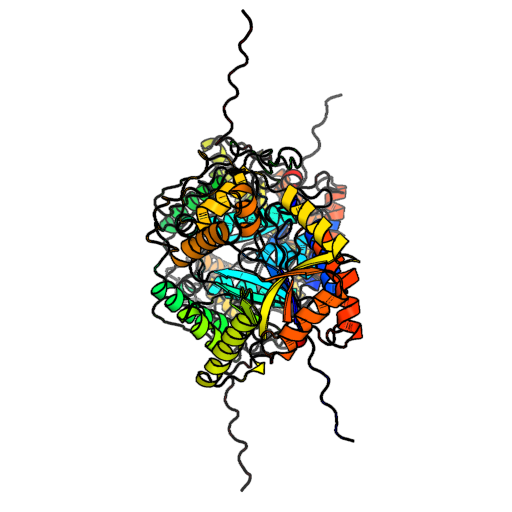 GLU B 1 240 ? -16.359 -15.469 1.115 1 98.69 240 GLU B CA 1
ATOM 5391 C C . GLU B 1 240 ? -15.992 -16.016 -0.261 1 98.69 240 GLU B C 1
ATOM 5393 O O . GLU B 1 240 ? -16.859 -16.25 -1.102 1 98.69 240 GLU B O 1
ATOM 5398 N N . VAL B 1 241 ? -14.695 -16.141 -0.508 1 98.75 241 VAL B N 1
ATOM 5399 C CA . VAL B 1 241 ? -14.141 -16.781 -1.701 1 98.75 241 VAL B CA 1
ATOM 5400 C C . VAL B 1 241 ? -12.992 -17.703 -1.309 1 98.75 241 VAL B C 1
ATOM 5402 O O . VAL B 1 241 ? -12.195 -17.359 -0.429 1 98.75 241 VAL B O 1
ATOM 5405 N N . ILE B 1 242 ? -12.93 -18.859 -1.913 1 98.06 242 ILE B N 1
ATOM 5406 C CA . ILE B 1 242 ? -11.828 -19.797 -1.714 1 98.06 242 ILE B CA 1
ATOM 5407 C C . ILE B 1 242 ? -11.047 -19.938 -3.016 1 98.06 242 ILE B C 1
ATOM 5409 O O . ILE B 1 242 ? -11.625 -20.188 -4.074 1 98.06 242 ILE B O 1
ATOM 5413 N N . PHE B 1 243 ? -9.812 -19.703 -2.959 1 96.44 243 PHE B N 1
ATOM 5414 C CA . PHE B 1 243 ? -8.883 -20.125 -4.004 1 96.44 243 PHE B CA 1
ATOM 5415 C C . PHE B 1 243 ? -8.234 -21.453 -3.652 1 96.44 243 PHE B C 1
ATOM 5417 O O . PHE B 1 243 ? -7.547 -21.562 -2.635 1 96.44 243 PHE B O 1
ATOM 5424 N N . THR B 1 244 ? -8.344 -22.453 -4.48 1 93.56 244 THR B N 1
ATOM 5425 C CA . THR B 1 244 ? -7.852 -23.781 -4.156 1 93.56 244 THR B CA 1
ATOM 5426 C C . THR B 1 244 ? -7.238 -24.453 -5.383 1 93.56 244 THR B C 1
ATOM 5428 O O . THR B 1 244 ? -7.547 -24.078 -6.52 1 93.56 244 THR B O 1
ATOM 5431 N N . ALA B 1 245 ? -6.371 -25.391 -5.129 1 90.12 245 ALA B N 1
ATOM 5432 C CA . ALA B 1 245 ? -5.801 -26.234 -6.176 1 90.12 245 ALA B CA 1
ATOM 5433 C C . ALA B 1 245 ? -6.465 -27.609 -6.203 1 90.12 245 ALA B C 1
ATOM 5435 O O . ALA B 1 245 ? -6.484 -28.312 -5.191 1 90.12 245 ALA B O 1
ATOM 5436 N N . GLN B 1 246 ? -7.098 -27.891 -7.293 1 89.62 246 GLN B N 1
ATOM 5437 C CA . GLN B 1 246 ? -7.715 -29.188 -7.559 1 89.62 246 GLN B CA 1
ATOM 5438 C C . GLN B 1 246 ? -7.32 -29.703 -8.938 1 89.62 246 GLN B C 1
ATOM 5440 O O . GLN B 1 246 ? -7.219 -28.938 -9.898 1 89.62 246 GLN B O 1
ATOM 5445 N N . GLN B 1 247 ? -7.195 -31.031 -9.031 1 87.5 247 GLN B N 1
ATOM 5446 C CA . GLN B 1 247 ? -6.664 -31.547 -10.281 1 87.5 247 GLN B CA 1
ATOM 5447 C C . GLN B 1 247 ? -7.672 -32.469 -10.977 1 87.5 247 GLN B C 1
ATOM 5449 O O . GLN B 1 247 ? -7.492 -32.844 -12.141 1 87.5 247 GLN B O 1
ATOM 5454 N N . SER B 1 248 ? -8.695 -32.844 -10.211 1 91.5 248 SER B N 1
ATOM 5455 C CA . SER B 1 248 ? -9.711 -33.719 -10.789 1 91.5 248 SER B CA 1
ATOM 5456 C C . SER B 1 248 ? -11.109 -33.281 -10.375 1 91.5 248 SER B C 1
ATOM 5458 O O . SER B 1 248 ? -11.281 -32.625 -9.336 1 91.5 248 SER B O 1
ATOM 5460 N N . LEU B 1 249 ? -12.07 -33.656 -11.242 1 96.38 249 LEU B N 1
ATOM 5461 C CA . LEU B 1 249 ? -13.461 -33.344 -10.945 1 96.38 249 LEU B CA 1
ATOM 5462 C C . LEU B 1 249 ? -13.883 -33.969 -9.617 1 96.38 249 LEU B C 1
ATOM 5464 O O . LEU B 1 249 ? -14.5 -33.281 -8.781 1 96.38 249 LEU B O 1
ATOM 5468 N N . ALA B 1 250 ? -13.445 -35.188 -9.398 1 96.44 250 ALA B N 1
ATOM 5469 C CA . ALA B 1 250 ? -13.836 -35.906 -8.188 1 96.44 250 ALA B CA 1
ATOM 5470 C C . ALA B 1 250 ? -13.281 -35.219 -6.941 1 96.44 250 ALA B C 1
ATOM 5472 O O . ALA B 1 250 ? -13.992 -35.031 -5.957 1 96.44 250 ALA B O 1
ATOM 5473 N N . ASP B 1 251 ? -12.008 -34.875 -6.977 1 92.94 251 ASP B N 1
ATOM 5474 C CA . ASP B 1 251 ? -11.383 -34.219 -5.844 1 92.94 251 ASP B CA 1
ATOM 5475 C C . ASP B 1 251 ? -12.008 -32.844 -5.613 1 92.94 251 ASP B C 1
ATOM 5477 O O . ASP B 1 251 ? -12.234 -32.438 -4.473 1 92.94 251 ASP B O 1
ATOM 5481 N N . ALA B 1 252 ? -12.281 -32.156 -6.68 1 96.19 252 ALA B N 1
ATOM 5482 C CA . ALA B 1 252 ? -12.898 -30.844 -6.594 1 96.19 252 ALA B CA 1
ATOM 5483 C C . ALA B 1 252 ? -14.297 -30.938 -5.984 1 96.19 252 ALA B C 1
ATOM 5485 O O . ALA B 1 252 ? -14.672 -30.109 -5.152 1 96.19 252 ALA B O 1
ATOM 5486 N N . GLN B 1 253 ? -15.031 -31.938 -6.398 1 98 253 GLN B N 1
ATOM 5487 C CA . GLN B 1 253 ? -16.375 -32.156 -5.859 1 98 253 GLN B CA 1
ATOM 5488 C C . GLN B 1 253 ? -16.312 -32.438 -4.363 1 98 253 GLN B C 1
ATOM 5490 O O . GLN B 1 253 ? -17.125 -31.922 -3.59 1 98 253 GLN B O 1
ATOM 5495 N N . ALA B 1 254 ? -15.383 -33.312 -4.031 1 96.69 254 ALA B N 1
ATOM 5496 C CA . ALA B 1 254 ? -15.227 -33.656 -2.621 1 96.69 254 ALA B CA 1
ATOM 5497 C C . ALA B 1 254 ? -14.883 -32.438 -1.785 1 96.69 254 ALA B C 1
ATOM 5499 O O . ALA B 1 254 ? -15.469 -32.219 -0.717 1 96.69 254 ALA B O 1
ATOM 5500 N N . PHE B 1 255 ? -13.961 -31.672 -2.219 1 95.06 255 PHE B N 1
ATOM 5501 C CA . PHE B 1 255 ? -13.562 -30.453 -1.522 1 95.06 255 PHE B CA 1
ATOM 5502 C C . PHE B 1 255 ? -14.734 -29.484 -1.431 1 95.06 255 PHE B C 1
ATOM 5504 O O . PHE B 1 255 ? -15.023 -28.953 -0.356 1 95.06 255 PHE B O 1
ATOM 5511 N N . TYR B 1 256 ? -15.414 -29.219 -2.57 1 97.31 256 TYR B N 1
ATOM 5512 C CA . TYR B 1 256 ? -16.547 -28.312 -2.684 1 97.31 256 TYR B CA 1
ATOM 5513 C C . TYR B 1 256 ? -17.641 -28.672 -1.692 1 97.31 256 TYR B C 1
ATOM 5515 O O . TYR B 1 256 ? -18.031 -27.844 -0.865 1 97.31 256 TYR B O 1
ATOM 5523 N N . ARG B 1 257 ? -18.094 -29.906 -1.732 1 97.5 257 ARG B N 1
ATOM 5524 C CA . ARG B 1 257 ? -19.172 -30.375 -0.877 1 97.5 257 ARG B CA 1
ATOM 5525 C C . ARG B 1 257 ? -18.75 -30.375 0.589 1 97.5 257 ARG B C 1
ATOM 5527 O O . ARG B 1 257 ? -19.547 -30.031 1.469 1 97.5 257 ARG B O 1
ATOM 5534 N N . GLY B 1 258 ? -17.5 -30.812 0.79 1 96.69 258 GLY B N 1
ATOM 5535 C CA . GLY B 1 258 ? -17 -30.828 2.154 1 96.69 258 GLY B CA 1
ATOM 5536 C C . GLY B 1 258 ? -16.969 -29.469 2.805 1 96.69 258 GLY B C 1
ATOM 5537 O O . GLY B 1 258 ? -17.422 -29.297 3.936 1 96.69 258 GLY B O 1
ATOM 5538 N N . LEU B 1 259 ? -16.422 -28.5 2.137 1 97.19 259 LEU B N 1
ATOM 5539 C CA . LEU B 1 259 ? -16.297 -27.156 2.695 1 97.19 259 LEU B CA 1
ATOM 5540 C C . LEU B 1 259 ? -17.672 -26.5 2.832 1 97.19 259 LEU B C 1
ATOM 5542 O O . LEU B 1 259 ? -17.969 -25.891 3.861 1 97.19 259 LEU B O 1
ATOM 5546 N N . LYS B 1 260 ? -18.516 -26.656 1.811 1 97.56 260 LYS B N 1
ATOM 5547 C CA . LYS B 1 260 ? -19.859 -26.078 1.86 1 97.56 260 LYS B CA 1
ATOM 5548 C C . LYS B 1 260 ? -20.656 -26.656 3.02 1 97.56 260 LYS B C 1
ATOM 5550 O O . LYS B 1 260 ? -21.438 -25.938 3.652 1 97.56 260 LYS B O 1
ATOM 5555 N N . ALA B 1 261 ? -20.469 -27.844 3.305 1 97.31 261 ALA B N 1
ATOM 5556 C CA . ALA B 1 261 ? -21.203 -28.516 4.379 1 97.31 261 ALA B CA 1
ATOM 5557 C C . ALA B 1 261 ? -20.812 -27.938 5.738 1 97.31 261 ALA B C 1
ATOM 5559 O O . ALA B 1 261 ? -21.609 -27.984 6.684 1 97.31 261 ALA B O 1
ATOM 5560 N N . ARG B 1 262 ? -19.609 -27.422 5.863 1 97.19 262 ARG B N 1
ATOM 5561 C CA . ARG B 1 262 ? -19.141 -26.875 7.125 1 97.19 262 ARG B CA 1
ATOM 5562 C C . ARG B 1 262 ? -19.812 -25.531 7.434 1 97.19 262 ARG B C 1
ATOM 5564 O O . ARG B 1 262 ? -19.812 -25.078 8.578 1 97.19 262 ARG B O 1
ATOM 5571 N N . LEU B 1 263 ? -20.375 -24.891 6.457 1 98.06 263 LEU B N 1
ATOM 5572 C CA . LEU B 1 263 ? -20.891 -23.531 6.594 1 98.06 263 LEU B CA 1
ATOM 5573 C C . LEU B 1 263 ? -22.031 -23.469 7.602 1 98.06 263 LEU B C 1
ATOM 5575 O O . LEU B 1 263 ? -22.141 -22.5 8.352 1 98.06 263 LEU B O 1
ATOM 5579 N N . ALA B 1 264 ? -22.781 -24.453 7.613 1 97.31 264 ALA B N 1
ATOM 5580 C CA . ALA B 1 264 ? -23.969 -24.484 8.469 1 97.31 264 ALA B CA 1
ATOM 5581 C C . ALA B 1 264 ? -23.594 -24.344 9.938 1 97.31 264 ALA B C 1
ATOM 5583 O O . ALA B 1 264 ? -24.344 -23.75 10.719 1 97.31 264 ALA B O 1
ATOM 5584 N N . ARG B 1 265 ? -22.484 -24.844 10.297 1 96.94 265 ARG B N 1
ATOM 5585 C CA . ARG B 1 265 ? -21.984 -24.75 11.672 1 96.94 265 ARG B CA 1
ATOM 5586 C C . ARG B 1 265 ? -21.859 -23.281 12.102 1 96.94 265 ARG B C 1
ATOM 5588 O O . ARG B 1 265 ? -21.906 -22.984 13.297 1 96.94 265 ARG B O 1
ATOM 5595 N N . TYR B 1 266 ? -21.75 -22.422 11.188 1 96.94 266 TYR B N 1
ATOM 5596 C CA . TYR B 1 266 ? -21.531 -21.016 11.484 1 96.94 266 TYR B CA 1
ATOM 5597 C C . TYR B 1 266 ? -22.719 -20.156 11.047 1 96.94 266 TYR B C 1
ATOM 5599 O O . TYR B 1 266 ? -22.594 -18.938 10.898 1 96.94 266 TYR B O 1
ATOM 5607 N N . GLY B 1 267 ? -23.828 -20.812 10.703 1 96.81 267 GLY B N 1
ATOM 5608 C CA . GLY B 1 267 ? -25.047 -20.109 10.305 1 96.81 267 GLY B CA 1
ATOM 5609 C C . GLY B 1 267 ? -24.953 -19.5 8.914 1 96.81 267 GLY B C 1
ATOM 5610 O O . GLY B 1 267 ? -25.672 -18.562 8.594 1 96.81 267 GLY B O 1
ATOM 5611 N N . ARG B 1 268 ? -24.062 -20.031 8.125 1 97.44 268 ARG B N 1
ATOM 5612 C CA . ARG B 1 268 ? -23.875 -19.531 6.773 1 97.44 268 ARG B CA 1
ATOM 5613 C C . ARG B 1 268 ? -24.5 -20.469 5.738 1 97.44 268 ARG B C 1
ATOM 5615 O O . ARG B 1 268 ? -24.688 -21.656 6.008 1 97.44 268 ARG B O 1
ATOM 5622 N N . THR B 1 269 ? -24.875 -19.859 4.59 1 96.94 269 THR B N 1
ATOM 5623 C CA . THR B 1 269 ? -25.469 -20.625 3.504 1 96.94 269 THR B CA 1
ATOM 5624 C C . THR B 1 269 ? -24.484 -20.828 2.367 1 96.94 269 THR B C 1
ATOM 5626 O O . THR B 1 269 ? -23.453 -20.156 2.309 1 96.94 269 THR B O 1
ATOM 5629 N N . PHE B 1 270 ? -24.75 -21.734 1.509 1 95.56 270 PHE B N 1
ATOM 5630 C CA . PHE B 1 270 ? -23.844 -22.141 0.436 1 95.56 270 PHE B CA 1
ATOM 5631 C C . PHE B 1 270 ? -23.5 -20.953 -0.462 1 95.56 270 PHE B C 1
ATOM 5633 O O . PHE B 1 270 ? -22.375 -20.859 -0.958 1 95.56 270 PHE B O 1
ATOM 5640 N N . ASP B 1 271 ? -24.453 -20.062 -0.59 1 94.38 271 ASP B N 1
ATOM 5641 C CA . ASP B 1 271 ? -24.281 -18.969 -1.537 1 94.38 271 ASP B CA 1
ATOM 5642 C C . ASP B 1 271 ? -23.359 -17.891 -0.968 1 94.38 271 ASP B C 1
ATOM 5644 O O . ASP B 1 271 ? -22.906 -17 -1.695 1 94.38 271 ASP B O 1
ATOM 5648 N N . GLN B 1 272 ? -22.969 -18 0.29 1 97.5 272 GLN B N 1
ATOM 5649 C CA . GLN B 1 272 ? -22.125 -17.016 0.946 1 97.5 272 GLN B CA 1
ATOM 5650 C C . GLN B 1 272 ? -20.641 -17.344 0.76 1 97.5 272 GLN B C 1
ATOM 5652 O O . GLN B 1 272 ? -19.766 -16.609 1.229 1 97.5 272 GLN B O 1
ATOM 5657 N N . LEU B 1 273 ? -20.375 -18.406 0.044 1 98.12 273 LEU B N 1
ATOM 5658 C CA . LEU B 1 273 ? -19.016 -18.828 -0.234 1 98.12 273 LEU B CA 1
ATOM 5659 C C . LEU B 1 273 ? -18.859 -19.266 -1.687 1 98.12 273 LEU B C 1
ATOM 5661 O O . LEU B 1 273 ? -19.625 -20.109 -2.16 1 98.12 273 LEU B O 1
ATOM 5665 N N . LYS B 1 274 ? -17.984 -18.609 -2.379 1 98.62 274 LYS B N 1
ATOM 5666 C CA . LYS B 1 274 ? -17.641 -19 -3.742 1 98.62 274 LYS B CA 1
ATOM 5667 C C . LYS B 1 274 ? -16.312 -19.75 -3.783 1 98.62 274 LYS B C 1
ATOM 5669 O O . LYS B 1 274 ? -15.328 -19.312 -3.189 1 98.62 274 LYS B O 1
ATOM 5674 N N . ILE B 1 275 ? -16.312 -20.875 -4.395 1 98.31 275 ILE B N 1
ATOM 5675 C CA . ILE B 1 275 ? -15.102 -21.672 -4.527 1 98.31 275 ILE B CA 1
ATOM 5676 C C . ILE B 1 275 ? -14.586 -21.609 -5.965 1 98.31 275 ILE B C 1
ATOM 5678 O O . ILE B 1 275 ? -15.266 -22.047 -6.895 1 98.31 275 ILE B O 1
ATOM 5682 N N . LEU B 1 276 ? -13.352 -21.062 -6.121 1 98.5 276 LEU B N 1
ATOM 5683 C CA . LEU B 1 276 ? -12.766 -20.781 -7.426 1 98.5 276 LEU B CA 1
ATOM 5684 C C . LEU B 1 276 ? -11.422 -21.484 -7.578 1 98.5 276 LEU B C 1
ATOM 5686 O O . LEU B 1 276 ? -10.367 -20.859 -7.398 1 98.5 276 LEU B O 1
ATOM 5690 N N . PRO B 1 277 ? -11.406 -22.781 -8.016 1 96.88 277 PRO B N 1
ATOM 5691 C CA . PRO B 1 277 ? -10.125 -23.453 -8.281 1 96.88 277 PRO B CA 1
ATOM 5692 C C . PRO B 1 277 ? -9.336 -22.766 -9.398 1 96.88 277 PRO B C 1
ATOM 5694 O O . PRO B 1 277 ? -9.922 -22.125 -10.273 1 96.88 277 PRO B O 1
ATOM 5697 N N . GLY B 1 278 ? -8.031 -22.938 -9.297 1 96.44 278 GLY B N 1
ATOM 5698 C CA . GLY B 1 278 ? -7.18 -22.453 -10.375 1 96.44 278 GLY B CA 1
ATOM 5699 C C . GLY B 1 278 ? -7.238 -23.328 -11.609 1 96.44 278 GLY B C 1
ATOM 5700 O O . GLY B 1 278 ? -7.324 -24.562 -11.508 1 96.44 278 GLY B O 1
ATOM 5701 N N . VAL B 1 279 ? -7.191 -22.688 -12.758 1 97.12 279 VAL B N 1
ATOM 5702 C CA . VAL B 1 279 ? -7.152 -23.406 -14.023 1 97.12 279 VAL B CA 1
ATOM 5703 C C . VAL B 1 279 ? -6.055 -22.844 -14.914 1 97.12 279 VAL B C 1
ATOM 5705 O O . VAL B 1 279 ? -5.93 -21.625 -15.055 1 97.12 279 VAL B O 1
ATOM 5708 N N . PHE B 1 280 ? -5.223 -23.703 -15.414 1 96.5 280 PHE B N 1
ATOM 5709 C CA . PHE B 1 280 ? -4.105 -23.406 -16.312 1 96.5 280 PHE B CA 1
ATOM 5710 C C . PHE B 1 280 ? -4.43 -23.812 -17.734 1 96.5 280 PHE B C 1
ATOM 5712 O O . PHE B 1 280 ? -4.129 -24.938 -18.156 1 96.5 280 PHE B O 1
ATOM 5719 N N . PRO B 1 281 ? -4.969 -22.875 -18.531 1 97.69 281 PRO B N 1
ATOM 5720 C CA . PRO B 1 281 ? -5.426 -23.25 -19.875 1 97.69 281 PRO B CA 1
ATOM 5721 C C . PRO B 1 281 ? -4.367 -23 -20.953 1 97.69 281 PRO B C 1
ATOM 5723 O O . PRO B 1 281 ? -3.689 -21.969 -20.938 1 97.69 281 PRO B O 1
ATOM 5726 N N . VAL B 1 282 ? -4.168 -23.922 -21.797 1 97.75 282 VAL B N 1
ATOM 5727 C CA . VAL B 1 282 ? -3.471 -23.75 -23.062 1 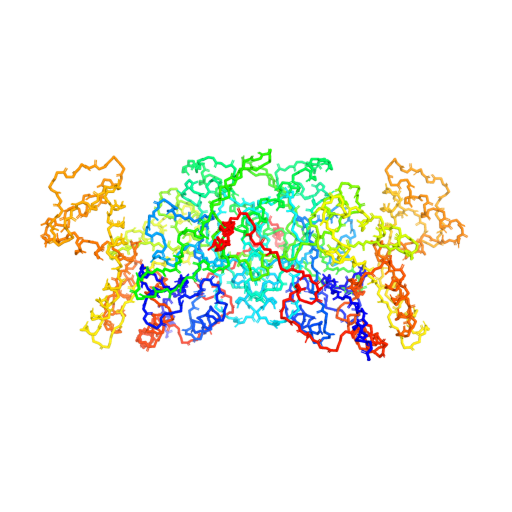97.75 282 VAL B CA 1
ATOM 5728 C C . VAL B 1 282 ? -4.449 -23.953 -24.219 1 97.75 282 VAL B C 1
ATOM 5730 O O . VAL B 1 282 ? -4.902 -25.062 -24.484 1 97.75 282 VAL B O 1
ATOM 5733 N N . VAL B 1 283 ? -4.715 -22.859 -24.938 1 98.5 283 VAL B N 1
ATOM 5734 C CA . VAL B 1 283 ? -5.824 -22.828 -25.875 1 98.5 283 VAL B CA 1
ATOM 5735 C C . VAL B 1 283 ? -5.281 -22.844 -27.312 1 98.5 283 VAL B C 1
ATOM 5737 O O . VAL B 1 283 ? -4.316 -22.141 -27.625 1 98.5 283 VAL B O 1
ATOM 5740 N N . GLY B 1 284 ? -5.84 -23.688 -28.109 1 98.12 284 GLY B N 1
ATOM 5741 C CA . GLY B 1 284 ? -5.605 -23.703 -29.531 1 98.12 284 GLY B CA 1
ATOM 5742 C C . GLY B 1 284 ? -6.887 -23.781 -30.344 1 98.12 284 GLY B C 1
ATOM 5743 O O . GLY B 1 284 ? -7.938 -24.156 -29.828 1 98.12 284 GLY B O 1
ATOM 5744 N N . ARG B 1 285 ? -6.801 -23.391 -31.547 1 97.38 285 ARG B N 1
ATOM 5745 C CA . ARG B 1 285 ? -7.957 -23.469 -32.438 1 97.38 285 ARG B CA 1
ATOM 5746 C C . ARG B 1 285 ? -8.273 -24.922 -32.781 1 97.38 285 ARG B C 1
ATOM 5748 O O . ARG B 1 285 ? -9.383 -25.234 -33.25 1 97.38 285 ARG B O 1
ATOM 5755 N N . SER B 1 286 ? -7.254 -25.781 -32.656 1 98.06 286 SER B N 1
ATOM 5756 C CA . SER B 1 286 ? -7.406 -27.234 -32.719 1 98.06 286 SER B CA 1
ATOM 5757 C C . SER B 1 286 ? -6.695 -27.922 -31.562 1 98.06 286 SER B C 1
ATOM 5759 O O . SER B 1 286 ? -5.852 -27.328 -30.891 1 98.06 286 SER B O 1
ATOM 5761 N N . GLU B 1 287 ? -7.145 -29.172 -31.375 1 97.75 287 GLU B N 1
ATOM 5762 C CA . GLU B 1 287 ? -6.469 -29.953 -30.328 1 97.75 287 GLU B CA 1
ATOM 5763 C C . GLU B 1 287 ? -4.969 -30.047 -30.609 1 97.75 287 GLU B C 1
ATOM 5765 O O . GLU B 1 287 ? -4.16 -29.953 -29.688 1 97.75 287 GLU B O 1
ATOM 5770 N N . ALA B 1 288 ? -4.625 -30.188 -31.875 1 98 288 ALA B N 1
ATOM 5771 C CA . ALA B 1 288 ? -3.223 -30.297 -32.281 1 98 288 ALA B CA 1
ATOM 5772 C C . ALA B 1 288 ? -2.475 -29 -31.984 1 98 288 ALA B C 1
ATOM 5774 O O . ALA B 1 288 ? -1.347 -29.016 -31.484 1 98 288 ALA B O 1
ATOM 5775 N N . GLU B 1 289 ? -3.098 -27.922 -32.281 1 98.19 289 GLU B N 1
ATOM 5776 C CA . GLU B 1 289 ? -2.471 -26.625 -32.031 1 98.19 289 GLU B CA 1
ATOM 5777 C C . GLU B 1 289 ? -2.25 -26.406 -30.547 1 98.19 289 GLU B C 1
ATOM 5779 O O . GLU B 1 289 ? -1.203 -25.891 -30.125 1 98.19 289 GLU B O 1
ATOM 5784 N N . ALA B 1 290 ? -3.248 -26.75 -29.734 1 98.06 290 ALA B N 1
ATOM 5785 C CA . ALA B 1 290 ? -3.117 -26.625 -28.281 1 98.06 290 ALA B CA 1
ATOM 5786 C C . ALA B 1 290 ? -1.935 -27.438 -27.766 1 98.06 290 ALA B C 1
ATOM 5788 O O . ALA B 1 290 ? -1.15 -26.938 -26.938 1 98.06 290 ALA B O 1
ATOM 5789 N N . GLN B 1 291 ? -1.835 -28.625 -28.25 1 96.56 291 GLN B N 1
ATOM 5790 C CA . GLN B 1 291 ? -0.743 -29.5 -27.844 1 96.56 291 GLN B CA 1
ATOM 5791 C C . GLN B 1 291 ? 0.606 -28.938 -28.281 1 96.56 291 GLN B C 1
ATOM 5793 O O . GLN B 1 291 ? 1.58 -28.984 -27.531 1 96.56 291 GLN B O 1
ATOM 5798 N N . GLU B 1 292 ? 0.651 -28.469 -29.484 1 97.44 292 GLU B N 1
ATOM 5799 C CA . GLU B 1 292 ? 1.878 -27.875 -30 1 97.44 292 GLU B CA 1
ATOM 5800 C C . GLU B 1 292 ? 2.305 -26.672 -29.156 1 97.44 292 GLU B C 1
ATOM 5802 O O . GLU B 1 292 ? 3.49 -26.5 -28.859 1 97.44 292 GLU B O 1
ATOM 5807 N N . ARG B 1 293 ? 1.374 -25.891 -28.812 1 96.94 293 ARG B N 1
ATOM 5808 C CA . ARG B 1 293 ? 1.651 -24.703 -28 1 96.94 293 ARG B CA 1
ATOM 5809 C C . ARG B 1 293 ? 2.148 -25.094 -26.625 1 96.94 293 ARG B C 1
ATOM 5811 O O . ARG B 1 293 ? 3.059 -24.469 -26.078 1 96.94 293 ARG B O 1
ATOM 5818 N N . PHE B 1 294 ? 1.547 -26.109 -26.109 1 95.44 294 PHE B N 1
ATOM 5819 C CA . PHE B 1 294 ? 1.982 -26.594 -24.797 1 95.44 294 PHE B CA 1
ATOM 5820 C C . PHE B 1 294 ? 3.404 -27.141 -24.875 1 95.44 294 PHE B C 1
ATOM 5822 O O . PHE B 1 294 ? 4.234 -26.844 -24.016 1 95.44 294 PHE B O 1
ATOM 5829 N N . GLU B 1 295 ? 3.635 -27.891 -25.875 1 94.38 295 GLU B N 1
ATOM 5830 C CA . GLU B 1 295 ? 4.965 -28.469 -26.062 1 94.38 295 GLU B CA 1
ATOM 5831 C C . GLU B 1 295 ? 6.012 -27.375 -26.281 1 94.38 295 GLU B C 1
ATOM 5833 O O . GLU B 1 295 ? 7.152 -27.516 -25.828 1 94.38 295 GLU B O 1
ATOM 5838 N N . ALA B 1 296 ? 5.609 -26.391 -26.953 1 95.75 296 ALA B N 1
ATOM 5839 C CA . ALA B 1 296 ? 6.52 -25.266 -27.156 1 95.75 296 ALA B CA 1
ATOM 5840 C C . ALA B 1 296 ? 6.902 -24.625 -25.812 1 95.75 296 ALA B C 1
ATOM 5842 O O . ALA B 1 296 ? 8.07 -24.297 -25.594 1 95.75 296 ALA B O 1
ATOM 5843 N N . LEU B 1 297 ? 5.996 -24.469 -24.938 1 95.19 297 LEU B N 1
ATOM 5844 C CA . LEU B 1 297 ? 6.27 -23.938 -23.609 1 95.19 297 LEU B CA 1
ATOM 5845 C C . LEU B 1 297 ? 7.164 -24.875 -22.812 1 95.19 297 LEU B C 1
ATOM 5847 O O . LEU B 1 297 ? 8.117 -24.438 -22.156 1 95.19 297 LEU B O 1
ATOM 5851 N N . GLN B 1 298 ? 6.852 -26.125 -22.891 1 93.62 298 GLN B N 1
ATOM 5852 C CA . GLN B 1 298 ? 7.625 -27.141 -22.172 1 93.62 298 GLN B CA 1
ATOM 5853 C C . GLN B 1 298 ? 9.086 -27.141 -22.625 1 93.62 298 GLN B C 1
ATOM 5855 O O . GLN B 1 298 ? 9.992 -27.344 -21.812 1 93.62 298 GLN B O 1
ATOM 5860 N N . SER B 1 299 ? 9.25 -26.906 -23.891 1 93.75 299 SER B N 1
ATOM 5861 C CA . SER B 1 299 ? 10.594 -26.938 -24.453 1 93.75 299 SER B CA 1
ATOM 5862 C C . SER B 1 299 ? 11.438 -25.766 -23.953 1 93.75 299 SER B C 1
ATOM 5864 O O . SER B 1 299 ? 12.656 -25.781 -24.094 1 93.75 299 SER B O 1
ATOM 5866 N N . LEU B 1 300 ? 10.781 -24.797 -23.359 1 95.56 300 LEU B N 1
ATOM 5867 C CA . LEU B 1 300 ? 11.484 -23.625 -22.844 1 95.56 300 LEU B CA 1
ATOM 5868 C C . LEU B 1 300 ? 12.008 -23.875 -21.438 1 95.56 300 LEU B C 1
ATOM 5870 O O . LEU B 1 300 ? 12.797 -23.094 -20.906 1 95.56 300 LEU B O 1
ATOM 5874 N N . ILE B 1 301 ? 11.609 -25 -20.781 1 94.75 301 ILE B N 1
ATOM 5875 C CA . ILE B 1 301 ? 12.094 -25.312 -19.453 1 94.75 301 ILE B CA 1
ATOM 5876 C C . ILE B 1 301 ? 13.57 -25.703 -19.516 1 94.75 301 ILE B C 1
ATOM 5878 O O . ILE B 1 301 ? 13.938 -26.672 -20.156 1 94.75 301 ILE B O 1
ATOM 5882 N N . HIS B 1 302 ? 14.359 -24.891 -18.844 1 93.56 302 HIS B N 1
ATOM 5883 C CA . HIS B 1 302 ? 15.766 -25.25 -18.75 1 93.56 302 HIS B CA 1
ATOM 5884 C C . HIS B 1 302 ? 15.945 -26.578 -18.016 1 93.56 302 HIS B C 1
ATOM 5886 O O . HIS B 1 302 ? 15.312 -26.812 -16.984 1 93.56 302 HIS B O 1
ATOM 5892 N N . PRO B 1 303 ? 16.781 -27.422 -18.469 1 91.81 303 PRO B N 1
ATOM 5893 C CA . PRO B 1 303 ? 16.938 -28.734 -17.844 1 91.81 303 PRO B CA 1
ATOM 5894 C C . PRO B 1 303 ? 17.234 -28.641 -16.344 1 91.81 303 PRO B C 1
ATOM 5896 O O . PRO B 1 303 ? 16.719 -29.438 -15.562 1 91.81 303 PRO B O 1
ATOM 5899 N N . SER B 1 304 ? 18 -27.703 -16 1 91.75 304 SER B N 1
ATOM 5900 C CA . SER B 1 304 ? 18.328 -27.594 -14.586 1 91.75 304 SER B CA 1
ATOM 5901 C C . SER B 1 304 ? 17.109 -27.219 -13.758 1 91.75 304 SER B C 1
ATOM 5903 O O . SER B 1 304 ? 16.984 -27.641 -12.602 1 91.75 304 SER B O 1
ATOM 5905 N N . VAL B 1 305 ? 16.234 -26.438 -14.312 1 92.19 305 VAL B N 1
ATOM 5906 C CA . VAL B 1 305 ? 15.008 -26.047 -13.633 1 92.19 305 VAL B CA 1
ATOM 5907 C C . VAL B 1 305 ? 14.094 -27.266 -13.484 1 92.19 305 VAL B C 1
ATOM 5909 O O . VAL B 1 305 ? 13.547 -27.516 -12.406 1 92.19 305 VAL B O 1
ATOM 5912 N N . GLY B 1 306 ? 13.953 -27.953 -14.508 1 90.44 306 GLY B N 1
ATOM 5913 C CA . GLY B 1 306 ? 13.172 -29.188 -14.453 1 90.44 306 GLY B CA 1
ATOM 5914 C C . GLY B 1 306 ? 13.688 -30.156 -13.414 1 90.44 306 GLY B C 1
ATOM 5915 O O . GLY B 1 306 ? 12.898 -30.75 -12.664 1 90.44 306 GLY B O 1
ATOM 5916 N N . LEU B 1 307 ? 14.984 -30.281 -13.375 1 90.5 307 LEU B N 1
ATOM 5917 C CA . LEU B 1 307 ? 15.617 -31.188 -12.422 1 90.5 307 LEU B CA 1
ATOM 5918 C C . LEU B 1 307 ? 15.359 -30.75 -10.984 1 90.5 307 LEU B C 1
ATOM 5920 O O . LEU B 1 307 ? 15.094 -31.578 -10.117 1 90.5 307 LEU B O 1
ATOM 5924 N N . ALA B 1 308 ? 15.461 -29.484 -10.82 1 88.69 308 ALA B N 1
ATOM 5925 C CA . ALA B 1 308 ? 15.234 -28.953 -9.477 1 88.69 308 ALA B CA 1
ATOM 5926 C C . ALA B 1 308 ? 13.797 -29.203 -9.023 1 88.69 308 ALA B C 1
ATOM 5928 O O . ALA B 1 308 ? 13.562 -29.594 -7.883 1 88.69 308 ALA B O 1
ATOM 5929 N N . LEU B 1 309 ? 12.867 -28.938 -9.859 1 87 309 LEU B N 1
ATOM 5930 C CA . LEU B 1 309 ? 11.461 -29.172 -9.547 1 87 309 LEU B CA 1
ATOM 5931 C C . LEU B 1 309 ? 11.211 -30.641 -9.234 1 87 309 LEU B C 1
ATOM 5933 O O . LEU B 1 309 ? 10.531 -30.969 -8.266 1 87 309 LEU B O 1
ATOM 5937 N N . LEU B 1 310 ? 11.727 -31.453 -10.047 1 87.62 310 LEU B N 1
ATOM 5938 C CA . LEU B 1 310 ? 11.586 -32.906 -9.828 1 87.62 310 LEU B CA 1
ATOM 5939 C C . LEU B 1 310 ? 12.195 -33.312 -8.492 1 87.62 310 LEU B C 1
ATOM 5941 O O . LEU B 1 310 ? 11.602 -34.094 -7.75 1 87.62 310 LEU B O 1
ATOM 5945 N N . SER B 1 311 ? 13.359 -32.781 -8.219 1 87.06 311 SER B N 1
ATOM 5946 C CA . SER B 1 311 ? 14.023 -33.062 -6.949 1 87.06 311 SER B CA 1
ATOM 5947 C C . SER B 1 311 ? 13.141 -32.688 -5.766 1 87.06 311 SER B C 1
ATOM 5949 O O . SER B 1 311 ? 13.039 -33.438 -4.797 1 87.06 311 SER B O 1
ATOM 5951 N N . GLN B 1 312 ? 12.523 -31.531 -5.855 1 81.12 312 GLN B N 1
ATOM 5952 C CA . GLN B 1 312 ? 11.617 -31.078 -4.805 1 81.12 312 GLN B CA 1
ATOM 5953 C C . GLN B 1 312 ? 10.461 -32.062 -4.617 1 81.12 312 GLN B C 1
ATOM 5955 O O . GLN B 1 312 ? 10.078 -32.344 -3.488 1 81.12 312 GLN B O 1
ATOM 5960 N N . HIS B 1 313 ? 9.93 -32.531 -5.676 1 79.19 313 HIS B N 1
ATOM 5961 C CA . HIS B 1 313 ? 8.836 -33.5 -5.625 1 79.19 313 HIS B CA 1
ATOM 5962 C C . HIS B 1 313 ? 9.305 -34.844 -5.043 1 79.19 313 HIS B C 1
ATOM 5964 O O . HIS B 1 313 ? 8.5 -35.594 -4.488 1 79.19 313 HIS B O 1
ATOM 5970 N N . LEU B 1 314 ? 10.562 -35.094 -5.102 1 84.38 314 LEU B N 1
ATOM 5971 C CA . LEU B 1 314 ? 11.133 -36.344 -4.637 1 84.38 314 LEU B CA 1
ATOM 5972 C C . LEU B 1 314 ? 11.75 -36.188 -3.252 1 84.38 314 LEU B C 1
ATOM 5974 O O . LEU B 1 314 ? 12.516 -37.062 -2.809 1 84.38 314 LEU B O 1
ATOM 5978 N N . GLY B 1 315 ? 11.445 -35.094 -2.627 1 76.06 315 GLY B N 1
ATOM 5979 C CA . GLY B 1 315 ? 11.914 -34.875 -1.266 1 76.06 315 GLY B CA 1
ATOM 5980 C C . GLY B 1 315 ? 13.328 -34.344 -1.195 1 76.06 315 GLY B C 1
ATOM 5981 O O . GLY B 1 315 ? 14.039 -34.562 -0.212 1 76.06 315 GLY B O 1
ATOM 5982 N N . GLY B 1 316 ? 13.82 -33.812 -2.303 1 81.69 316 GLY B N 1
ATOM 5983 C CA . GLY B 1 316 ? 15.125 -33.156 -2.281 1 81.69 316 GLY B CA 1
ATOM 5984 C C . GLY B 1 316 ? 16.234 -34.031 -2.822 1 81.69 316 GLY B C 1
ATOM 5985 O O . GLY B 1 316 ? 17.422 -33.719 -2.66 1 81.69 316 GLY B O 1
ATOM 5986 N N . ILE B 1 317 ? 15.875 -35.125 -3.434 1 84.5 317 ILE B N 1
ATOM 5987 C CA . ILE B 1 317 ? 16.875 -36.031 -3.988 1 84.5 317 ILE B CA 1
ATOM 5988 C C . ILE B 1 317 ? 17.609 -35.344 -5.145 1 84.5 317 ILE B C 1
ATOM 5990 O O . ILE B 1 317 ? 16.969 -34.75 -6.023 1 84.5 317 ILE B O 1
ATOM 5994 N N . ASP B 1 318 ? 18.922 -35.469 -5.113 1 86.56 318 ASP B N 1
ATOM 5995 C CA . ASP B 1 318 ? 19.734 -34.875 -6.172 1 86.56 318 ASP B CA 1
ATOM 5996 C C . ASP B 1 318 ? 19.812 -35.812 -7.379 1 86.56 318 ASP B C 1
ATOM 5998 O O . ASP B 1 318 ? 20.359 -36.906 -7.285 1 86.56 318 ASP B O 1
ATOM 6002 N N . LEU B 1 319 ? 19.359 -35.375 -8.461 1 89.44 319 LEU B N 1
ATOM 6003 C CA . LEU B 1 319 ? 19.312 -36.188 -9.664 1 89.44 319 LEU B CA 1
ATOM 6004 C C . LEU B 1 319 ? 20.344 -35.688 -10.688 1 89.44 319 LEU B C 1
ATOM 6006 O O . LEU B 1 319 ? 20.375 -36.188 -11.82 1 89.44 319 LEU B O 1
ATOM 6010 N N . SER B 1 320 ? 21.203 -34.75 -10.328 1 87.5 320 SER B N 1
ATOM 6011 C CA . SER B 1 320 ? 22.125 -34.125 -11.266 1 87.5 320 SER B CA 1
ATOM 6012 C C . SER B 1 320 ? 23.141 -35.125 -11.812 1 87.5 320 SER B C 1
ATOM 6014 O O . SER B 1 320 ? 23.672 -34.906 -12.906 1 87.5 320 SER B O 1
ATOM 6016 N N . GLY B 1 321 ? 23.297 -36.188 -11.141 1 88.12 321 GLY B N 1
ATOM 6017 C CA . GLY B 1 321 ? 24.266 -37.156 -11.562 1 88.12 321 GLY B CA 1
ATOM 6018 C C . GLY B 1 321 ? 23.703 -38.219 -12.508 1 88.12 321 GLY B C 1
ATOM 6019 O O . GLY B 1 321 ? 24.438 -39.062 -13 1 88.12 321 GLY B O 1
ATOM 6020 N N . TYR B 1 322 ? 22.5 -38.094 -12.852 1 92.31 322 TYR B N 1
ATOM 6021 C CA . TYR B 1 322 ? 21.859 -39.062 -13.719 1 92.31 322 TYR B CA 1
ATOM 6022 C C . TYR B 1 322 ? 21.562 -38.5 -15.094 1 92.31 322 TYR B C 1
ATOM 6024 O O . TYR B 1 322 ? 21.328 -37.281 -15.227 1 92.31 322 TYR B O 1
ATOM 6032 N N . PRO B 1 323 ? 21.641 -39.406 -16.109 1 93.19 323 PRO B N 1
ATOM 6033 C CA . PRO B 1 323 ? 21.281 -38.906 -17.438 1 93.19 323 PRO B CA 1
ATOM 6034 C C . PRO B 1 323 ? 19.828 -38.5 -17.562 1 93.19 323 PRO B C 1
ATOM 6036 O O . PRO B 1 323 ? 18.938 -39.281 -17.203 1 93.19 323 PRO B O 1
ATOM 6039 N N . LEU B 1 324 ? 19.531 -37.375 -18.125 1 93.69 324 LEU B N 1
ATOM 6040 C CA . LEU B 1 324 ? 18.188 -36.844 -18.234 1 93.69 324 LEU B CA 1
ATOM 6041 C C . LEU B 1 324 ? 17.312 -37.75 -19.094 1 93.69 324 LEU B C 1
ATOM 6043 O O . LEU B 1 324 ? 16.094 -37.844 -18.875 1 93.69 324 LEU B O 1
ATOM 6047 N N . ASP B 1 325 ? 17.938 -38.375 -20.031 1 94.5 325 ASP B N 1
ATOM 6048 C CA . ASP B 1 325 ? 17.172 -39.188 -20.938 1 94.5 325 ASP B CA 1
ATOM 6049 C C . ASP B 1 325 ? 17.156 -40.656 -20.469 1 94.5 325 ASP B C 1
ATOM 6051 O O . ASP B 1 325 ? 16.703 -41.531 -21.203 1 94.5 325 ASP B O 1
ATOM 6055 N N . GLY B 1 326 ? 17.625 -40.906 -19.266 1 93.75 326 GLY B N 1
ATOM 6056 C CA . GLY B 1 326 ? 17.516 -42.188 -18.609 1 93.75 326 GLY B CA 1
ATOM 6057 C C . GLY B 1 326 ? 16.375 -42.281 -17.625 1 93.75 326 GLY B C 1
ATOM 6058 O O . GLY B 1 326 ? 15.695 -41.281 -17.359 1 93.75 326 GLY B O 1
ATOM 6059 N N . PRO B 1 327 ? 16.172 -43.438 -17.125 1 93.5 327 PRO B N 1
ATOM 6060 C CA . PRO B 1 327 ? 15.102 -43.656 -16.156 1 93.5 327 PRO B CA 1
ATOM 6061 C C . PRO B 1 327 ? 15.477 -43.156 -14.758 1 93.5 327 PRO B C 1
ATOM 6063 O O . PRO B 1 327 ? 16.656 -42.906 -14.484 1 93.5 327 PRO B O 1
ATOM 6066 N N . LEU B 1 328 ? 14.461 -42.969 -13.953 1 92.81 328 LEU B N 1
ATOM 6067 C CA . LEU B 1 328 ? 14.727 -42.75 -12.531 1 92.81 328 LEU B CA 1
ATOM 6068 C C . LEU B 1 328 ? 15.445 -43.969 -11.938 1 92.81 328 LEU B C 1
ATOM 6070 O O . LEU B 1 328 ? 15.117 -45.094 -12.258 1 92.81 328 LEU B O 1
ATOM 6074 N N . PRO B 1 329 ? 16.359 -43.625 -11.062 1 89.38 329 PRO B N 1
ATOM 6075 C CA . PRO B 1 329 ? 17.016 -44.781 -10.422 1 89.38 329 PRO B CA 1
ATOM 6076 C C . PRO B 1 329 ? 16.047 -45.594 -9.57 1 89.38 329 PRO B C 1
ATOM 6078 O O . PRO B 1 329 ? 15.148 -45.031 -8.938 1 89.38 329 PRO B O 1
ATOM 6081 N N . ASP B 1 330 ? 16.234 -46.906 -9.469 1 83.31 330 ASP B N 1
ATOM 6082 C CA . ASP B 1 330 ? 15.336 -47.812 -8.773 1 83.31 330 ASP B CA 1
ATOM 6083 C C . ASP B 1 330 ? 15.531 -47.719 -7.262 1 83.31 330 ASP B C 1
ATOM 6085 O O . ASP B 1 330 ? 14.633 -48.094 -6.492 1 83.31 330 ASP B O 1
ATOM 6089 N N . ASN B 1 331 ? 16.641 -47.25 -6.816 1 83.19 331 ASN B N 1
ATOM 6090 C CA . ASN B 1 331 ? 16.969 -47.344 -5.402 1 83.19 331 ASN B CA 1
ATOM 6091 C C . ASN B 1 331 ? 16.875 -46 -4.711 1 83.19 331 ASN B C 1
ATOM 6093 O O . ASN B 1 331 ? 17.656 -45.688 -3.801 1 83.19 331 ASN B O 1
ATOM 6097 N N . LEU B 1 332 ? 15.906 -45.188 -5.18 1 87 332 LEU B N 1
ATOM 6098 C CA . LEU B 1 332 ? 15.75 -43.938 -4.484 1 87 332 LEU B CA 1
ATOM 6099 C C . LEU B 1 332 ? 15.109 -44.125 -3.117 1 87 332 LEU B C 1
ATOM 6101 O O . LEU B 1 332 ? 14.133 -44.875 -2.986 1 87 332 LEU B O 1
ATOM 6105 N N . ALA B 1 333 ? 15.734 -43.562 -2.111 1 81.12 333 ALA B N 1
ATOM 6106 C CA . ALA B 1 333 ? 15.203 -43.656 -0.755 1 81.12 333 ALA B CA 1
ATOM 6107 C C . ALA B 1 333 ? 13.984 -42.75 -0.589 1 81.12 333 ALA B C 1
ATOM 6109 O O . ALA B 1 333 ? 14.016 -41.594 -0.947 1 81.12 333 ALA B O 1
ATOM 6110 N N . GLU B 1 334 ? 12.938 -43.344 -0.091 1 79 334 GLU B N 1
ATOM 6111 C CA . GLU B 1 334 ? 11.734 -42.562 0.205 1 79 334 GLU B CA 1
ATOM 6112 C C . GLU B 1 334 ? 12 -41.531 1.299 1 79 334 GLU B C 1
ATOM 6114 O O . GLU B 1 334 ? 12.57 -41.875 2.342 1 79 334 GLU B O 1
ATOM 6119 N N . PRO B 1 335 ? 11.75 -40.375 0.966 1 75.5 335 PRO B N 1
ATOM 6120 C CA . PRO B 1 335 ? 11.969 -39.344 1.989 1 75.5 335 PRO B CA 1
ATOM 6121 C C . PRO B 1 335 ? 10.992 -39.469 3.156 1 75.5 335 PRO B C 1
ATOM 6123 O O . PRO B 1 335 ? 9.938 -40.094 3.027 1 75.5 335 PRO B O 1
ATOM 6126 N N . ASN B 1 336 ? 11.445 -38.938 4.344 1 62.34 336 ASN B N 1
ATOM 6127 C CA . ASN B 1 336 ? 10.562 -38.938 5.508 1 62.34 336 ASN B CA 1
ATOM 6128 C C . ASN B 1 336 ? 9.398 -37.969 5.32 1 62.34 336 ASN B C 1
ATOM 6130 O O . ASN B 1 336 ? 8.266 -38.281 5.711 1 62.34 336 ASN B O 1
ATOM 6134 N N . GLY B 1 337 ? 9.781 -36.875 4.723 1 60.38 337 GLY B N 1
ATOM 6135 C CA . GLY B 1 337 ? 8.742 -35.906 4.406 1 60.38 337 GLY B CA 1
ATOM 6136 C C . GLY B 1 337 ? 8.258 -36 2.971 1 60.38 337 GLY B C 1
ATOM 6137 O O . GLY B 1 337 ? 8.82 -36.75 2.168 1 60.38 337 GLY B O 1
ATOM 6138 N N . ALA B 1 338 ? 6.953 -35.781 2.48 1 64.19 338 ALA B N 1
ATOM 6139 C CA . ALA B 1 338 ? 6.34 -35.719 1.156 1 64.19 338 ALA B CA 1
ATOM 6140 C C . ALA B 1 338 ? 6.195 -37.125 0.552 1 64.19 338 ALA B C 1
ATOM 6142 O O . ALA B 1 338 ? 6.469 -37.312 -0.634 1 64.19 338 ALA B O 1
ATOM 6143 N N . LYS B 1 339 ? 6.082 -38.188 1.332 1 67 339 LYS B N 1
ATOM 6144 C CA . LYS B 1 339 ? 5.996 -39.594 0.909 1 67 339 LYS B CA 1
ATOM 6145 C C . LYS B 1 339 ? 4.977 -39.75 -0.213 1 67 339 LYS B C 1
ATOM 6147 O O . LYS B 1 339 ? 5.246 -40.438 -1.207 1 67 339 LYS B O 1
ATOM 6152 N N . SER B 1 340 ? 3.898 -39.125 -0.07 1 70.06 340 SER B N 1
ATOM 6153 C CA . SER B 1 340 ? 2.836 -39.25 -1.061 1 70.06 340 SER B CA 1
ATOM 6154 C C . SER B 1 340 ? 3.285 -38.75 -2.426 1 70.06 340 SER B C 1
ATOM 6156 O O . SER B 1 340 ? 3.084 -39.406 -3.441 1 70.06 340 SER B O 1
ATOM 6158 N N . ARG B 1 341 ? 3.941 -37.594 -2.467 1 73.69 341 ARG B N 1
ATOM 6159 C CA . ARG B 1 341 ? 4.422 -37.031 -3.727 1 73.69 341 ARG B CA 1
ATOM 6160 C C . ARG B 1 341 ? 5.508 -37.906 -4.336 1 73.69 341 ARG B C 1
ATOM 6162 O O . ARG B 1 341 ? 5.535 -38.125 -5.551 1 73.69 341 ARG B O 1
ATOM 6169 N N . PHE B 1 342 ? 6.363 -38.406 -3.471 1 81.06 342 PHE B N 1
ATOM 6170 C CA . PHE B 1 342 ? 7.426 -39.312 -3.91 1 81.06 342 PHE B CA 1
ATOM 6171 C C . PHE B 1 342 ? 6.848 -40.531 -4.59 1 81.06 342 PHE B C 1
ATOM 6173 O O . PHE B 1 342 ? 7.258 -40.906 -5.699 1 81.06 342 PHE B O 1
ATOM 6180 N N . GLN B 1 343 ? 5.855 -41.094 -3.951 1 80 343 GLN B N 1
ATOM 6181 C CA . GLN B 1 343 ? 5.23 -42.312 -4.488 1 80 343 GLN B CA 1
ATOM 6182 C C . GLN B 1 343 ? 4.496 -42 -5.793 1 80 343 GLN B C 1
ATOM 6184 O O . GLN B 1 343 ? 4.523 -42.812 -6.723 1 80 343 GLN B O 1
ATOM 6189 N N . LEU B 1 344 ? 3.916 -40.969 -5.809 1 77.94 344 LEU B N 1
ATOM 6190 C CA . LEU B 1 344 ? 3.191 -40.562 -7.012 1 77.94 344 LEU B CA 1
ATOM 6191 C C . LEU B 1 344 ? 4.148 -40.406 -8.188 1 77.94 344 LEU B C 1
ATOM 6193 O O . LEU B 1 344 ? 3.9 -40.906 -9.273 1 77.94 344 LEU B O 1
ATOM 6197 N N . VAL B 1 345 ? 5.199 -39.688 -7.957 1 84.56 345 VAL B N 1
ATOM 6198 C CA . VAL B 1 345 ? 6.133 -39.375 -9.031 1 84.56 345 VAL B CA 1
ATOM 6199 C C . VAL B 1 345 ? 6.879 -40.625 -9.469 1 84.56 345 VAL B C 1
ATOM 6201 O O . VAL B 1 345 ? 7.031 -40.875 -10.664 1 84.56 345 VAL B O 1
ATOM 6204 N N . THR B 1 346 ? 7.332 -41.406 -8.516 1 87.38 346 THR B N 1
ATOM 6205 C CA . THR B 1 346 ? 8.039 -42.625 -8.852 1 87.38 346 THR B CA 1
ATOM 6206 C C . THR B 1 346 ? 7.102 -43.625 -9.523 1 87.38 346 THR B C 1
ATOM 6208 O O . THR B 1 346 ? 7.5 -44.344 -10.445 1 87.38 346 THR B O 1
ATOM 6211 N N . GLY B 1 347 ? 5.918 -43.688 -9.031 1 84.94 347 GLY B N 1
ATOM 6212 C CA . GLY B 1 347 ? 4.926 -44.531 -9.672 1 84.94 347 GLY B CA 1
ATOM 6213 C C . GLY B 1 347 ? 4.645 -44.125 -11.109 1 84.94 347 GLY B C 1
ATOM 6214 O O . GLY B 1 347 ? 4.535 -45 -11.984 1 84.94 347 GLY B O 1
ATOM 6215 N N . LEU B 1 348 ? 4.52 -42.906 -11.328 1 84.5 348 LEU B N 1
ATOM 6216 C CA . LEU B 1 348 ? 4.312 -42.406 -12.672 1 84.5 348 LEU B CA 1
ATOM 6217 C C . LEU B 1 348 ? 5.469 -42.781 -13.594 1 84.5 348 LEU B C 1
ATOM 6219 O O . LEU B 1 348 ? 5.25 -43.188 -14.742 1 84.5 348 LEU B O 1
ATOM 6223 N N . ALA B 1 349 ? 6.645 -42.594 -13.125 1 89.12 349 ALA B N 1
ATOM 6224 C CA . ALA B 1 349 ? 7.84 -42.938 -13.891 1 89.12 349 ALA B CA 1
ATOM 6225 C C . ALA B 1 349 ? 7.836 -44.406 -14.297 1 89.12 349 ALA B C 1
ATOM 6227 O O . ALA B 1 349 ? 8.117 -44.75 -15.445 1 89.12 349 ALA B O 1
ATOM 6228 N N . ARG B 1 350 ? 7.477 -45.188 -13.383 1 88.88 350 ARG B N 1
ATOM 6229 C CA . ARG B 1 350 ? 7.492 -46.625 -13.609 1 88.88 350 ARG B CA 1
ATOM 6230 C C . ARG B 1 350 ? 6.355 -47.031 -14.531 1 88.88 350 ARG B C 1
ATOM 6232 O O . ARG B 1 350 ? 6.566 -47.812 -15.484 1 88.88 350 ARG B O 1
ATOM 6239 N N . ARG B 1 351 ? 5.266 -46.594 -14.203 1 88.69 351 ARG B N 1
ATOM 6240 C CA . ARG B 1 351 ? 4.078 -46.969 -14.953 1 88.69 351 ARG B CA 1
ATOM 6241 C C . ARG B 1 351 ? 4.184 -46.562 -16.406 1 88.69 351 ARG B C 1
ATOM 6243 O O . ARG B 1 351 ? 3.855 -47.312 -17.312 1 88.69 351 ARG B O 1
ATOM 6250 N N . ASP B 1 352 ? 4.691 -45.375 -16.656 1 89.56 352 ASP B N 1
ATOM 6251 C CA . ASP B 1 352 ? 4.688 -44.844 -18 1 89.56 352 ASP B CA 1
ATOM 6252 C C . ASP B 1 352 ? 6.07 -44.906 -18.641 1 89.56 352 ASP B C 1
ATOM 6254 O O . ASP B 1 352 ? 6.262 -44.5 -19.781 1 89.56 352 ASP B O 1
ATOM 6258 N N . GLY B 1 353 ? 6.922 -45.406 -18 1 91.5 353 GLY B N 1
ATOM 6259 C CA . GLY B 1 353 ? 8.273 -45.562 -18.516 1 91.5 353 GLY B CA 1
ATOM 6260 C C . GLY B 1 353 ? 8.906 -44.219 -18.891 1 91.5 353 GLY B C 1
ATOM 6261 O O . GLY B 1 353 ? 9.484 -44.094 -19.969 1 91.5 353 GLY B O 1
ATOM 6262 N N . LEU B 1 354 ? 8.789 -43.25 -18.047 1 92.69 354 LEU B N 1
ATOM 6263 C CA . LEU B 1 354 ? 9.242 -41.906 -18.344 1 92.69 354 LEU B CA 1
ATOM 6264 C C . LEU B 1 354 ? 10.719 -41.719 -18 1 92.69 354 LEU B C 1
ATOM 6266 O O . LEU B 1 354 ? 11.195 -42.281 -17 1 92.69 354 LEU B O 1
ATOM 6270 N N . THR B 1 355 ? 11.391 -41.031 -18.891 1 94.94 355 THR B N 1
ATOM 6271 C CA . THR B 1 355 ? 12.75 -40.594 -18.562 1 94.94 355 THR B CA 1
ATOM 6272 C C . THR B 1 355 ? 12.719 -39.5 -17.516 1 94.94 355 THR B C 1
ATOM 6274 O O . THR B 1 355 ? 11.664 -38.938 -17.219 1 94.94 355 THR B O 1
ATOM 6277 N N . ILE B 1 356 ? 13.914 -39.188 -16.953 1 93.81 356 ILE B N 1
ATOM 6278 C CA . ILE B 1 356 ? 14.039 -38.094 -16 1 93.81 356 ILE B CA 1
ATOM 6279 C C . ILE B 1 356 ? 13.586 -36.781 -16.672 1 93.81 356 ILE B C 1
ATOM 6281 O O . ILE B 1 356 ? 12.836 -36.031 -16.062 1 93.81 356 ILE B O 1
ATOM 6285 N N . ARG B 1 357 ? 14.016 -36.594 -17.891 1 92.44 357 ARG B N 1
ATOM 6286 C CA . ARG B 1 357 ? 13.609 -35.406 -18.625 1 92.44 357 ARG B CA 1
ATOM 6287 C C . ARG B 1 357 ? 12.094 -35.344 -18.766 1 92.44 357 ARG B C 1
ATOM 6289 O O . ARG B 1 357 ? 11.484 -34.312 -18.5 1 92.44 357 ARG B O 1
ATOM 6296 N N . GLN B 1 358 ? 11.523 -36.406 -19.172 1 89.06 358 GLN B N 1
ATOM 6297 C CA . GLN B 1 358 ? 10.078 -36.469 -19.344 1 89.06 358 GLN B CA 1
ATOM 6298 C C . GLN B 1 358 ? 9.352 -36.25 -18 1 89.06 358 GLN B C 1
ATOM 6300 O O . GLN B 1 358 ? 8.305 -35.625 -17.953 1 89.06 358 GLN B O 1
ATOM 6305 N N . LEU B 1 359 ? 9.922 -36.781 -17 1 89 359 LEU B N 1
ATOM 6306 C CA . LEU B 1 359 ? 9.344 -36.656 -15.672 1 89 359 LEU B CA 1
ATOM 6307 C C . LEU B 1 359 ? 9.422 -35.188 -15.203 1 89 359 LEU B C 1
ATOM 6309 O O . LEU B 1 359 ? 8.484 -34.688 -14.586 1 89 359 LEU B O 1
ATOM 6313 N N . CYS B 1 360 ? 10.523 -34.594 -15.492 1 88.81 360 CYS B N 1
ATOM 6314 C CA . CYS B 1 360 ? 10.688 -33.156 -15.188 1 88.81 360 CYS B CA 1
ATOM 6315 C C . CYS B 1 360 ? 9.57 -32.344 -15.812 1 88.81 360 CYS B C 1
ATOM 6317 O O . CYS B 1 360 ? 8.977 -31.5 -15.141 1 88.81 360 CYS B O 1
ATOM 6319 N N . LEU B 1 361 ? 9.305 -32.594 -16.984 1 87.38 361 LEU B N 1
ATOM 6320 C CA . LEU B 1 361 ? 8.273 -31.844 -17.719 1 87.38 361 LEU B CA 1
ATOM 6321 C C . LEU B 1 361 ? 6.895 -32.125 -17.125 1 87.38 361 LEU B C 1
ATOM 6323 O O . LEU B 1 361 ? 6.059 -31.203 -17.047 1 87.38 361 LEU B O 1
ATOM 6327 N N . ARG B 1 362 ? 6.723 -33.25 -16.656 1 80.88 362 ARG B N 1
ATOM 6328 C CA . ARG B 1 362 ? 5.434 -33.656 -16.094 1 80.88 362 ARG B CA 1
ATOM 6329 C C . ARG B 1 362 ? 5.176 -32.906 -14.773 1 80.88 362 ARG B C 1
ATOM 6331 O O . ARG B 1 362 ? 4.051 -32.5 -14.5 1 80.88 362 ARG B O 1
ATOM 6338 N N . VAL B 1 363 ? 6.184 -32.75 -14.023 1 80.75 363 VAL B N 1
ATOM 6339 C CA . VAL B 1 363 ? 5.996 -32.188 -12.688 1 80.75 363 VAL B CA 1
ATOM 6340 C C . VAL B 1 363 ? 6.004 -30.656 -12.75 1 80.75 363 VAL B C 1
ATOM 6342 O O . VAL B 1 363 ? 5.594 -29.984 -11.797 1 80.75 363 VAL B O 1
ATOM 6345 N N . ALA B 1 364 ? 6.516 -30.141 -13.812 1 78.12 364 ALA B N 1
ATOM 6346 C CA . ALA B 1 364 ? 6.66 -28.703 -13.93 1 78.12 364 ALA B CA 1
ATOM 6347 C C . ALA B 1 364 ? 5.312 -28.031 -14.203 1 78.12 364 ALA B C 1
ATOM 6349 O O . ALA B 1 364 ? 5.18 -26.812 -14.078 1 78.12 364 ALA B O 1
ATOM 6350 N N . THR B 1 365 ? 4.359 -28.875 -14.391 1 66.62 365 THR B N 1
ATOM 6351 C CA . THR B 1 365 ? 3.119 -28.281 -14.875 1 66.62 365 THR B CA 1
ATOM 6352 C C . THR B 1 365 ? 2.244 -27.828 -13.711 1 66.62 365 THR B C 1
ATOM 6354 O O . THR B 1 365 ? 2.041 -28.594 -12.75 1 66.62 365 THR B O 1
ATOM 6357 N N . ALA B 1 366 ? 1.717 -26.625 -13.617 1 65.19 366 ALA B N 1
ATOM 6358 C CA . ALA B 1 366 ? 0.606 -25.906 -12.992 1 65.19 366 ALA B CA 1
ATOM 6359 C C . ALA B 1 366 ? 0.683 -26.016 -11.469 1 65.19 366 ALA B C 1
ATOM 6361 O O . ALA B 1 366 ? -0.317 -25.812 -10.773 1 65.19 366 ALA B O 1
ATOM 6362 N N . ARG B 1 367 ? 1.702 -26.375 -10.828 1 67.44 367 ARG B N 1
ATOM 6363 C CA . ARG B 1 367 ? 1.939 -26.312 -9.391 1 67.44 367 ARG B CA 1
ATOM 6364 C C . ARG B 1 367 ? 0.758 -26.875 -8.609 1 67.44 367 ARG B C 1
ATOM 6366 O O . ARG B 1 367 ? 0.296 -26.266 -7.641 1 67.44 367 ARG B O 1
ATOM 6373 N N . GLY B 1 368 ? 0.15 -27.922 -9.117 1 73.38 368 GLY B N 1
ATOM 6374 C CA . GLY B 1 368 ? -0.947 -28.562 -8.414 1 73.38 368 GLY B CA 1
ATOM 6375 C C . GLY B 1 368 ? -2.312 -28.109 -8.883 1 73.38 368 GLY B C 1
ATOM 6376 O O . GLY B 1 368 ? -3.332 -28.703 -8.531 1 73.38 368 GLY B O 1
ATOM 6377 N N . HIS B 1 369 ? -2.316 -27.125 -9.719 1 86.62 369 HIS B N 1
ATOM 6378 C CA . HIS B 1 369 ? -3.588 -26.641 -10.242 1 86.62 369 HIS B CA 1
ATOM 6379 C C . HIS B 1 369 ? -4.023 -27.453 -11.461 1 86.62 369 HIS B C 1
ATOM 6381 O O . HIS B 1 369 ? -3.277 -28.312 -11.938 1 86.62 369 HIS B O 1
ATOM 6387 N N . TRP B 1 370 ? -5.223 -27.25 -11.836 1 90.5 370 TRP B N 1
ATOM 6388 C CA . TRP B 1 370 ? -5.852 -27.953 -12.953 1 90.5 370 TRP B CA 1
ATOM 6389 C C . TRP B 1 370 ? -5.348 -27.422 -14.289 1 90.5 370 TRP B C 1
ATOM 6391 O O . TRP B 1 370 ? -5.543 -26.25 -14.602 1 90.5 370 TRP B O 1
ATOM 6401 N N . SER B 1 371 ? -4.59 -28.266 -15.031 1 93 371 SER B N 1
ATOM 6402 C CA . SER B 1 371 ? -4.105 -27.906 -16.359 1 93 371 SER B CA 1
ATOM 6403 C C . SER B 1 371 ? -5 -28.5 -17.453 1 93 371 SER B C 1
ATOM 6405 O O . SER B 1 371 ? -5.223 -29.703 -17.484 1 93 371 SER B O 1
ATOM 6407 N N . ILE B 1 372 ? -5.512 -27.609 -18.344 1 95.31 372 ILE B N 1
ATOM 6408 C CA . ILE B 1 372 ? -6.395 -28.078 -19.406 1 95.31 372 ILE B CA 1
ATOM 6409 C C . ILE B 1 372 ? -5.891 -27.562 -20.75 1 95.31 372 ILE B C 1
ATOM 6411 O O . ILE B 1 372 ? -5.551 -26.375 -20.875 1 95.31 372 ILE B O 1
ATOM 6415 N N . HIS B 1 373 ? -5.816 -28.453 -21.75 1 95.94 373 HIS B N 1
ATOM 6416 C CA . HIS B 1 373 ? -5.34 -28.125 -23.078 1 95.94 373 HIS B CA 1
ATOM 6417 C C . HIS B 1 373 ? -6.367 -28.516 -24.141 1 95.94 373 HIS B C 1
ATOM 6419 O O . HIS B 1 373 ? -6.875 -29.641 -24.141 1 95.94 373 HIS B O 1
ATOM 6425 N N . GLY B 1 374 ? -6.676 -27.562 -24.984 1 98.31 374 GLY B N 1
ATOM 6426 C CA . GLY B 1 374 ? -7.629 -27.922 -26.016 1 98.31 374 GLY B CA 1
ATOM 6427 C C . GLY B 1 374 ? -8.203 -26.734 -26.766 1 98.31 374 GLY B C 1
ATOM 6428 O O . GLY B 1 374 ? -7.605 -25.656 -26.766 1 98.31 374 GLY B O 1
ATOM 6429 N N . THR B 1 375 ? -9.305 -27.047 -27.516 1 98.62 375 THR B N 1
ATOM 6430 C CA . THR B 1 375 ? -10.039 -26.016 -28.25 1 98.62 375 THR B CA 1
ATOM 6431 C C . THR B 1 375 ? -10.906 -25.188 -27.297 1 98.62 375 THR B C 1
ATOM 6433 O O . THR B 1 375 ? -11.156 -25.609 -26.156 1 98.62 375 THR B O 1
ATOM 6436 N N . PRO B 1 376 ? -11.359 -24.031 -27.766 1 98.62 376 PRO B N 1
ATOM 6437 C CA . PRO B 1 376 ? -12.305 -23.266 -26.938 1 98.62 376 PRO B CA 1
ATOM 6438 C C . PRO B 1 376 ? -13.508 -24.094 -26.5 1 98.62 376 PRO B C 1
ATOM 6440 O O . PRO B 1 376 ? -13.922 -24 -25.344 1 98.62 376 PRO B O 1
ATOM 6443 N N . GLN B 1 377 ? -14 -24.922 -27.375 1 98.56 377 GLN B N 1
ATOM 6444 C CA . GLN B 1 377 ? -15.172 -25.734 -27.078 1 98.56 377 GLN B CA 1
ATOM 6445 C C . GLN B 1 377 ? -14.852 -26.781 -26.016 1 98.56 377 GLN B C 1
ATOM 6447 O O . GLN B 1 377 ? -15.609 -26.953 -25.047 1 98.56 377 GLN B O 1
ATOM 6452 N N . SER B 1 378 ? -13.758 -27.469 -26.219 1 98.38 378 SER B N 1
ATOM 6453 C CA . SER B 1 378 ? -13.406 -28.531 -25.281 1 98.38 378 SER B CA 1
ATOM 6454 C C . SER B 1 378 ? -13.094 -27.953 -23.891 1 98.38 378 SER B C 1
ATOM 6456 O O . SER B 1 378 ? -13.43 -28.562 -22.875 1 98.38 378 SER B O 1
ATOM 6458 N N . ILE B 1 379 ? -12.414 -26.875 -23.828 1 98.62 379 ILE B N 1
ATOM 6459 C CA . ILE B 1 379 ? -12.117 -26.219 -22.562 1 98.62 379 ILE B CA 1
ATOM 6460 C C . ILE B 1 379 ? -13.422 -25.766 -21.906 1 98.62 379 ILE B C 1
ATOM 6462 O O . ILE B 1 379 ? -13.641 -26 -20.719 1 98.62 379 ILE B O 1
ATOM 6466 N N . ALA B 1 380 ? -14.297 -25.141 -22.656 1 98.69 380 ALA B N 1
ATOM 6467 C CA . ALA B 1 380 ? -15.586 -24.703 -22.125 1 98.69 380 ALA B CA 1
ATOM 6468 C C . ALA B 1 380 ? -16.391 -25.891 -21.609 1 98.69 380 ALA B C 1
ATOM 6470 O O . ALA B 1 380 ? -17.062 -25.781 -20.578 1 98.69 380 ALA B O 1
ATOM 6471 N N . ASP B 1 381 ? -16.312 -27.047 -22.359 1 98.62 381 ASP B N 1
ATOM 6472 C CA . ASP B 1 381 ? -16.969 -28.25 -21.891 1 98.62 381 ASP B CA 1
ATOM 6473 C C . ASP B 1 381 ? -16.5 -28.641 -20.5 1 98.62 381 ASP B C 1
ATOM 6475 O O . ASP B 1 381 ? -17.312 -28.969 -19.625 1 98.62 381 ASP B O 1
ATOM 6479 N N . GLN B 1 382 ? -15.25 -28.625 -20.328 1 98.06 382 GLN B N 1
ATOM 6480 C CA . GLN B 1 382 ? -14.656 -29.047 -19.062 1 98.06 382 GLN B CA 1
ATOM 6481 C C . GLN B 1 382 ? -14.992 -28.062 -17.953 1 98.06 382 GLN B C 1
ATOM 6483 O O . GLN B 1 382 ? -15.352 -28.484 -16.844 1 98.06 382 GLN B O 1
ATOM 6488 N N . LEU B 1 383 ? -14.906 -26.812 -18.203 1 98.69 383 LEU B N 1
ATOM 6489 C CA . LEU B 1 383 ? -15.266 -25.797 -17.203 1 98.69 383 LEU B CA 1
ATOM 6490 C C . LEU B 1 383 ? -16.734 -25.922 -16.812 1 98.69 383 LEU B C 1
ATOM 6492 O O . LEU B 1 383 ? -17.062 -25.844 -15.625 1 98.69 383 LEU B O 1
ATOM 6496 N N . GLN B 1 384 ? -17.594 -26.094 -17.797 1 98.56 384 GLN B N 1
ATOM 6497 C CA . GLN B 1 384 ? -19.031 -26.219 -17.562 1 98.56 384 GLN B CA 1
ATOM 6498 C C . GLN B 1 384 ? -19.328 -27.453 -16.703 1 98.56 384 GLN B C 1
ATOM 6500 O O . GLN B 1 384 ? -20.188 -27.406 -15.812 1 98.56 384 GLN B O 1
ATOM 6505 N N . ALA B 1 385 ? -18.609 -28.516 -17.016 1 98.31 385 ALA B N 1
ATOM 6506 C CA . ALA B 1 385 ? -18.797 -29.75 -16.234 1 98.31 385 ALA B CA 1
ATOM 6507 C C . ALA B 1 385 ? -18.484 -29.531 -14.766 1 98.31 385 ALA B C 1
ATOM 6509 O O . ALA B 1 385 ? -19.219 -29.984 -13.891 1 98.31 385 ALA B O 1
ATOM 6510 N N . TRP B 1 386 ? -17.359 -28.875 -14.461 1 98.44 386 TRP B N 1
ATOM 6511 C CA . TRP B 1 386 ? -17.016 -28.594 -13.07 1 98.44 386 TRP B CA 1
ATOM 6512 C C . TRP B 1 386 ? -18.062 -27.672 -12.43 1 98.44 386 TRP B C 1
ATOM 6514 O O . TRP B 1 386 ? -18.469 -27.906 -11.289 1 98.44 386 TRP B O 1
ATOM 6524 N N . PHE B 1 387 ? -18.531 -26.688 -13.156 1 98.06 387 PHE B N 1
ATOM 6525 C CA . PHE B 1 387 ? -19.453 -25.672 -12.672 1 98.06 387 PHE B CA 1
ATOM 6526 C C . PHE B 1 387 ? -20.812 -26.297 -12.352 1 98.06 387 PHE B C 1
ATOM 6528 O O . PHE B 1 387 ? -21.359 -26.078 -11.266 1 98.06 387 PHE B O 1
ATOM 6535 N N . GLU B 1 388 ? -21.312 -27.094 -13.242 1 97.31 388 GLU B N 1
ATOM 6536 C CA . GLU B 1 388 ? -22.609 -27.703 -13.07 1 97.31 388 GLU B CA 1
ATOM 6537 C C . GLU B 1 388 ? -22.531 -28.922 -12.141 1 97.31 388 GLU B C 1
ATOM 6539 O O . GLU B 1 388 ? -23.547 -29.328 -11.555 1 97.31 388 GLU B O 1
ATOM 6544 N N . GLY B 1 389 ? -21.297 -29.391 -11.945 1 97.38 389 GLY B N 1
ATOM 6545 C CA . GLY B 1 389 ? -21.109 -30.625 -11.188 1 97.38 389 GLY B CA 1
ATOM 6546 C C . GLY B 1 389 ? -20.75 -30.375 -9.734 1 97.38 389 GLY B C 1
ATOM 6547 O O . GLY B 1 389 ? -20.234 -31.281 -9.055 1 97.38 389 GLY B O 1
ATOM 6548 N N . GLU B 1 390 ? -20.891 -29.219 -9.203 1 96.88 390 GLU B N 1
ATOM 6549 C CA . GLU B 1 390 ? -20.578 -28.859 -7.82 1 96.88 390 GLU B CA 1
ATOM 6550 C C . GLU B 1 390 ? -19.094 -29.062 -7.52 1 96.88 390 GLU B C 1
ATOM 6552 O O . GLU B 1 390 ? -18.734 -29.656 -6.5 1 96.88 390 GLU B O 1
ATOM 6557 N N . ALA B 1 391 ? -18.328 -28.688 -8.43 1 97.88 391 ALA B N 1
ATOM 6558 C CA . ALA B 1 391 ? -16.875 -28.719 -8.242 1 97.88 391 ALA B CA 1
ATOM 6559 C C . ALA B 1 391 ? -16.297 -27.297 -8.156 1 97.88 391 ALA B C 1
ATOM 6561 O O . ALA B 1 391 ? -15.188 -27.109 -7.676 1 97.88 391 ALA B O 1
ATOM 6562 N N . ALA B 1 392 ? -17.125 -26.359 -8.617 1 98.25 392 ALA B N 1
ATOM 6563 C CA . ALA B 1 392 ? -16.641 -24.984 -8.656 1 98.25 392 ALA B CA 1
ATOM 6564 C C . ALA B 1 392 ? -17.781 -24 -8.875 1 98.25 392 ALA B C 1
ATOM 6566 O O . ALA B 1 392 ? -18.797 -24.344 -9.484 1 98.25 392 ALA B O 1
ATOM 6567 N N . ASP B 1 393 ? -17.609 -22.797 -8.336 1 98.44 393 ASP B N 1
ATOM 6568 C CA . ASP B 1 393 ? -18.5 -21.672 -8.648 1 98.44 393 ASP B CA 1
ATOM 6569 C C . ASP B 1 393 ? -17.906 -20.797 -9.758 1 98.44 393 ASP B C 1
ATOM 6571 O O . ASP B 1 393 ? -18.562 -19.875 -10.234 1 98.44 393 ASP B O 1
ATOM 6575 N N . GLY B 1 394 ? -16.766 -21.078 -10.172 1 98.5 394 GLY B N 1
ATOM 6576 C CA . GLY B 1 394 ? -15.945 -20.391 -11.156 1 98.5 394 GLY B CA 1
ATOM 6577 C C . GLY B 1 394 ? -14.477 -20.75 -11.07 1 98.5 394 GLY B C 1
ATOM 6578 O O . GLY B 1 394 ? -14.125 -21.812 -10.547 1 98.5 394 GLY B O 1
ATOM 6579 N N . PHE B 1 395 ? -13.664 -19.859 -11.641 1 98.75 395 PHE B N 1
ATOM 6580 C CA . PHE B 1 395 ? -12.258 -20.25 -11.711 1 98.75 395 PHE B CA 1
ATOM 6581 C C . PHE B 1 395 ? -11.352 -19.016 -11.633 1 98.75 395 PHE B C 1
ATOM 6583 O O . PHE B 1 395 ? -11.734 -17.938 -12.07 1 98.75 395 PHE B O 1
ATOM 6590 N N . ASN B 1 396 ? -10.203 -19.203 -11.031 1 98.31 396 ASN B N 1
ATOM 6591 C CA . ASN B 1 396 ? -9.078 -18.281 -11.242 1 98.31 396 ASN B CA 1
ATOM 6592 C C . ASN B 1 396 ? -8.219 -18.719 -12.422 1 98.31 396 ASN B C 1
ATOM 6594 O O . ASN B 1 396 ? -7.531 -19.75 -12.352 1 98.31 396 ASN B O 1
ATOM 6598 N N . VAL B 1 397 ? -8.266 -17.938 -13.461 1 98.69 397 VAL B N 1
ATOM 6599 C CA . VAL B 1 397 ? -7.52 -18.25 -14.672 1 98.69 397 VAL B CA 1
ATOM 6600 C C . VAL B 1 397 ? -6.039 -17.953 -14.461 1 98.69 397 VAL B C 1
ATOM 6602 O O . VAL B 1 397 ? -5.684 -16.844 -14.023 1 98.69 397 VAL B O 1
ATOM 6605 N N . MET B 1 398 ? -5.27 -18.938 -14.734 1 97.69 398 MET B N 1
ATOM 6606 C CA . MET B 1 398 ? -3.816 -18.875 -14.586 1 97.69 398 MET B CA 1
ATOM 6607 C C . MET B 1 398 ? -3.125 -18.938 -15.945 1 97.69 398 MET B C 1
ATOM 6609 O O . MET B 1 398 ? -2.686 -20.016 -16.359 1 97.69 398 MET B O 1
ATOM 6613 N N . PRO B 1 399 ? -2.895 -17.781 -16.578 1 97.94 399 PRO B N 1
ATOM 6614 C CA . PRO B 1 399 ? -2.254 -17.797 -17.906 1 97.94 399 PRO B CA 1
ATOM 6615 C C . PRO B 1 399 ? -0.837 -18.359 -17.859 1 97.94 399 PRO B C 1
ATOM 6617 O O . PRO B 1 399 ? -0.035 -17.969 -17.016 1 97.94 399 PRO B O 1
ATOM 6620 N N . PRO B 1 400 ? -0.531 -19.219 -18.797 1 96.44 400 PRO B N 1
ATOM 6621 C CA . PRO B 1 400 ? 0.809 -19.812 -18.812 1 96.44 400 PRO B CA 1
ATOM 6622 C C . PRO B 1 400 ? 1.913 -18.766 -18.984 1 96.44 400 PRO B C 1
ATOM 6624 O O . PRO B 1 400 ? 2.971 -18.875 -18.359 1 96.44 400 PRO B O 1
ATOM 6627 N N . TRP B 1 401 ? 1.721 -17.859 -19.812 1 97.25 401 TRP B N 1
ATOM 6628 C CA . TRP B 1 401 ? 2.6 -16.719 -20.047 1 97.25 401 TRP B CA 1
ATOM 6629 C C . TRP B 1 401 ? 1.792 -15.453 -20.297 1 97.25 401 TRP B C 1
ATOM 6631 O O . TRP B 1 401 ? 0.595 -15.516 -20.594 1 97.25 401 TRP B O 1
ATOM 6641 N N . LEU B 1 402 ? 2.363 -14.352 -20.031 1 98.31 402 LEU B N 1
ATOM 6642 C CA . LEU B 1 402 ? 1.647 -13.086 -20.156 1 98.31 402 LEU B CA 1
ATOM 6643 C C . LEU B 1 402 ? 2.379 -12.148 -21.109 1 98.31 402 LEU B C 1
ATOM 6645 O O . LEU B 1 402 ? 3.609 -12.07 -21.094 1 98.31 402 LEU B O 1
ATOM 6649 N N . PRO B 1 403 ? 1.54 -11.445 -21.922 1 98.44 403 PRO B N 1
ATOM 6650 C CA . PRO B 1 403 ? 0.086 -11.32 -21.812 1 98.44 403 PRO B CA 1
ATOM 6651 C C . PRO B 1 403 ? -0.669 -12.383 -22.594 1 98.44 403 PRO B C 1
ATOM 6653 O O . PRO B 1 403 ? -1.876 -12.555 -22.406 1 98.44 403 PRO B O 1
ATOM 6656 N N . GLY B 1 404 ? -0.063 -13.141 -23.422 1 98 404 GLY B N 1
ATOM 6657 C CA . GLY B 1 404 ? -0.703 -13.914 -24.469 1 98 404 GLY B CA 1
ATOM 6658 C C . GLY B 1 404 ? -1.625 -14.992 -23.938 1 98 404 GLY B C 1
ATOM 6659 O O . GLY B 1 404 ? -2.684 -15.258 -24.516 1 98 404 GLY B O 1
ATOM 6660 N N . GLY B 1 405 ? -1.273 -15.617 -22.844 1 97.94 405 GLY B N 1
ATOM 6661 C CA . GLY B 1 405 ? -2.143 -16.625 -22.25 1 97.94 405 GLY B CA 1
ATOM 6662 C C . GLY B 1 405 ? -3.482 -16.062 -21.812 1 97.94 405 GLY B C 1
ATOM 6663 O O . GLY B 1 405 ? -4.512 -16.734 -21.922 1 97.94 405 GLY B O 1
ATOM 6664 N N . LEU B 1 406 ? -3.484 -14.875 -21.266 1 98.69 406 LEU B N 1
ATOM 6665 C CA . LEU B 1 406 ? -4.73 -14.211 -20.891 1 98.69 406 LEU B CA 1
ATOM 6666 C C . LEU B 1 406 ? -5.539 -13.844 -22.125 1 98.69 406 LEU B C 1
ATOM 6668 O O . LEU B 1 406 ? -6.746 -14.078 -22.188 1 98.69 406 LEU B O 1
ATOM 6672 N N . ASP B 1 407 ? -4.859 -13.328 -23.156 1 98.62 407 ASP B N 1
ATOM 6673 C CA . ASP B 1 407 ? -5.504 -12.953 -24.406 1 98.62 407 ASP B CA 1
ATOM 6674 C C . ASP B 1 407 ? -6.184 -14.156 -25.062 1 98.62 407 ASP B C 1
ATOM 6676 O O . ASP B 1 407 ? -7.312 -14.047 -25.547 1 98.62 407 ASP B O 1
ATOM 6680 N N . ASP B 1 408 ? -5.484 -15.242 -25.078 1 98.5 408 ASP B N 1
ATOM 6681 C CA . ASP B 1 408 ? -6.031 -16.453 -25.672 1 98.5 408 ASP B CA 1
ATOM 6682 C C . ASP B 1 408 ? -7.336 -16.859 -25 1 98.5 408 ASP B C 1
ATOM 6684 O O . ASP B 1 408 ? -8.312 -17.203 -25.688 1 98.5 408 ASP B O 1
ATOM 6688 N N . PHE B 1 409 ? -7.336 -16.844 -23.703 1 98.69 409 PHE B N 1
ATOM 6689 C CA . PHE B 1 409 ? -8.547 -17.203 -22.969 1 98.69 409 PHE B CA 1
ATOM 6690 C C . PHE B 1 409 ? -9.68 -16.25 -23.297 1 98.69 409 PHE B C 1
ATOM 6692 O O . PHE B 1 409 ? -10.805 -16.672 -23.578 1 98.69 409 PHE B O 1
ATOM 6699 N N . ILE B 1 410 ? -9.398 -14.961 -23.312 1 98.81 410 ILE B N 1
ATOM 6700 C CA . ILE B 1 410 ? -10.391 -13.914 -23.516 1 98.81 410 ILE B CA 1
ATOM 6701 C C . ILE B 1 410 ? -10.938 -13.992 -24.938 1 98.81 410 ILE B C 1
ATOM 6703 O O . ILE B 1 410 ? -12.156 -13.93 -25.156 1 98.81 410 ILE B O 1
ATOM 6707 N N . GLU B 1 411 ? -10.102 -14.195 -25.875 1 98.62 411 GLU B N 1
ATOM 6708 C CA . GLU B 1 411 ? -10.477 -14.117 -27.281 1 98.62 411 GLU B CA 1
ATOM 6709 C C . GLU B 1 411 ? -11.117 -15.414 -27.766 1 98.62 411 GLU B C 1
ATOM 6711 O O . GLU B 1 411 ? -11.961 -15.406 -28.672 1 98.62 411 GLU B O 1
ATOM 6716 N N . LEU B 1 412 ? -10.727 -16.531 -27.141 1 98.56 412 LEU B N 1
ATOM 6717 C CA . LEU B 1 412 ? -11.133 -17.812 -27.719 1 98.56 412 LEU B CA 1
ATOM 6718 C C . LEU B 1 412 ? -12.117 -18.531 -26.812 1 98.56 412 LEU B C 1
ATOM 6720 O O . LEU B 1 412 ? -13.156 -19.016 -27.266 1 98.56 412 LEU B O 1
ATOM 6724 N N . VAL B 1 413 ? -11.914 -18.578 -25.531 1 98.75 413 VAL B N 1
ATOM 6725 C CA . VAL B 1 413 ? -12.711 -19.391 -24.609 1 98.75 413 VAL B CA 1
ATOM 6726 C C . VAL B 1 413 ? -13.938 -18.609 -24.156 1 98.75 413 VAL B C 1
ATOM 6728 O O . VAL B 1 413 ? -15.047 -19.141 -24.109 1 98.75 413 VAL B O 1
ATOM 6731 N N . LEU B 1 414 ? -13.797 -17.328 -23.844 1 98.62 414 LEU B N 1
ATOM 6732 C CA . LEU B 1 414 ? -14.852 -16.516 -23.25 1 98.62 414 LEU B CA 1
ATOM 6733 C C . LEU B 1 414 ? -16.062 -16.422 -24.172 1 98.62 414 LEU B C 1
ATOM 6735 O O . LEU B 1 414 ? -17.203 -16.531 -23.734 1 98.62 414 LEU B O 1
ATOM 6739 N N . PRO B 1 415 ? -15.852 -16.172 -25.469 1 98.44 415 PRO B N 1
ATOM 6740 C CA . PRO B 1 415 ? -17.016 -16.141 -26.359 1 98.44 415 PRO B CA 1
ATOM 6741 C C . PRO B 1 415 ? -17.828 -17.438 -26.328 1 98.44 415 PRO B C 1
ATOM 6743 O O . PRO B 1 415 ? -19.047 -17.391 -26.406 1 98.44 415 PRO B O 1
ATOM 6746 N N . GLU B 1 416 ? -17.125 -18.578 -26.234 1 98.5 416 GLU B N 1
ATOM 6747 C CA . GLU B 1 416 ? -17.828 -19.859 -26.141 1 98.5 416 GLU B CA 1
ATOM 6748 C C . GLU B 1 416 ? -18.625 -19.953 -24.844 1 98.5 416 GLU B C 1
ATOM 6750 O O . GLU B 1 416 ? -19.766 -20.422 -24.844 1 98.5 416 GLU B O 1
ATOM 6755 N N . LEU B 1 417 ? -18.047 -19.516 -23.719 1 98.69 417 LEU B N 1
ATOM 6756 C CA . LEU B 1 417 ? -18.75 -19.5 -22.438 1 98.69 417 LEU B CA 1
ATOM 6757 C C . LEU B 1 417 ? -19.984 -18.594 -22.516 1 98.69 417 LEU B C 1
ATOM 6759 O O . LEU B 1 417 ? -21.047 -18.938 -21.984 1 98.69 417 LEU B O 1
ATOM 6763 N N . ARG B 1 418 ? -19.859 -17.453 -23.156 1 98.19 418 ARG B N 1
ATOM 6764 C CA . ARG B 1 418 ? -20.953 -16.5 -23.281 1 98.19 418 ARG B CA 1
ATOM 6765 C C . ARG B 1 418 ? -22.062 -17.047 -24.188 1 98.19 418 ARG B C 1
ATOM 6767 O O . ARG B 1 418 ? -23.25 -16.906 -23.891 1 98.19 418 ARG B O 1
ATOM 6774 N N . ARG B 1 419 ? -21.641 -17.656 -25.234 1 97.81 419 ARG B N 1
ATOM 6775 C CA . ARG B 1 419 ? -22.609 -18.281 -26.125 1 97.81 419 ARG B CA 1
ATOM 6776 C C . ARG B 1 419 ? -23.484 -19.281 -25.375 1 97.81 419 ARG B C 1
ATOM 6778 O O . ARG B 1 419 ? -24.672 -19.406 -25.656 1 97.81 419 ARG B O 1
ATOM 6785 N N . ARG B 1 420 ? -22.922 -19.875 -24.406 1 97.38 420 ARG B N 1
ATOM 6786 C CA . ARG B 1 420 ? -23.609 -20.906 -23.625 1 97.38 420 ARG B CA 1
ATOM 6787 C C . ARG B 1 420 ? -24.375 -20.281 -22.469 1 97.38 420 ARG B C 1
ATOM 6789 O O . ARG B 1 420 ? -25.031 -20.984 -21.703 1 97.38 420 ARG B O 1
ATOM 6796 N N . GLY B 1 421 ? -24.203 -19 -22.266 1 97.25 421 GLY B N 1
ATOM 6797 C CA . GLY B 1 421 ? -24.859 -18.297 -21.172 1 97.25 421 GLY B CA 1
ATOM 6798 C C . GLY B 1 421 ? -24.156 -18.5 -19.844 1 97.25 421 GLY B C 1
ATOM 6799 O O . GLY B 1 421 ? -24.75 -18.266 -18.781 1 97.25 421 GLY B O 1
ATOM 6800 N N . LEU B 1 422 ? -22.922 -18.906 -19.844 1 98.19 422 LEU B N 1
ATOM 6801 C CA . LEU B 1 422 ? -22.203 -19.297 -18.641 1 98.19 422 LEU B CA 1
ATOM 6802 C C . LEU B 1 422 ? -21.438 -18.109 -18.062 1 98.19 422 LEU B C 1
ATOM 6804 O O . LEU B 1 422 ? -20.984 -18.156 -16.922 1 98.19 422 LEU B O 1
ATOM 6808 N N . PHE B 1 423 ? -21.25 -17.062 -18.812 1 98.19 423 PHE B N 1
ATOM 6809 C CA . PHE B 1 423 ? -20.5 -15.906 -18.328 1 98.19 423 PHE B CA 1
ATOM 6810 C C . PHE B 1 423 ? -21.125 -14.609 -18.797 1 98.19 423 PHE B C 1
ATOM 6812 O O . PHE B 1 423 ? -21.688 -14.547 -19.891 1 98.19 423 PHE B O 1
ATOM 6819 N N . ARG B 1 424 ? -20.938 -13.562 -18.047 1 97.38 424 ARG B N 1
ATOM 6820 C CA . ARG B 1 424 ? -21.578 -12.273 -18.312 1 97.38 424 ARG B CA 1
ATOM 6821 C C . ARG B 1 424 ? -20.984 -11.594 -19.531 1 97.38 424 ARG B C 1
ATOM 6823 O O . ARG B 1 424 ? -19.797 -11.742 -19.812 1 97.38 424 ARG B O 1
ATOM 6830 N N . GLU B 1 425 ? -21.734 -10.789 -20.156 1 96 425 GLU B N 1
ATOM 6831 C CA . GLU B 1 425 ? -21.297 -9.961 -21.281 1 96 425 GLU B CA 1
ATOM 6832 C C . GLU B 1 425 ? -20.781 -8.609 -20.781 1 96 425 GLU B C 1
ATOM 6834 O O . GLU B 1 425 ? -19.891 -8.016 -21.406 1 96 425 GLU B O 1
ATOM 6839 N N . ARG B 1 426 ? -21.422 -8.156 -19.75 1 96.75 426 ARG B N 1
ATOM 6840 C CA . ARG B 1 426 ? -21.062 -6.867 -19.156 1 96.75 426 ARG B CA 1
ATOM 6841 C C . ARG B 1 426 ? -21.266 -6.887 -17.641 1 96.75 426 ARG B C 1
ATOM 6843 O O . ARG B 1 426 ? -22 -7.719 -17.125 1 96.75 426 ARG B O 1
ATOM 6850 N N . TYR B 1 427 ? -20.578 -6.004 -17.016 1 97.75 427 TYR B N 1
ATOM 6851 C CA . TYR B 1 427 ? -20.781 -5.852 -15.586 1 97.75 427 TYR B CA 1
ATOM 6852 C C . TYR B 1 427 ? -22.203 -5.352 -15.281 1 97.75 427 TYR B C 1
ATOM 6854 O O . TYR B 1 427 ? -22.719 -4.5 -16 1 97.75 427 TYR B O 1
ATOM 6862 N N . THR B 1 428 ? -22.766 -5.879 -14.219 1 95.62 428 THR B N 1
ATOM 6863 C CA . THR B 1 428 ? -24.078 -5.414 -13.789 1 95.62 428 THR B CA 1
ATOM 6864 C C . THR B 1 428 ? -23.984 -4.68 -12.453 1 95.62 428 THR B C 1
ATOM 6866 O O . THR B 1 428 ? -24.969 -4.09 -12 1 95.62 428 THR B O 1
ATOM 6869 N N . GLY B 1 429 ? -22.875 -4.754 -11.766 1 97.44 429 GLY B N 1
ATOM 6870 C CA . GLY B 1 429 ? -22.594 -4.043 -10.539 1 97.44 429 GLY B CA 1
ATOM 6871 C C . GLY B 1 429 ? -21.328 -3.207 -10.617 1 97.44 429 GLY B C 1
ATOM 6872 O O . GLY B 1 429 ? -20.688 -3.127 -11.672 1 97.44 429 GLY B O 1
ATOM 6873 N N . THR B 1 430 ? -21.031 -2.529 -9.484 1 98.38 430 THR B N 1
ATOM 6874 C CA . THR B 1 430 ? -19.859 -1.653 -9.477 1 98.38 430 THR B CA 1
ATOM 6875 C C . THR B 1 430 ? -18.828 -2.139 -8.461 1 98.38 430 THR B C 1
ATOM 6877 O O . THR B 1 430 ? -17.672 -1.717 -8.492 1 98.38 430 THR B O 1
ATOM 6880 N N . THR B 1 431 ? -19.219 -3.061 -7.535 1 98.81 431 THR B N 1
ATOM 6881 C CA . THR B 1 431 ? -18.312 -3.541 -6.496 1 98.81 431 THR B CA 1
ATOM 6882 C C . THR B 1 431 ? -17.953 -5.004 -6.73 1 98.81 431 THR B C 1
ATOM 6884 O O . THR B 1 431 ? -18.625 -5.703 -7.488 1 98.81 431 THR B O 1
ATOM 6887 N N . LEU B 1 432 ? -16.906 -5.449 -6.109 1 98.94 432 LEU B N 1
ATOM 6888 C CA . LEU B 1 432 ? -16.516 -6.855 -6.191 1 98.94 432 LEU B CA 1
ATOM 6889 C C . LEU B 1 432 ? -17.594 -7.746 -5.586 1 98.94 432 LEU B C 1
ATOM 6891 O O . LEU B 1 432 ? -17.906 -8.812 -6.125 1 98.94 432 LEU B O 1
ATOM 6895 N N . ARG B 1 433 ? -18.25 -7.32 -4.52 1 98.69 433 ARG B N 1
ATOM 6896 C CA . ARG B 1 433 ? -19.328 -8.102 -3.906 1 98.69 433 ARG B CA 1
ATOM 6897 C C . ARG B 1 433 ? -20.484 -8.289 -4.875 1 98.69 433 ARG B C 1
ATOM 6899 O O . ARG B 1 433 ? -21.031 -9.391 -4.988 1 98.69 433 ARG B O 1
ATOM 6906 N N . GLU B 1 434 ? -20.797 -7.234 -5.527 1 98.25 434 GLU B N 1
ATOM 6907 C CA . GLU B 1 434 ? -21.891 -7.32 -6.496 1 98.25 434 GLU B CA 1
ATOM 6908 C C . GLU B 1 434 ? -21.547 -8.281 -7.633 1 98.25 434 GLU B C 1
ATOM 6910 O O . GLU B 1 434 ? -22.391 -9.055 -8.078 1 98.25 434 GLU B O 1
ATOM 6915 N N . HIS B 1 435 ? -20.281 -8.234 -8.086 1 98.38 435 HIS B N 1
ATOM 6916 C CA . HIS B 1 435 ? -19.859 -9.148 -9.141 1 98.38 435 HIS B CA 1
ATOM 6917 C C . HIS B 1 435 ? -20 -10.602 -8.695 1 98.38 435 HIS B C 1
ATOM 6919 O O . HIS B 1 435 ? -20.391 -11.461 -9.492 1 98.38 435 HIS B O 1
ATOM 6925 N N . LEU B 1 436 ? -19.734 -10.844 -7.395 1 98.44 436 LEU B N 1
ATOM 6926 C CA . LEU B 1 436 ? -19.656 -12.203 -6.863 1 98.44 436 LEU B CA 1
ATOM 6927 C C . LEU B 1 436 ? -21 -12.648 -6.301 1 98.44 436 LEU B C 1
ATOM 6929 O O . LEU B 1 436 ? -21.156 -13.789 -5.863 1 98.44 436 LEU B O 1
ATOM 6933 N N . GLY B 1 437 ? -21.953 -11.758 -6.328 1 97.19 437 GLY B N 1
ATOM 6934 C CA . GLY B 1 437 ? -23.266 -12.078 -5.758 1 97.19 437 GLY B CA 1
ATOM 6935 C C . GLY B 1 437 ? -23.219 -12.234 -4.25 1 97.19 437 GLY B C 1
ATOM 6936 O O . GLY B 1 437 ? -23.938 -13.07 -3.691 1 97.19 437 GLY B O 1
ATOM 6937 N N . LEU B 1 438 ? -22.344 -11.492 -3.568 1 98.06 438 LEU B N 1
ATOM 6938 C CA . LEU B 1 438 ? -22.188 -11.562 -2.119 1 98.06 438 LEU B CA 1
ATOM 6939 C C . LEU B 1 438 ? -22.953 -10.43 -1.437 1 98.06 438 LEU B C 1
ATOM 6941 O O . LEU B 1 438 ? -22.984 -9.305 -1.939 1 98.06 438 LEU B O 1
ATOM 6945 N N . ARG B 1 439 ? -23.469 -10.727 -0.335 1 96.12 439 ARG B N 1
ATOM 6946 C CA . ARG B 1 439 ? -24.172 -9.711 0.438 1 96.12 439 ARG B CA 1
ATOM 6947 C C . ARG B 1 439 ? -23.188 -8.773 1.133 1 96.12 439 ARG B C 1
ATOM 6949 O O . ARG B 1 439 ? -22.109 -9.203 1.558 1 96.12 439 ARG B O 1
ATOM 6956 N N . ARG B 1 440 ? -23.531 -7.559 1.255 1 96.88 440 ARG B N 1
ATOM 6957 C CA . ARG B 1 440 ? -22.75 -6.59 2.004 1 96.88 440 ARG B CA 1
ATOM 6958 C C . ARG B 1 440 ? -22.891 -6.801 3.508 1 96.88 440 ARG B C 1
ATOM 6960 O O . ARG B 1 440 ? -24.016 -6.836 4.027 1 96.88 440 ARG B O 1
ATOM 6967 N N . PRO B 1 441 ? -21.828 -6.969 4.238 1 95.75 441 PRO B N 1
ATOM 6968 C CA . PRO B 1 441 ? -21.938 -7.141 5.688 1 95.75 441 PRO B CA 1
ATOM 6969 C C . PRO B 1 441 ? -22.547 -5.93 6.383 1 95.75 441 PRO B C 1
ATOM 6971 O O . PRO B 1 441 ? -22.188 -4.789 6.086 1 95.75 441 PRO B O 1
ATOM 6974 N N . GLU B 1 442 ? -23.438 -6.207 7.262 1 92.44 442 GLU B N 1
ATOM 6975 C CA . GLU B 1 442 ? -24.016 -5.16 8.102 1 92.44 442 GLU B CA 1
ATOM 6976 C C . GLU B 1 442 ? -23.125 -4.875 9.312 1 92.44 442 GLU B C 1
ATOM 6978 O O . GLU B 1 442 ? -22.328 -5.723 9.719 1 92.44 442 GLU B O 1
ATOM 6983 N N . ASN B 1 443 ? -23.172 -3.646 9.766 1 92 443 ASN B N 1
ATOM 6984 C CA . ASN B 1 443 ? -22.5 -3.32 11.023 1 92 443 ASN B CA 1
ATOM 6985 C C . ASN B 1 443 ? -23.344 -3.725 12.227 1 92 443 ASN B C 1
ATOM 6987 O O . ASN B 1 443 ? -24.109 -2.916 12.766 1 92 443 ASN B O 1
ATOM 6991 N N . LEU B 1 444 ? -23.266 -4.879 12.641 1 77 444 LEU B N 1
ATOM 6992 C CA . LEU B 1 444 ? -24.141 -5.414 13.672 1 77 444 LEU B CA 1
ATOM 6993 C C . LEU B 1 444 ? -23.562 -5.172 15.062 1 77 444 LEU B C 1
ATOM 6995 O O . LEU B 1 444 ? -24.281 -5.242 16.062 1 77 444 LEU B O 1
ATOM 6999 N N . ARG B 1 445 ? -22.375 -4.855 15.078 1 76.31 445 ARG B N 1
ATOM 7000 C CA . ARG B 1 445 ? -21.703 -4.734 16.375 1 76.31 445 ARG B CA 1
ATOM 7001 C C . ARG B 1 445 ? -22.234 -3.541 17.156 1 76.31 445 ARG B C 1
ATOM 7003 O O . ARG B 1 445 ? -22.312 -3.588 18.391 1 76.31 445 ARG B O 1
ATOM 7010 N N . TRP B 1 446 ? -22.594 -2.498 16.438 1 73.19 446 TRP B N 1
ATOM 7011 C CA . TRP B 1 446 ? -22.906 -1.272 17.172 1 73.19 446 TRP B CA 1
ATOM 7012 C C . TRP B 1 446 ? -24.297 -0.765 16.812 1 73.19 446 TRP B C 1
ATOM 7014 O O . TRP B 1 446 ? -24.766 0.241 17.359 1 73.19 446 TRP B O 1
ATOM 7024 N N . ARG B 1 447 ? -24.984 -1.319 15.867 1 62.28 447 ARG B N 1
ATOM 7025 C CA . ARG B 1 447 ? -26.344 -0.875 15.578 1 62.28 447 ARG B CA 1
ATOM 7026 C C . ARG B 1 447 ? -27.266 -1.134 16.766 1 62.28 447 ARG B C 1
ATOM 7028 O O . ARG B 1 447 ? -27.234 -2.215 17.359 1 62.28 447 ARG B O 1
ATOM 7035 N N . GLN B 1 448 ? -27.453 -0.033 17.484 1 51.38 448 GLN B N 1
ATOM 7036 C CA . GLN B 1 448 ? -28.5 -0.072 18.484 1 51.38 448 GLN B CA 1
ATOM 7037 C C . GLN B 1 448 ? -29.766 -0.71 17.938 1 51.38 448 GLN B C 1
ATOM 7039 O O . GLN B 1 448 ? -30.141 -0.462 16.797 1 51.38 448 GLN B O 1
ATOM 7044 N N . VAL B 1 449 ? -30.062 -1.908 18.281 1 44.06 449 VAL B N 1
ATOM 7045 C CA . VAL B 1 449 ? -31.391 -2.461 18.062 1 44.06 449 VAL B CA 1
ATOM 7046 C C . VAL B 1 449 ? -32.438 -1.353 18.172 1 44.06 449 VAL B C 1
ATOM 7048 O O . VAL B 1 449 ? -32.5 -0.632 19.172 1 44.06 449 VAL B O 1
ATOM 7051 N N . GLU B 1 450 ? -32.812 -0.809 17.062 1 45.47 450 GLU B N 1
ATOM 7052 C CA . GLU B 1 450 ? -34 0.036 17.141 1 45.47 450 GLU B CA 1
ATOM 7053 C C . GLU B 1 450 ? -35 -0.495 18.172 1 45.47 450 GLU B C 1
ATOM 7055 O O . GLU B 1 450 ? -35.219 -1.706 18.281 1 45.47 450 GLU B O 1
ATOM 7060 N N . PRO B 1 451 ? -35.25 0.229 19.203 1 39.56 451 PRO B N 1
ATOM 7061 C CA . PRO B 1 451 ? -36.344 -0.285 20.047 1 39.56 451 PRO B CA 1
ATOM 7062 C C . PRO B 1 451 ? -37.531 -0.739 19.219 1 39.56 451 PRO B C 1
ATOM 7064 O O . PRO B 1 451 ? -37.781 -0.225 18.125 1 39.56 451 PRO B O 1
ATOM 7067 N N . PRO B 1 452 ? -37.969 -1.995 19.406 1 39.59 452 PRO B N 1
ATOM 7068 C CA . PRO B 1 452 ? -39.156 -2.41 18.688 1 39.59 452 PRO B CA 1
ATOM 7069 C C . PRO B 1 452 ? -40.25 -1.319 18.656 1 39.59 452 PRO B C 1
ATOM 7071 O O . PRO B 1 452 ? -40.312 -0.504 19.578 1 39.59 452 PRO B O 1
ATOM 7074 N N . LEU B 1 453 ? -40.656 -0.933 17.438 1 39.47 453 LEU B N 1
ATOM 7075 C CA . LEU B 1 453 ? -41.781 -0.027 17.312 1 39.47 453 LEU B CA 1
ATOM 7076 C C . LEU B 1 453 ? -42.875 -0.381 18.312 1 39.47 453 LEU B C 1
ATOM 7078 O O . LEU B 1 453 ? -43.25 -1.549 18.453 1 39.47 453 LEU B O 1
ATOM 7082 N N . ALA B 1 454 ? -43.031 0.418 19.297 1 33.47 454 ALA B N 1
ATOM 7083 C CA . ALA B 1 454 ? -44.156 0.244 20.219 1 33.47 454 ALA B CA 1
ATOM 7084 C C . ALA B 1 454 ? -45.438 -0.035 19.469 1 33.47 454 ALA B C 1
ATOM 7086 O O . ALA B 1 454 ? -45.906 0.795 18.672 1 33.47 454 ALA B O 1
ATOM 7087 N N . VAL B 1 455 ? -45.75 -1.256 19.188 1 37.12 455 VAL B N 1
ATOM 7088 C CA . VAL B 1 455 ? -47.062 -1.663 18.719 1 37.12 455 VAL B CA 1
ATOM 7089 C C . VAL B 1 455 ? -48.156 -0.931 19.516 1 37.12 455 VAL B C 1
ATOM 7091 O O . VAL B 1 455 ? -48.125 -0.938 20.75 1 37.12 455 VAL B O 1
ATOM 7094 N N . GLY B 1 456 ? -48.625 0.153 18.906 1 26.27 456 GLY B N 1
ATOM 7095 C CA . GLY B 1 456 ? -49.719 0.93 19.469 1 26.27 456 GLY B CA 1
ATOM 7096 C C . GLY B 1 456 ? -50.781 0.075 20.156 1 26.27 456 GLY B C 1
ATOM 7097 O O . GLY B 1 456 ? -51.25 -0.921 19.594 1 26.27 456 GLY B O 1
ATOM 7098 N N . ALA B 1 457 ? -51.094 0.216 21.422 1 24.36 457 ALA B N 1
ATOM 7099 C CA . ALA B 1 457 ? -52.312 -0.193 22.141 1 24.36 457 ALA B CA 1
ATOM 7100 C C . ALA B 1 457 ? -53.531 0.512 21.578 1 24.36 457 ALA B C 1
ATOM 7102 O O . ALA B 1 457 ? -53.5 1.712 21.281 1 24.36 457 ALA B O 1
#